Protein AF-A0A2I0R0V2-F1 (afdb_monomer_lite)

Structure (mmCIF, N/CA/C/O backbone):
data_AF-A0A2I0R0V2-F1
#
_entry.id   AF-A0A2I0R0V2-F1
#
loop_
_atom_site.group_PDB
_atom_site.id
_atom_site.type_symbol
_atom_site.label_atom_id
_atom_site.label_alt_id
_atom_site.label_comp_id
_atom_site.label_asym_id
_atom_site.label_entity_id
_atom_site.label_seq_id
_atom_site.pdbx_PDB_ins_code
_atom_site.Cartn_x
_atom_site.Cartn_y
_atom_site.Cartn_z
_atom_site.occupancy
_atom_site.B_iso_or_equiv
_atom_site.auth_seq_id
_atom_site.auth_comp_id
_atom_site.auth_asym_id
_atom_site.auth_atom_id
_atom_site.pdbx_PDB_model_num
ATOM 1 N N . MET A 1 1 ? -61.684 -7.451 21.960 1.00 29.98 1 MET A N 1
ATOM 2 C CA . MET A 1 1 ? -63.131 -7.690 21.716 1.00 29.98 1 MET A CA 1
ATOM 3 C C . MET A 1 1 ? -63.287 -8.439 20.385 1.00 29.98 1 MET A C 1
ATOM 5 O O . MET A 1 1 ? -62.830 -7.885 19.408 1.00 29.98 1 MET A O 1
ATOM 9 N N . LYS A 1 2 ? -63.899 -9.643 20.357 1.00 30.00 2 LYS A N 1
ATOM 10 C CA . LYS A 1 2 ? -64.396 -10.439 19.186 1.00 30.00 2 LYS A CA 1
ATOM 11 C C . LYS A 1 2 ? -63.550 -10.564 17.876 1.00 30.00 2 LYS A C 1
ATOM 13 O O . LYS A 1 2 ? -63.357 -9.570 17.197 1.00 30.00 2 LYS A O 1
ATOM 18 N N . LYS A 1 3 ? -63.368 -11.827 17.410 1.00 31.97 3 LYS A N 1
ATOM 19 C CA . LYS A 1 3 ? -62.872 -12.306 16.071 1.00 31.97 3 LYS A CA 1
ATOM 20 C C . LYS A 1 3 ? -61.360 -12.097 15.808 1.00 31.97 3 LYS A C 1
ATOM 22 O O . LYS A 1 3 ? -60.831 -11.118 16.301 1.00 31.97 3 LYS A O 1
ATOM 27 N N . MET A 1 4 ? -60.603 -12.921 15.056 1.00 27.56 4 MET A N 1
ATOM 28 C CA . MET A 1 4 ? -60.726 -14.263 14.402 1.00 27.56 4 MET A CA 1
ATOM 29 C C . MET A 1 4 ? -59.268 -14.805 14.213 1.00 27.56 4 MET A C 1
ATOM 31 O O . MET A 1 4 ? -58.397 -13.964 14.039 1.00 27.56 4 MET A O 1
ATOM 35 N N . ILE A 1 5 ? -58.831 -16.081 14.281 1.00 34.69 5 ILE A N 1
ATOM 36 C CA . ILE A 1 5 ? -59.381 -17.468 14.301 1.00 34.69 5 ILE A CA 1
ATOM 37 C C . ILE A 1 5 ? -59.310 -18.231 12.938 1.00 34.69 5 ILE A C 1
ATOM 39 O O . ILE A 1 5 ? -59.956 -17.815 11.981 1.00 34.69 5 ILE A O 1
ATOM 43 N N . PHE A 1 6 ? -58.639 -19.411 12.948 1.00 36.72 6 PHE A N 1
ATOM 44 C CA . PHE A 1 6 ? -58.350 -20.433 11.889 1.00 36.72 6 PHE A CA 1
ATOM 45 C C . PHE A 1 6 ? -57.186 -20.167 10.905 1.00 36.72 6 PHE A C 1
ATOM 47 O O . PHE A 1 6 ? -56.995 -19.034 10.492 1.00 36.72 6 PHE A O 1
ATOM 54 N N . GLY A 1 7 ? -56.391 -21.167 10.466 1.00 26.70 7 GLY A N 1
ATOM 55 C CA . GLY A 1 7 ? -56.296 -22.631 10.753 1.00 26.70 7 GLY A CA 1
ATOM 56 C C . GLY A 1 7 ? -54.850 -23.138 10.486 1.00 26.70 7 GLY A C 1
ATOM 57 O O . GLY A 1 7 ? -54.028 -22.324 10.093 1.00 26.70 7 GLY A O 1
ATOM 58 N N . LEU A 1 8 ? -54.403 -24.393 10.682 1.00 25.72 8 LEU A N 1
ATOM 59 C CA . LEU A 1 8 ? -54.992 -25.754 10.640 1.00 25.72 8 LEU A CA 1
ATOM 60 C C . LEU A 1 8 ? -54.322 -26.681 11.705 1.00 25.72 8 LEU A C 1
ATOM 62 O O . LEU A 1 8 ? -53.208 -26.412 12.130 1.00 25.72 8 LEU A O 1
ATOM 66 N N . LYS A 1 9 ? -55.008 -27.682 12.296 1.00 31.92 9 LYS A N 1
ATOM 67 C CA . LYS A 1 9 ? -54.906 -29.148 12.005 1.00 31.92 9 LYS A CA 1
ATOM 68 C C . LYS A 1 9 ? -53.505 -29.646 11.575 1.00 31.92 9 LYS A C 1
ATOM 70 O O . LYS A 1 9 ? -52.985 -29.128 10.600 1.00 31.92 9 LYS A O 1
ATOM 75 N N . THR A 1 10 ? -52.898 -30.711 12.122 1.00 33.66 10 THR A N 1
ATOM 76 C CA . THR A 1 10 ? -53.240 -31.730 13.166 1.00 33.66 10 THR A CA 1
ATOM 77 C C . THR A 1 10 ? -51.920 -32.457 13.557 1.00 33.66 10 THR A C 1
ATOM 79 O O . THR A 1 10 ? -50.932 -32.254 12.865 1.00 33.66 10 THR A O 1
ATOM 82 N N . SER A 1 11 ? -51.754 -33.319 14.576 1.00 32.66 11 SER A N 1
ATOM 83 C CA . SER A 1 11 ? -52.645 -34.143 15.434 1.00 32.66 11 SER A CA 1
ATOM 84 C C . SER A 1 11 ? -52.038 -34.258 16.872 1.00 32.66 11 SER A C 1
ATOM 86 O O . SER A 1 11 ? -51.196 -33.436 17.203 1.00 32.66 11 SER A O 1
ATOM 88 N N . GLY A 1 12 ? -52.379 -35.170 17.804 1.00 33.56 12 GLY A N 1
ATOM 89 C CA . GLY A 1 12 ? -53.295 -36.322 17.744 1.00 33.56 12 GLY A CA 1
ATOM 90 C C . GLY A 1 12 ? -53.446 -37.140 19.045 1.00 33.56 12 GLY A C 1
ATOM 91 O O . GLY A 1 12 ? -54.573 -37.349 19.482 1.00 33.56 12 GLY A O 1
ATOM 92 N N . ILE A 1 13 ? -52.352 -37.607 19.668 1.00 33.47 13 ILE A N 1
ATOM 93 C CA . ILE A 1 13 ? -52.367 -38.503 20.852 1.00 33.47 13 ILE A CA 1
ATOM 94 C C . ILE A 1 13 ? -51.641 -37.848 22.037 1.00 33.47 13 ILE A C 1
ATOM 96 O O . ILE A 1 13 ? -50.416 -37.828 22.047 1.00 33.47 13 ILE A O 1
ATOM 100 N N . LEU A 1 14 ? -52.397 -37.367 23.038 1.00 32.25 14 LEU A N 1
ATOM 101 C CA . LEU A 1 14 ? -52.042 -37.458 24.475 1.00 32.25 14 LEU A CA 1
ATOM 102 C C . LEU A 1 14 ? -53.215 -37.140 25.440 1.00 32.25 14 LEU A C 1
ATOM 104 O O . LEU A 1 14 ? -53.023 -36.666 26.561 1.00 32.25 14 LEU A O 1
ATOM 108 N N . SER A 1 15 ? -54.461 -37.392 25.032 1.00 35.81 15 SER A N 1
ATOM 109 C CA . SER A 1 15 ? -55.639 -37.154 25.878 1.00 35.81 15 SER A CA 1
ATOM 110 C C . SER A 1 15 ? -55.811 -38.255 26.931 1.00 35.81 15 SER A C 1
ATOM 112 O O . SER A 1 15 ? -56.458 -39.259 26.649 1.00 35.81 15 SER A O 1
ATOM 114 N N . ILE A 1 16 ? -55.262 -38.069 28.140 1.00 36.84 16 ILE A N 1
ATOM 115 C CA . ILE A 1 16 ? -55.629 -38.883 29.324 1.00 36.84 16 ILE A CA 1
ATOM 116 C C . ILE A 1 16 ? -55.392 -38.196 30.686 1.00 36.84 16 ILE A C 1
ATOM 118 O O . ILE A 1 16 ? -56.111 -38.493 31.633 1.00 36.84 16 ILE A O 1
ATOM 122 N N . LEU A 1 17 ? -54.448 -37.250 30.798 1.00 32.62 17 LEU A N 1
ATOM 123 C CA . LEU A 1 17 ? -54.045 -36.644 32.086 1.00 32.62 17 LEU A CA 1
ATOM 124 C C . LEU A 1 17 ? -54.646 -35.254 32.388 1.00 32.62 17 LEU A C 1
ATOM 126 O O . LEU A 1 17 ? -54.388 -34.697 33.447 1.00 32.62 17 LEU A O 1
ATOM 130 N N . PHE A 1 18 ? -55.468 -34.698 31.493 1.00 33.41 18 PHE A N 1
ATOM 131 C CA . PHE A 1 18 ? -55.969 -33.313 31.587 1.00 33.41 18 PHE A CA 1
ATOM 132 C C . PHE A 1 18 ? -57.421 -33.188 32.096 1.00 33.41 18 PHE A C 1
ATOM 134 O O . PHE A 1 18 ? -58.099 -32.206 31.804 1.00 33.41 18 PHE A O 1
ATOM 141 N N . LEU A 1 19 ? -57.944 -34.204 32.799 1.00 31.12 19 LEU A N 1
ATOM 142 C CA . LEU A 1 19 ? -59.385 -34.311 33.078 1.00 31.12 19 LEU A CA 1
ATOM 143 C C . LEU A 1 19 ? -59.735 -34.801 34.497 1.00 31.12 19 LEU A C 1
ATOM 145 O O . LEU A 1 19 ? -60.611 -35.646 34.664 1.00 31.12 19 LEU A O 1
ATOM 149 N N . LEU A 1 20 ? -59.063 -34.269 35.528 1.00 33.09 20 LEU A N 1
ATOM 150 C CA . LEU A 1 20 ? -59.375 -34.590 36.934 1.00 33.09 20 LEU A CA 1
ATOM 151 C C . LEU A 1 20 ? -59.133 -33.441 37.943 1.00 33.09 20 LEU A C 1
ATOM 153 O O . LEU A 1 20 ? -58.909 -33.696 39.120 1.00 33.09 20 LEU A O 1
ATOM 157 N N . ALA A 1 21 ? -59.201 -32.175 37.504 1.00 32.28 21 ALA A N 1
ATOM 158 C CA . ALA A 1 21 ? -58.940 -31.004 38.363 1.00 32.28 21 ALA A CA 1
ATOM 159 C C . ALA A 1 21 ? -59.848 -29.779 38.094 1.00 32.28 21 ALA A C 1
ATOM 161 O O . ALA A 1 21 ? -59.430 -28.644 38.287 1.00 32.28 21 ALA A O 1
ATOM 162 N N . PHE A 1 22 ? -61.095 -29.978 37.646 1.00 32.34 22 PHE A N 1
ATOM 163 C CA . PHE A 1 22 ? -62.076 -28.884 37.500 1.00 32.34 22 PHE A CA 1
ATOM 164 C C . PHE A 1 22 ? -63.460 -29.278 38.038 1.00 32.34 22 PHE A C 1
ATOM 166 O O . PHE A 1 22 ? -64.432 -29.432 37.304 1.00 32.34 22 PHE A O 1
ATOM 173 N N . ASN A 1 23 ? -63.525 -29.478 39.356 1.00 34.34 23 ASN A N 1
ATOM 174 C CA . ASN A 1 23 ? -64.774 -29.652 40.105 1.00 34.34 23 ASN A CA 1
ATOM 175 C C . ASN A 1 23 ? -64.680 -29.047 41.521 1.00 34.34 23 ASN A C 1
ATOM 177 O O . ASN A 1 23 ? -65.158 -29.624 42.494 1.00 34.34 23 ASN A O 1
ATOM 181 N N . VAL A 1 24 ? -64.089 -27.851 41.633 1.00 33.56 24 VAL A N 1
ATOM 182 C CA . VAL A 1 24 ? -64.248 -26.994 42.819 1.00 33.56 24 VAL A CA 1
ATOM 183 C C . VAL A 1 24 ? -65.214 -25.864 42.475 1.00 33.56 24 VAL A C 1
ATOM 185 O O . VAL A 1 24 ? -64.874 -24.871 41.842 1.00 33.56 24 VAL A O 1
ATOM 188 N N . ILE A 1 25 ? -66.463 -26.134 42.844 1.00 34.47 25 ILE A N 1
ATOM 189 C CA . ILE A 1 25 ? -67.577 -25.234 43.161 1.00 34.47 25 ILE A CA 1
ATOM 190 C C . ILE A 1 25 ? -67.262 -23.727 43.054 1.00 34.47 25 ILE A C 1
ATOM 192 O O . ILE A 1 25 ? -66.454 -23.194 43.811 1.00 34.47 25 ILE A O 1
ATOM 196 N N . PHE A 1 26 ? -68.040 -23.012 42.229 1.00 36.56 26 PHE A N 1
ATOM 197 C CA . PHE A 1 26 ? -68.246 -21.564 42.375 1.00 36.56 26 PHE A CA 1
ATOM 198 C C . PHE A 1 26 ? -68.930 -21.283 43.726 1.00 36.56 26 PHE A C 1
ATOM 200 O O . PHE A 1 26 ? -70.158 -21.221 43.820 1.00 36.56 26 PHE A O 1
ATOM 207 N N . ALA A 1 27 ? -68.139 -21.122 44.785 1.00 34.69 27 ALA A N 1
ATOM 208 C CA . ALA A 1 27 ? -68.619 -20.534 46.023 1.00 34.69 27 ALA A CA 1
ATOM 209 C C . ALA A 1 27 ? -68.938 -19.058 45.745 1.00 34.69 27 ALA A C 1
ATOM 211 O O . ALA A 1 27 ? -68.116 -18.327 45.191 1.00 34.69 27 ALA A O 1
ATOM 212 N N . GLN A 1 28 ? -70.145 -18.610 46.091 1.00 32.94 28 GLN A N 1
ATOM 213 C CA . GLN A 1 28 ? -70.482 -17.194 45.982 1.00 32.94 28 GLN A CA 1
ATOM 214 C C . GLN A 1 28 ? -69.680 -16.430 47.037 1.00 32.94 28 GLN A C 1
ATOM 216 O O . GLN A 1 28 ? -69.993 -16.521 48.223 1.00 32.94 28 GLN A O 1
ATOM 221 N N . VAL A 1 29 ? -68.654 -15.690 46.609 1.00 34.72 29 VAL A N 1
ATOM 222 C CA . VAL A 1 29 ? -67.844 -14.854 47.502 1.00 34.72 29 VAL A CA 1
ATOM 223 C C . VAL A 1 29 ? -68.741 -13.783 48.119 1.00 34.72 29 VAL A C 1
ATOM 225 O O . VAL A 1 29 ? -69.104 -12.799 47.473 1.00 34.72 29 VAL A O 1
ATOM 228 N N . THR A 1 30 ? -69.117 -13.985 49.379 1.00 38.00 30 THR A N 1
ATOM 229 C CA . THR A 1 30 ? -69.757 -12.965 50.209 1.00 38.00 30 THR A CA 1
ATOM 230 C C . THR A 1 30 ? -68.735 -11.867 50.507 1.00 38.00 30 THR A C 1
ATOM 232 O O . THR A 1 30 ? -67.712 -12.175 51.125 1.00 38.00 30 THR A O 1
ATOM 235 N N . PRO A 1 31 ? -68.977 -10.599 50.123 1.00 34.53 31 PRO A N 1
ATOM 236 C CA . PRO A 1 31 ? -68.063 -9.512 50.456 1.00 34.53 31 PRO A CA 1
ATOM 237 C C . PRO A 1 31 ? -67.910 -9.389 51.979 1.00 34.53 31 PRO A C 1
ATOM 239 O O . PRO A 1 31 ? -68.900 -9.162 52.675 1.00 34.53 31 PRO A O 1
ATOM 242 N N . GLY A 1 32 ? -66.684 -9.552 52.487 1.00 44.06 32 GLY A N 1
ATOM 243 C CA . GLY A 1 32 ? -66.373 -9.496 53.922 1.00 44.06 32 GLY A CA 1
ATOM 244 C C . GLY A 1 32 ? -66.070 -10.836 54.609 1.00 44.06 32 GLY A C 1
ATOM 245 O O . GLY A 1 32 ? -65.978 -10.856 55.833 1.00 44.06 32 GLY A O 1
ATOM 246 N N . ALA A 1 33 ? -65.905 -11.938 53.869 1.00 50.31 33 ALA A N 1
ATOM 247 C CA . ALA A 1 33 ? -65.223 -13.130 54.384 1.00 50.31 33 ALA A CA 1
ATOM 248 C C . ALA A 1 33 ? -63.705 -13.003 54.155 1.00 50.31 33 ALA A C 1
ATOM 250 O O . ALA A 1 33 ? -63.291 -12.736 53.028 1.00 50.31 33 ALA A O 1
ATOM 251 N N . THR A 1 34 ? -62.904 -13.188 55.208 1.00 63.16 34 THR A N 1
ATOM 252 C CA . THR A 1 34 ? -61.430 -13.197 55.146 1.00 63.16 34 THR A CA 1
ATOM 253 C C . THR A 1 34 ? -60.922 -14.453 54.433 1.00 63.16 34 THR A C 1
ATOM 255 O O . THR A 1 34 ? -61.573 -15.500 54.501 1.00 63.16 34 THR A O 1
ATOM 258 N N . THR A 1 35 ? -59.767 -14.384 53.772 1.00 86.38 35 THR A N 1
ATOM 259 C CA . THR A 1 35 ? -59.224 -15.469 52.941 1.00 86.38 35 THR A CA 1
ATOM 260 C C . THR A 1 35 ? -57.831 -15.876 53.408 1.00 86.38 35 THR A C 1
ATOM 262 O O . THR A 1 35 ? -56.890 -15.093 53.401 1.00 86.38 35 THR A O 1
ATOM 265 N N . ASN A 1 36 ? -57.685 -17.139 53.801 1.00 94.31 36 ASN A N 1
ATOM 266 C CA . ASN A 1 36 ? -56.456 -17.638 54.418 1.00 94.31 36 ASN A CA 1
ATOM 267 C C . ASN A 1 36 ? -55.281 -17.682 53.420 1.00 94.31 36 ASN A C 1
ATOM 269 O O . ASN A 1 36 ? -55.476 -17.911 52.224 1.00 94.31 36 ASN A O 1
ATOM 273 N N . PHE A 1 37 ? -54.053 -17.531 53.919 1.00 97.56 37 PHE A N 1
ATOM 274 C CA . PHE A 1 37 ? -52.832 -17.836 53.166 1.00 97.56 37 PHE A CA 1
ATOM 275 C C . PHE A 1 37 ? -52.640 -19.358 53.139 1.00 97.56 37 PHE A C 1
ATOM 277 O O . PHE A 1 37 ? -52.600 -19.983 54.200 1.00 97.56 37 PHE A O 1
ATOM 284 N N . ILE A 1 38 ? -52.557 -19.967 51.953 1.00 98.12 38 ILE A N 1
ATOM 285 C CA . ILE A 1 38 ? -52.593 -21.430 51.773 1.00 98.12 38 ILE A CA 1
ATOM 286 C C . ILE A 1 38 ? -51.294 -21.915 51.128 1.00 98.12 38 ILE A C 1
ATOM 288 O O . ILE A 1 38 ? -50.862 -21.403 50.094 1.00 98.12 38 ILE A O 1
ATOM 292 N N . THR A 1 39 ? -50.691 -22.946 51.719 1.00 98.31 39 THR A N 1
ATOM 293 C CA . THR A 1 39 ? -49.436 -23.564 51.263 1.00 98.31 39 THR A CA 1
ATOM 294 C C . THR A 1 39 ? -49.481 -25.082 51.405 1.00 98.31 39 THR A C 1
ATOM 296 O O . THR A 1 39 ? -49.990 -25.574 52.408 1.00 98.31 39 THR A O 1
ATOM 299 N N . THR A 1 40 ? -48.892 -25.838 50.475 1.00 98.31 40 THR A N 1
ATOM 300 C CA . THR A 1 40 ? -48.678 -27.287 50.658 1.00 98.31 40 THR A CA 1
ATOM 301 C C . THR A 1 40 ? -47.209 -27.596 50.926 1.00 98.31 40 THR A C 1
ATOM 303 O O . THR A 1 40 ? -46.293 -27.048 50.304 1.00 98.31 40 THR A O 1
ATOM 306 N N . TRP A 1 41 ? -46.987 -28.496 51.884 1.00 98.19 41 TRP A N 1
ATOM 307 C CA . TRP A 1 41 ? -45.685 -28.894 52.404 1.00 98.19 41 TRP A CA 1
ATOM 308 C C . TRP A 1 41 ? -45.518 -30.414 52.369 1.00 98.19 41 TRP A C 1
ATOM 310 O O . TRP A 1 41 ? -46.472 -31.164 52.551 1.00 98.19 41 TRP A O 1
ATOM 320 N N . LYS A 1 42 ? -44.285 -30.888 52.203 1.00 97.88 42 LYS A N 1
ATOM 321 C CA . LYS A 1 42 ? -43.898 -32.301 52.247 1.00 97.88 42 LYS A CA 1
ATOM 322 C C . LYS A 1 42 ? -42.901 -32.527 53.385 1.00 97.88 42 LYS A C 1
ATOM 324 O O . LYS A 1 42 ? -41.759 -32.071 53.325 1.00 97.88 42 LYS A O 1
ATOM 329 N N . THR A 1 43 ? -43.348 -33.190 54.452 1.00 97.25 43 THR A N 1
ATOM 330 C CA . THR A 1 43 ? -42.655 -33.220 55.755 1.00 97.25 43 THR A CA 1
ATOM 331 C C . THR A 1 43 ? -41.371 -34.050 55.746 1.00 97.25 43 THR A C 1
ATOM 333 O O . THR A 1 43 ? -40.470 -33.793 56.544 1.00 97.25 43 THR A O 1
ATOM 336 N N . ASP A 1 44 ? -41.289 -35.035 54.851 1.00 96.12 44 ASP A N 1
ATOM 337 C CA . ASP A 1 44 ? -40.167 -35.957 54.647 1.00 96.12 44 ASP A CA 1
ATOM 338 C C . ASP A 1 44 ? -39.104 -35.440 53.664 1.00 96.12 44 ASP A C 1
ATOM 340 O O . ASP A 1 44 ? -38.067 -36.082 53.490 1.00 96.12 44 ASP A O 1
ATOM 344 N N . ASN A 1 45 ? -39.305 -34.262 53.063 1.00 96.19 45 ASN A N 1
ATOM 345 C CA . ASN A 1 45 ? -38.215 -33.559 52.392 1.00 96.19 45 ASN A CA 1
ATOM 346 C C . ASN A 1 45 ? -37.142 -33.131 53.412 1.00 96.19 45 ASN A C 1
ATOM 348 O O . ASN A 1 45 ? -37.433 -32.821 54.567 1.00 96.19 45 ASN A O 1
ATOM 352 N N . SER A 1 46 ? -35.888 -33.053 52.960 1.00 91.19 46 SER A N 1
ATOM 353 C CA . SER A 1 46 ? -34.739 -32.615 53.767 1.00 91.19 46 SER A CA 1
ATOM 354 C C . SER A 1 46 ? -34.998 -31.275 54.475 1.00 91.19 46 SER A C 1
ATOM 356 O O . SER A 1 46 ? -35.268 -30.284 53.796 1.00 91.19 46 SER A O 1
ATOM 358 N N . GLY A 1 47 ? -34.843 -31.211 55.798 1.00 91.12 47 GLY A N 1
ATOM 359 C CA . GLY A 1 47 ? -34.997 -29.983 56.585 1.00 91.12 47 GLY A CA 1
ATOM 360 C C . GLY A 1 47 ? -34.410 -30.109 57.993 1.00 91.12 47 GLY A C 1
ATOM 361 O O . GLY A 1 47 ? -33.738 -31.089 58.303 1.00 91.12 47 GLY A O 1
ATOM 362 N N . SER A 1 48 ? -34.665 -29.105 58.830 1.00 90.81 48 SER A N 1
ATOM 363 C CA . SER A 1 48 ? -34.224 -29.023 60.229 1.00 90.81 48 SER A CA 1
ATOM 364 C C . SER A 1 48 ? -35.114 -29.797 61.211 1.00 90.81 48 SER A C 1
ATOM 366 O O . SER A 1 48 ? -34.636 -30.230 62.259 1.00 90.81 48 SER A O 1
ATOM 368 N N . SER A 1 49 ? -36.403 -29.962 60.897 1.00 93.50 49 SER A N 1
ATOM 369 C CA . SER A 1 49 ? -37.364 -30.726 61.704 1.00 93.50 49 SER A CA 1
ATOM 370 C C . SER A 1 49 ? -37.514 -32.177 61.228 1.00 93.50 49 SER A C 1
ATOM 372 O O . SER A 1 49 ? -37.161 -32.511 60.093 1.00 93.50 49 SER A O 1
ATOM 374 N N . ASN A 1 50 ? -38.077 -33.047 62.075 1.00 95.81 50 ASN A N 1
ATOM 375 C CA . ASN A 1 50 ? -38.256 -34.475 61.778 1.00 95.81 50 ASN A CA 1
ATOM 376 C C . ASN A 1 50 ? -39.124 -34.727 60.527 1.00 95.81 50 ASN A C 1
ATOM 378 O O . ASN A 1 50 ? -39.889 -33.867 60.093 1.00 95.81 50 ASN A O 1
ATOM 382 N N . ASN A 1 51 ? -39.074 -35.943 59.975 1.00 96.81 51 ASN A N 1
ATOM 383 C CA . ASN A 1 51 ? -39.796 -36.307 58.744 1.00 96.81 51 ASN A CA 1
ATOM 384 C C . ASN A 1 51 ? -41.335 -36.223 58.848 1.00 96.81 51 ASN A C 1
ATOM 386 O O . ASN A 1 51 ? -42.009 -36.314 57.828 1.00 96.81 51 ASN A O 1
ATOM 390 N N . ASN A 1 52 ? -41.898 -36.053 60.048 1.00 96.88 52 ASN A N 1
ATOM 391 C CA . ASN A 1 52 ? -43.317 -35.787 60.313 1.00 96.88 52 ASN A CA 1
ATOM 392 C C . ASN A 1 52 ? -43.549 -34.377 60.901 1.00 96.88 52 ASN A C 1
ATOM 394 O O . ASN A 1 52 ? -44.464 -34.172 61.695 1.00 96.88 52 ASN A O 1
ATOM 398 N N . GLN A 1 53 ? -42.690 -33.408 60.578 1.00 97.19 53 GLN A N 1
ATOM 399 C CA . GLN A 1 53 ? -42.756 -32.037 61.087 1.00 97.19 53 GLN A CA 1
ATOM 400 C C . GLN A 1 53 ? -42.492 -30.999 59.990 1.00 97.19 53 GLN A C 1
ATOM 402 O O . GLN A 1 53 ? -41.806 -31.283 59.003 1.00 97.19 53 GLN A O 1
ATOM 407 N N . ILE A 1 54 ? -42.994 -29.779 60.209 1.00 96.12 54 ILE A N 1
ATOM 408 C CA . ILE A 1 54 ? -42.514 -28.553 59.552 1.00 96.12 54 ILE A CA 1
ATOM 409 C C . ILE A 1 54 ? -42.355 -27.431 60.577 1.00 96.12 54 ILE A C 1
ATOM 411 O O . ILE A 1 54 ? -43.095 -27.361 61.562 1.00 96.12 54 ILE A O 1
ATOM 415 N N . ARG A 1 55 ? -41.441 -26.504 60.302 1.00 94.06 55 ARG A N 1
ATOM 416 C CA . ARG A 1 55 ? -41.383 -25.186 60.930 1.00 94.06 55 ARG A CA 1
ATOM 417 C C . ARG A 1 55 ? -41.899 -24.115 59.973 1.00 94.06 55 ARG A C 1
ATOM 419 O O . ARG A 1 55 ? -41.385 -23.995 58.865 1.00 94.06 55 ARG A O 1
ATOM 426 N N . ILE A 1 56 ? -42.837 -23.294 60.443 1.00 94.44 56 ILE A N 1
ATOM 427 C CA . ILE A 1 56 ? -43.230 -22.034 59.794 1.00 94.44 56 ILE A CA 1
ATOM 428 C C . ILE A 1 56 ? -42.392 -20.923 60.444 1.00 94.44 56 ILE A C 1
ATOM 430 O O . ILE A 1 56 ? -42.577 -20.654 61.637 1.00 94.44 56 ILE A O 1
ATOM 434 N N . PRO A 1 57 ? -41.423 -20.319 59.733 1.00 93.62 57 PRO A N 1
ATOM 435 C CA . PRO A 1 57 ? -40.470 -19.413 60.353 1.00 93.62 57 PRO A CA 1
ATOM 436 C C . PRO A 1 57 ? -40.925 -17.948 60.249 1.00 93.62 57 PRO A C 1
ATOM 438 O O . PRO A 1 57 ? -41.428 -17.486 59.224 1.00 93.62 57 PRO A O 1
ATOM 441 N N . THR A 1 58 ? -40.738 -17.212 61.340 1.00 92.38 58 THR A N 1
ATOM 442 C CA . THR A 1 58 ? -41.174 -15.822 61.533 1.00 92.38 58 THR A CA 1
ATOM 443 C C . THR A 1 58 ? -40.029 -14.978 62.090 1.00 92.38 58 THR A C 1
ATOM 445 O O . THR A 1 58 ? -39.095 -15.514 62.690 1.00 92.38 58 THR A O 1
ATOM 448 N N . ALA A 1 59 ? -40.104 -13.655 61.930 1.00 90.75 59 ALA A N 1
ATOM 449 C CA . ALA A 1 59 ? -39.139 -12.724 62.518 1.00 90.75 59 ALA A CA 1
ATOM 450 C C . ALA A 1 59 ? -39.784 -11.383 62.892 1.00 90.75 59 ALA A C 1
ATOM 452 O O . ALA A 1 59 ? -40.621 -10.863 62.152 1.00 90.75 59 ALA A O 1
ATOM 453 N N . GLY A 1 60 ? -39.359 -10.800 64.016 1.00 88.25 60 GLY A N 1
ATOM 454 C CA . GLY A 1 60 ? -39.937 -9.574 64.578 1.00 88.25 60 GLY A CA 1
ATOM 455 C C . GLY A 1 60 ? -41.068 -9.851 65.574 1.00 88.25 60 GLY A C 1
ATOM 456 O O . GLY A 1 60 ? -41.097 -10.897 66.217 1.00 88.25 60 GLY A O 1
ATOM 457 N N . THR A 1 61 ? -41.989 -8.900 65.715 1.00 89.38 61 THR A N 1
ATOM 458 C CA . THR A 1 61 ? -43.150 -8.962 66.619 1.00 89.38 61 THR A CA 1
ATOM 459 C C . THR A 1 61 ? -44.451 -8.689 65.852 1.00 89.38 61 THR A C 1
ATOM 461 O O . THR A 1 61 ? -44.428 -8.447 64.648 1.00 89.38 61 THR A O 1
ATOM 464 N N . GLY A 1 62 ? -45.598 -8.751 66.536 1.00 89.62 62 GLY A N 1
ATOM 465 C CA . GLY A 1 62 ? -46.921 -8.461 65.962 1.00 89.62 62 GLY A CA 1
ATOM 466 C C . GLY A 1 62 ? -47.735 -9.698 65.572 1.00 89.62 62 GLY A C 1
ATOM 467 O O . GLY A 1 62 ? -48.950 -9.593 65.433 1.00 89.62 62 GLY A O 1
ATOM 468 N N . TYR A 1 63 ? -47.096 -10.865 65.469 1.00 94.75 63 TYR A N 1
ATOM 469 C CA . TYR A 1 63 ? -47.750 -12.143 65.191 1.00 94.75 63 TYR A CA 1
ATOM 470 C C . TYR A 1 63 ? -48.868 -12.457 66.193 1.00 94.75 63 TYR A C 1
ATOM 472 O O . TYR A 1 63 ? -48.646 -12.478 67.405 1.00 94.75 63 TYR A O 1
ATOM 480 N N . ASN A 1 64 ? -50.054 -12.732 65.660 1.00 95.62 64 ASN A N 1
ATOM 481 C CA . ASN A 1 64 ? -51.172 -13.351 66.365 1.00 95.62 64 ASN A CA 1
ATOM 482 C C . ASN A 1 64 ? -52.024 -14.064 65.312 1.00 95.62 64 ASN A C 1
ATOM 484 O O . ASN A 1 64 ? -52.961 -13.473 64.765 1.00 95.62 64 ASN A O 1
ATOM 488 N N . TYR A 1 65 ? -51.620 -15.285 64.973 1.00 95.62 65 TYR A N 1
ATOM 489 C CA . TYR A 1 65 ? -52.177 -16.048 63.863 1.00 95.62 65 TYR A CA 1
ATOM 490 C C . TYR A 1 65 ? -52.581 -17.459 64.281 1.00 95.62 65 TYR A C 1
ATOM 492 O O . TYR A 1 65 ? -51.965 -18.070 65.158 1.00 95.62 65 TYR A O 1
ATOM 500 N N . ASP A 1 66 ? -53.616 -17.963 63.625 1.00 96.44 66 ASP A N 1
ATOM 501 C CA . ASP A 1 66 ? -54.060 -19.344 63.717 1.00 96.44 66 ASP A CA 1
ATOM 502 C C . ASP A 1 66 ? -53.500 -20.130 62.520 1.00 96.44 66 ASP A C 1
ATOM 504 O O . ASP A 1 66 ? -53.242 -19.574 61.447 1.00 96.44 66 ASP A O 1
ATOM 508 N N . ILE A 1 67 ? -53.291 -21.428 62.720 1.00 97.62 67 ILE A N 1
ATOM 509 C CA . ILE A 1 67 ? -52.838 -22.377 61.703 1.00 97.62 67 ILE A CA 1
ATOM 510 C C . ILE A 1 67 ? -53.834 -23.532 61.660 1.00 97.62 67 ILE A C 1
ATOM 512 O O . ILE A 1 67 ? -54.080 -24.156 62.694 1.00 97.62 67 ILE A O 1
ATOM 516 N N . TYR A 1 68 ? -54.323 -23.874 60.471 1.00 97.44 68 TYR A N 1
ATOM 517 C CA . TYR A 1 68 ? -55.020 -25.132 60.193 1.00 97.44 68 TYR A CA 1
ATOM 518 C C . TYR A 1 68 ? -54.174 -25.995 59.250 1.00 97.44 68 TYR A C 1
ATOM 520 O O . TYR A 1 68 ? -53.417 -25.469 58.434 1.00 97.44 68 TYR A O 1
ATOM 528 N N . TRP A 1 69 ? -54.265 -27.319 59.362 1.00 97.94 69 TRP A N 1
ATOM 529 C CA . TRP A 1 69 ? -53.604 -28.241 58.439 1.00 97.94 69 TRP A CA 1
ATOM 530 C C . TRP A 1 69 ? -54.390 -29.538 58.240 1.00 97.94 69 TRP A C 1
ATOM 532 O O . TRP A 1 69 ? -55.092 -29.989 59.144 1.00 97.94 69 TRP A O 1
ATOM 542 N N . GLU A 1 70 ? -54.209 -30.164 57.077 1.00 97.00 70 GLU A N 1
ATOM 543 C CA . GLU A 1 70 ? -54.827 -31.434 56.668 1.00 97.00 70 GLU A CA 1
ATOM 544 C C . GLU A 1 70 ? -53.862 -32.270 55.802 1.00 97.00 70 GLU A C 1
ATOM 546 O O . GLU A 1 70 ? -53.035 -31.708 55.079 1.00 97.00 70 GLU A O 1
ATOM 551 N N . ASP A 1 71 ? -53.924 -33.606 55.872 1.00 96.75 71 ASP A N 1
ATOM 552 C CA . ASP A 1 71 ? -53.198 -34.484 54.937 1.00 96.75 71 ASP A CA 1
ATOM 553 C C . ASP A 1 71 ? -53.868 -34.435 53.557 1.00 96.75 71 ASP A C 1
ATOM 555 O O . ASP A 1 71 ? -55.072 -34.660 53.427 1.00 96.75 71 ASP A O 1
ATOM 559 N N . VAL A 1 72 ? -53.082 -34.182 52.509 1.00 95.62 72 VAL A N 1
ATOM 560 C CA . VAL A 1 72 ? -53.575 -34.049 51.126 1.00 95.62 72 VAL A CA 1
ATOM 561 C C . VAL A 1 72 ? -54.198 -35.354 50.598 1.00 95.62 72 VAL A C 1
ATOM 563 O O . VAL A 1 72 ? -54.979 -35.328 49.648 1.00 95.62 72 VAL A O 1
ATOM 566 N N . ASN A 1 73 ? -53.888 -36.499 51.214 1.00 93.19 73 ASN A N 1
ATOM 567 C CA . ASN A 1 73 ? -54.392 -37.818 50.823 1.00 93.19 73 ASN A CA 1
ATOM 568 C C . ASN A 1 73 ? -55.575 -38.290 51.688 1.00 93.19 73 ASN A C 1
ATOM 570 O O . ASN A 1 73 ? -56.338 -39.151 51.248 1.00 93.19 73 ASN A O 1
ATOM 574 N N . ASP A 1 74 ? -55.730 -37.746 52.900 1.00 93.31 74 ASP A N 1
ATOM 575 C CA . ASP A 1 74 ? -56.855 -38.019 53.802 1.00 93.31 74 ASP A CA 1
ATOM 576 C C . ASP A 1 74 ? -57.156 -36.797 54.699 1.00 93.31 74 ASP A C 1
ATOM 578 O O . ASP A 1 74 ? -56.649 -36.714 55.820 1.00 93.31 74 ASP A O 1
ATOM 582 N N . PRO A 1 75 ? -58.024 -35.863 54.258 1.00 90.69 75 PRO A N 1
ATOM 583 C CA . PRO A 1 75 ? -58.377 -34.657 55.019 1.00 90.69 75 PRO A CA 1
ATOM 584 C C . PRO A 1 75 ? -58.989 -34.894 56.415 1.00 90.69 75 PRO A C 1
ATOM 586 O O . PRO A 1 75 ? -59.061 -33.978 57.240 1.00 90.69 75 PRO A O 1
ATOM 589 N N . ASN A 1 76 ? -59.406 -36.129 56.733 1.00 91.94 76 ASN A N 1
ATOM 590 C CA . ASN A 1 76 ? -59.812 -36.493 58.096 1.00 91.94 76 ASN A CA 1
ATOM 591 C C . ASN A 1 76 ? -58.621 -36.455 59.078 1.00 91.94 76 ASN A C 1
ATOM 593 O O . ASN A 1 76 ? -58.819 -36.322 60.287 1.00 91.94 76 ASN A O 1
ATOM 597 N N . ILE A 1 77 ? -57.388 -36.549 58.569 1.00 93.31 77 ILE A N 1
ATOM 598 C CA . ILE A 1 77 ? -56.139 -36.364 59.308 1.00 93.31 77 ILE A CA 1
ATOM 599 C C . ILE A 1 77 ? -55.790 -34.869 59.287 1.00 93.31 77 ILE A C 1
ATOM 601 O O . ILE A 1 77 ? -54.976 -34.409 58.486 1.00 93.31 77 ILE A O 1
ATOM 605 N N . SER A 1 78 ? -56.423 -34.103 60.173 1.00 96.25 78 SER A N 1
ATOM 606 C CA . SER A 1 78 ? -56.249 -32.649 60.282 1.00 96.25 78 SER A CA 1
ATOM 607 C C . SER A 1 78 ? -56.049 -32.162 61.724 1.00 96.25 78 SER A C 1
ATOM 609 O O . SER A 1 78 ? -56.247 -32.899 62.695 1.00 96.25 78 SER A O 1
ATOM 611 N N . GLY A 1 79 ? -55.614 -30.910 61.874 1.00 95.38 79 GLY A N 1
ATOM 612 C CA . GLY A 1 79 ? -55.357 -30.272 63.164 1.00 95.38 79 GLY A CA 1
ATOM 613 C C . GLY A 1 79 ? -55.029 -28.784 63.036 1.00 95.38 79 GLY A C 1
ATOM 614 O O . GLY A 1 79 ? -55.218 -28.182 61.983 1.00 95.38 79 GLY A O 1
ATOM 615 N N . GLY A 1 80 ? -54.544 -28.169 64.118 1.00 94.25 80 GLY A N 1
ATOM 616 C CA . GLY A 1 80 ? -54.223 -26.742 64.114 1.00 94.25 80 GLY A CA 1
ATOM 617 C C . GLY A 1 80 ? -53.531 -26.229 65.376 1.00 94.25 80 GLY A C 1
ATOM 618 O O . GLY A 1 80 ? -53.318 -26.976 66.334 1.00 94.25 80 GLY A O 1
ATOM 619 N N . ILE A 1 81 ? -53.159 -24.949 65.351 1.00 94.62 81 ILE A N 1
ATOM 620 C CA . ILE A 1 81 ? -52.542 -24.194 66.452 1.00 94.62 81 ILE A CA 1
ATOM 621 C C . ILE A 1 81 ? -53.176 -22.800 66.463 1.00 94.62 81 ILE A C 1
ATOM 623 O O . ILE A 1 81 ? -53.140 -22.124 65.440 1.00 94.62 81 ILE A O 1
ATOM 627 N N . ASN A 1 82 ? -53.700 -22.353 67.606 1.00 93.50 82 ASN A N 1
ATOM 628 C CA . ASN A 1 82 ? -54.406 -21.071 67.708 1.00 93.50 82 ASN A CA 1
ATOM 629 C C . ASN A 1 82 ? -53.588 -20.020 68.481 1.00 93.50 82 ASN A C 1
ATOM 631 O O . ASN A 1 82 ? -52.824 -20.375 69.382 1.00 93.50 82 ASN A O 1
ATOM 635 N N . ALA A 1 83 ? -53.809 -18.737 68.178 1.00 89.56 83 ALA A N 1
ATOM 636 C CA . ALA A 1 83 ? -53.207 -17.562 68.821 1.00 89.56 83 ALA A CA 1
ATOM 637 C C . ALA A 1 83 ? -51.667 -17.615 68.910 1.00 89.56 83 ALA A C 1
ATOM 639 O O . ALA A 1 83 ? -51.056 -17.246 69.919 1.00 89.56 83 ALA A O 1
ATOM 640 N N . ASN A 1 84 ? -51.022 -18.105 67.850 1.00 93.06 84 ASN A N 1
ATOM 641 C CA . ASN A 1 84 ? -49.577 -18.250 67.797 1.00 93.06 84 ASN A CA 1
ATOM 642 C C . ASN A 1 84 ? -48.880 -16.903 67.518 1.00 93.06 84 ASN A C 1
ATOM 644 O O . ASN A 1 84 ? -49.314 -16.112 66.680 1.00 93.06 84 ASN A O 1
ATOM 648 N N . SER A 1 85 ? -47.773 -16.656 68.223 1.00 92.19 85 SER A N 1
ATOM 649 C CA . SER A 1 85 ? -47.093 -15.350 68.294 1.00 92.19 85 SER A CA 1
ATOM 650 C C . SER A 1 85 ? -45.609 -15.380 67.893 1.00 92.19 85 SER A C 1
ATOM 652 O O . SER A 1 85 ? -44.864 -14.435 68.151 1.00 92.19 85 SER A O 1
ATOM 654 N N . GLY A 1 86 ? -45.175 -16.452 67.223 1.00 91.25 86 GLY A N 1
ATOM 655 C CA . GLY A 1 86 ? -43.817 -16.611 66.699 1.00 91.25 86 GLY A CA 1
ATOM 656 C C . GLY A 1 86 ? -43.691 -17.816 65.763 1.00 91.25 86 GLY A C 1
ATOM 657 O O . GLY A 1 86 ? -44.673 -18.252 65.160 1.00 91.25 86 GLY A O 1
ATOM 658 N N . SER A 1 87 ? -42.485 -18.371 65.626 1.00 92.62 87 SER A N 1
ATOM 659 C CA . SER A 1 87 ? -42.204 -19.447 64.664 1.00 92.62 87 SER A CA 1
ATOM 660 C C . SER A 1 87 ? -42.799 -20.783 65.121 1.00 92.62 87 SER A C 1
ATOM 662 O O . SER A 1 87 ? -42.296 -21.394 66.067 1.00 92.62 87 SER A O 1
ATOM 664 N N . ALA A 1 88 ? -43.844 -21.257 64.440 1.00 93.62 88 ALA A N 1
ATOM 665 C CA . ALA A 1 88 ? -44.514 -22.511 64.779 1.00 93.62 88 ALA A CA 1
ATOM 666 C C . ALA A 1 88 ? -43.669 -23.736 64.400 1.00 93.62 88 ALA A C 1
ATOM 668 O O . ALA A 1 88 ? -43.058 -23.766 63.333 1.00 93.62 88 ALA A O 1
ATOM 669 N N . LEU A 1 89 ? -43.691 -24.774 65.241 1.00 94.56 89 LEU A N 1
ATOM 670 C CA . LEU A 1 89 ? -43.227 -26.125 64.911 1.00 94.56 89 LEU A CA 1
ATOM 671 C C . LEU A 1 89 ? -44.435 -27.066 64.963 1.00 94.56 89 LEU A C 1
ATOM 673 O O . LEU A 1 89 ? -44.957 -27.347 66.041 1.00 94.56 89 LEU A O 1
ATOM 677 N N . ILE A 1 90 ? -44.873 -27.543 63.803 1.00 95.88 90 ILE A N 1
ATOM 678 C CA . ILE A 1 90 ? -46.021 -28.441 63.661 1.00 95.88 90 ILE A CA 1
ATOM 679 C C . ILE A 1 90 ? -45.508 -29.880 63.657 1.00 95.88 90 ILE A C 1
ATOM 681 O O . ILE A 1 90 ? -44.487 -30.175 63.035 1.00 95.88 90 ILE A O 1
ATOM 685 N N . THR A 1 91 ? -46.209 -30.778 64.353 1.00 96.50 91 THR A N 1
ATOM 686 C CA . THR A 1 91 ? -45.945 -32.223 64.322 1.00 96.50 91 THR A CA 1
ATOM 687 C C . THR A 1 91 ? -47.187 -32.949 63.840 1.00 96.50 91 THR A C 1
ATOM 689 O O . THR A 1 91 ? -48.238 -32.866 64.471 1.00 96.50 91 THR A O 1
ATOM 692 N N . PHE A 1 92 ? -47.047 -33.656 62.726 1.00 96.69 92 PHE A N 1
ATOM 693 C CA . PHE A 1 92 ? -48.109 -34.398 62.064 1.00 96.69 92 PHE A CA 1
ATOM 694 C C . PHE A 1 92 ? -48.110 -35.871 62.515 1.00 96.69 92 PHE A C 1
ATOM 696 O O . PHE A 1 92 ? -47.068 -36.377 62.953 1.00 96.69 92 PHE A O 1
ATOM 703 N N . PRO A 1 93 ? -49.241 -36.596 62.399 1.00 95.69 93 PRO A N 1
ATOM 704 C CA . PRO A 1 93 ? -49.327 -37.999 62.810 1.00 95.69 93 PRO A CA 1
ATOM 705 C C . PRO A 1 93 ? -48.381 -38.920 62.030 1.00 95.69 93 PRO A C 1
ATOM 707 O O . PRO A 1 93 ? -47.822 -39.848 62.608 1.00 95.69 93 PRO A O 1
ATOM 710 N N . ASN A 1 94 ? -48.174 -38.639 60.740 1.00 95.19 94 ASN A N 1
ATOM 711 C CA . ASN A 1 94 ? -47.307 -39.398 59.841 1.00 95.19 94 ASN A CA 1
ATOM 712 C C . ASN A 1 94 ? -46.372 -38.468 59.053 1.00 95.19 94 ASN A C 1
ATOM 714 O O . ASN A 1 94 ? -46.596 -37.261 58.964 1.00 95.19 94 ASN A O 1
ATOM 718 N N . ALA A 1 95 ? -45.347 -39.045 58.430 1.00 97.00 95 ALA A N 1
ATOM 719 C CA . ALA A 1 95 ? -44.612 -38.380 57.359 1.00 97.00 95 ALA A CA 1
ATOM 720 C C . ALA A 1 95 ? -45.458 -38.381 56.071 1.00 97.00 95 ALA A C 1
ATOM 722 O O . ALA A 1 95 ? -45.978 -39.433 55.702 1.00 97.00 95 ALA A O 1
ATOM 723 N N . GLY A 1 96 ? -45.609 -37.235 55.404 1.00 96.31 96 GLY A N 1
ATOM 724 C CA . GLY A 1 96 ? -46.529 -37.095 54.273 1.00 96.31 96 GLY A CA 1
ATOM 725 C C . GLY A 1 96 ? -46.539 -35.703 53.639 1.00 96.31 96 GLY A C 1
ATOM 726 O O . GLY A 1 96 ? -45.616 -34.904 53.823 1.00 96.31 96 GLY A O 1
ATOM 727 N N . THR A 1 97 ? -47.598 -35.421 52.883 1.00 98.19 97 THR A N 1
ATOM 728 C CA . THR A 1 97 ? -47.832 -34.124 52.237 1.00 98.19 97 THR A CA 1
ATOM 729 C C . THR A 1 97 ? -49.078 -33.489 52.839 1.00 98.19 97 THR A C 1
ATOM 731 O O . THR A 1 97 ? -50.149 -34.088 52.810 1.00 98.19 97 THR A O 1
ATOM 734 N N . TYR A 1 98 ? -48.924 -32.286 53.383 1.00 98.25 98 TYR A N 1
ATOM 735 C CA . TYR A 1 98 ? -49.942 -31.590 54.160 1.00 98.25 98 TYR A CA 1
ATOM 736 C C . TYR A 1 98 ? -50.213 -30.212 53.573 1.00 98.25 98 TYR A C 1
ATOM 738 O O . TYR A 1 98 ? -49.279 -29.453 53.297 1.00 98.25 98 TYR A O 1
ATOM 746 N N . ARG A 1 99 ? -51.494 -29.890 53.424 1.00 98.12 99 ARG A N 1
ATOM 747 C CA . ARG A 1 99 ? -51.969 -28.548 53.102 1.00 98.12 99 ARG A CA 1
ATOM 748 C C . ARG A 1 99 ? -52.109 -27.770 54.408 1.00 98.12 99 ARG A C 1
ATOM 750 O O . ARG A 1 99 ? -52.544 -28.319 55.419 1.00 98.12 99 ARG A O 1
ATOM 757 N N . VAL A 1 100 ? -51.665 -26.519 54.405 1.00 98.00 100 VAL A N 1
ATOM 758 C CA . VAL A 1 100 ? -51.500 -25.673 55.592 1.00 98.00 100 VAL A CA 1
ATOM 759 C C . VAL A 1 100 ? -52.074 -24.293 55.298 1.00 98.00 100 VAL A C 1
ATOM 761 O O . VAL A 1 100 ? -51.621 -23.607 54.378 1.00 98.00 100 VAL A O 1
ATOM 764 N N . GLU A 1 101 ? -53.051 -23.889 56.102 1.00 97.44 101 GLU A N 1
ATOM 765 C CA . GLU A 1 101 ? -53.683 -22.574 56.053 1.00 97.44 101 GLU A CA 1
ATOM 766 C C . GLU A 1 101 ? -53.217 -21.708 57.227 1.00 97.44 101 GLU A C 1
ATOM 768 O O . GLU A 1 101 ? -53.088 -22.194 58.354 1.00 97.44 101 GLU A O 1
ATOM 773 N N . ILE A 1 102 ? -53.004 -20.418 56.974 1.00 97.00 102 ILE A N 1
ATOM 774 C CA . ILE A 1 102 ? -52.676 -19.405 57.980 1.00 97.00 102 ILE A CA 1
ATOM 775 C C . ILE A 1 102 ? -53.714 -18.280 57.923 1.00 97.00 102 ILE A C 1
ATOM 777 O O . ILE A 1 102 ? -54.014 -17.761 56.846 1.00 97.00 102 ILE A O 1
ATOM 781 N N . SER A 1 103 ? -54.224 -17.876 59.087 1.00 94.38 103 SER A N 1
ATOM 782 C CA . SER A 1 103 ? -55.213 -16.799 59.231 1.00 94.38 103 SER A CA 1
ATOM 783 C C . SER A 1 103 ? -54.911 -15.897 60.430 1.00 94.38 103 SER A C 1
ATOM 785 O O . SER A 1 103 ? -54.282 -16.322 61.397 1.00 94.38 103 SER A O 1
ATOM 787 N N . GLY A 1 104 ? -55.391 -14.653 60.410 1.00 92.38 104 GLY A N 1
ATOM 788 C CA . GLY A 1 104 ? -55.084 -13.660 61.447 1.00 92.38 104 GLY A CA 1
ATOM 789 C C . GLY A 1 104 ? -53.819 -12.856 61.132 1.00 92.38 104 GLY A C 1
ATOM 790 O O . GLY A 1 104 ? -53.442 -12.708 59.973 1.00 92.38 104 GLY A O 1
ATOM 791 N N . ASN A 1 105 ? -53.165 -12.285 62.149 1.00 93.62 105 ASN A N 1
ATOM 792 C CA . ASN A 1 105 ? -52.056 -11.359 61.916 1.00 93.62 105 ASN A CA 1
ATOM 793 C C . ASN A 1 105 ? -50.731 -12.104 61.690 1.00 93.62 105 ASN A C 1
ATOM 795 O O . ASN A 1 105 ? -50.023 -12.437 62.647 1.00 93.62 105 ASN A O 1
ATOM 799 N N . PHE A 1 106 ? -50.399 -12.334 60.419 1.00 95.81 106 PHE A N 1
ATOM 800 C CA . PHE A 1 106 ? -49.166 -12.975 59.959 1.00 95.81 106 PHE A CA 1
ATOM 801 C C . PHE A 1 106 ? -48.330 -12.007 59.089 1.00 95.81 106 PHE A C 1
ATOM 803 O O . PHE A 1 106 ? -48.246 -12.170 57.876 1.00 95.81 106 PHE A O 1
ATOM 810 N N . PRO A 1 107 ? -47.713 -10.962 59.677 1.00 94.94 107 PRO A N 1
ATOM 811 C CA . PRO A 1 107 ? -47.176 -9.812 58.932 1.00 94.94 107 PRO A CA 1
ATOM 812 C C . PRO A 1 107 ? -45.990 -10.100 57.989 1.00 94.94 107 PRO A C 1
ATOM 814 O O . PRO A 1 107 ? -45.616 -9.209 57.218 1.00 94.94 107 PRO A O 1
ATOM 817 N N . ARG A 1 108 ? -45.356 -11.278 58.100 1.00 94.75 108 ARG A N 1
ATOM 818 C CA . ARG A 1 108 ? -44.153 -11.707 57.363 1.00 94.75 108 ARG A CA 1
ATOM 819 C C . ARG A 1 108 ? -43.903 -13.209 57.556 1.00 94.75 108 ARG A C 1
ATOM 821 O O . ARG A 1 108 ? -44.030 -13.716 58.665 1.00 94.75 108 ARG A O 1
ATOM 828 N N . ILE A 1 109 ? -43.418 -13.887 56.518 1.00 94.62 109 ILE A N 1
ATOM 829 C CA . ILE A 1 109 ? -42.746 -15.193 56.622 1.00 94.62 109 ILE A CA 1
ATOM 830 C C . ILE A 1 109 ? -41.242 -14.979 56.416 1.00 94.62 109 I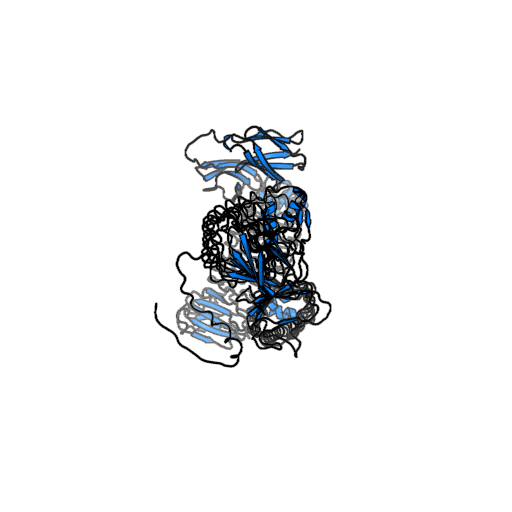LE A C 1
ATOM 832 O O . ILE A 1 109 ? -40.853 -14.129 55.616 1.00 94.62 109 ILE A O 1
ATOM 836 N N . TYR A 1 110 ? -40.385 -15.680 57.161 1.00 94.44 110 TYR A N 1
ATOM 837 C CA . TYR A 1 110 ? -38.946 -15.394 57.168 1.00 94.44 110 TYR A CA 1
ATOM 838 C C . TYR A 1 110 ? -38.089 -16.656 57.109 1.00 94.44 110 TYR A C 1
ATOM 840 O O . TYR A 1 110 ? -37.834 -17.293 58.124 1.00 94.44 110 TYR A O 1
ATOM 848 N N . PHE A 1 111 ? -37.616 -16.998 55.915 1.00 93.94 111 PHE A N 1
ATOM 849 C CA . PHE A 1 111 ? -36.725 -18.128 55.684 1.00 93.94 111 PHE A CA 1
ATOM 850 C C . PHE A 1 111 ? -35.229 -17.753 55.689 1.00 93.94 111 PHE A C 1
ATOM 852 O O . PHE A 1 111 ? -34.422 -18.653 55.885 1.00 93.94 111 PHE A O 1
ATOM 859 N N . ASP A 1 112 ? -34.811 -16.483 55.581 1.00 84.12 112 ASP A N 1
ATOM 860 C CA . ASP A 1 112 ? -33.385 -16.068 55.724 1.00 84.12 112 ASP A CA 1
ATOM 861 C C . ASP A 1 112 ? -32.872 -16.135 57.199 1.00 84.12 112 ASP A C 1
ATOM 863 O O . ASP A 1 112 ? -32.049 -15.340 57.651 1.00 84.12 112 ASP A O 1
ATOM 867 N N . ASP A 1 113 ? -33.388 -17.092 57.983 1.00 74.69 113 ASP A N 1
ATOM 868 C CA . ASP A 1 113 ? -32.802 -17.587 59.233 1.00 74.69 113 ASP A CA 1
ATOM 869 C C . ASP A 1 113 ? -31.821 -18.729 58.915 1.00 74.69 113 ASP A C 1
ATOM 871 O O . ASP A 1 113 ? -32.142 -19.681 58.196 1.00 74.69 113 ASP A O 1
ATOM 875 N N . SER A 1 114 ? -30.614 -18.638 59.471 1.00 68.38 114 SER A N 1
ATOM 876 C CA . SER A 1 114 ? -29.541 -19.613 59.291 1.00 68.38 114 SER A CA 1
ATOM 877 C C . SER A 1 114 ? -29.591 -20.789 60.273 1.00 68.38 114 SER A C 1
ATOM 879 O O . SER A 1 114 ? -28.879 -21.768 60.052 1.00 68.38 114 SER A O 1
ATOM 881 N N . TYR A 1 115 ? -30.406 -20.729 61.334 1.00 63.19 115 TYR A N 1
ATOM 882 C CA . TYR A 1 115 ? -30.364 -21.718 62.417 1.00 63.19 115 TYR A CA 1
ATOM 883 C C . TYR A 1 115 ? -31.339 -22.898 62.262 1.00 63.19 115 TYR A C 1
ATOM 885 O O . TYR A 1 115 ? -30.927 -24.034 62.500 1.00 63.19 115 TYR A O 1
ATOM 893 N N . TYR A 1 116 ? -32.609 -22.686 61.880 1.00 64.31 116 TYR A N 1
ATOM 894 C CA . TYR A 1 116 ? -33.628 -23.759 61.919 1.00 64.31 116 TYR A CA 1
ATOM 895 C C . TYR A 1 116 ? -34.582 -23.773 60.715 1.00 64.31 116 TYR A C 1
ATOM 897 O O . TYR A 1 116 ? -35.801 -23.673 60.870 1.00 64.31 116 TYR A O 1
ATOM 905 N N . SER A 1 117 ? -34.042 -23.901 59.501 1.00 72.75 117 SER A N 1
ATOM 906 C CA . SER A 1 117 ? -34.832 -23.755 58.272 1.00 72.75 117 SER A CA 1
ATOM 907 C C . SER A 1 117 ? -35.341 -25.084 57.679 1.00 72.75 117 SER A C 1
ATOM 909 O O . SER A 1 117 ? -34.565 -26.012 57.443 1.00 72.75 117 SER A O 1
ATOM 911 N N . ASP A 1 118 ? -36.631 -25.133 57.336 1.00 93.38 118 ASP A N 1
ATOM 912 C CA . ASP A 1 118 ? -37.287 -26.243 56.621 1.00 93.38 118 ASP A CA 1
ATOM 913 C C . ASP A 1 118 ? -37.553 -25.905 55.141 1.00 93.38 118 ASP A C 1
ATOM 915 O O . ASP A 1 118 ? -38.524 -26.361 54.542 1.00 93.38 118 ASP A O 1
ATOM 919 N N . LYS A 1 119 ? -36.681 -25.093 54.533 1.00 93.88 119 LYS A N 1
ATOM 920 C CA . LYS A 1 119 ? -36.860 -24.504 53.192 1.00 93.88 119 LYS A CA 1
ATOM 921 C C . LYS A 1 119 ? -37.243 -25.506 52.085 1.00 93.88 119 LYS A C 1
ATOM 923 O O . LYS A 1 119 ? -38.110 -25.181 51.282 1.00 93.88 119 LYS A O 1
ATOM 928 N N . PRO A 1 120 ? -36.685 -26.733 52.010 1.00 95.06 120 PRO A N 1
ATOM 929 C CA . PRO A 1 120 ? -37.089 -27.702 50.985 1.00 95.06 120 PRO A CA 1
ATOM 930 C C . PRO A 1 120 ? -38.432 -28.399 51.261 1.00 95.06 120 PRO A C 1
ATOM 932 O O . PRO A 1 120 ? -38.876 -29.186 50.423 1.00 95.06 120 PRO A O 1
ATOM 935 N N . LYS A 1 121 ? -39.056 -28.184 52.428 1.00 97.19 121 LYS A N 1
ATOM 936 C CA . LYS A 1 121 ? -40.326 -28.823 52.799 1.00 97.19 121 LYS A CA 1
ATOM 937 C C . LYS A 1 121 ? -41.543 -28.107 52.217 1.00 97.19 121 LYS A C 1
ATOM 939 O O . LYS A 1 121 ? -42.502 -28.796 51.893 1.00 97.19 121 LYS A O 1
ATOM 944 N N . ILE A 1 122 ? -41.525 -26.784 52.038 1.00 97.56 122 ILE A N 1
ATOM 945 C CA . ILE A 1 122 ? -42.604 -26.085 51.318 1.00 97.56 122 ILE A CA 1
ATOM 946 C C . ILE A 1 122 ? -42.527 -26.405 49.813 1.00 97.56 122 ILE A C 1
ATOM 948 O O . ILE A 1 122 ? -41.435 -26.451 49.242 1.00 97.56 122 ILE A O 1
ATOM 952 N N . LEU A 1 123 ? -43.681 -26.664 49.190 1.00 97.88 123 LEU A N 1
ATOM 953 C CA . LEU A 1 123 ? -43.814 -26.992 47.763 1.00 97.88 123 LEU A CA 1
ATOM 954 C C . LEU A 1 123 ? -44.613 -25.937 46.988 1.00 97.88 123 LEU A C 1
ATOM 956 O O . LEU A 1 123 ? -44.258 -25.606 45.857 1.00 97.88 123 LEU A O 1
ATOM 960 N N . THR A 1 124 ? -45.687 -25.409 47.579 1.00 98.50 124 THR A N 1
ATOM 961 C CA . THR A 1 124 ? -46.594 -24.461 46.915 1.00 98.50 124 THR A CA 1
ATOM 962 C C . THR A 1 124 ? -46.983 -23.294 47.820 1.00 98.50 124 THR A C 1
ATOM 964 O O . THR A 1 124 ? -47.147 -23.464 49.029 1.00 98.50 124 THR A O 1
ATOM 967 N N . VAL A 1 125 ? -47.202 -22.125 47.213 1.00 98.12 125 VAL A N 1
ATOM 968 C CA . VAL A 1 125 ? -48.204 -21.147 47.673 1.00 98.12 125 VAL A CA 1
ATOM 969 C C . VAL A 1 125 ? -49.407 -21.269 46.739 1.00 98.12 125 VAL A C 1
ATOM 971 O O . VAL A 1 125 ? -49.283 -21.058 45.533 1.00 98.12 125 VAL A O 1
ATOM 974 N N . GLU A 1 126 ? -50.552 -21.659 47.289 1.00 97.19 126 GLU A N 1
ATOM 975 C CA . GLU A 1 126 ? -51.787 -21.968 46.548 1.00 97.19 126 GLU A CA 1
ATOM 976 C C . GLU A 1 126 ? -52.792 -20.817 46.590 1.00 97.19 126 GLU A C 1
ATOM 978 O O . GLU A 1 126 ? -53.616 -20.691 45.689 1.00 97.19 126 GLU A O 1
ATOM 983 N N . GLN A 1 127 ? -52.703 -19.972 47.619 1.00 97.00 127 GLN A N 1
ATOM 984 C CA . GLN A 1 127 ? -53.477 -18.743 47.768 1.00 97.00 127 GLN A CA 1
ATOM 985 C C . GLN A 1 127 ? -52.695 -17.767 48.653 1.00 97.00 127 GLN A C 1
ATOM 987 O O . GLN A 1 127 ? -52.142 -18.178 49.678 1.00 97.00 127 GLN A O 1
ATOM 992 N N . TRP A 1 128 ? -52.663 -16.488 48.290 1.00 96.62 128 TRP A N 1
ATOM 993 C CA . TRP A 1 128 ? -52.042 -15.436 49.100 1.00 96.62 128 TRP A CA 1
ATOM 994 C C . TRP A 1 128 ? -52.946 -14.934 50.228 1.00 96.62 128 TRP A C 1
ATOM 996 O O . TRP A 1 128 ? -52.449 -14.661 51.323 1.00 96.62 128 TRP A O 1
ATOM 1006 N N . GLY A 1 129 ? -54.256 -14.874 49.985 1.00 93.25 129 GLY A N 1
ATOM 1007 C CA . GLY A 1 129 ? -55.244 -14.469 50.980 1.00 93.25 129 GLY A CA 1
ATOM 1008 C C . GLY A 1 129 ? -55.283 -12.959 51.247 1.00 93.25 129 GLY A C 1
ATOM 1009 O O . GLY A 1 129 ? -54.659 -12.171 50.539 1.00 93.25 129 GLY A O 1
ATOM 1010 N N . ASP A 1 130 ? -56.007 -12.546 52.289 1.00 91.38 130 ASP A N 1
ATOM 1011 C CA . ASP A 1 130 ? -56.122 -11.145 52.728 1.00 91.38 130 ASP A CA 1
ATOM 1012 C C . ASP A 1 130 ? -55.105 -10.752 53.819 1.00 91.38 130 ASP A C 1
ATOM 1014 O O . ASP A 1 130 ? -55.292 -9.786 54.562 1.00 91.38 130 ASP A O 1
ATOM 1018 N N . ILE A 1 131 ? -53.979 -11.473 53.887 1.00 93.00 131 ILE A N 1
ATOM 1019 C CA . ILE A 1 131 ? -52.837 -11.120 54.735 1.00 93.00 131 ILE A CA 1
ATOM 1020 C C . ILE A 1 131 ? -52.212 -9.806 54.240 1.00 93.00 131 ILE A C 1
ATOM 1022 O O . ILE A 1 131 ? -51.577 -9.760 53.187 1.00 93.00 131 ILE A O 1
ATOM 1026 N N . ALA A 1 132 ? -52.346 -8.746 55.039 1.00 91.62 132 ALA A N 1
ATOM 1027 C CA . ALA A 1 132 ? -51.665 -7.470 54.830 1.00 91.62 132 ALA A CA 1
ATOM 1028 C C . ALA A 1 132 ? -50.175 -7.592 55.204 1.00 91.62 132 ALA A C 1
ATOM 1030 O O . ALA A 1 132 ? -49.782 -7.422 56.364 1.00 91.62 132 ALA A O 1
ATOM 1031 N N . TRP A 1 133 ? -49.331 -7.920 54.224 1.00 96.00 133 TRP A N 1
ATOM 1032 C CA . TRP A 1 133 ? -47.897 -8.112 54.439 1.00 96.00 133 TRP A CA 1
ATOM 1033 C C . TRP A 1 133 ? -47.215 -6.776 54.760 1.00 96.00 133 TRP A C 1
ATOM 1035 O O . TRP A 1 133 ? -47.457 -5.763 54.107 1.00 96.00 133 TRP A O 1
ATOM 1045 N N . THR A 1 134 ? -46.313 -6.771 55.744 1.00 95.00 134 THR A N 1
ATOM 1046 C CA . THR A 1 134 ? -45.515 -5.577 56.108 1.00 95.00 134 THR A CA 1
ATOM 1047 C C . THR A 1 134 ? -44.045 -5.701 55.703 1.00 95.00 134 THR A C 1
ATOM 1049 O O . THR A 1 134 ? -43.319 -4.710 55.641 1.00 95.00 134 THR A O 1
ATOM 1052 N N . SER A 1 135 ? -43.577 -6.912 55.385 1.00 95.06 135 SER A N 1
ATOM 1053 C CA . SER A 1 135 ? -42.264 -7.122 54.778 1.00 95.06 135 SER A CA 1
ATOM 1054 C C . SER A 1 135 ? -42.192 -8.454 54.039 1.00 95.06 135 SER A C 1
ATOM 1056 O O . SER A 1 135 ? -42.583 -9.482 54.588 1.00 95.06 135 SER A O 1
ATOM 1058 N N . MET A 1 136 ? -41.598 -8.439 52.843 1.00 97.38 136 MET A N 1
ATOM 1059 C CA . MET A 1 136 ? -41.200 -9.644 52.107 1.00 97.38 136 MET A CA 1
ATOM 1060 C C . MET A 1 136 ? -39.684 -9.909 52.181 1.00 97.38 136 MET A C 1
ATOM 1062 O O . MET A 1 136 ? -39.186 -10.818 51.519 1.00 97.38 136 MET A O 1
ATOM 1066 N N . TYR A 1 137 ? -38.934 -9.158 53.005 1.00 96.75 137 TYR A N 1
ATOM 1067 C CA . TYR A 1 137 ? -37.499 -9.393 53.224 1.00 96.75 137 TYR A CA 1
ATOM 1068 C C . TYR A 1 137 ? -37.288 -10.830 53.698 1.00 96.75 137 TYR A C 1
ATOM 1070 O O . TYR A 1 137 ? -37.749 -11.192 54.787 1.00 96.75 137 TYR A O 1
ATOM 1078 N N . GLY A 1 138 ? -36.520 -11.618 52.946 1.00 96.00 138 GLY A N 1
ATOM 1079 C CA . GLY A 1 138 ? -36.133 -12.980 53.309 1.00 96.00 138 GLY A CA 1
ATOM 1080 C C . GLY A 1 138 ? -37.312 -13.939 53.469 1.00 96.00 138 GLY A C 1
ATOM 1081 O O . GLY A 1 138 ? -37.143 -15.000 54.071 1.00 96.00 138 GLY A O 1
ATOM 1082 N N . ALA A 1 139 ? -38.498 -13.593 52.955 1.00 96.25 139 ALA A N 1
ATOM 1083 C CA . ALA A 1 139 ? -39.505 -14.595 52.630 1.00 96.25 139 ALA A CA 1
ATOM 1084 C C . ALA A 1 139 ? -38.906 -15.576 51.604 1.00 96.25 139 ALA A C 1
ATOM 1086 O O . ALA A 1 139 ? -37.976 -15.214 50.895 1.00 96.25 139 ALA A O 1
ATOM 1087 N N . PHE A 1 140 ? -39.370 -16.826 51.612 1.00 96.75 140 PHE A N 1
ATOM 1088 C CA . PHE A 1 140 ? -39.009 -17.954 50.730 1.00 96.75 140 PHE A CA 1
ATOM 1089 C C . PHE A 1 140 ? -37.524 -18.187 50.327 1.00 96.75 140 PHE A C 1
ATOM 1091 O O . PHE A 1 140 ? -37.255 -19.065 49.505 1.00 96.75 140 PHE A O 1
ATOM 1098 N N . ASP A 1 141 ? -36.543 -17.515 50.943 1.00 96.38 141 ASP A N 1
ATOM 1099 C CA . ASP A 1 141 ? -35.106 -17.739 50.723 1.00 96.38 141 ASP A CA 1
ATOM 1100 C C . ASP A 1 141 ? -34.742 -19.228 50.887 1.00 96.38 141 ASP A C 1
ATOM 1102 O O . ASP A 1 141 ? -35.079 -19.871 51.883 1.00 96.38 141 ASP A O 1
ATOM 1106 N N . GLY A 1 142 ? -34.065 -19.786 49.884 1.00 95.25 142 GLY A N 1
ATOM 1107 C CA . GLY A 1 142 ? -33.646 -21.183 49.781 1.00 95.25 142 GLY A CA 1
ATOM 1108 C C . GLY A 1 142 ? -34.771 -22.203 49.653 1.00 95.25 142 GLY A C 1
ATOM 1109 O O . GLY A 1 142 ? -34.494 -23.405 49.739 1.00 95.25 142 GLY A O 1
ATOM 1110 N N . CYS A 1 143 ? -36.018 -21.779 49.419 1.00 96.00 143 CYS A N 1
ATOM 1111 C CA . CYS A 1 143 ? -37.157 -22.670 49.186 1.00 96.00 143 CYS A CA 1
ATOM 1112 C C . CYS A 1 143 ? -37.104 -23.275 47.774 1.00 96.00 143 CYS A C 1
ATOM 1114 O O . CYS A 1 143 ? -37.963 -23.050 46.928 1.00 96.00 143 CYS A O 1
ATOM 1116 N N . ARG A 1 144 ? -36.057 -24.067 47.520 1.00 95.88 144 ARG A N 1
ATOM 1117 C CA . ARG A 1 144 ? -35.671 -24.629 46.215 1.00 95.88 144 ARG A CA 1
ATOM 1118 C C . ARG A 1 144 ? -36.757 -25.423 45.481 1.00 95.88 144 ARG A C 1
ATOM 1120 O O . ARG A 1 144 ? -36.690 -25.544 44.261 1.00 95.88 144 ARG A O 1
ATOM 1127 N N . ASN A 1 145 ? -37.733 -25.952 46.220 1.00 96.88 145 ASN A N 1
ATOM 1128 C CA . ASN A 1 145 ? -38.845 -26.764 45.717 1.00 96.88 145 ASN A CA 1
ATOM 1129 C C . ASN A 1 145 ? -40.141 -25.954 45.509 1.00 96.88 145 ASN A C 1
ATOM 1131 O O . ASN A 1 145 ? -41.148 -26.534 45.114 1.00 96.88 145 ASN A O 1
ATOM 1135 N N . LEU A 1 146 ? -40.135 -24.650 45.809 1.00 97.94 146 LEU A N 1
ATOM 1136 C CA . LEU A 1 146 ? -41.328 -23.810 45.778 1.00 97.94 146 LEU A CA 1
ATOM 1137 C C . LEU A 1 146 ? -41.781 -23.498 44.349 1.00 97.94 146 LEU A C 1
ATOM 1139 O O . LEU A 1 146 ? -40.988 -23.097 43.498 1.00 97.94 146 LEU A O 1
ATOM 1143 N N . THR A 1 147 ? -43.092 -23.579 44.151 1.00 97.69 147 THR A N 1
ATOM 1144 C CA . THR A 1 147 ? -43.835 -22.965 43.046 1.00 97.69 147 THR A CA 1
ATOM 1145 C C . THR A 1 147 ? -44.988 -22.128 43.609 1.00 97.69 147 THR A C 1
ATOM 1147 O O . THR A 1 147 ? -45.394 -22.301 44.759 1.00 97.69 147 THR A O 1
ATOM 1150 N N . VAL A 1 148 ? -45.531 -21.203 42.821 1.00 97.62 148 VAL A N 1
ATOM 1151 C CA . VAL A 1 148 ? -46.662 -20.345 43.221 1.00 97.62 148 VAL A CA 1
ATOM 1152 C C . VAL A 1 148 ? -47.804 -20.498 42.207 1.00 97.62 148 VAL A C 1
ATOM 1154 O O . VAL A 1 148 ? -47.961 -19.656 41.326 1.00 97.62 148 VAL A O 1
ATOM 1157 N N . PRO A 1 149 ? -48.580 -21.600 42.258 1.00 95.50 149 PRO A N 1
ATOM 1158 C CA . PRO A 1 149 ? -49.782 -21.777 41.434 1.00 95.50 149 PRO A CA 1
ATOM 1159 C C . PRO A 1 149 ? -50.963 -20.862 41.822 1.00 95.50 149 PRO A C 1
ATOM 1161 O O . PRO A 1 149 ? -51.992 -20.908 41.151 1.00 95.50 149 PRO A O 1
ATOM 1164 N N . ALA A 1 150 ? -50.838 -20.068 42.892 1.00 94.44 150 ALA A N 1
ATOM 1165 C CA . ALA A 1 150 ? -51.837 -19.092 43.323 1.00 94.44 150 ALA A CA 1
ATOM 1166 C C . ALA A 1 150 ? -52.251 -18.120 42.201 1.00 94.44 150 ALA A C 1
ATOM 1168 O O . ALA A 1 150 ? -51.406 -17.568 41.499 1.00 94.44 150 ALA A O 1
ATOM 1169 N N . THR A 1 151 ? -53.560 -17.893 42.055 1.00 91.44 151 THR A N 1
ATOM 1170 C CA . THR A 1 151 ? -54.134 -16.974 41.049 1.00 91.44 151 THR A CA 1
ATOM 1171 C C . THR A 1 151 ? -54.526 -15.608 41.616 1.00 91.44 151 THR A C 1
ATOM 1173 O O . THR A 1 151 ? -54.859 -14.694 40.861 1.00 91.44 151 THR A O 1
ATOM 1176 N N . ASP A 1 152 ? -54.532 -15.467 42.941 1.00 94.50 152 ASP A N 1
ATOM 1177 C CA . ASP A 1 152 ? -54.600 -14.184 43.635 1.00 94.50 152 ASP A CA 1
ATOM 1178 C C . ASP A 1 152 ? -53.195 -13.562 43.778 1.00 94.50 152 ASP A C 1
ATOM 1180 O O . ASP A 1 152 ? -52.200 -14.089 43.275 1.00 94.50 152 ASP A O 1
ATOM 1184 N N . ALA A 1 153 ? -53.114 -12.395 44.415 1.00 95.62 153 ALA A N 1
ATOM 1185 C CA . ALA A 1 153 ? -51.872 -11.656 44.623 1.00 95.62 153 ALA A CA 1
ATOM 1186 C C . ALA A 1 153 ? -51.775 -11.202 46.089 1.00 95.62 153 ALA A C 1
ATOM 1188 O O . ALA A 1 153 ? -52.809 -10.887 46.682 1.00 95.62 153 ALA A O 1
ATOM 1189 N N . PRO A 1 154 ? -50.568 -11.135 46.678 1.00 96.44 154 PRO A N 1
ATOM 1190 C CA . PRO A 1 154 ? -50.390 -10.648 48.041 1.00 96.44 154 PRO A CA 1
ATOM 1191 C C . PRO A 1 154 ? -50.724 -9.157 48.151 1.00 96.44 154 PRO A C 1
ATOM 1193 O O . PRO A 1 154 ? -50.372 -8.368 47.270 1.00 96.44 154 PRO A O 1
ATOM 1196 N N . ASP A 1 155 ? -51.314 -8.743 49.276 1.00 95.88 155 ASP A N 1
ATOM 1197 C CA . ASP A 1 155 ? -51.375 -7.322 49.619 1.00 95.88 155 ASP A CA 1
ATOM 1198 C C . ASP A 1 155 ? -49.978 -6.819 50.016 1.00 95.88 155 ASP A C 1
ATOM 1200 O O . ASP A 1 155 ? -49.503 -7.025 51.135 1.00 95.88 155 ASP A O 1
ATOM 1204 N N . LEU A 1 156 ? -49.318 -6.154 49.067 1.00 97.06 156 LEU A N 1
ATOM 1205 C CA . LEU A 1 156 ? -48.017 -5.507 49.241 1.00 97.06 156 LEU A CA 1
ATOM 1206 C C . LEU A 1 156 ? -48.132 -4.027 49.656 1.00 97.06 156 LEU A C 1
ATOM 1208 O O . LEU A 1 156 ? -47.114 -3.336 49.717 1.00 97.06 156 LEU A O 1
ATOM 1212 N N . SER A 1 157 ? -49.331 -3.511 49.959 1.00 96.38 157 SER A N 1
ATOM 1213 C CA . SER A 1 157 ? -49.554 -2.077 50.227 1.00 96.38 157 SER A CA 1
ATOM 1214 C C . SER A 1 157 ? -48.778 -1.523 51.430 1.00 96.38 157 SER A C 1
ATOM 1216 O O . SER A 1 157 ? -48.506 -0.324 51.480 1.00 96.38 157 SER A O 1
ATOM 1218 N N . ASN A 1 158 ? -48.366 -2.387 52.364 1.00 96.75 158 ASN A N 1
ATOM 1219 C CA . ASN A 1 158 ? -47.531 -2.035 53.517 1.00 96.75 158 ASN A CA 1
ATOM 1220 C C . ASN A 1 158 ? -46.079 -2.549 53.392 1.00 96.75 158 ASN A C 1
ATOM 1222 O O . ASN A 1 158 ? -45.282 -2.370 54.313 1.00 96.75 158 ASN A O 1
ATOM 1226 N N . VAL A 1 159 ? -45.714 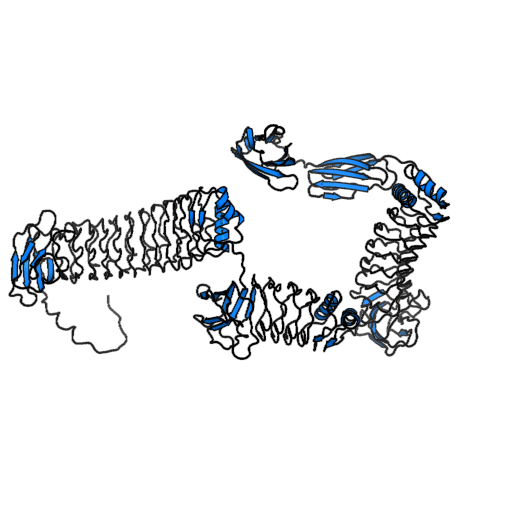-3.168 52.263 1.00 98.12 159 VAL A N 1
ATOM 1227 C CA . VAL A 1 159 ? -44.359 -3.658 51.970 1.00 98.12 159 VAL A CA 1
ATOM 1228 C C . VAL A 1 159 ? -43.576 -2.593 51.205 1.00 98.12 159 VAL A C 1
ATOM 1230 O O . VAL A 1 159 ? -44.063 -2.038 50.228 1.00 98.12 159 VAL A O 1
ATOM 1233 N N . THR A 1 160 ? -42.324 -2.355 51.604 1.00 97.50 160 THR A N 1
ATOM 1234 C CA . THR A 1 160 ? -41.374 -1.485 50.877 1.00 97.50 160 THR A CA 1
ATOM 1235 C C . THR A 1 160 ? -40.162 -2.236 50.320 1.00 97.50 160 THR A C 1
ATOM 1237 O O . THR A 1 160 ? -39.383 -1.679 49.547 1.00 97.50 160 THR A O 1
ATOM 1240 N N . THR A 1 161 ? -39.977 -3.511 50.676 1.00 97.62 161 THR A N 1
ATOM 1241 C CA . THR A 1 161 ? -38.833 -4.315 50.231 1.00 97.62 161 THR A CA 1
ATOM 1242 C C . THR A 1 161 ? -39.180 -5.787 50.014 1.00 97.62 161 THR A C 1
ATOM 1244 O O . THR A 1 161 ? -39.821 -6.426 50.855 1.00 97.62 161 THR A O 1
ATOM 1247 N N . THR A 1 162 ? -38.691 -6.322 48.894 1.00 97.88 162 THR A N 1
ATOM 1248 C CA . THR A 1 162 ? -38.707 -7.745 48.515 1.00 97.88 162 THR A CA 1
ATOM 1249 C C . THR A 1 162 ? -37.305 -8.368 48.580 1.00 97.88 162 THR A C 1
ATOM 1251 O O . THR A 1 162 ? -37.034 -9.375 47.926 1.00 97.88 162 THR A O 1
ATOM 1254 N N . TYR A 1 163 ? -36.396 -7.774 49.367 1.00 98.00 163 TYR A N 1
ATOM 1255 C CA . TYR A 1 163 ? -35.006 -8.218 49.499 1.00 98.00 163 TYR A CA 1
ATOM 1256 C C . TYR A 1 163 ? -34.919 -9.727 49.763 1.00 98.00 163 TYR A C 1
ATOM 1258 O O . TYR A 1 163 ? -35.434 -10.203 50.775 1.00 98.00 163 TYR A O 1
ATOM 1266 N N . ARG A 1 164 ? -34.277 -10.479 48.861 1.00 97.88 164 ARG A N 1
ATOM 1267 C CA . ARG A 1 164 ? -34.143 -11.954 48.920 1.00 97.88 164 ARG A CA 1
ATOM 1268 C C . ARG A 1 164 ? -35.439 -12.785 48.885 1.00 97.88 164 ARG A C 1
ATOM 1270 O O . ARG A 1 164 ? -35.366 -13.977 49.171 1.00 97.88 164 ARG A O 1
ATOM 1277 N N . MET A 1 165 ? -36.593 -12.219 48.514 1.00 97.75 165 MET A N 1
ATOM 1278 C CA . MET A 1 165 ? -37.907 -12.898 48.582 1.00 97.75 165 MET A CA 1
ATOM 1279 C C . MET A 1 165 ? -37.982 -14.265 47.864 1.00 97.75 165 MET A C 1
ATOM 1281 O O . MET A 1 165 ? -38.803 -15.098 48.234 1.00 97.75 165 MET A O 1
ATOM 1285 N N . PHE A 1 166 ? -37.152 -14.511 46.848 1.00 98.12 166 PHE A N 1
ATOM 1286 C CA . PHE A 1 166 ? -37.077 -15.777 46.108 1.00 98.12 166 PHE A CA 1
ATOM 1287 C C . PHE A 1 166 ? -35.629 -16.219 45.830 1.00 98.12 166 PHE A C 1
ATOM 1289 O O . PHE A 1 166 ? -35.341 -16.969 44.893 1.00 98.12 166 PHE A O 1
ATOM 1296 N N . ARG A 1 167 ? -34.694 -15.777 46.673 1.00 97.81 167 ARG A N 1
ATOM 1297 C CA . ARG A 1 167 ? -33.283 -16.166 46.611 1.00 97.81 167 ARG A CA 1
ATOM 1298 C C . ARG A 1 167 ? -33.135 -17.685 46.724 1.00 97.81 167 ARG A C 1
ATOM 1300 O O . ARG A 1 167 ? -33.730 -18.292 47.606 1.00 97.81 167 ARG A O 1
ATOM 1307 N N . TYR A 1 168 ? -32.359 -18.315 45.842 1.00 97.00 168 TYR A N 1
ATOM 1308 C CA . TYR A 1 168 ? -32.212 -19.776 45.719 1.00 97.00 168 TYR A CA 1
ATOM 1309 C C . TYR A 1 168 ? -33.540 -20.563 45.531 1.00 97.00 168 TYR A C 1
ATOM 1311 O O . TYR A 1 168 ? -33.575 -21.775 45.766 1.00 97.00 168 TYR A O 1
ATOM 1319 N N . ALA A 1 169 ? -34.638 -19.931 45.092 1.00 97.06 169 ALA A N 1
ATOM 1320 C CA . ALA A 1 169 ? -35.901 -20.614 44.783 1.00 97.06 169 ALA A CA 1
ATOM 1321 C C . ALA A 1 169 ? -35.845 -21.290 43.394 1.00 97.06 169 ALA A C 1
ATOM 1323 O O . ALA A 1 169 ? -36.528 -20.901 42.453 1.00 97.06 169 ALA A O 1
ATOM 1324 N N . THR A 1 170 ? -34.986 -22.303 43.242 1.00 97.62 170 THR A N 1
ATOM 1325 C CA . THR A 1 170 ? -34.593 -22.881 41.938 1.00 97.62 170 THR A CA 1
ATOM 1326 C C . THR A 1 170 ? -35.728 -23.459 41.083 1.00 97.62 170 THR A C 1
ATOM 1328 O O . THR A 1 170 ? -35.548 -23.564 39.871 1.00 97.62 170 THR A O 1
ATOM 1331 N N . SER A 1 171 ? -36.869 -23.840 41.671 1.00 97.38 171 SER A N 1
ATOM 1332 C CA . SER A 1 171 ? -38.045 -24.364 40.941 1.00 97.38 171 SER A CA 1
ATOM 1333 C C . SER A 1 171 ? -39.089 -23.299 40.577 1.00 97.38 171 SER A C 1
ATOM 1335 O O . SER A 1 171 ? -40.070 -23.619 39.909 1.00 97.38 171 SER A O 1
ATOM 1337 N N . LEU A 1 172 ? -38.906 -22.049 41.010 1.00 98.00 172 LEU A N 1
ATOM 1338 C CA . LEU A 1 172 ? -39.883 -20.983 40.813 1.00 98.00 172 LEU A CA 1
ATOM 1339 C C . LEU A 1 172 ? -39.928 -20.550 39.343 1.00 98.00 172 LEU A C 1
ATOM 1341 O O . LEU A 1 172 ? -38.905 -20.149 38.797 1.00 98.00 172 LEU A O 1
ATOM 1345 N N . ASN A 1 173 ? -41.105 -20.590 38.715 1.00 97.12 173 ASN A N 1
ATOM 1346 C CA . ASN A 1 173 ? -41.304 -20.120 37.338 1.00 97.12 173 ASN A CA 1
ATOM 1347 C C . ASN A 1 173 ? -42.778 -19.750 37.078 1.00 97.12 173 ASN A C 1
ATOM 1349 O O . ASN A 1 173 ? -43.421 -20.274 36.170 1.00 97.12 173 ASN A O 1
ATOM 1353 N N . ASN A 1 174 ? -43.345 -18.922 37.955 1.00 95.12 174 ASN A N 1
ATOM 1354 C CA . ASN A 1 174 ? -44.767 -18.583 37.968 1.00 95.12 174 ASN A CA 1
ATOM 1355 C C . ASN A 1 174 ? -45.000 -17.138 37.506 1.00 95.12 174 ASN A C 1
ATOM 1357 O O . ASN A 1 174 ? -44.139 -16.282 37.684 1.00 95.12 174 ASN A O 1
ATOM 1361 N N . ASP A 1 175 ? -46.162 -16.895 36.902 1.00 95.31 175 ASP A N 1
ATOM 1362 C CA . ASP A 1 175 ? -46.638 -15.568 36.503 1.00 95.31 175 ASP A CA 1
ATOM 1363 C C . ASP A 1 175 ? -46.940 -14.716 37.749 1.00 95.31 175 ASP A C 1
ATOM 1365 O O . ASP A 1 175 ? -47.644 -15.169 38.654 1.00 95.31 175 ASP A O 1
ATOM 1369 N N . PHE A 1 176 ? -46.394 -13.500 37.797 1.00 96.94 176 PHE A N 1
ATOM 1370 C CA . PHE A 1 176 ? -46.621 -12.514 38.857 1.00 96.94 176 PHE A CA 1
ATOM 1371 C C . PHE A 1 176 ? -47.123 -11.171 38.298 1.00 96.94 176 PHE A C 1
ATOM 1373 O O . PHE A 1 176 ? -47.062 -10.143 38.979 1.00 96.94 176 PHE A O 1
ATOM 1380 N N . SER A 1 177 ? -47.633 -11.156 37.064 1.00 96.00 177 SER A N 1
ATOM 1381 C CA . SER A 1 177 ? -48.097 -9.953 36.361 1.00 96.00 177 SER A CA 1
ATOM 1382 C C . SER A 1 177 ? -49.312 -9.273 37.017 1.00 96.00 177 SER A C 1
ATOM 1384 O O . SER A 1 177 ? -49.610 -8.110 36.727 1.00 96.00 177 SER A O 1
ATOM 1386 N N . ASN A 1 178 ? -49.995 -9.966 37.933 1.00 95.38 178 ASN A N 1
ATOM 1387 C CA . ASN A 1 178 ? -51.101 -9.460 38.747 1.00 95.38 178 ASN A CA 1
ATOM 1388 C C . ASN A 1 178 ? -50.658 -8.772 40.062 1.00 95.38 178 ASN A C 1
ATOM 1390 O O . ASN A 1 178 ? -51.515 -8.256 40.782 1.00 95.38 178 ASN A O 1
ATOM 1394 N N . TRP A 1 179 ? -49.363 -8.751 40.408 1.00 97.25 179 TRP A N 1
ATOM 1395 C CA . TRP A 1 179 ? -48.875 -8.169 41.669 1.00 97.25 179 TRP A CA 1
ATOM 1396 C C . TRP A 1 179 ? -48.738 -6.643 41.601 1.00 97.25 179 TRP A C 1
ATOM 1398 O O . TRP A 1 179 ? -48.135 -6.091 40.682 1.00 97.25 179 TRP A O 1
ATOM 1408 N N . ASN A 1 180 ? -49.225 -5.945 42.632 1.00 97.38 180 ASN A N 1
ATOM 1409 C CA . ASN A 1 180 ? -49.025 -4.503 42.765 1.00 97.38 180 ASN A CA 1
ATOM 1410 C C . ASN A 1 180 ? -47.711 -4.184 43.498 1.00 97.38 180 ASN A C 1
ATOM 1412 O O . ASN A 1 180 ? -47.657 -4.197 44.725 1.00 97.38 180 ASN A O 1
ATOM 1416 N N . THR A 1 181 ? -46.664 -3.840 42.749 1.00 97.81 181 THR A N 1
ATOM 1417 C CA . THR A 1 181 ? -45.339 -3.494 43.292 1.00 97.81 181 THR A CA 1
ATOM 1418 C C . THR A 1 181 ? -45.138 -2.004 43.593 1.00 97.81 181 THR A C 1
ATOM 1420 O O . THR A 1 181 ? -44.028 -1.610 43.945 1.00 97.81 181 THR A O 1
ATOM 1423 N N . SER A 1 182 ? -46.162 -1.146 43.467 1.00 97.81 182 SER A N 1
ATOM 1424 C CA . SER A 1 182 ? -45.983 0.321 43.461 1.00 97.81 182 SER A CA 1
ATOM 1425 C C . SER A 1 182 ? -45.389 0.925 44.744 1.00 97.81 182 SER A C 1
ATOM 1427 O O . SER A 1 182 ? -44.957 2.075 44.738 1.00 97.81 182 SER A O 1
ATOM 1429 N N . THR A 1 183 ? -45.398 0.190 45.853 1.00 98.06 183 THR A N 1
ATOM 1430 C CA . THR A 1 183 ? -44.853 0.580 47.167 1.00 98.06 183 THR A CA 1
ATOM 1431 C C . THR A 1 183 ? -43.400 0.145 47.386 1.00 98.06 183 THR A C 1
ATOM 1433 O O . THR A 1 183 ? -42.756 0.614 48.327 1.00 98.06 183 THR A O 1
ATOM 1436 N N . ILE A 1 184 ? -42.862 -0.729 46.530 1.00 98.56 184 ILE A N 1
ATOM 1437 C CA . ILE A 1 184 ? -41.524 -1.304 46.687 1.00 98.56 184 ILE A CA 1
ATOM 1438 C C . ILE A 1 184 ? -40.448 -0.285 46.294 1.00 98.56 184 ILE A C 1
ATOM 1440 O O . ILE A 1 184 ? -40.476 0.280 45.203 1.00 98.56 184 ILE A O 1
ATOM 1444 N N . THR A 1 185 ? -39.462 -0.098 47.174 1.00 97.94 185 THR A N 1
ATOM 1445 C CA . THR A 1 185 ? -38.285 0.752 46.938 1.00 97.94 185 THR A CA 1
ATOM 1446 C C . THR A 1 185 ? -36.982 -0.041 46.802 1.00 97.94 185 THR A C 1
ATOM 1448 O O . THR A 1 185 ? -36.007 0.463 46.248 1.00 97.94 185 THR A O 1
ATOM 1451 N N . ASN A 1 186 ? -36.951 -1.299 47.257 1.00 98.38 186 ASN A N 1
ATOM 1452 C CA . ASN A 1 186 ? -35.766 -2.159 47.206 1.00 98.38 186 ASN A CA 1
ATOM 1453 C C . ASN A 1 186 ? -36.112 -3.593 46.760 1.00 98.38 186 ASN A C 1
ATOM 1455 O O . ASN A 1 186 ? -36.816 -4.309 47.484 1.00 98.38 186 ASN A O 1
ATOM 1459 N N . MET A 1 187 ? -35.556 -4.000 45.611 1.00 98.38 187 MET A N 1
ATOM 1460 C CA . MET A 1 187 ? -35.689 -5.330 44.990 1.00 98.38 187 MET A CA 1
ATOM 1461 C C . MET A 1 187 ? -34.352 -6.107 44.929 1.00 98.38 187 MET A C 1
ATOM 1463 O O . MET A 1 187 ? -34.237 -7.102 44.210 1.00 98.38 187 MET A O 1
ATOM 1467 N N . GLN A 1 188 ? -33.322 -5.671 45.667 1.00 98.31 188 GLN A N 1
ATOM 1468 C CA . GLN A 1 188 ? -31.999 -6.306 45.674 1.00 98.31 188 GLN A CA 1
ATOM 1469 C C . GLN A 1 188 ? -32.081 -7.811 46.004 1.00 98.31 188 GLN A C 1
ATOM 1471 O O . GLN A 1 188 ? -32.813 -8.231 46.902 1.00 98.31 188 GLN A O 1
ATOM 1476 N N . GLU A 1 189 ? -31.288 -8.625 45.300 1.00 98.56 189 GLU A N 1
ATOM 1477 C CA . GLU A 1 189 ? -31.182 -10.082 45.497 1.00 98.56 189 GLU A CA 1
ATOM 1478 C C . GLU A 1 189 ? -32.522 -10.858 45.386 1.00 98.56 189 GLU A C 1
ATOM 1480 O O . GLU A 1 189 ? -32.580 -12.013 45.807 1.00 98.56 189 GLU A O 1
ATOM 1485 N N . MET A 1 190 ? -33.606 -10.277 44.842 1.00 98.25 190 MET A N 1
ATOM 1486 C CA . MET A 1 190 ? -34.951 -10.883 44.900 1.00 98.25 190 MET A CA 1
ATOM 1487 C C . MET A 1 190 ? -35.027 -12.289 44.283 1.00 98.25 190 MET A C 1
ATOM 1489 O O . MET A 1 190 ? -35.585 -13.176 44.922 1.00 98.25 190 MET A O 1
ATOM 1493 N N . PHE A 1 191 ? -34.441 -12.510 43.102 1.00 98.62 191 PHE A N 1
ATOM 1494 C CA . PHE A 1 191 ? -34.430 -13.790 42.377 1.00 98.62 191 PHE A CA 1
ATOM 1495 C C . PHE A 1 191 ? -33.009 -14.372 42.216 1.00 98.62 191 PHE A C 1
ATOM 1497 O O . PHE A 1 191 ? -32.765 -15.190 41.328 1.00 98.62 191 PHE A O 1
ATOM 1504 N N . ILE A 1 192 ? -32.045 -13.977 43.061 1.00 98.44 192 ILE A N 1
ATOM 1505 C CA . ILE A 1 192 ? -30.660 -14.464 42.941 1.00 98.44 192 ILE A CA 1
ATOM 1506 C C . ILE A 1 192 ? -30.599 -15.995 43.113 1.00 98.44 192 ILE A C 1
ATOM 1508 O O . ILE A 1 192 ? -31.110 -16.536 44.092 1.00 98.44 192 ILE A O 1
ATOM 1512 N N . TYR A 1 193 ? -29.987 -16.702 42.162 1.00 98.31 193 TYR A N 1
ATOM 1513 C CA . TYR A 1 193 ? -29.997 -18.169 42.022 1.00 98.31 193 TYR A CA 1
ATOM 1514 C C . TYR A 1 193 ? -31.390 -18.824 41.870 1.00 98.31 193 TYR A C 1
ATOM 1516 O O . TYR A 1 193 ? -31.528 -20.032 42.087 1.00 98.31 193 TYR A O 1
ATOM 1524 N N . ALA A 1 194 ? -32.431 -18.091 41.462 1.00 98.12 194 ALA A N 1
ATOM 1525 C CA . ALA A 1 194 ? -33.692 -18.687 41.006 1.00 98.12 194 ALA A CA 1
ATOM 1526 C C . ALA A 1 194 ? -33.521 -19.226 39.568 1.00 98.12 194 ALA A C 1
ATOM 1528 O O . ALA A 1 194 ? -34.036 -18.673 38.602 1.00 98.12 194 ALA A O 1
ATOM 1529 N N . SER A 1 195 ? -32.726 -20.290 39.413 1.00 97.75 195 SER A N 1
ATOM 1530 C CA . SER A 1 195 ? -32.172 -20.747 38.124 1.00 97.75 195 SER A CA 1
ATOM 1531 C C . SER A 1 195 ? -33.196 -20.992 37.007 1.00 97.75 195 SER A C 1
ATOM 1533 O O . SER A 1 195 ? -32.873 -20.778 35.838 1.00 97.75 195 SER A O 1
ATOM 1535 N N . SER A 1 196 ? -34.410 -21.432 37.355 1.00 98.12 196 SER A N 1
ATOM 1536 C CA . SER A 1 196 ? -35.495 -21.725 36.403 1.00 98.12 196 SER A CA 1
ATOM 1537 C C . SER A 1 196 ? -36.485 -20.569 36.211 1.00 98.12 196 SER A C 1
ATOM 1539 O O . SER A 1 196 ? -37.466 -20.741 35.491 1.00 98.12 196 SER A O 1
ATOM 1541 N N . PHE A 1 197 ? -36.269 -19.418 36.857 1.00 98.56 197 PHE A N 1
ATOM 1542 C CA . PHE A 1 197 ? -37.233 -18.324 36.852 1.00 98.56 197 PHE A CA 1
ATOM 1543 C C . PHE A 1 197 ? -37.226 -17.549 35.533 1.00 98.56 197 PHE A C 1
ATOM 1545 O O . PHE A 1 197 ? -36.250 -16.891 35.184 1.00 98.56 197 PHE A O 1
ATOM 1552 N N . ASN A 1 198 ? -38.360 -17.592 34.840 1.00 98.25 198 ASN A N 1
ATOM 1553 C CA . ASN A 1 198 ? -38.688 -16.777 33.677 1.00 98.25 198 ASN A CA 1
ATOM 1554 C C . ASN A 1 198 ? -40.182 -16.381 33.694 1.00 98.25 198 ASN A C 1
ATOM 1556 O O . ASN A 1 198 ? -40.841 -16.351 32.653 1.00 98.25 198 ASN A O 1
ATOM 1560 N N . GLY A 1 199 ? -40.741 -16.147 34.886 1.00 96.81 199 GLY A N 1
ATOM 1561 C CA . GLY A 1 199 ? -42.147 -15.781 35.078 1.00 96.81 199 GLY A CA 1
ATOM 1562 C C . GLY A 1 199 ? -42.438 -14.329 34.697 1.00 96.81 199 GLY A C 1
ATOM 1563 O O . GLY A 1 199 ? -41.565 -13.473 34.836 1.00 96.81 199 GLY A O 1
ATOM 1564 N N . ASP A 1 200 ? -43.650 -14.046 34.211 1.00 97.44 200 ASP A N 1
ATOM 1565 C CA . ASP A 1 200 ? -44.033 -12.699 33.768 1.00 97.44 200 ASP A CA 1
ATOM 1566 C C . ASP A 1 200 ? -44.064 -11.703 34.944 1.00 97.44 200 ASP A C 1
ATOM 1568 O O . ASP A 1 200 ? -44.716 -11.921 35.968 1.00 97.44 200 ASP A O 1
ATOM 1572 N N . ILE A 1 201 ? -43.320 -10.611 34.766 1.00 98.06 201 ILE A N 1
ATOM 1573 C CA . ILE A 1 201 ? -43.176 -9.452 35.659 1.00 98.06 201 ILE A CA 1
ATOM 1574 C C . ILE A 1 201 ? -43.189 -8.134 34.851 1.00 98.06 201 ILE A C 1
ATOM 1576 O O . ILE A 1 201 ? -42.796 -7.072 35.338 1.00 98.06 201 ILE A O 1
ATOM 1580 N N . THR A 1 202 ? -43.614 -8.185 33.584 1.00 96.88 202 THR A N 1
ATOM 1581 C CA . THR A 1 202 ? -43.511 -7.079 32.609 1.00 96.88 202 THR A CA 1
ATOM 1582 C C . THR A 1 202 ? -44.450 -5.905 32.918 1.00 96.88 202 THR A C 1
ATOM 1584 O O . THR A 1 202 ? -44.234 -4.786 32.447 1.00 96.88 202 THR A O 1
ATOM 1587 N N . THR A 1 203 ? -45.465 -6.151 33.751 1.00 97.19 203 THR A N 1
ATOM 1588 C CA . THR A 1 203 ? -46.467 -5.190 34.240 1.00 97.19 203 THR A CA 1
ATOM 1589 C C . THR A 1 203 ? -46.071 -4.472 35.534 1.00 97.19 203 THR A C 1
ATOM 1591 O O . THR A 1 203 ? -46.779 -3.552 35.952 1.00 97.19 203 THR A O 1
ATOM 1594 N N . TRP A 1 204 ? -44.989 -4.892 36.200 1.00 98.25 204 TRP A N 1
ATOM 1595 C CA . TRP A 1 204 ? -44.613 -4.372 37.516 1.00 98.25 204 TRP A CA 1
ATOM 1596 C C . TRP A 1 204 ? -44.304 -2.873 37.478 1.00 98.25 204 TRP A C 1
ATOM 1598 O O . TRP A 1 204 ? -43.547 -2.384 36.640 1.00 98.25 204 TRP A O 1
ATOM 1608 N N . ASN A 1 205 ? -44.851 -2.133 38.445 1.00 98.00 205 ASN A N 1
ATOM 1609 C CA . ASN A 1 205 ? -44.494 -0.736 38.641 1.00 98.00 205 ASN A CA 1
ATOM 1610 C C . ASN A 1 205 ? -43.198 -0.645 39.457 1.00 98.00 205 ASN A C 1
ATOM 1612 O O . ASN A 1 205 ? -43.194 -0.903 40.663 1.00 98.00 205 ASN A O 1
ATOM 1616 N N . THR A 1 206 ? -42.116 -0.250 38.793 1.00 98.25 206 THR A N 1
ATOM 1617 C CA . THR A 1 206 ? -40.784 -0.063 39.381 1.00 98.25 206 THR A CA 1
ATOM 1618 C C . THR A 1 206 ? -40.457 1.391 39.728 1.00 98.25 206 THR A C 1
ATOM 1620 O O . THR A 1 206 ? -39.357 1.653 40.201 1.00 98.25 206 THR A O 1
ATOM 1623 N N . SER A 1 207 ? -41.371 2.355 39.533 1.00 98.25 207 SER A N 1
ATOM 1624 C CA . SER A 1 207 ? -41.034 3.793 39.566 1.00 98.25 207 SER A CA 1
ATOM 1625 C C . SER A 1 207 ? -40.483 4.304 40.902 1.00 98.25 207 SER A C 1
ATOM 1627 O O . SER A 1 207 ? -39.882 5.373 40.938 1.00 98.25 207 SER A O 1
ATOM 1629 N N . ASN A 1 208 ? -40.707 3.580 42.000 1.00 98.00 208 ASN A N 1
ATOM 1630 C CA . ASN A 1 208 ? -40.218 3.924 43.338 1.00 98.00 208 ASN A CA 1
ATOM 1631 C C . ASN A 1 208 ? -38.977 3.113 43.759 1.00 98.00 208 ASN A C 1
ATOM 1633 O O . ASN A 1 208 ? -38.429 3.355 44.834 1.00 98.00 208 ASN A O 1
ATOM 1637 N N . VAL A 1 209 ? -38.516 2.172 42.926 1.00 98.62 209 VAL A N 1
ATOM 1638 C CA . VAL A 1 209 ? -37.352 1.321 43.198 1.00 98.62 209 VAL A CA 1
ATOM 1639 C C . VAL A 1 209 ? -36.066 2.117 42.997 1.00 98.62 209 VAL A C 1
ATOM 1641 O O . VAL A 1 209 ? -35.833 2.665 41.924 1.00 98.62 209 VAL A O 1
ATOM 1644 N N . SER A 1 210 ? -35.211 2.141 44.022 1.00 97.75 210 SER A N 1
ATOM 1645 C CA . SER A 1 210 ? -33.885 2.769 43.963 1.00 97.75 210 SER A CA 1
ATOM 1646 C C . SER A 1 210 ? -32.729 1.768 43.891 1.00 97.75 210 SER A C 1
ATOM 1648 O O . SER A 1 210 ? -31.625 2.128 43.487 1.00 97.75 210 SER A O 1
ATOM 1650 N N . ASN A 1 211 ? -32.965 0.499 44.232 1.00 98.19 211 ASN A N 1
ATOM 1651 C CA . ASN A 1 211 ? -31.938 -0.542 44.246 1.00 98.19 211 ASN A CA 1
ATOM 1652 C C . ASN A 1 211 ? -32.458 -1.854 43.632 1.00 98.19 211 ASN A C 1
ATOM 1654 O O . ASN A 1 211 ? -33.389 -2.468 44.164 1.00 98.19 211 ASN A O 1
ATOM 1658 N N . MET A 1 212 ? -31.820 -2.280 42.536 1.00 98.44 212 MET A N 1
ATOM 1659 C CA . MET A 1 212 ? -32.074 -3.539 41.814 1.00 98.44 212 MET A CA 1
ATOM 1660 C C . MET A 1 212 ? -30.845 -4.472 41.817 1.00 98.44 212 MET A C 1
ATOM 1662 O O . MET A 1 212 ? -30.750 -5.409 41.023 1.00 98.44 212 MET A O 1
ATOM 1666 N N . SER A 1 213 ? -29.875 -4.224 42.704 1.00 98.62 213 SER A N 1
ATOM 1667 C CA . SER A 1 213 ? -28.592 -4.934 42.706 1.00 98.62 213 SER A CA 1
ATOM 1668 C C . SER A 1 213 ? -28.784 -6.453 42.815 1.00 98.62 213 SER A C 1
ATOM 1670 O O . SER A 1 213 ? -29.496 -6.956 43.682 1.00 98.62 213 SER A O 1
ATOM 1672 N N . SER A 1 214 ? -28.119 -7.211 41.945 1.00 98.69 214 SER A N 1
ATOM 1673 C CA . SER A 1 214 ? -28.132 -8.680 41.908 1.00 98.69 214 SER A CA 1
ATOM 1674 C C . SER A 1 214 ? -29.528 -9.316 41.792 1.00 98.69 214 SER A C 1
ATOM 1676 O O . SER A 1 214 ? -29.680 -10.480 42.158 1.00 98.69 214 SER A O 1
ATOM 1678 N N . MET A 1 215 ? -30.544 -8.581 41.317 1.00 98.56 215 MET A N 1
ATOM 1679 C CA . MET A 1 215 ? -31.943 -9.034 41.314 1.00 98.56 215 MET A CA 1
ATOM 1680 C C . MET A 1 215 ? -32.145 -10.366 40.577 1.00 98.56 215 MET A C 1
ATOM 1682 O O . MET A 1 215 ? -32.837 -11.227 41.114 1.00 98.56 215 MET A O 1
ATOM 1686 N N . PHE A 1 216 ? -31.500 -10.561 39.422 1.00 98.81 216 PHE A N 1
ATOM 1687 C CA . PHE A 1 216 ? -31.572 -11.772 38.590 1.00 98.81 216 PHE A CA 1
ATOM 1688 C C . PHE A 1 216 ? -30.226 -12.507 38.488 1.00 98.81 216 PHE A C 1
ATOM 1690 O O . PHE A 1 216 ? -30.022 -13.325 37.591 1.00 98.81 216 PHE A O 1
ATOM 1697 N N . ASN A 1 217 ? -29.286 -12.239 39.401 1.00 98.69 217 ASN A N 1
ATOM 1698 C CA . ASN A 1 217 ? -27.970 -12.874 39.363 1.00 98.69 217 ASN A CA 1
ATOM 1699 C C . ASN A 1 217 ? -28.118 -14.406 39.458 1.00 98.69 217 ASN A C 1
ATOM 1701 O O . ASN A 1 217 ? -28.709 -14.937 40.394 1.00 98.69 217 ASN A O 1
ATOM 1705 N N . SER A 1 218 ? -27.589 -15.128 38.475 1.00 98.56 218 SER A N 1
ATOM 1706 C CA . SER A 1 218 ? -27.672 -16.583 38.333 1.00 98.56 218 SER A CA 1
ATOM 1707 C C . SER A 1 218 ? -29.110 -17.129 38.220 1.00 98.56 218 SER A C 1
ATOM 1709 O O . SER A 1 218 ? -29.343 -18.320 38.438 1.00 98.56 218 SER A O 1
ATOM 1711 N N . ALA A 1 219 ? -30.078 -16.289 37.830 1.00 98.38 219 ALA A N 1
ATOM 1712 C CA . ALA A 1 219 ? -31.384 -16.715 37.326 1.00 98.38 219 ALA A CA 1
ATOM 1713 C C . ALA A 1 219 ? -31.240 -17.134 35.849 1.00 98.38 219 ALA A C 1
ATOM 1715 O O . ALA A 1 219 ? -31.652 -16.432 34.931 1.00 98.38 219 ALA A O 1
ATOM 1716 N N . SER A 1 220 ? -30.568 -18.266 35.613 1.00 98.00 220 SER A N 1
ATOM 1717 C CA . SER A 1 220 ? -30.067 -18.695 34.295 1.00 98.00 220 SER A CA 1
ATOM 1718 C C . SER A 1 220 ? -31.099 -18.721 33.159 1.00 98.00 220 SER A C 1
ATOM 1720 O O . SER A 1 220 ? -30.719 -18.508 32.010 1.00 98.00 220 SER A O 1
ATOM 1722 N N . ALA A 1 221 ? -32.377 -18.973 33.462 1.00 98.56 221 ALA A N 1
ATOM 1723 C CA . ALA A 1 221 ? -33.465 -19.030 32.482 1.00 98.56 221 ALA A CA 1
ATOM 1724 C C . ALA A 1 221 ? -34.166 -17.682 32.209 1.00 98.56 221 ALA A C 1
ATOM 1726 O O . ALA A 1 221 ? -35.033 -17.632 31.336 1.00 98.56 221 ALA A O 1
ATOM 1727 N N . PHE A 1 222 ? -33.839 -16.613 32.943 1.00 98.69 222 PHE A N 1
ATOM 1728 C CA . PHE A 1 222 ? -34.570 -15.346 32.876 1.00 98.69 222 PHE A CA 1
ATOM 1729 C C . PHE A 1 222 ? -34.322 -14.600 31.557 1.00 98.69 222 PHE A C 1
ATOM 1731 O O . PHE A 1 222 ? -33.182 -14.300 31.213 1.00 98.69 222 PHE A O 1
ATOM 1738 N N . ASN A 1 223 ? -35.394 -14.275 30.831 1.00 98.50 223 ASN A N 1
ATOM 1739 C CA . ASN A 1 223 ? -35.360 -13.562 29.552 1.00 98.50 223 ASN A CA 1
ATOM 1740 C C . ASN A 1 223 ? -36.681 -12.801 29.271 1.00 98.50 223 ASN A C 1
ATOM 1742 O O . ASN A 1 223 ? -37.158 -12.776 28.137 1.00 98.50 223 ASN A O 1
ATOM 1746 N N . GLN A 1 224 ? -37.321 -12.230 30.301 1.00 98.06 224 GLN A N 1
ATOM 1747 C CA . GLN A 1 224 ? -38.568 -11.464 30.139 1.00 98.06 224 GLN A CA 1
ATOM 1748 C C . GLN A 1 224 ? -38.319 -10.030 29.662 1.00 98.06 224 GLN A C 1
ATOM 1750 O O . GLN A 1 224 ? -37.382 -9.373 30.118 1.00 98.06 224 GLN A O 1
ATOM 1755 N N . ASN A 1 225 ? -39.196 -9.521 28.788 1.00 97.25 225 ASN A N 1
ATOM 1756 C CA . ASN A 1 225 ? -39.088 -8.170 28.232 1.00 97.25 225 ASN A CA 1
ATOM 1757 C C . ASN A 1 225 ? -39.477 -7.096 29.265 1.00 97.25 225 ASN A C 1
ATOM 1759 O O . ASN A 1 225 ? -40.634 -6.699 29.389 1.00 97.25 225 ASN A O 1
ATOM 1763 N N . ILE A 1 226 ? -38.471 -6.618 29.990 1.00 98.06 226 ILE A N 1
ATOM 1764 C CA . ILE A 1 226 ? -38.565 -5.584 31.030 1.00 98.06 226 ILE A CA 1
ATOM 1765 C C . ILE A 1 226 ? -38.218 -4.173 30.517 1.00 98.06 226 ILE A C 1
ATOM 1767 O O . ILE A 1 226 ? -38.008 -3.256 31.311 1.00 98.06 226 ILE A O 1
ATOM 1771 N N . ASN A 1 227 ? -38.203 -3.948 29.197 1.00 97.62 227 ASN A N 1
ATOM 1772 C CA . ASN A 1 227 ? -37.984 -2.613 28.618 1.00 97.62 227 ASN A CA 1
ATOM 1773 C C . ASN A 1 227 ? -39.110 -1.612 28.976 1.00 97.62 227 ASN A C 1
ATOM 1775 O O . ASN A 1 227 ? -38.938 -0.402 28.861 1.00 97.62 227 ASN A O 1
ATOM 1779 N N . SER A 1 228 ? -40.263 -2.114 29.437 1.00 97.06 228 SER A N 1
ATOM 1780 C CA . SER A 1 228 ? -41.386 -1.333 29.976 1.00 97.06 228 SER A CA 1
ATOM 1781 C C . SER A 1 228 ? -41.117 -0.697 31.348 1.00 97.06 228 SER A C 1
ATOM 1783 O O . SER A 1 228 ? -41.864 0.192 31.762 1.00 97.06 228 SER A O 1
ATOM 1785 N N . TRP A 1 229 ? -40.103 -1.166 32.083 1.00 98.44 229 TRP A N 1
ATOM 1786 C CA . TRP A 1 229 ? -39.851 -0.752 33.461 1.00 98.44 229 TRP A CA 1
ATOM 1787 C C . TRP A 1 229 ? -39.319 0.682 33.553 1.00 98.44 229 TRP A C 1
ATOM 1789 O O . TRP A 1 229 ? -38.375 1.072 32.868 1.00 98.44 229 TRP A O 1
ATOM 1799 N N . ASN A 1 230 ? -39.879 1.464 34.479 1.00 98.12 230 ASN A N 1
ATOM 1800 C CA . ASN A 1 230 ? -39.331 2.772 34.819 1.00 98.12 230 ASN A CA 1
ATOM 1801 C C . ASN A 1 230 ? -38.196 2.610 35.840 1.00 98.12 230 ASN A C 1
ATOM 1803 O O . ASN A 1 230 ? -38.452 2.323 37.011 1.00 98.12 230 ASN A O 1
ATOM 1807 N N . VAL A 1 231 ? -36.959 2.824 35.394 1.00 98.31 231 VAL A N 1
ATOM 1808 C CA . VAL A 1 231 ? -35.746 2.746 36.223 1.00 98.31 231 VAL A CA 1
ATOM 1809 C C . VAL A 1 231 ? -35.166 4.117 36.605 1.00 98.31 231 VAL A C 1
ATOM 1811 O O . VAL A 1 231 ? -34.083 4.171 37.176 1.00 98.31 231 VAL A O 1
ATOM 1814 N N . SER A 1 232 ? -35.870 5.233 36.361 1.00 98.25 232 SER A N 1
ATOM 1815 C CA . SER A 1 232 ? -35.305 6.592 36.513 1.00 98.25 232 SER A CA 1
ATOM 1816 C C . SER A 1 232 ? -34.870 6.970 37.936 1.00 98.25 232 SER A C 1
ATOM 1818 O O . SER A 1 232 ? -34.175 7.968 38.113 1.00 98.25 232 SER A O 1
ATOM 1820 N N . ASN A 1 233 ? -35.303 6.217 38.949 1.00 98.12 233 ASN A N 1
ATOM 1821 C CA . ASN A 1 233 ? -34.932 6.401 40.356 1.00 98.12 233 ASN A CA 1
ATOM 1822 C C . ASN A 1 233 ? -33.911 5.359 40.856 1.00 98.12 233 ASN A C 1
ATOM 1824 O O . ASN A 1 233 ? -33.481 5.441 42.008 1.00 98.12 233 ASN A O 1
ATOM 1828 N N . VAL A 1 234 ? -33.512 4.395 40.015 1.00 98.75 234 VAL A N 1
ATOM 1829 C CA . VAL A 1 234 ? -32.526 3.360 40.351 1.00 98.75 234 VAL A CA 1
ATOM 1830 C C . VAL A 1 234 ? -31.129 3.970 40.369 1.00 98.75 234 VAL A C 1
ATOM 1832 O O . VAL A 1 234 ? -30.707 4.591 39.399 1.00 98.75 234 VAL A O 1
ATOM 1835 N N . THR A 1 235 ? -30.397 3.761 41.464 1.00 98.12 235 THR A N 1
ATOM 1836 C CA . THR A 1 235 ? -29.009 4.224 41.622 1.00 98.12 235 THR A CA 1
ATOM 1837 C C . THR A 1 235 ? -27.984 3.093 41.515 1.00 98.12 235 THR A C 1
ATOM 1839 O O . THR A 1 235 ? -26.830 3.347 41.180 1.00 98.12 235 THR A O 1
ATOM 1842 N N . SER A 1 236 ? -28.387 1.836 41.739 1.00 98.12 236 SER A N 1
ATOM 1843 C CA . SER A 1 236 ? -27.501 0.667 41.629 1.00 98.12 236 SER A CA 1
ATOM 1844 C C . SER A 1 236 ? -28.149 -0.504 40.890 1.00 98.12 236 SER A C 1
ATOM 1846 O O . SER A 1 236 ? -29.204 -1.009 41.293 1.00 98.12 236 SER A O 1
ATOM 1848 N N . MET A 1 237 ? -27.446 -0.966 39.852 1.00 98.44 237 MET A N 1
ATOM 1849 C CA . MET A 1 237 ? -27.725 -2.166 39.050 1.00 98.44 237 MET A CA 1
ATOM 1850 C C . MET A 1 237 ? -26.580 -3.200 39.156 1.00 98.44 237 MET A C 1
ATOM 1852 O O . MET A 1 237 ? -26.472 -4.123 38.349 1.00 98.44 237 MET A O 1
ATOM 1856 N N . GLN A 1 238 ? -25.729 -3.075 40.182 1.00 98.50 238 GLN A N 1
ATOM 1857 C CA . GLN A 1 238 ? -24.610 -3.975 40.482 1.00 98.50 238 GLN A CA 1
ATOM 1858 C C . GLN A 1 238 ? -25.000 -5.463 40.389 1.00 98.50 238 GLN A C 1
ATOM 1860 O O . GLN A 1 238 ? -25.881 -5.933 41.109 1.00 98.50 238 GLN A O 1
ATOM 1865 N N . ASN A 1 239 ? -24.297 -6.227 39.554 1.00 98.69 239 ASN A N 1
ATOM 1866 C CA . ASN A 1 239 ? -24.517 -7.640 39.233 1.00 98.69 239 ASN A CA 1
ATOM 1867 C C . ASN A 1 239 ? -25.942 -8.003 38.735 1.00 98.69 239 ASN A C 1
ATOM 1869 O O . ASN A 1 239 ? -26.301 -9.175 38.834 1.00 98.69 239 ASN A O 1
ATOM 1873 N N . MET A 1 240 ? -26.791 -7.062 38.288 1.00 98.62 240 MET A N 1
ATOM 1874 C CA . MET A 1 240 ? -28.245 -7.296 38.130 1.00 98.62 240 MET A CA 1
ATOM 1875 C C . MET A 1 240 ? -28.609 -8.550 37.315 1.00 98.62 240 MET A C 1
ATOM 1877 O O . MET A 1 240 ? -29.481 -9.295 37.761 1.00 98.62 240 MET A O 1
ATOM 1881 N N . PHE A 1 241 ? -27.906 -8.815 36.209 1.00 98.88 241 PHE A N 1
ATOM 1882 C CA . PHE A 1 241 ? -28.093 -9.978 35.329 1.00 98.88 241 PHE A CA 1
ATOM 1883 C C . PHE A 1 241 ? -26.883 -10.926 35.310 1.00 98.88 241 PHE A C 1
ATOM 1885 O O . PHE A 1 241 ? -26.806 -11.807 34.460 1.00 98.88 241 PHE A O 1
ATOM 1892 N N . MET A 1 242 ? -25.937 -10.790 36.248 1.00 98.81 242 MET A N 1
ATOM 1893 C CA . MET A 1 242 ? -24.728 -11.623 36.305 1.00 98.81 242 MET A CA 1
ATOM 1894 C C . MET A 1 242 ? -25.081 -13.122 36.253 1.00 98.81 242 MET A C 1
ATOM 1896 O O . MET A 1 242 ? -25.818 -13.598 37.104 1.00 98.81 242 MET A O 1
ATOM 1900 N N . ASN A 1 243 ? -24.544 -13.883 35.298 1.00 98.56 243 ASN A N 1
ATOM 1901 C CA . ASN A 1 243 ? -24.858 -15.293 35.012 1.00 98.56 243 ASN A CA 1
ATOM 1902 C C . ASN A 1 243 ? -26.334 -15.600 34.649 1.00 98.56 243 ASN A C 1
ATOM 1904 O O . ASN A 1 243 ? -26.746 -16.762 34.716 1.00 98.56 243 ASN A O 1
ATOM 1908 N N . ALA A 1 244 ? -27.150 -14.618 34.254 1.00 98.50 244 ALA A N 1
ATOM 1909 C CA . ALA A 1 244 ? -28.487 -14.853 33.694 1.00 98.50 244 ALA A CA 1
ATOM 1910 C C . ALA A 1 244 ? -28.364 -15.327 32.231 1.00 98.50 244 ALA A C 1
ATOM 1912 O O . ALA A 1 244 ? -28.675 -14.604 31.294 1.00 98.50 244 ALA A O 1
ATOM 1913 N N . GLN A 1 245 ? -27.824 -16.534 32.029 1.00 98.06 245 GLN A N 1
ATOM 1914 C CA . GLN A 1 245 ? -27.296 -17.032 30.747 1.00 98.06 245 GLN A CA 1
ATOM 1915 C C . GLN A 1 245 ? -28.209 -16.851 29.522 1.00 98.06 245 GLN A C 1
ATOM 1917 O O . GLN A 1 245 ? -27.687 -16.635 28.428 1.00 98.06 245 GLN A O 1
ATOM 1922 N N . ALA A 1 246 ? -29.532 -16.942 29.695 1.00 98.56 246 ALA A N 1
ATOM 1923 C CA . ALA A 1 246 ? -30.527 -16.786 28.634 1.00 98.56 246 ALA A CA 1
ATOM 1924 C C . ALA A 1 246 ? -30.973 -15.333 28.361 1.00 98.56 246 ALA A C 1
ATOM 1926 O O . ALA A 1 246 ? -31.719 -15.118 27.406 1.00 98.56 246 ALA A O 1
ATOM 1927 N N . PHE A 1 247 ? -30.568 -14.354 29.176 1.00 98.81 247 PHE A N 1
ATOM 1928 C CA . PHE A 1 247 ? -31.060 -12.979 29.085 1.00 98.81 247 PHE A CA 1
ATOM 1929 C C . PHE A 1 247 ? -30.511 -12.260 27.847 1.00 98.81 247 PHE A C 1
ATOM 1931 O O . PHE A 1 247 ? -29.308 -12.032 27.723 1.00 98.81 247 PHE A O 1
ATOM 1938 N N . ASN A 1 248 ? -31.411 -11.885 26.941 1.00 98.44 248 ASN A N 1
ATOM 1939 C CA . ASN A 1 248 ? -31.114 -11.146 25.720 1.00 98.44 248 ASN A CA 1
ATOM 1940 C C . ASN A 1 248 ? -32.341 -10.323 25.285 1.00 98.44 248 ASN A C 1
ATOM 1942 O O . ASN A 1 248 ? -33.030 -10.678 24.329 1.00 98.44 248 ASN A O 1
ATOM 1946 N N . GLN A 1 249 ? -32.653 -9.267 26.040 1.00 98.06 249 GLN A N 1
ATOM 1947 C CA . GLN A 1 249 ? -33.727 -8.316 25.732 1.00 98.06 249 GLN A CA 1
ATOM 1948 C C . GLN A 1 249 ? -33.146 -6.919 25.512 1.00 98.06 249 GLN A C 1
ATOM 1950 O O . GLN A 1 249 ? -32.192 -6.536 26.191 1.00 98.06 249 GLN A O 1
ATOM 1955 N N . ASP A 1 250 ? -33.756 -6.148 24.612 1.00 97.31 250 ASP A N 1
ATOM 1956 C CA . ASP A 1 250 ? -33.472 -4.719 24.472 1.00 97.31 250 ASP A CA 1
ATOM 1957 C C . ASP A 1 250 ? -33.847 -3.970 25.755 1.00 97.31 250 ASP A C 1
ATOM 1959 O O . ASP A 1 250 ? -34.900 -4.226 26.340 1.00 97.31 250 ASP A O 1
ATOM 1963 N N . LEU A 1 251 ? -33.015 -3.012 26.165 1.00 97.94 251 LEU A N 1
ATOM 1964 C CA . LEU A 1 251 ? -33.246 -2.137 27.324 1.00 97.94 251 LEU A CA 1
ATOM 1965 C C . LEU A 1 251 ? -33.138 -0.649 26.933 1.00 97.94 251 LEU A C 1
ATOM 1967 O O . LEU A 1 251 ? -32.898 0.224 27.768 1.00 97.94 251 LEU A O 1
ATOM 1971 N N . ASN A 1 252 ? -33.322 -0.353 25.644 1.00 96.56 252 ASN A N 1
ATOM 1972 C CA . ASN A 1 252 ? -33.119 0.958 25.022 1.00 96.56 252 ASN A CA 1
ATOM 1973 C C . ASN A 1 252 ? -34.219 2.000 25.343 1.00 96.56 252 ASN A C 1
ATOM 1975 O O . ASN A 1 252 ? -34.316 3.043 24.703 1.00 96.56 252 ASN A O 1
ATOM 1979 N N . SER A 1 253 ? -35.122 1.707 26.283 1.00 97.12 253 SER A N 1
ATOM 1980 C CA . SER A 1 253 ? -36.096 2.667 26.833 1.00 97.12 253 SER A CA 1
ATOM 1981 C C . SER A 1 253 ? -35.852 2.982 28.314 1.00 97.12 253 SER A C 1
ATOM 1983 O O . SER A 1 253 ? -36.594 3.764 28.910 1.00 97.12 253 SER A O 1
ATOM 1985 N N . TRP A 1 254 ? -34.806 2.409 28.914 1.00 98.44 254 TRP A N 1
ATOM 1986 C CA . TRP A 1 254 ? -34.417 2.676 30.295 1.00 98.44 254 TRP A CA 1
ATOM 1987 C C . TRP A 1 254 ? -33.703 4.026 30.433 1.00 98.44 254 TRP A C 1
ATOM 1989 O O . TRP A 1 254 ? -32.663 4.265 29.824 1.00 98.44 254 TRP A O 1
ATOM 1999 N N . ASN A 1 255 ? -34.225 4.899 31.300 1.00 98.12 255 ASN A N 1
ATOM 2000 C CA . ASN A 1 255 ? -33.515 6.110 31.707 1.00 98.12 255 ASN A CA 1
ATOM 2001 C C . ASN A 1 255 ? -32.520 5.794 32.836 1.00 98.12 255 ASN A C 1
ATOM 2003 O O . ASN A 1 255 ? -32.889 5.781 34.011 1.00 98.12 255 ASN A O 1
ATOM 2007 N N . THR A 1 256 ? -31.259 5.567 32.475 1.00 98.25 256 THR A N 1
ATOM 2008 C CA . THR A 1 256 ? -30.167 5.239 33.404 1.00 98.25 256 THR A CA 1
ATOM 2009 C C . THR A 1 256 ? -29.519 6.450 34.082 1.00 98.25 256 THR A C 1
ATOM 2011 O O . THR A 1 256 ? -28.594 6.255 34.863 1.00 98.25 256 THR A O 1
ATOM 2014 N N . SER A 1 257 ? -29.981 7.690 33.857 1.00 98.00 257 SER A N 1
ATOM 2015 C CA . SER A 1 257 ? -29.265 8.909 34.288 1.00 98.00 257 SER A CA 1
ATOM 2016 C C . SER A 1 257 ? -29.037 9.052 35.802 1.00 98.00 257 SER A C 1
ATOM 2018 O O . SER A 1 257 ? -28.266 9.912 36.219 1.00 98.00 257 SER A O 1
ATOM 2020 N N . SER A 1 258 ? -29.723 8.259 36.629 1.00 98.25 258 SER A N 1
ATOM 2021 C CA . SER A 1 258 ? -29.570 8.224 38.094 1.00 98.25 258 SER A CA 1
ATOM 2022 C C . SER A 1 258 ? -28.648 7.101 38.594 1.00 98.25 258 SER A C 1
ATOM 2024 O O . SER A 1 258 ? -28.340 7.056 39.786 1.00 98.25 258 SER A O 1
ATOM 2026 N N . VAL A 1 259 ? -28.223 6.186 37.716 1.00 98.62 259 VAL A N 1
ATOM 2027 C CA . VAL A 1 259 ? -27.407 5.016 38.063 1.00 98.62 259 VAL A CA 1
ATOM 2028 C C . VAL A 1 259 ? -25.955 5.438 38.262 1.00 98.62 259 VAL A C 1
ATOM 2030 O O . VAL A 1 259 ? -25.366 6.076 37.395 1.00 98.62 259 VAL A O 1
ATOM 2033 N N . THR A 1 260 ? -25.361 5.038 39.387 1.00 98.06 260 THR A N 1
ATOM 2034 C CA . THR A 1 260 ? -23.943 5.279 39.694 1.00 98.06 260 THR A CA 1
ATOM 2035 C C . THR A 1 260 ? -23.095 4.006 39.682 1.00 98.06 260 THR A C 1
ATOM 2037 O O . THR A 1 260 ? -21.874 4.080 39.558 1.00 98.06 260 THR A O 1
ATOM 2040 N N . ASN A 1 261 ? -23.719 2.824 39.769 1.00 98.31 261 ASN A N 1
ATOM 2041 C CA . ASN A 1 261 ? -23.031 1.533 39.843 1.00 98.31 261 ASN A CA 1
ATOM 2042 C C . ASN A 1 261 ? -23.670 0.483 38.912 1.00 98.31 261 ASN A C 1
ATOM 2044 O O . ASN A 1 261 ? -24.810 0.057 39.128 1.00 98.31 261 ASN A O 1
ATOM 2048 N N . MET A 1 262 ? -22.897 0.042 37.914 1.00 98.50 262 MET A N 1
ATOM 2049 C CA . MET A 1 262 ? -23.214 -1.022 36.947 1.00 98.50 262 MET A CA 1
ATOM 2050 C C . MET A 1 262 ? -22.206 -2.192 37.018 1.00 98.50 262 MET A C 1
ATOM 2052 O O . MET A 1 262 ? -22.110 -3.007 36.098 1.00 98.50 262 MET A O 1
ATOM 2056 N N . GLN A 1 263 ? -21.439 -2.307 38.108 1.00 98.44 263 GLN A N 1
ATOM 2057 C CA . GLN A 1 263 ? -20.389 -3.318 38.256 1.00 98.44 263 GLN A CA 1
ATOM 2058 C C . GLN A 1 263 ? -20.923 -4.743 38.024 1.00 98.44 263 GLN A C 1
ATOM 2060 O O . GLN A 1 263 ? -21.935 -5.128 38.608 1.00 98.44 263 GLN A O 1
ATOM 2065 N N . ASN A 1 264 ? -20.235 -5.543 37.201 1.00 98.62 264 ASN A N 1
ATOM 2066 C CA . ASN A 1 264 ? -20.645 -6.897 36.785 1.00 98.62 264 ASN A CA 1
ATOM 2067 C C . ASN A 1 264 ? -22.070 -7.022 36.188 1.00 98.62 264 ASN A C 1
ATOM 2069 O O . ASN A 1 264 ? -22.602 -8.135 36.190 1.00 98.62 264 ASN A O 1
ATOM 2073 N N . MET A 1 265 ? -22.739 -5.946 35.743 1.00 98.56 265 MET A N 1
ATOM 2074 C CA . MET A 1 265 ? -24.186 -5.980 35.450 1.00 98.56 265 MET A CA 1
ATOM 2075 C C . MET A 1 265 ? -24.608 -7.115 34.501 1.00 98.56 265 MET A C 1
ATOM 2077 O O . MET A 1 265 ? -25.620 -7.759 34.777 1.00 98.56 265 MET A O 1
ATOM 2081 N N . PHE A 1 266 ? -23.800 -7.412 33.477 1.00 98.81 266 PHE A N 1
ATOM 2082 C CA . PHE A 1 266 ? -23.995 -8.502 32.516 1.00 98.81 266 PHE A CA 1
ATOM 2083 C C . PHE A 1 266 ? -22.889 -9.575 32.574 1.00 98.81 266 PHE A C 1
ATOM 2085 O O . PHE A 1 266 ? -22.735 -10.367 31.640 1.00 98.81 266 PHE A O 1
ATOM 2092 N N . ARG A 1 267 ? -22.142 -9.684 33.680 1.00 98.75 267 ARG A N 1
ATOM 2093 C CA . ARG A 1 267 ? -21.032 -10.643 33.803 1.00 98.75 267 ARG A CA 1
ATOM 2094 C C . ARG A 1 267 ? -21.506 -12.097 33.677 1.00 98.75 267 ARG A C 1
ATOM 2096 O O . ARG A 1 267 ? -22.251 -12.567 34.526 1.00 98.75 267 ARG A O 1
ATOM 2103 N N . GLY A 1 268 ? -21.046 -12.831 32.668 1.00 98.38 268 GLY A N 1
ATOM 2104 C CA . GLY A 1 268 ? -21.435 -14.221 32.392 1.00 98.38 268 GLY A CA 1
ATOM 2105 C C . GLY A 1 268 ? -22.816 -14.369 31.740 1.00 98.38 268 GLY A C 1
ATOM 2106 O O . GLY A 1 268 ? -23.379 -15.464 31.729 1.00 98.38 268 GLY A O 1
ATOM 2107 N N . THR A 1 269 ? -23.385 -13.279 31.218 1.00 98.25 269 THR A N 1
ATOM 2108 C CA . THR A 1 269 ? -24.689 -13.265 30.531 1.00 98.25 269 THR A CA 1
ATOM 2109 C C . THR A 1 269 ? -24.479 -13.666 29.072 1.00 98.25 269 THR A C 1
ATOM 2111 O O . THR A 1 269 ? -24.506 -12.841 28.166 1.00 98.25 269 THR A O 1
ATOM 2114 N N . SER A 1 270 ? -24.173 -14.946 28.854 1.00 96.81 270 SER A N 1
ATOM 2115 C CA . SER A 1 270 ? -23.620 -15.474 27.597 1.00 96.81 270 SER A CA 1
ATOM 2116 C C . SER A 1 270 ? -24.419 -15.151 26.329 1.00 96.81 270 SER A C 1
ATOM 2118 O O . SER A 1 270 ? -23.823 -15.031 25.264 1.00 96.81 270 SER A O 1
ATOM 2120 N N . ALA A 1 271 ? -25.746 -15.016 26.421 1.00 98.44 271 ALA A N 1
ATOM 2121 C CA . ALA A 1 271 ? -26.605 -14.700 25.279 1.00 98.44 271 ALA A CA 1
ATOM 2122 C C . ALA A 1 271 ? -26.830 -13.193 25.044 1.00 98.44 271 ALA A C 1
ATOM 2124 O O . ALA A 1 271 ? -27.485 -12.843 24.065 1.00 98.44 271 ALA A O 1
ATOM 2125 N N . PHE A 1 272 ? -26.347 -12.307 25.923 1.00 98.62 272 PHE A N 1
ATOM 2126 C CA . PHE A 1 272 ? -26.729 -10.895 25.901 1.00 98.62 272 PHE A CA 1
ATOM 2127 C C . PHE A 1 272 ? -26.092 -10.123 24.740 1.00 98.62 272 PHE A C 1
ATOM 2129 O O . PHE A 1 272 ? -24.874 -9.977 24.670 1.00 98.62 272 PHE A O 1
ATOM 2136 N N . ASN A 1 273 ? -26.944 -9.578 23.875 1.00 98.25 273 ASN A N 1
ATOM 2137 C CA . ASN A 1 273 ? -26.615 -8.642 22.802 1.00 98.25 273 ASN A CA 1
ATOM 2138 C C . ASN A 1 273 ? -27.787 -7.660 22.561 1.00 98.25 273 ASN A C 1
ATOM 2140 O O . ASN A 1 273 ? -28.036 -7.252 21.431 1.00 98.25 273 ASN A O 1
ATOM 2144 N N . GLY A 1 274 ? -28.562 -7.352 23.609 1.00 97.12 274 GLY A N 1
ATOM 2145 C CA . GLY A 1 274 ? -29.747 -6.492 23.533 1.00 97.12 274 GLY A CA 1
ATOM 2146 C C . GLY A 1 274 ? -29.382 -5.009 23.521 1.00 97.12 274 GLY A C 1
ATOM 2147 O O . GLY A 1 274 ? -28.412 -4.601 24.160 1.00 97.12 274 GLY A O 1
ATOM 2148 N N . ASN A 1 275 ? -30.158 -4.196 22.805 1.00 96.94 275 ASN A N 1
ATOM 2149 C CA . ASN A 1 275 ? -29.833 -2.796 22.548 1.00 96.94 275 ASN A CA 1
ATOM 2150 C C . ASN A 1 275 ? -29.852 -1.934 23.831 1.00 96.94 275 ASN A C 1
ATOM 2152 O O . ASN A 1 275 ? -30.831 -1.943 24.585 1.00 96.94 275 ASN A O 1
ATOM 2156 N N . ILE A 1 276 ? -28.769 -1.174 24.038 1.00 98.06 276 ILE A N 1
ATOM 2157 C CA . ILE A 1 276 ? -28.506 -0.281 25.184 1.00 98.06 276 ILE A CA 1
ATOM 2158 C C . ILE A 1 276 ? -27.914 1.085 24.761 1.00 98.06 276 ILE A C 1
ATOM 2160 O O . ILE A 1 276 ? -27.340 1.799 25.585 1.00 98.06 276 ILE A O 1
ATOM 2164 N N . ILE A 1 277 ? -28.036 1.471 23.484 1.00 96.56 277 ILE A N 1
ATOM 2165 C CA . ILE A 1 277 ? -27.349 2.655 22.929 1.00 96.56 277 ILE A CA 1
ATOM 2166 C C . ILE A 1 277 ? -27.842 3.990 23.525 1.00 96.56 277 ILE A C 1
ATOM 2168 O O . ILE A 1 277 ? -27.106 4.971 23.550 1.00 96.56 277 ILE A O 1
ATOM 2172 N N . SER A 1 278 ? -29.071 4.045 24.052 1.00 95.94 278 SER A N 1
ATOM 2173 C CA . SER A 1 278 ? -29.658 5.246 24.667 1.00 95.94 278 SER A CA 1
ATOM 2174 C C . SER A 1 278 ? -29.208 5.514 26.107 1.00 95.94 278 SER A C 1
ATOM 2176 O O . SER A 1 278 ? -29.700 6.462 26.726 1.00 95.94 278 SER A O 1
ATOM 2178 N N . TRP A 1 279 ? -28.398 4.635 26.700 1.00 98.12 279 TRP A N 1
ATOM 2179 C CA . TRP A 1 279 ? -28.065 4.709 28.120 1.00 98.12 279 TRP A CA 1
ATOM 2180 C C . TRP A 1 279 ? -27.173 5.916 28.416 1.00 98.12 279 TRP A C 1
ATOM 2182 O O . TRP A 1 279 ? -26.088 6.067 27.866 1.00 98.12 279 TRP A O 1
ATOM 2192 N N . ASN A 1 280 ? -27.623 6.766 29.339 1.00 97.62 280 ASN A N 1
ATOM 2193 C CA . ASN A 1 280 ? -26.788 7.814 29.907 1.00 97.62 280 ASN A CA 1
ATOM 2194 C C . ASN A 1 280 ? -25.928 7.208 31.026 1.00 97.62 280 ASN A C 1
ATOM 2196 O O . ASN A 1 280 ? -26.465 6.718 32.026 1.00 97.62 280 ASN A O 1
ATOM 2200 N N . THR A 1 281 ? -24.611 7.256 30.846 1.00 97.56 281 THR A N 1
ATOM 2201 C CA . THR A 1 281 ? -23.600 6.719 31.764 1.00 97.56 281 THR A CA 1
ATOM 2202 C C . THR A 1 281 ? -22.809 7.794 32.516 1.00 97.56 281 THR A C 1
ATOM 2204 O O . THR A 1 281 ? -21.978 7.435 33.343 1.00 97.56 281 THR A O 1
ATOM 2207 N N . SER A 1 282 ? -23.080 9.094 32.328 1.00 96.88 282 SER A N 1
ATOM 2208 C CA . SER A 1 282 ? -22.232 10.189 32.849 1.00 96.88 282 SER A CA 1
ATOM 2209 C C . SER A 1 282 ? -22.124 10.244 34.382 1.00 96.88 282 SER A C 1
ATOM 2211 O O . SER A 1 282 ? -21.201 10.842 34.926 1.00 96.88 282 SER A O 1
ATOM 2213 N N . ASN A 1 283 ? -23.080 9.637 35.095 1.00 97.25 283 ASN A N 1
ATOM 2214 C CA . ASN A 1 283 ? -23.080 9.515 36.558 1.00 97.25 283 ASN A CA 1
ATOM 2215 C C . ASN A 1 283 ? -22.547 8.155 37.062 1.00 97.25 283 ASN A C 1
ATOM 2217 O O . ASN A 1 283 ? -22.462 7.950 38.275 1.00 97.25 283 ASN A O 1
ATOM 2221 N N . VAL A 1 284 ? -22.192 7.224 36.168 1.00 98.25 284 VAL A N 1
ATOM 2222 C CA . VAL A 1 284 ? -21.665 5.898 36.516 1.00 98.25 284 VAL A CA 1
ATOM 2223 C C . VAL A 1 284 ? -20.191 6.016 36.888 1.00 98.25 284 VAL A C 1
ATOM 2225 O O . VAL A 1 284 ? -19.353 6.337 36.048 1.00 98.25 284 VAL A O 1
ATOM 2228 N N . SER A 1 285 ? -19.871 5.700 38.144 1.00 96.75 285 SER A N 1
ATOM 2229 C CA . SER A 1 285 ? -18.499 5.691 38.665 1.00 96.75 285 SER A CA 1
ATOM 2230 C C . SER A 1 285 ? -17.891 4.298 38.808 1.00 96.75 285 SER A C 1
ATOM 2232 O O . SER A 1 285 ? -16.720 4.163 39.152 1.00 96.75 285 SER A O 1
ATOM 2234 N N . ASN A 1 286 ? -18.667 3.242 38.544 1.00 97.00 286 ASN A N 1
ATOM 2235 C CA . ASN A 1 286 ? -18.160 1.875 38.496 1.00 97.00 286 ASN A CA 1
ATOM 2236 C C . ASN A 1 286 ? -18.944 1.023 37.487 1.00 97.00 286 ASN A C 1
ATOM 2238 O O . ASN A 1 286 ? -20.072 0.598 37.753 1.00 97.00 286 ASN A O 1
ATOM 2242 N N . MET A 1 287 ? -18.298 0.732 36.357 1.00 97.56 287 MET A N 1
ATOM 2243 C CA . MET A 1 287 ? -18.727 -0.237 35.336 1.00 97.56 287 MET A CA 1
ATOM 2244 C C . MET A 1 287 ? -17.734 -1.410 35.191 1.00 97.56 287 MET A C 1
ATOM 2246 O O . MET A 1 287 ? -17.737 -2.137 34.197 1.00 97.56 287 MET A O 1
ATOM 2250 N N . SER A 1 288 ? -16.874 -1.635 36.194 1.00 98.00 288 SER A N 1
ATOM 2251 C CA . SER A 1 288 ? -15.854 -2.688 36.129 1.00 98.00 288 SER A CA 1
ATOM 2252 C C . SER A 1 288 ? -16.476 -4.082 35.939 1.00 98.00 288 SER A C 1
ATOM 2254 O O . SER A 1 288 ? -17.510 -4.430 36.523 1.00 98.00 288 SER A O 1
ATOM 2256 N N . SER A 1 289 ? -15.847 -4.891 35.079 1.00 98.62 289 SER A N 1
ATOM 2257 C CA . SER A 1 289 ? -16.286 -6.247 34.707 1.00 98.62 289 SER A CA 1
ATOM 2258 C C . SER A 1 289 ? -17.722 -6.363 34.156 1.00 98.62 289 SER A C 1
ATOM 2260 O O . SER A 1 289 ? -18.284 -7.459 34.169 1.00 98.62 289 SER A O 1
ATOM 2262 N N . MET A 1 290 ? -18.329 -5.268 33.674 1.00 98.56 290 MET A N 1
ATOM 2263 C CA . MET A 1 290 ? -19.741 -5.217 33.261 1.00 98.56 290 MET A CA 1
ATOM 2264 C C . MET A 1 290 ? -20.131 -6.266 32.210 1.00 98.56 290 MET A C 1
ATOM 2266 O O . MET A 1 290 ? -21.163 -6.911 32.392 1.00 98.56 290 MET A O 1
ATOM 2270 N N . PHE A 1 291 ? -19.303 -6.485 31.183 1.00 98.81 291 PHE A N 1
ATOM 2271 C CA . PHE A 1 291 ? -19.526 -7.449 30.095 1.00 98.81 291 PHE A CA 1
ATOM 2272 C C . PHE A 1 291 ? -18.551 -8.641 30.132 1.00 98.81 291 PHE A C 1
ATOM 2274 O O . PHE A 1 291 ? -18.423 -9.364 29.144 1.00 98.81 291 PHE A O 1
ATOM 2281 N N . TYR A 1 292 ? -17.887 -8.897 31.272 1.00 98.75 292 TYR A N 1
ATOM 2282 C CA . TYR A 1 292 ? -17.016 -10.068 31.449 1.00 98.75 292 TYR A CA 1
ATOM 2283 C C . TYR A 1 292 ? -17.781 -11.334 31.041 1.00 98.75 292 TYR A C 1
ATOM 2285 O O . TYR A 1 292 ? -18.793 -11.655 31.661 1.00 98.75 292 TYR A O 1
ATOM 2293 N N . GLY A 1 293 ? -17.307 -12.096 30.057 1.00 98.25 293 GLY A N 1
ATOM 2294 C CA . GLY A 1 293 ? -17.934 -13.348 29.626 1.00 98.25 293 GLY A CA 1
ATOM 2295 C C . GLY A 1 293 ? -19.341 -13.193 29.030 1.00 98.25 293 GLY A C 1
ATOM 2296 O O . GLY A 1 293 ? -20.083 -14.176 28.975 1.00 98.25 293 GLY A O 1
ATOM 2297 N N . ALA A 1 294 ? -19.738 -11.988 28.607 1.00 98.19 294 ALA A N 1
ATOM 2298 C CA . ALA A 1 294 ? -20.929 -11.772 27.786 1.00 98.19 294 ALA A CA 1
ATOM 2299 C C . ALA A 1 294 ? -20.603 -12.178 26.336 1.00 98.19 294 ALA A C 1
ATOM 2301 O O . ALA A 1 294 ? -20.357 -11.348 25.466 1.00 98.19 294 ALA A O 1
ATOM 2302 N N . SER A 1 295 ? -20.505 -13.488 26.097 1.00 95.44 295 SER A N 1
ATOM 2303 C CA . SER A 1 295 ? -19.867 -14.058 24.903 1.00 95.44 295 SER A CA 1
ATOM 2304 C C . SER A 1 295 ? -20.536 -13.728 23.563 1.00 95.44 295 SER A C 1
ATOM 2306 O O . SER A 1 295 ? -19.883 -13.903 22.538 1.00 95.44 295 SER A O 1
ATOM 2308 N N . ALA A 1 296 ? -21.781 -13.240 23.561 1.00 97.12 296 ALA A N 1
ATOM 2309 C CA . ALA A 1 296 ? -22.514 -12.777 22.378 1.00 97.12 296 ALA A CA 1
ATOM 2310 C C . ALA A 1 296 ? -22.579 -11.239 22.217 1.00 97.12 296 ALA A C 1
ATOM 2312 O O . ALA A 1 296 ? -23.188 -10.766 21.258 1.00 97.12 296 ALA A O 1
ATOM 2313 N N . PHE A 1 297 ? -21.996 -10.457 23.133 1.00 98.44 297 PHE A N 1
ATOM 2314 C CA . PHE A 1 297 ? -22.160 -9.001 23.162 1.00 98.44 297 PHE A CA 1
ATOM 2315 C C . PHE A 1 297 ? -21.307 -8.288 22.101 1.00 98.44 297 PHE A C 1
ATOM 2317 O O . PHE A 1 297 ? -20.081 -8.394 22.111 1.00 98.44 297 PHE A O 1
ATOM 2324 N N . ASN A 1 298 ? -21.958 -7.525 21.219 1.00 96.94 298 ASN A N 1
ATOM 2325 C CA . ASN A 1 298 ? -21.325 -6.669 20.211 1.00 96.94 298 ASN A CA 1
ATOM 2326 C C . ASN A 1 298 ? -22.228 -5.468 19.839 1.00 96.94 298 ASN A C 1
ATOM 2328 O O . ASN A 1 298 ? -22.378 -5.147 18.663 1.00 96.94 298 ASN A O 1
ATOM 2332 N N . GLN A 1 299 ? -22.901 -4.854 20.823 1.00 96.56 299 GLN A N 1
ATOM 2333 C CA . GLN A 1 299 ? -23.702 -3.639 20.599 1.00 96.56 299 GLN A CA 1
ATOM 2334 C C . GLN A 1 299 ? -22.828 -2.387 20.614 1.00 96.56 299 GLN A C 1
ATOM 2336 O O . GLN A 1 299 ? -21.943 -2.269 21.462 1.00 96.56 299 GLN A O 1
ATOM 2341 N N . ASP A 1 300 ? -23.141 -1.440 19.729 1.00 94.69 300 ASP A N 1
ATOM 2342 C CA . ASP A 1 300 ? -22.549 -0.102 19.717 1.00 94.69 300 ASP A CA 1
ATOM 2343 C C . ASP A 1 300 ? -22.796 0.628 21.051 1.00 94.69 300 ASP A C 1
ATOM 2345 O O . ASP A 1 300 ? -23.929 0.767 21.523 1.00 94.69 300 ASP A O 1
ATOM 2349 N N . ILE A 1 301 ? -21.691 1.073 21.647 1.00 97.19 301 ILE A N 1
ATOM 2350 C CA . ILE A 1 301 ? -21.592 1.845 22.892 1.00 97.19 301 ILE A CA 1
ATOM 2351 C C . ILE A 1 301 ? -20.596 3.012 22.736 1.00 97.19 301 ILE A C 1
ATOM 2353 O O . ILE A 1 301 ? -20.145 3.589 23.725 1.00 97.19 301 ILE A O 1
ATOM 2357 N N . SER A 1 302 ? -20.249 3.380 21.496 1.00 95.94 302 SER A N 1
ATOM 2358 C CA . SER A 1 302 ? -19.307 4.464 21.166 1.00 95.94 302 SER A CA 1
ATOM 2359 C C . SER A 1 302 ? -19.723 5.816 21.763 1.00 95.94 302 SER A C 1
ATOM 2361 O O . SER A 1 302 ? -18.876 6.590 22.202 1.00 95.94 302 SER A O 1
ATOM 2363 N N . GLY A 1 303 ? -21.033 6.073 21.854 1.00 95.81 303 GLY A N 1
ATOM 2364 C CA . GLY A 1 303 ? -21.617 7.284 22.440 1.00 95.81 303 GLY A CA 1
ATOM 2365 C C . GLY A 1 303 ? -21.744 7.307 23.971 1.00 95.81 303 GLY A C 1
ATOM 2366 O O . GLY A 1 303 ? -22.405 8.205 24.494 1.00 95.81 303 GLY A O 1
ATOM 2367 N N . TRP A 1 304 ? -21.184 6.335 24.702 1.00 97.69 304 TRP A N 1
ATOM 2368 C CA . TRP A 1 304 ? -21.222 6.321 26.171 1.00 97.69 304 TRP A CA 1
ATOM 2369 C C . TRP A 1 304 ? -20.222 7.310 26.788 1.00 97.69 304 TRP A C 1
ATOM 2371 O O . TRP A 1 304 ? -19.045 7.345 26.436 1.00 97.69 304 TRP A O 1
ATOM 2381 N N . ASP A 1 305 ? -20.681 8.075 27.779 1.00 97.31 305 ASP A N 1
ATOM 2382 C CA . ASP A 1 305 ? -19.820 8.921 28.607 1.00 97.31 305 ASP A CA 1
ATOM 2383 C C . ASP A 1 305 ? -19.197 8.082 29.731 1.00 97.31 305 ASP A C 1
ATOM 2385 O O . ASP A 1 305 ? -19.893 7.640 30.650 1.00 97.31 305 ASP A O 1
ATOM 2389 N N . VAL A 1 306 ? -17.887 7.850 29.648 1.00 96.94 306 VAL A N 1
ATOM 2390 C CA . VAL A 1 306 ? -17.107 7.103 30.648 1.00 96.94 306 VAL A CA 1
ATOM 2391 C C . VAL A 1 306 ? -16.348 8.009 31.627 1.00 96.94 306 VAL A C 1
ATOM 2393 O O . VAL A 1 306 ? -15.699 7.503 32.541 1.00 96.94 306 VAL A O 1
ATOM 2396 N N . THR A 1 307 ? -16.459 9.340 31.504 1.00 96.62 307 THR A N 1
ATOM 2397 C CA . THR A 1 307 ? -15.657 10.300 32.292 1.00 96.62 307 THR A CA 1
ATOM 2398 C C . THR A 1 307 ? -15.957 10.279 33.794 1.00 96.62 307 THR A C 1
ATOM 2400 O O . THR A 1 307 ? -15.122 10.711 34.587 1.00 96.62 307 THR A O 1
ATOM 2403 N N . GLY A 1 308 ? -17.113 9.749 34.209 1.00 95.06 308 GLY A N 1
ATOM 2404 C CA . GLY A 1 308 ? -17.472 9.562 35.620 1.00 95.06 308 GLY A CA 1
ATOM 2405 C C . GLY A 1 308 ? -16.777 8.382 36.321 1.00 95.06 308 GLY A C 1
ATOM 2406 O O . GLY A 1 308 ? -16.853 8.286 37.547 1.00 95.06 308 GLY A O 1
ATOM 2407 N N . THR A 1 309 ? -16.116 7.491 35.573 1.00 95.62 309 THR A N 1
ATOM 2408 C CA . THR A 1 309 ? -15.466 6.256 36.053 1.00 95.62 309 THR A CA 1
ATOM 2409 C C . THR A 1 309 ? -13.934 6.389 36.048 1.00 95.62 309 THR A C 1
ATOM 2411 O O . THR A 1 309 ? -13.377 7.081 35.206 1.00 95.62 309 THR A O 1
ATOM 2414 N N . ASP A 1 310 ? -13.245 5.687 36.960 1.00 96.50 310 ASP A N 1
ATOM 2415 C CA . ASP A 1 310 ? -11.772 5.582 37.022 1.00 96.50 310 ASP A CA 1
ATOM 2416 C C . ASP A 1 310 ? -11.230 4.169 36.689 1.00 96.50 310 ASP A C 1
ATOM 2418 O O . ASP A 1 310 ? -10.019 3.925 36.691 1.00 96.50 310 ASP A O 1
ATOM 2422 N N . ASN A 1 311 ? -12.118 3.205 36.426 1.00 96.88 311 ASN A N 1
ATOM 2423 C CA . ASN A 1 311 ? -11.813 1.777 36.491 1.00 96.88 311 ASN A CA 1
ATOM 2424 C C . ASN A 1 311 ? -12.646 0.941 35.501 1.00 96.88 311 ASN A C 1
ATOM 2426 O O . ASN A 1 311 ? -13.827 0.662 35.727 1.00 96.88 311 ASN A O 1
ATOM 2430 N N . LEU A 1 312 ? -11.989 0.469 34.436 1.00 97.94 312 LEU A N 1
ATOM 2431 C CA . LEU A 1 312 ? -12.564 -0.398 33.396 1.00 97.94 312 LEU A CA 1
ATOM 2432 C C . LEU A 1 312 ? -12.164 -1.878 33.570 1.00 97.94 312 LEU A C 1
ATOM 2434 O O . LEU A 1 312 ? -12.289 -2.676 32.640 1.00 97.94 312 LEU A O 1
ATOM 2438 N N . ASN A 1 313 ? -11.667 -2.276 34.749 1.00 98.56 313 ASN A N 1
ATOM 2439 C CA . ASN A 1 313 ? -11.016 -3.574 34.945 1.00 98.56 313 ASN A CA 1
ATOM 2440 C C . ASN A 1 313 ? -11.884 -4.764 34.501 1.00 98.56 313 ASN A C 1
ATOM 2442 O O . ASN A 1 313 ? -12.982 -5.004 35.016 1.00 98.56 313 ASN A O 1
ATOM 2446 N N . SER A 1 314 ? -11.335 -5.549 33.569 1.00 98.56 314 SER A N 1
ATOM 2447 C CA . SER A 1 314 ? -11.952 -6.727 32.944 1.00 98.56 314 SER A CA 1
ATOM 2448 C C . SER A 1 314 ? -13.312 -6.474 32.269 1.00 98.56 314 SER A C 1
ATOM 2450 O O . SER A 1 314 ? -14.103 -7.410 32.166 1.00 98.56 314 SER A O 1
ATOM 2452 N N . MET A 1 315 ? -13.613 -5.239 31.833 1.00 98.38 315 MET A N 1
ATOM 2453 C CA . MET A 1 315 ? -14.942 -4.862 31.324 1.00 98.38 315 MET A CA 1
ATOM 2454 C C . MET A 1 315 ? -15.435 -5.733 30.159 1.00 98.38 315 MET A C 1
ATOM 2456 O O . MET A 1 315 ? -16.591 -6.144 30.212 1.00 98.38 315 MET A O 1
ATOM 2460 N N . PHE A 1 316 ? -14.574 -6.082 29.195 1.00 98.69 316 PHE A N 1
ATOM 2461 C CA . PHE A 1 316 ? -14.888 -6.941 28.039 1.00 98.69 316 PHE A CA 1
ATOM 2462 C C . PHE A 1 316 ? -14.114 -8.272 28.048 1.00 98.69 316 PHE A C 1
ATOM 2464 O O . PHE A 1 316 ? -14.052 -8.972 27.037 1.00 98.69 316 PHE A O 1
ATOM 2471 N N . ARG A 1 317 ? -13.517 -8.658 29.186 1.00 98.62 317 ARG A N 1
ATOM 2472 C CA . ARG A 1 317 ? -12.768 -9.919 29.300 1.00 98.62 317 ARG A CA 1
ATOM 2473 C C . ARG A 1 317 ? -13.656 -11.099 28.903 1.00 98.62 317 ARG A C 1
ATOM 2475 O O . ARG A 1 317 ? -14.741 -11.242 29.451 1.00 98.62 317 ARG A O 1
ATOM 2482 N N . GLU A 1 318 ? -13.180 -11.984 28.030 1.00 97.44 318 GLU A N 1
ATOM 2483 C CA . GLU A 1 318 ? -13.936 -13.161 27.556 1.00 97.44 318 GLU A CA 1
ATOM 2484 C C . GLU A 1 318 ? -15.253 -12.808 26.808 1.00 97.44 318 GLU A C 1
ATOM 2486 O O . GLU A 1 318 ? -16.109 -13.674 26.611 1.00 97.44 318 GLU A O 1
ATOM 2491 N N . ALA A 1 319 ? -15.426 -11.559 26.347 1.00 96.38 319 ALA A N 1
ATOM 2492 C CA . ALA A 1 319 ? -16.473 -11.176 25.396 1.00 96.38 319 ALA A CA 1
ATOM 2493 C C . ALA A 1 319 ? -16.040 -11.585 23.974 1.00 96.38 319 ALA A C 1
ATOM 2495 O O . ALA A 1 319 ? -15.275 -10.896 23.299 1.00 96.38 319 ALA A O 1
ATOM 2496 N N . LEU A 1 320 ? -16.472 -12.773 23.542 1.00 88.50 320 LEU A N 1
ATOM 2497 C CA . LEU A 1 320 ? -15.880 -13.457 22.387 1.00 88.50 320 LEU A CA 1
ATOM 2498 C C . LEU A 1 320 ? -16.137 -12.773 21.035 1.00 88.50 320 LEU A C 1
ATOM 2500 O O . LEU A 1 320 ? -15.288 -12.880 20.162 1.00 88.50 320 LEU A O 1
ATOM 2504 N N . VAL A 1 321 ? -17.253 -12.064 20.856 1.00 89.12 321 VAL A N 1
ATOM 2505 C CA . VAL A 1 321 ? -17.610 -11.418 19.572 1.00 89.12 321 VAL A CA 1
ATOM 2506 C C . VAL A 1 321 ? -17.541 -9.886 19.600 1.00 89.12 321 VAL A C 1
ATOM 2508 O O . VAL A 1 321 ? -17.978 -9.242 18.651 1.00 89.12 321 VAL A O 1
ATOM 2511 N N . PHE A 1 322 ? -17.017 -9.291 20.675 1.00 96.81 322 PHE A N 1
ATOM 2512 C CA . PHE A 1 322 ? -16.965 -7.836 20.820 1.00 96.81 322 PHE A CA 1
ATOM 2513 C C . PHE A 1 322 ? -15.870 -7.223 19.933 1.00 96.81 322 PHE A C 1
ATOM 2515 O O . PHE A 1 322 ? -14.694 -7.541 20.106 1.00 96.81 322 PHE A O 1
ATOM 2522 N N . ASN A 1 323 ? -16.254 -6.336 19.010 1.00 95.12 323 ASN A N 1
ATOM 2523 C CA . ASN A 1 323 ? -15.341 -5.626 18.105 1.00 95.12 323 ASN A CA 1
ATOM 2524 C C . ASN A 1 323 ? -15.841 -4.214 17.717 1.00 95.12 323 ASN A C 1
ATOM 2526 O O . ASN A 1 323 ? -15.656 -3.775 16.583 1.00 95.12 323 ASN A O 1
ATOM 2530 N N . GLN A 1 324 ? -16.537 -3.516 18.620 1.00 95.62 324 GLN A N 1
ATOM 2531 C CA . GLN A 1 324 ? -17.017 -2.154 18.349 1.00 95.62 324 GLN A CA 1
ATOM 2532 C C . GLN A 1 324 ? -15.895 -1.118 18.458 1.00 95.62 324 GLN A C 1
ATOM 2534 O O . GLN A 1 324 ? -15.008 -1.254 19.301 1.00 95.62 324 GLN A O 1
ATOM 2539 N N . ASP A 1 325 ? -15.977 -0.069 17.640 1.00 93.44 325 ASP A N 1
ATOM 2540 C CA . ASP A 1 325 ? -15.111 1.104 17.751 1.00 93.44 325 ASP A CA 1
ATOM 2541 C C . ASP A 1 325 ? -15.418 1.878 19.048 1.00 93.44 325 ASP A C 1
ATOM 2543 O O . ASP A 1 325 ? -16.566 2.228 19.330 1.00 93.44 325 ASP A O 1
ATOM 2547 N N . LEU A 1 326 ? -14.375 2.132 19.841 1.00 96.19 326 LEU A N 1
ATOM 2548 C CA . LEU A 1 326 ? -14.414 2.892 21.094 1.00 96.19 326 LEU A CA 1
ATOM 2549 C C . LEU A 1 326 ? -13.525 4.149 21.025 1.00 96.19 326 LEU A C 1
ATOM 2551 O O . LEU A 1 326 ? -13.169 4.711 22.061 1.00 96.19 326 LEU A O 1
ATOM 2555 N N . SER A 1 327 ? -13.153 4.594 19.821 1.00 95.00 327 SER A N 1
ATOM 2556 C CA . SER A 1 327 ? -12.256 5.732 19.583 1.00 95.00 327 SER A CA 1
ATOM 2557 C C . SER A 1 327 ? -12.779 7.064 20.134 1.00 95.00 327 SER A C 1
ATOM 2559 O O . SER A 1 327 ? -11.985 7.941 20.475 1.00 95.00 327 SER A O 1
ATOM 2561 N N . ALA A 1 328 ? -14.104 7.196 20.261 1.00 96.00 328 ALA A N 1
ATOM 2562 C CA . ALA A 1 328 ? -14.800 8.370 20.788 1.00 96.00 328 ALA A CA 1
ATOM 2563 C C . ALA A 1 328 ? -14.864 8.445 22.332 1.00 96.00 328 ALA A C 1
ATOM 2565 O O . ALA A 1 328 ? -15.339 9.446 22.874 1.00 96.00 328 ALA A O 1
ATOM 2566 N N . TRP A 1 329 ? -14.415 7.413 23.058 1.00 97.62 329 TRP A N 1
ATOM 2567 C CA . TRP A 1 329 ? -14.434 7.407 24.524 1.00 97.62 329 TRP A CA 1
ATOM 2568 C C . TRP A 1 329 ? -13.365 8.336 25.117 1.00 97.62 329 TRP A C 1
ATOM 2570 O O . TRP A 1 329 ? -12.170 8.158 24.897 1.00 97.62 329 TRP A O 1
ATOM 2580 N N . ASN A 1 330 ? -13.782 9.286 25.959 1.00 96.94 330 ASN A N 1
ATOM 2581 C CA . ASN A 1 330 ? -12.857 10.116 26.732 1.00 96.94 330 ASN A CA 1
ATOM 2582 C C . ASN A 1 330 ? -12.352 9.358 27.974 1.00 96.94 330 ASN A C 1
ATOM 2584 O O . ASN A 1 330 ? -12.992 9.371 29.027 1.00 96.94 330 ASN A O 1
ATOM 2588 N N . THR A 1 331 ? -11.191 8.716 27.849 1.00 97.62 331 THR A N 1
ATOM 2589 C CA . THR A 1 331 ? -10.570 7.891 28.898 1.00 97.62 331 THR A CA 1
ATOM 2590 C C . THR A 1 331 ? -9.653 8.650 29.867 1.00 97.62 331 THR A C 1
ATOM 2592 O O . THR A 1 331 ? -9.059 8.019 30.737 1.00 97.62 331 THR A O 1
ATOM 2595 N N . SER A 1 332 ? -9.573 9.984 29.796 1.00 96.88 332 SER A N 1
ATOM 2596 C CA . SER A 1 332 ? -8.645 10.818 30.596 1.00 96.88 332 SER A CA 1
ATOM 2597 C C . SER A 1 332 ? -8.689 10.596 32.119 1.00 96.88 332 SER A C 1
ATOM 2599 O O . SER A 1 332 ? -7.677 10.763 32.801 1.00 96.88 332 SER A O 1
ATOM 2601 N N . ASN A 1 333 ? -9.833 10.173 32.668 1.00 97.06 333 ASN A N 1
ATOM 2602 C CA . ASN A 1 333 ? -10.007 9.869 34.096 1.00 97.06 333 ASN A CA 1
ATOM 2603 C C . ASN A 1 333 ? -9.719 8.398 34.475 1.00 97.06 333 ASN A C 1
ATOM 2605 O O . ASN A 1 333 ? -9.770 8.056 35.658 1.00 97.06 333 ASN A O 1
ATOM 2609 N N . ILE A 1 334 ? -9.421 7.511 33.517 1.00 98.25 334 ILE A N 1
ATOM 2610 C CA . ILE A 1 334 ? -9.179 6.087 33.786 1.00 98.25 334 ILE A CA 1
ATOM 2611 C C . ILE A 1 334 ? -7.805 5.888 34.437 1.00 98.25 334 ILE A C 1
ATOM 2613 O O . ILE A 1 334 ? -6.765 6.239 33.890 1.00 98.25 334 ILE A O 1
ATOM 2617 N N . VAL A 1 335 ? -7.800 5.244 35.603 1.00 97.94 335 VAL A N 1
ATOM 2618 C CA . VAL A 1 335 ? -6.601 4.910 36.386 1.00 97.94 335 VAL A CA 1
ATOM 2619 C C . VAL A 1 335 ? -6.247 3.420 36.266 1.00 97.94 335 VAL A C 1
ATOM 2621 O O . VAL A 1 335 ? -5.083 3.038 36.437 1.00 97.94 335 VAL A O 1
ATOM 2624 N N . SER A 1 336 ? -7.226 2.554 35.968 1.00 98.00 336 SER A N 1
ATOM 2625 C CA . SER A 1 336 ? -7.046 1.094 35.921 1.00 98.00 336 SER A CA 1
ATOM 2626 C C . SER A 1 336 ? -7.865 0.423 34.809 1.00 98.00 336 SER A C 1
ATOM 2628 O O . SER A 1 336 ? -9.087 0.574 34.748 1.00 98.00 336 SER A O 1
ATOM 2630 N N . MET A 1 337 ? -7.193 -0.351 33.949 1.00 97.56 337 MET A N 1
ATOM 2631 C CA . MET A 1 337 ? -7.812 -1.158 32.882 1.00 97.56 337 MET A CA 1
ATOM 2632 C C . MET A 1 337 ? -7.140 -2.535 32.705 1.00 97.56 337 MET A C 1
ATOM 2634 O O . MET A 1 337 ? -6.898 -3.048 31.613 1.00 97.56 337 MET A O 1
ATOM 2638 N N . GLN A 1 338 ? -6.841 -3.170 33.835 1.00 98.12 338 GLN A N 1
ATOM 2639 C CA . GLN A 1 338 ? -6.337 -4.535 33.928 1.00 98.12 338 GLN A CA 1
ATOM 2640 C C . GLN A 1 338 ? -7.318 -5.523 33.282 1.00 98.12 338 GLN A C 1
ATOM 2642 O O . GLN A 1 338 ? -8.495 -5.594 33.655 1.00 98.12 338 GLN A O 1
ATOM 2647 N N . ARG A 1 339 ? -6.808 -6.353 32.366 1.00 98.56 339 ARG A N 1
ATOM 2648 C CA . ARG A 1 339 ? -7.553 -7.402 31.641 1.00 98.56 339 ARG A CA 1
ATOM 2649 C C . ARG A 1 339 ? -8.755 -6.931 30.814 1.00 98.56 339 ARG A C 1
ATOM 2651 O O . ARG A 1 339 ? -9.599 -7.763 30.500 1.00 98.56 339 ARG A O 1
ATOM 2658 N N . THR A 1 340 ? -8.881 -5.646 30.479 1.00 98.44 340 THR A N 1
ATOM 2659 C CA . THR A 1 340 ? -10.099 -5.103 29.843 1.00 98.44 340 THR A CA 1
ATOM 2660 C C . THR A 1 340 ? -10.523 -5.839 28.571 1.00 98.44 340 THR A C 1
ATOM 2662 O O . THR A 1 340 ? -11.714 -6.110 28.441 1.00 98.44 340 THR A O 1
ATOM 2665 N N . PHE A 1 341 ? -9.576 -6.256 27.722 1.00 98.44 341 PHE A N 1
ATOM 2666 C CA . PHE A 1 341 ? -9.816 -7.022 26.491 1.00 98.44 341 PHE A CA 1
ATOM 2667 C C . PHE A 1 341 ? -9.215 -8.444 26.528 1.00 98.44 341 PHE A C 1
ATOM 2669 O O . PHE A 1 341 ? -9.115 -9.103 25.493 1.00 98.44 341 PHE A O 1
ATOM 2676 N N . GLN A 1 342 ? -8.835 -8.950 27.711 1.00 98.38 342 GLN A N 1
ATOM 2677 C CA . GLN A 1 342 ? -8.208 -10.272 27.857 1.00 98.38 342 GLN A CA 1
ATOM 2678 C C . GLN A 1 342 ? -9.113 -11.388 27.315 1.00 98.38 342 GLN A C 1
ATOM 2680 O O . GLN A 1 342 ? -10.284 -11.481 27.696 1.00 98.38 342 GLN A O 1
ATOM 2685 N N . ASN A 1 343 ? -8.551 -12.286 26.502 1.00 95.25 343 ASN A N 1
ATOM 2686 C CA . ASN A 1 343 ? -9.261 -13.409 25.878 1.00 95.25 343 ASN A CA 1
ATOM 2687 C C . ASN A 1 343 ? -10.545 -12.979 25.124 1.00 95.25 343 ASN A C 1
ATOM 2689 O O . ASN A 1 343 ? -11.540 -13.710 25.121 1.00 95.25 343 ASN A O 1
ATOM 2693 N N . THR A 1 344 ? -10.567 -11.777 24.541 1.00 92.38 344 THR A N 1
ATOM 2694 C CA . THR A 1 344 ? -11.575 -11.415 23.531 1.00 92.38 344 THR A CA 1
ATOM 2695 C C . THR A 1 344 ? -11.363 -12.269 22.279 1.00 92.38 344 THR A C 1
ATOM 2697 O O . THR A 1 344 ? -10.249 -12.698 22.001 1.00 92.38 344 THR A O 1
ATOM 2700 N N . GLY A 1 345 ? -12.433 -12.574 21.540 1.00 81.56 345 GLY A N 1
ATOM 2701 C CA . GLY A 1 345 ? -12.360 -13.471 20.374 1.00 81.56 345 GLY A CA 1
ATOM 2702 C C . GLY A 1 345 ? -12.413 -12.766 19.016 1.00 81.56 345 GLY A C 1
ATOM 2703 O O . GLY A 1 345 ? -12.082 -13.388 18.013 1.00 81.56 345 GLY A O 1
ATOM 2704 N N . ALA A 1 346 ? -12.799 -11.485 18.986 1.00 84.19 346 ALA A N 1
ATOM 2705 C CA . ALA A 1 346 ? -12.950 -10.697 17.759 1.00 84.19 346 ALA A CA 1
ATOM 2706 C C . ALA A 1 346 ? -12.407 -9.257 17.854 1.00 84.19 346 ALA A C 1
ATOM 2708 O O . ALA A 1 346 ? -12.461 -8.541 16.860 1.00 84.19 346 ALA A O 1
ATOM 2709 N N . PHE A 1 347 ? -11.909 -8.813 19.017 1.00 95.06 347 PHE A N 1
ATOM 2710 C CA . PHE A 1 347 ? -11.518 -7.415 19.224 1.00 95.06 347 PHE A CA 1
ATOM 2711 C C . PHE A 1 347 ? -10.240 -7.057 18.453 1.00 95.06 347 PHE A C 1
ATOM 2713 O O . PHE A 1 347 ? -9.142 -7.471 18.822 1.00 95.06 347 PHE A O 1
ATOM 2720 N N . ASN A 1 348 ? -10.404 -6.270 17.395 1.00 92.94 348 ASN A N 1
ATOM 2721 C CA . ASN A 1 348 ? -9.363 -5.824 16.482 1.00 92.94 348 ASN A CA 1
ATOM 2722 C C . ASN A 1 348 ? -9.615 -4.356 16.095 1.00 92.94 348 ASN A C 1
ATOM 2724 O O . ASN A 1 348 ? -9.897 -4.040 14.940 1.00 92.94 348 ASN A O 1
ATOM 2728 N N . GLN A 1 349 ? -9.538 -3.472 17.092 1.00 94.56 349 GLN A N 1
ATOM 2729 C CA . GLN A 1 349 ? -9.603 -2.017 16.933 1.00 94.56 349 GLN A CA 1
ATOM 2730 C C . GLN A 1 349 ? -8.322 -1.381 17.479 1.00 94.56 349 GLN A C 1
ATOM 2732 O O . GLN A 1 349 ? -7.694 -1.925 18.391 1.00 94.56 349 GLN A O 1
ATOM 2737 N N . SER A 1 350 ? -7.947 -0.219 16.946 1.00 94.06 350 SER A N 1
ATOM 2738 C CA . SER A 1 350 ? -6.879 0.603 17.519 1.00 94.06 350 SER A CA 1
ATOM 2739 C C . SER A 1 350 ? -7.371 1.338 18.770 1.00 94.06 350 SER A C 1
ATOM 2741 O O . SER A 1 350 ? -8.501 1.822 18.810 1.00 94.06 350 SER A O 1
ATOM 2743 N N . LEU A 1 351 ? -6.510 1.456 19.782 1.00 97.62 351 LEU A N 1
ATOM 2744 C CA . LEU A 1 351 ? -6.747 2.240 21.000 1.00 97.62 351 LEU A CA 1
ATOM 2745 C C . LEU A 1 351 ? -5.925 3.544 21.017 1.00 97.62 351 LEU A C 1
ATOM 2747 O O . LEU A 1 351 ? -5.784 4.173 22.064 1.00 97.62 351 LEU A O 1
ATOM 2751 N N . ALA A 1 352 ? -5.389 3.959 19.864 1.00 96.94 352 ALA A N 1
ATOM 2752 C CA . ALA A 1 352 ? -4.512 5.125 19.716 1.00 96.94 352 ALA A CA 1
ATOM 2753 C C . ALA A 1 352 ? -5.114 6.450 20.227 1.00 96.94 352 ALA A C 1
ATOM 2755 O O . ALA A 1 352 ? -4.375 7.316 20.682 1.00 96.94 352 ALA A O 1
ATOM 2756 N N . SER A 1 353 ? -6.441 6.619 20.156 1.00 96.19 353 SER A N 1
ATOM 2757 C CA . SER A 1 353 ? -7.132 7.837 20.611 1.00 96.19 353 SER A CA 1
ATOM 2758 C C . SER A 1 353 ? -7.475 7.849 22.104 1.00 96.19 353 SER A C 1
ATOM 2760 O O . SER A 1 353 ? -7.984 8.856 22.596 1.00 96.19 353 SER A O 1
ATOM 2762 N N . TRP A 1 354 ? -7.230 6.755 22.833 1.00 98.00 354 TRP A N 1
ATOM 2763 C CA . TRP A 1 354 ? -7.462 6.712 24.276 1.00 98.00 354 TRP A CA 1
ATOM 2764 C C . TRP A 1 354 ? -6.382 7.520 24.997 1.00 98.00 354 TRP A C 1
ATOM 2766 O O . TRP A 1 354 ? -5.198 7.190 24.929 1.00 98.00 354 TRP A O 1
ATOM 2776 N N . ASP A 1 355 ? -6.802 8.552 25.731 1.00 97.88 355 ASP A N 1
ATOM 2777 C CA . ASP A 1 355 ? -5.965 9.220 26.728 1.00 97.88 355 ASP A CA 1
ATOM 2778 C C . ASP A 1 355 ? -5.645 8.218 27.845 1.00 97.88 355 ASP A C 1
ATOM 2780 O O . ASP A 1 355 ? -6.549 7.695 28.509 1.00 97.88 355 ASP A O 1
ATOM 2784 N N . ILE A 1 356 ? -4.356 7.934 28.021 1.00 97.69 356 ILE A N 1
ATOM 2785 C CA . ILE A 1 356 ? -3.824 7.025 29.038 1.00 97.69 356 ILE A CA 1
ATOM 2786 C C . ILE A 1 356 ? -2.954 7.740 30.085 1.00 97.69 356 ILE A C 1
ATOM 2788 O O . ILE A 1 356 ? -2.317 7.085 30.913 1.00 97.69 356 ILE A O 1
ATOM 2792 N N . SER A 1 357 ? -2.937 9.076 30.092 1.00 96.88 357 SER A N 1
ATOM 2793 C CA . SER A 1 357 ? -2.074 9.892 30.961 1.00 96.88 357 SER A CA 1
ATOM 2794 C C . SER A 1 357 ? -2.324 9.682 32.463 1.00 96.88 357 SER A C 1
ATOM 2796 O O . SER A 1 357 ? -1.403 9.830 33.268 1.00 96.88 357 SER A O 1
ATOM 2798 N N . SER A 1 358 ? -3.531 9.260 32.856 1.00 97.62 358 SER A N 1
ATOM 2799 C CA . SER A 1 358 ? -3.899 8.904 34.240 1.00 97.62 358 SER A CA 1
ATOM 2800 C C . SER A 1 358 ? -3.652 7.430 34.610 1.00 97.62 358 SER A C 1
ATOM 2802 O O . SER A 1 358 ? -3.790 7.051 35.779 1.00 97.62 358 SER A O 1
ATOM 2804 N N . VAL A 1 359 ? -3.309 6.565 33.650 1.00 98.12 359 VAL A N 1
ATOM 2805 C CA . VAL A 1 359 ? -3.408 5.107 33.823 1.00 98.12 359 VAL A CA 1
ATOM 2806 C C . VAL A 1 359 ? -2.191 4.543 34.545 1.00 98.12 359 VAL A C 1
ATOM 2808 O O . VAL A 1 359 ? -1.067 4.613 34.065 1.00 98.12 359 VAL A O 1
ATOM 2811 N N . THR A 1 360 ? -2.421 3.886 35.681 1.00 97.25 360 THR A N 1
ATOM 2812 C CA . THR A 1 360 ? -1.352 3.284 36.500 1.00 97.25 360 THR A CA 1
ATOM 2813 C C . THR A 1 360 ? -1.234 1.768 36.341 1.00 97.25 360 THR A C 1
ATOM 2815 O O . THR A 1 360 ? -0.208 1.193 36.700 1.00 97.25 360 THR A O 1
ATOM 2818 N N . THR A 1 361 ? -2.268 1.080 35.833 1.00 96.88 361 THR A N 1
ATOM 2819 C CA . THR A 1 361 ? -2.264 -0.392 35.714 1.00 96.88 361 THR A CA 1
ATOM 2820 C C . THR A 1 361 ? -3.022 -0.926 34.491 1.00 96.88 361 THR A C 1
ATOM 2822 O O . THR A 1 361 ? -4.244 -0.806 34.402 1.00 96.88 361 THR A O 1
ATOM 2825 N N . MET A 1 362 ? -2.294 -1.624 33.607 1.00 97.12 362 MET A N 1
ATOM 2826 C CA . MET A 1 362 ? -2.801 -2.300 32.396 1.00 97.12 362 MET A CA 1
ATOM 2827 C C . MET A 1 362 ? -2.464 -3.810 32.376 1.00 97.12 362 MET A C 1
ATOM 2829 O O . MET A 1 362 ? -2.355 -4.439 31.321 1.00 97.12 362 MET A O 1
ATOM 2833 N N . VAL A 1 363 ? -2.272 -4.420 33.554 1.00 98.00 363 VAL A N 1
ATOM 2834 C CA . VAL A 1 363 ? -1.819 -5.818 33.678 1.00 98.00 363 VAL A CA 1
ATOM 2835 C C . VAL A 1 363 ? -2.762 -6.752 32.920 1.00 98.00 363 VAL A C 1
ATOM 2837 O O . VAL A 1 363 ? -3.970 -6.767 33.179 1.00 98.00 363 VAL A O 1
ATOM 2840 N N . SER A 1 364 ? -2.204 -7.548 32.005 1.00 98.00 364 SER A N 1
ATOM 2841 C CA . SER A 1 364 ? -2.951 -8.484 31.156 1.00 98.00 364 SER A CA 1
ATOM 2842 C C . SER A 1 364 ? -4.045 -7.848 30.280 1.00 98.00 364 SER A C 1
ATOM 2844 O O . SER A 1 364 ? -4.947 -8.561 29.855 1.00 98.00 364 SER A O 1
ATOM 2846 N N . MET A 1 365 ? -4.024 -6.530 30.033 1.00 98.19 365 MET A N 1
ATOM 2847 C CA . MET A 1 365 ? -5.096 -5.802 29.331 1.00 98.19 365 MET A CA 1
ATOM 2848 C C . MET A 1 365 ? -5.470 -6.401 27.969 1.00 98.19 365 MET A C 1
ATOM 2850 O O . MET A 1 365 ? -6.664 -6.539 27.706 1.00 98.19 365 MET A O 1
ATOM 2854 N N . LEU A 1 366 ? -4.472 -6.761 27.156 1.00 98.19 366 LEU A N 1
ATOM 2855 C CA . LEU A 1 366 ? -4.618 -7.205 25.765 1.00 98.19 366 LEU A CA 1
ATOM 2856 C C . LEU A 1 366 ? -4.243 -8.689 25.563 1.00 98.19 366 LEU A C 1
ATOM 2858 O O . LEU A 1 366 ? -4.233 -9.174 24.433 1.00 98.19 366 LEU A O 1
ATOM 2862 N N . ASP A 1 367 ? -3.939 -9.419 26.645 1.00 98.00 367 ASP A N 1
ATOM 2863 C CA . ASP A 1 367 ? -3.525 -10.829 26.604 1.00 98.00 367 ASP A CA 1
ATOM 2864 C C . ASP A 1 367 ? -4.518 -11.697 25.817 1.00 98.00 367 ASP A C 1
ATOM 2866 O O . ASP A 1 367 ? -5.682 -11.834 26.213 1.00 98.00 367 ASP A O 1
ATOM 2870 N N . ASN A 1 368 ? -4.030 -12.354 24.762 1.00 90.19 368 ASN A N 1
ATOM 2871 C CA . ASN A 1 368 ? -4.811 -13.227 23.886 1.00 90.19 368 ASN A CA 1
ATOM 2872 C C . ASN A 1 368 ? -6.029 -12.529 23.238 1.00 90.19 368 ASN A C 1
ATOM 2874 O O . ASN A 1 368 ? -7.068 -13.164 23.054 1.00 90.19 368 ASN A O 1
ATOM 2878 N N . SER A 1 369 ? -5.923 -11.232 22.933 1.00 91.69 369 SER A N 1
ATOM 2879 C CA . SER A 1 369 ? -6.846 -10.533 22.024 1.00 91.69 369 SER A CA 1
ATOM 2880 C C . SER A 1 369 ? -6.378 -10.678 20.563 1.00 91.69 369 SER A C 1
ATOM 2882 O O . SER A 1 369 ? -5.180 -10.845 20.335 1.00 91.69 369 SER A O 1
ATOM 2884 N N . PRO A 1 370 ? -7.272 -10.630 19.558 1.00 86.81 370 PRO A N 1
ATOM 2885 C CA . PRO A 1 370 ? -6.918 -10.761 18.143 1.00 86.81 370 PRO A CA 1
ATOM 2886 C C . PRO A 1 370 ? -6.628 -9.398 17.485 1.00 86.81 370 PRO A C 1
ATOM 2888 O O . PRO A 1 370 ? -7.001 -9.170 16.334 1.00 86.81 370 PRO A O 1
ATOM 2891 N N . ILE A 1 371 ? -5.990 -8.476 18.213 1.00 89.94 371 ILE A N 1
ATOM 2892 C CA . ILE A 1 371 ? -5.602 -7.172 17.665 1.00 89.94 371 ILE A CA 1
ATOM 2893 C C . ILE A 1 371 ? -4.515 -7.402 16.609 1.00 89.94 371 ILE A C 1
ATOM 2895 O O . ILE A 1 371 ? -3.483 -8.012 16.891 1.00 89.94 371 ILE A O 1
ATOM 2899 N N . SER A 1 372 ? -4.760 -6.932 15.386 1.00 85.94 372 SER A N 1
ATOM 2900 C CA . SER A 1 372 ? -3.821 -7.058 14.272 1.00 85.94 372 SER A CA 1
ATOM 2901 C C . SER A 1 372 ? -2.558 -6.228 14.504 1.00 85.94 372 SER A C 1
ATOM 2903 O O . SER A 1 372 ? -2.596 -5.206 15.193 1.00 85.94 372 SER A O 1
ATOM 2905 N N . THR A 1 373 ? -1.452 -6.620 13.865 1.00 85.19 373 THR A N 1
ATOM 2906 C CA . THR A 1 373 ? -0.162 -5.915 13.944 1.00 85.19 373 THR A CA 1
ATOM 2907 C C . THR A 1 373 ? -0.310 -4.417 13.679 1.00 85.19 373 THR A C 1
ATOM 2909 O O . THR A 1 373 ? 0.186 -3.614 14.456 1.00 85.19 373 THR A O 1
ATOM 2912 N N . ALA A 1 374 ? -1.088 -4.027 12.661 1.00 81.56 374 ALA A N 1
ATOM 2913 C CA . ALA A 1 374 ? -1.334 -2.623 12.328 1.00 81.56 374 ALA A CA 1
ATOM 2914 C C . ALA A 1 374 ? -2.119 -1.857 13.415 1.00 81.56 374 ALA A C 1
ATOM 2916 O O . ALA A 1 374 ? -1.809 -0.701 13.697 1.00 81.56 374 ALA A O 1
ATOM 2917 N N . ASN A 1 375 ? -3.114 -2.485 14.055 1.00 87.50 375 ASN A N 1
ATOM 2918 C CA . ASN A 1 375 ? -3.874 -1.852 15.138 1.00 87.50 375 ASN A CA 1
ATOM 2919 C C . ASN A 1 375 ? -3.083 -1.794 16.453 1.00 87.50 375 ASN A C 1
ATOM 2921 O O . ASN A 1 375 ? -3.243 -0.837 17.215 1.00 87.50 375 ASN A O 1
ATOM 2925 N N . TYR A 1 376 ? -2.216 -2.775 16.723 1.00 96.19 376 TYR A N 1
ATOM 2926 C CA . TYR A 1 376 ? -1.324 -2.748 17.884 1.00 96.19 376 TYR A CA 1
ATOM 2927 C C . TYR A 1 376 ? -0.169 -1.753 17.683 1.00 96.19 376 TYR A C 1
ATOM 2929 O O . TYR A 1 376 ? 0.081 -0.959 18.586 1.00 96.19 376 TYR A O 1
ATOM 2937 N N . ASP A 1 377 ? 0.432 -1.695 16.486 1.00 93.12 377 ASP A N 1
ATOM 2938 C CA . ASP A 1 377 ? 1.389 -0.653 16.084 1.00 93.12 377 ASP A CA 1
ATOM 2939 C C . ASP A 1 377 ? 0.783 0.745 16.296 1.00 93.12 377 ASP A C 1
ATOM 2941 O O . ASP A 1 377 ? 1.324 1.556 17.046 1.00 93.12 377 ASP A O 1
ATOM 2945 N N . ALA A 1 378 ? -0.390 1.013 15.707 1.00 88.19 378 ALA A N 1
ATOM 2946 C CA . ALA A 1 378 ? -1.072 2.299 15.850 1.00 88.19 378 ALA A CA 1
ATOM 2947 C C . ALA A 1 378 ? -1.399 2.639 17.315 1.00 88.19 378 ALA A C 1
ATOM 2949 O O . ALA A 1 378 ? -1.294 3.797 17.715 1.00 88.19 378 ALA A O 1
ATOM 2950 N N . THR A 1 379 ? -1.765 1.638 18.125 1.00 97.88 379 THR A N 1
ATOM 2951 C CA . THR A 1 379 ? -2.007 1.810 19.567 1.00 97.88 379 THR A CA 1
ATOM 2952 C C . THR A 1 379 ? -0.735 2.221 20.304 1.00 97.88 379 THR A C 1
ATOM 2954 O O . THR A 1 379 ? -0.768 3.177 21.072 1.00 97.88 379 THR A O 1
ATOM 2957 N N . LEU A 1 380 ? 0.388 1.540 20.057 1.00 98.12 380 LEU A N 1
ATOM 2958 C CA . LEU A 1 380 ? 1.680 1.844 20.678 1.00 98.12 380 LEU A CA 1
ATOM 2959 C C . LEU A 1 380 ? 2.168 3.252 20.304 1.00 98.12 380 LEU A C 1
ATOM 2961 O O . LEU A 1 380 ? 2.550 4.010 21.192 1.00 98.12 380 LEU A O 1
ATOM 2965 N N . ILE A 1 381 ? 2.067 3.626 19.024 1.00 95.38 381 ILE A N 1
ATOM 2966 C CA . ILE A 1 381 ? 2.425 4.962 18.519 1.00 95.38 381 ILE A CA 1
ATOM 2967 C C . ILE A 1 381 ? 1.544 6.048 19.160 1.00 95.38 381 ILE A C 1
ATOM 2969 O O . ILE A 1 381 ? 2.049 7.034 19.694 1.00 95.38 381 ILE A O 1
ATOM 2973 N N . GLY A 1 382 ? 0.220 5.854 19.169 1.00 95.94 382 GLY A N 1
ATOM 2974 C CA . GLY A 1 382 ? -0.724 6.808 19.763 1.00 95.94 382 GLY A CA 1
ATOM 2975 C C . GLY A 1 382 ? -0.619 6.942 21.287 1.00 95.94 382 GLY A C 1
ATOM 2976 O O . GLY A 1 382 ? -1.079 7.937 21.844 1.00 95.94 382 GLY A O 1
ATOM 2977 N N . TRP A 1 383 ? -0.017 5.961 21.965 1.00 98.06 383 TRP A N 1
ATOM 2978 C CA . TRP A 1 383 ? 0.237 5.973 23.408 1.00 98.06 383 TRP A CA 1
ATOM 2979 C C . TRP A 1 383 ? 1.603 6.563 23.774 1.00 98.06 383 TRP A C 1
ATOM 2981 O O . TRP A 1 383 ? 1.701 7.230 24.800 1.00 98.06 383 TRP A O 1
ATOM 2991 N N . GLU A 1 384 ? 2.640 6.361 22.959 1.00 97.50 384 GLU A N 1
ATOM 2992 C CA . GLU A 1 384 ? 3.971 6.944 23.192 1.00 97.50 384 GLU A CA 1
ATOM 2993 C C . GLU A 1 384 ? 3.976 8.468 23.027 1.00 97.50 384 GLU A C 1
ATOM 2995 O O . GLU A 1 384 ? 4.570 9.167 23.846 1.00 97.50 384 GLU A O 1
ATOM 3000 N N . ALA A 1 385 ? 3.184 8.987 22.084 1.00 94.94 385 ALA A N 1
ATOM 3001 C CA . ALA A 1 385 ? 2.976 10.420 21.869 1.00 94.94 385 ALA A CA 1
ATOM 3002 C C . ALA A 1 385 ? 2.271 11.162 23.037 1.00 94.94 385 ALA A C 1
ATOM 3004 O O . ALA A 1 385 ? 1.950 12.347 22.915 1.00 94.94 385 ALA A O 1
ATOM 3005 N N . GLN A 1 386 ? 1.992 10.490 24.162 1.00 96.50 386 GLN A N 1
ATOM 3006 C CA . GLN A 1 386 ? 1.315 11.044 25.337 1.00 96.50 386 GLN A CA 1
ATOM 3007 C C . GLN A 1 386 ? 2.250 11.151 26.550 1.00 96.50 386 GLN A C 1
ATOM 3009 O O . GLN A 1 386 ? 3.188 10.377 26.729 1.00 96.50 386 GLN A O 1
ATOM 3014 N N . THR A 1 387 ? 1.928 12.051 27.483 1.00 94.94 387 THR A N 1
ATOM 3015 C CA . THR A 1 387 ? 2.581 12.093 28.804 1.00 94.94 387 THR A CA 1
ATOM 3016 C C . THR A 1 387 ? 2.065 10.947 29.685 1.00 94.94 387 THR A C 1
ATOM 3018 O O . THR A 1 387 ? 1.189 11.137 30.531 1.00 94.94 387 THR A O 1
ATOM 3021 N N . VAL A 1 388 ? 2.583 9.738 29.460 1.00 96.81 388 VAL A N 1
ATOM 3022 C CA . VAL A 1 388 ? 2.178 8.514 30.171 1.00 96.81 388 VAL A CA 1
ATOM 3023 C C . VAL A 1 388 ? 2.724 8.430 31.602 1.00 96.81 388 VAL A C 1
ATOM 3025 O O . VAL A 1 388 ? 3.730 9.047 31.955 1.00 96.81 388 VAL A O 1
ATOM 3028 N N . GLN A 1 389 ? 2.091 7.603 32.441 1.00 97.25 389 GLN A N 1
ATOM 3029 C CA . GLN A 1 389 ? 2.637 7.250 33.755 1.00 97.25 389 GLN A CA 1
ATOM 3030 C C . GLN A 1 389 ? 3.845 6.312 33.639 1.00 97.25 389 GLN A C 1
ATOM 3032 O O . GLN A 1 389 ? 3.910 5.445 32.765 1.00 97.25 389 GLN A O 1
ATOM 3037 N N . ASN A 1 390 ? 4.772 6.430 34.592 1.00 96.25 390 ASN A N 1
ATOM 3038 C CA . ASN A 1 390 ? 5.954 5.574 34.658 1.00 96.25 390 ASN A CA 1
ATOM 3039 C C . ASN A 1 390 ? 5.682 4.252 35.393 1.00 96.25 390 ASN A C 1
ATOM 3041 O O . ASN A 1 390 ? 4.939 4.220 36.377 1.00 96.25 390 ASN A O 1
ATOM 3045 N N . ASN A 1 391 ? 6.416 3.194 35.031 1.00 96.88 391 ASN A N 1
ATOM 3046 C CA . ASN A 1 391 ? 6.354 1.849 35.638 1.00 96.88 391 ASN A CA 1
ATOM 3047 C C . ASN A 1 391 ? 5.044 1.072 35.377 1.00 96.88 391 ASN A C 1
ATOM 3049 O O . ASN A 1 39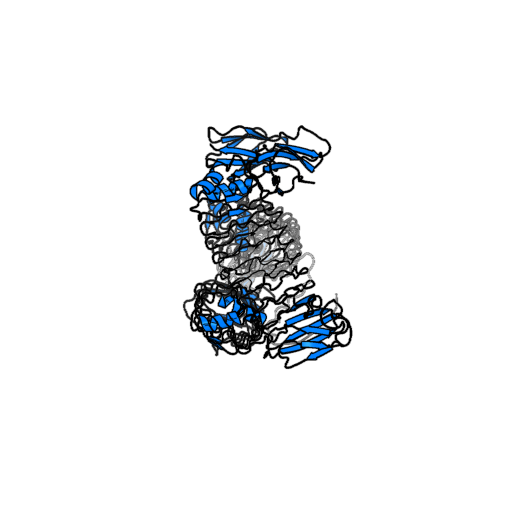1 ? 4.695 0.171 36.148 1.00 96.88 391 ASN A O 1
ATOM 3053 N N . VAL A 1 392 ? 4.302 1.398 34.314 1.00 97.88 392 VAL A N 1
ATOM 3054 C CA . VAL A 1 392 ? 3.086 0.656 33.947 1.00 97.88 392 VAL A CA 1
ATOM 3055 C C . VAL A 1 392 ? 3.461 -0.721 33.393 1.00 97.88 392 VAL A C 1
ATOM 3057 O O . VAL A 1 392 ? 4.396 -0.877 32.609 1.00 97.88 392 VAL A O 1
ATOM 3060 N N . VAL A 1 393 ? 2.713 -1.745 33.803 1.00 98.19 393 VAL A N 1
ATOM 3061 C CA . VAL A 1 393 ? 2.840 -3.105 33.266 1.00 98.19 393 VAL A CA 1
ATOM 3062 C C . VAL A 1 393 ? 1.688 -3.363 32.302 1.00 98.19 393 VAL A C 1
ATOM 3064 O O . VAL A 1 393 ? 0.528 -3.363 32.725 1.00 98.19 393 VAL A O 1
ATOM 3067 N N . LEU A 1 394 ? 2.019 -3.615 31.036 1.00 98.25 394 LEU A N 1
ATOM 3068 C CA . LEU A 1 394 ? 1.098 -4.024 29.978 1.00 98.25 394 LEU A CA 1
ATOM 3069 C C . LEU A 1 394 ? 1.257 -5.531 29.726 1.00 98.25 394 LEU A C 1
ATOM 3071 O O . LEU A 1 394 ? 2.370 -6.065 29.697 1.00 98.25 394 LEU A O 1
ATOM 3075 N N . GLY A 1 395 ? 0.134 -6.231 29.568 1.00 97.94 395 GLY A N 1
ATOM 3076 C CA . GLY A 1 395 ? 0.116 -7.604 29.059 1.00 97.94 395 GLY A CA 1
ATOM 3077 C C . GLY A 1 395 ? -0.485 -7.628 27.661 1.00 97.94 395 GLY A C 1
ATOM 3078 O O . GLY A 1 395 ? -1.607 -7.150 27.479 1.00 97.94 395 GLY A O 1
ATOM 3079 N N . ALA A 1 396 ? 0.292 -8.154 26.719 1.00 97.06 396 ALA A N 1
ATOM 3080 C CA . ALA A 1 396 ? 0.047 -8.188 25.283 1.00 97.06 396 ALA A CA 1
ATOM 3081 C C . ALA A 1 396 ? 0.364 -9.589 24.716 1.00 97.06 396 ALA A C 1
ATOM 3083 O O . ALA A 1 396 ? 0.865 -9.726 23.603 1.00 97.06 396 ALA A O 1
ATOM 3084 N N . ASN A 1 397 ? 0.118 -10.647 25.503 1.00 92.75 397 ASN A N 1
ATOM 3085 C CA . ASN A 1 397 ? 0.476 -12.016 25.122 1.00 92.75 397 ASN A CA 1
ATOM 3086 C C . ASN A 1 397 ? -0.116 -12.425 23.763 1.00 92.75 397 ASN A C 1
ATOM 3088 O O . ASN A 1 397 ? -1.332 -12.374 23.575 1.00 92.75 397 ASN A O 1
ATOM 3092 N N . MET A 1 398 ? 0.769 -12.911 22.885 1.00 88.25 398 MET A N 1
ATOM 3093 C CA . MET A 1 398 ? 0.535 -13.314 21.490 1.00 88.25 398 MET A CA 1
ATOM 3094 C C . MET A 1 398 ? 0.311 -12.172 20.484 1.00 88.25 398 MET A C 1
ATOM 3096 O O . MET A 1 398 ? 0.082 -12.470 19.312 1.00 88.25 398 MET A O 1
ATOM 3100 N N . LEU A 1 399 ? 0.417 -10.901 20.887 1.00 90.88 399 LEU A N 1
ATOM 3101 C CA . LEU A 1 399 ? 0.392 -9.789 19.933 1.00 90.88 399 LEU A CA 1
ATOM 3102 C C . LEU A 1 399 ? 1.717 -9.666 19.172 1.00 90.88 399 LEU A C 1
ATOM 3104 O O . LEU A 1 399 ? 2.784 -10.071 19.640 1.00 90.88 399 LEU A O 1
ATOM 3108 N N . GLN A 1 400 ? 1.637 -9.081 17.983 1.00 90.75 400 GLN A N 1
ATOM 3109 C CA . GLN A 1 400 ? 2.777 -8.791 17.121 1.00 90.75 400 GLN A CA 1
ATOM 3110 C C . GLN A 1 400 ? 2.804 -7.293 16.847 1.00 90.75 400 GLN A C 1
ATOM 3112 O O . GLN A 1 400 ? 1.752 -6.694 16.643 1.00 90.75 400 GLN A O 1
ATOM 3117 N N . TYR A 1 401 ? 3.992 -6.701 16.839 1.00 91.00 401 TYR A N 1
ATOM 3118 C CA . TYR A 1 401 ? 4.226 -5.333 16.378 1.00 91.00 401 TYR A CA 1
ATOM 3119 C C . TYR A 1 401 ? 5.312 -5.348 15.295 1.00 91.00 401 TYR A C 1
ATOM 3121 O O . TYR A 1 401 ? 6.043 -6.333 15.158 1.00 91.00 401 TYR A O 1
ATOM 3129 N N . CYS A 1 402 ? 5.397 -4.287 14.501 1.00 85.00 402 CYS A N 1
ATOM 3130 C CA . CYS A 1 402 ? 6.406 -4.139 13.458 1.00 85.00 402 CYS A CA 1
ATOM 3131 C C . CYS A 1 402 ? 6.805 -2.672 13.278 1.00 85.00 402 CYS A C 1
ATOM 3133 O O . CYS A 1 402 ? 7.951 -2.311 13.540 1.00 85.00 402 CYS A O 1
ATOM 3135 N N . ASN A 1 403 ? 5.860 -1.815 12.881 1.00 84.75 403 ASN A N 1
ATOM 3136 C CA . ASN A 1 403 ? 6.148 -0.412 12.582 1.00 84.75 403 ASN A CA 1
ATOM 3137 C C . ASN A 1 403 ? 6.413 0.412 13.847 1.00 84.75 403 ASN A C 1
ATOM 3139 O O . ASN A 1 403 ? 7.142 1.393 13.778 1.00 84.75 403 ASN A O 1
ATOM 3143 N N . ALA A 1 404 ? 5.860 0.000 14.992 1.00 91.38 404 ALA A N 1
ATOM 3144 C CA . ALA A 1 404 ? 5.975 0.724 16.255 1.00 91.38 404 ALA A CA 1
ATOM 3145 C C . ALA A 1 404 ? 7.194 0.326 17.112 1.00 91.38 404 ALA A C 1
ATOM 3147 O O . ALA A 1 404 ? 7.151 0.486 18.330 1.00 91.38 404 ALA A O 1
ATOM 3148 N N . ASP A 1 405 ? 8.258 -0.268 16.551 1.00 90.44 405 ASP A N 1
ATOM 3149 C CA . ASP A 1 405 ? 9.396 -0.738 17.366 1.00 90.44 405 ASP A CA 1
ATOM 3150 C C . ASP A 1 405 ? 10.078 0.401 18.142 1.00 90.44 405 ASP A C 1
ATOM 3152 O O . ASP A 1 405 ? 10.438 0.209 19.303 1.00 90.44 405 ASP A O 1
ATOM 3156 N N . VAL A 1 406 ? 10.181 1.600 17.559 1.00 87.88 406 VAL A N 1
ATOM 3157 C CA . VAL A 1 406 ? 10.773 2.773 18.224 1.00 87.88 406 VAL A CA 1
ATOM 3158 C C . VAL A 1 406 ? 9.914 3.210 19.411 1.00 87.88 406 VAL A C 1
ATOM 3160 O O . VAL A 1 406 ? 10.418 3.347 20.522 1.00 87.88 406 VAL A O 1
ATOM 3163 N N . GLU A 1 407 ? 8.611 3.358 19.203 1.00 97.81 407 GLU A N 1
ATOM 3164 C CA . GLU A 1 407 ? 7.640 3.858 20.175 1.00 97.81 407 GLU A CA 1
ATOM 3165 C C . GLU A 1 407 ? 7.412 2.839 21.304 1.00 97.81 407 GLU A C 1
ATOM 3167 O O . GLU A 1 407 ? 7.431 3.162 22.495 1.00 97.81 407 GLU A O 1
ATOM 3172 N N . ARG A 1 408 ? 7.311 1.556 20.943 1.00 96.88 408 ARG A N 1
ATOM 3173 C CA . ARG A 1 408 ? 7.253 0.425 21.875 1.00 96.88 408 ARG A CA 1
ATOM 3174 C C . ARG A 1 408 ? 8.512 0.364 22.740 1.00 96.88 408 ARG A C 1
ATOM 3176 O O . ARG A 1 408 ? 8.411 0.109 23.943 1.00 96.88 408 ARG A O 1
ATOM 3183 N N . ASN A 1 409 ? 9.690 0.605 22.162 1.00 93.88 409 ASN A N 1
ATOM 3184 C CA . ASN A 1 409 ? 10.936 0.671 22.921 1.00 93.88 409 ASN A CA 1
ATOM 3185 C C . ASN A 1 409 ? 11.009 1.934 23.795 1.00 93.88 409 ASN A C 1
ATOM 3187 O O . ASN A 1 409 ? 11.372 1.806 24.962 1.00 93.88 409 ASN A O 1
ATOM 3191 N N . ASN A 1 410 ? 10.572 3.102 23.314 1.00 94.81 410 ASN A N 1
ATOM 3192 C CA . ASN A 1 410 ? 10.507 4.347 24.090 1.00 94.81 410 ASN A CA 1
ATOM 3193 C C . ASN A 1 410 ? 9.607 4.225 25.331 1.00 94.81 410 ASN A C 1
ATOM 3195 O O . ASN A 1 410 ? 10.021 4.625 26.420 1.00 94.81 410 ASN A O 1
ATOM 3199 N N . LEU A 1 411 ? 8.425 3.605 25.226 1.00 97.50 411 LEU A N 1
ATOM 3200 C CA . LEU A 1 411 ? 7.574 3.305 26.389 1.00 97.50 411 LEU A CA 1
ATOM 3201 C C . LEU A 1 411 ? 8.332 2.469 27.442 1.00 97.50 411 LEU A C 1
ATOM 3203 O O . LEU A 1 411 ? 8.252 2.728 28.648 1.00 97.50 411 LEU A O 1
ATOM 3207 N N . VAL A 1 412 ? 9.121 1.485 27.001 1.00 96.69 412 VAL A N 1
ATOM 3208 C CA . VAL A 1 412 ? 9.928 0.627 27.882 1.00 96.69 412 VAL A CA 1
ATOM 3209 C C . VAL A 1 412 ? 11.140 1.364 28.471 1.00 96.69 412 VAL A C 1
ATOM 3211 O O . VAL A 1 412 ? 11.399 1.219 29.663 1.00 96.69 412 VAL A O 1
ATOM 3214 N N . THR A 1 413 ? 11.883 2.163 27.698 1.00 94.81 413 THR A N 1
ATOM 3215 C CA . THR A 1 413 ? 13.124 2.816 28.163 1.00 94.81 413 THR A CA 1
ATOM 3216 C C . THR A 1 413 ? 12.885 4.133 28.890 1.00 94.81 413 THR A C 1
ATOM 3218 O O . THR A 1 413 ? 13.520 4.391 29.912 1.00 94.81 413 THR A O 1
ATOM 3221 N N . ASN A 1 414 ? 11.975 4.962 28.381 1.00 94.94 414 ASN A N 1
ATOM 3222 C CA . ASN A 1 414 ? 11.795 6.349 28.811 1.00 94.94 414 ASN A CA 1
ATOM 3223 C C . ASN A 1 414 ? 10.758 6.422 29.940 1.00 94.94 414 ASN A C 1
ATOM 3225 O O . ASN A 1 414 ? 10.968 7.117 30.935 1.00 94.94 414 ASN A O 1
ATOM 3229 N N . SER A 1 415 ? 9.687 5.627 29.833 1.00 94.81 415 SER A N 1
ATOM 3230 C CA . SER A 1 415 ? 8.620 5.527 30.842 1.00 94.81 415 SER A CA 1
ATOM 3231 C C . SER A 1 415 ? 8.776 4.320 31.784 1.00 94.81 415 SER A C 1
ATOM 3233 O O . SER A 1 415 ? 7.953 4.105 32.680 1.00 94.81 415 SER A O 1
ATOM 3235 N N . ASN A 1 416 ? 9.836 3.518 31.626 1.00 96.81 416 ASN A N 1
ATOM 3236 C CA . ASN A 1 416 ? 10.092 2.296 32.403 1.00 96.81 416 ASN A CA 1
ATOM 3237 C C . ASN A 1 416 ? 8.910 1.299 32.377 1.00 96.81 416 ASN A C 1
ATOM 3239 O O . ASN A 1 416 ? 8.610 0.655 33.388 1.00 96.81 416 ASN A O 1
ATOM 3243 N N . TRP A 1 417 ? 8.172 1.208 31.262 1.00 98.12 417 TRP A N 1
ATOM 3244 C CA . TRP A 1 417 ? 7.081 0.240 31.131 1.00 98.12 417 TRP A CA 1
ATOM 3245 C C . TRP A 1 417 ? 7.606 -1.197 31.064 1.00 98.12 417 TRP A C 1
ATOM 3247 O O . TRP A 1 417 ? 8.701 -1.472 30.583 1.00 98.12 417 TRP A O 1
ATOM 3257 N N . THR A 1 418 ? 6.783 -2.149 31.500 1.00 98.19 418 THR A N 1
ATOM 3258 C CA . THR A 1 418 ? 7.013 -3.578 31.246 1.00 98.19 418 THR A CA 1
ATOM 3259 C C . THR A 1 418 ? 5.905 -4.111 30.346 1.00 98.19 418 THR A C 1
ATOM 3261 O O . THR A 1 418 ? 4.818 -4.438 30.825 1.00 98.19 418 THR A O 1
ATOM 3264 N N . ILE A 1 419 ? 6.181 -4.200 29.045 1.00 97.75 419 ILE A N 1
ATOM 3265 C CA . ILE A 1 419 ? 5.289 -4.822 28.061 1.00 97.75 419 ILE A CA 1
ATOM 3266 C C . ILE A 1 419 ? 5.650 -6.312 27.963 1.00 97.75 419 ILE A C 1
ATOM 3268 O O . ILE A 1 419 ? 6.824 -6.658 27.820 1.00 97.75 419 ILE A O 1
ATOM 3272 N N . ASN A 1 420 ? 4.660 -7.195 28.133 1.00 95.44 420 ASN A N 1
ATOM 3273 C CA . ASN A 1 420 ? 4.871 -8.642 28.242 1.00 95.44 420 ASN A CA 1
ATOM 3274 C C . ASN A 1 420 ? 4.112 -9.426 27.168 1.00 95.44 420 ASN A C 1
ATOM 3276 O O . ASN A 1 420 ? 2.881 -9.370 27.118 1.00 95.44 420 ASN A O 1
ATOM 3280 N N . GLY A 1 421 ? 4.839 -10.277 26.442 1.00 88.69 421 GLY A N 1
ATOM 3281 C CA . GLY A 1 421 ? 4.275 -11.334 25.596 1.00 88.69 421 GLY A CA 1
ATOM 3282 C C . GLY A 1 421 ? 3.937 -10.921 24.163 1.00 88.69 421 GLY A C 1
ATOM 3283 O O . GLY A 1 421 ? 3.432 -11.757 23.414 1.00 88.69 421 GLY A O 1
ATOM 3284 N N . ASP A 1 422 ? 4.239 -9.678 23.799 1.00 94.56 422 ASP A N 1
ATOM 3285 C CA . ASP A 1 422 ? 4.320 -9.197 22.426 1.00 94.56 422 ASP A CA 1
ATOM 3286 C C . ASP A 1 422 ? 5.675 -9.548 21.781 1.00 94.56 422 ASP A C 1
ATOM 3288 O O . ASP A 1 422 ? 6.646 -9.877 22.471 1.00 94.56 422 ASP A O 1
ATOM 3292 N N . ALA A 1 423 ? 5.753 -9.473 20.451 1.00 89.88 423 ALA A N 1
ATOM 3293 C CA . ALA A 1 423 ? 6.990 -9.685 19.700 1.00 89.88 423 ALA A CA 1
ATOM 3294 C C . ALA A 1 423 ? 7.080 -8.784 18.458 1.00 89.88 423 ALA A C 1
ATOM 3296 O O . ALA A 1 423 ? 6.085 -8.604 17.756 1.00 89.88 423 ALA A O 1
ATOM 3297 N N . ASN A 1 424 ? 8.286 -8.291 18.154 1.00 86.69 424 ASN A N 1
ATOM 3298 C CA . ASN A 1 424 ? 8.589 -7.683 16.858 1.00 86.69 424 ASN A CA 1
ATOM 3299 C C . ASN A 1 424 ? 8.588 -8.793 15.790 1.00 86.69 424 ASN A C 1
ATOM 3301 O O . ASN A 1 424 ? 9.463 -9.664 15.810 1.00 86.69 424 ASN A O 1
ATOM 3305 N N . ILE A 1 425 ? 7.573 -8.807 14.922 1.00 74.75 425 ILE A N 1
ATOM 3306 C CA . ILE A 1 425 ? 7.405 -9.786 13.837 1.00 74.75 425 ILE A CA 1
ATOM 3307 C C . ILE A 1 425 ? 6.890 -9.057 12.587 1.00 74.75 425 ILE A C 1
ATOM 3309 O O . ILE A 1 425 ? 5.703 -9.068 12.262 1.00 74.75 425 ILE A O 1
ATOM 3313 N N . CYS A 1 426 ? 7.819 -8.443 11.859 1.00 66.38 426 CYS A N 1
ATOM 3314 C CA . CYS A 1 426 ? 7.601 -7.933 10.507 1.00 66.38 426 CYS A CA 1
ATOM 3315 C C . CYS A 1 426 ? 7.615 -9.080 9.476 1.00 66.38 426 CYS A C 1
ATOM 3317 O O . CYS A 1 426 ? 8.601 -9.256 8.767 1.00 66.38 426 CYS A O 1
ATOM 3319 N N . THR A 1 427 ? 6.554 -9.894 9.413 1.00 69.31 427 THR A N 1
ATOM 3320 C CA . THR A 1 427 ? 6.374 -10.884 8.330 1.00 69.31 427 THR A CA 1
ATOM 3321 C C . THR A 1 427 ? 5.036 -10.687 7.630 1.00 69.31 427 THR A C 1
ATOM 3323 O O . THR A 1 427 ? 3.983 -11.019 8.180 1.00 69.31 427 THR A O 1
ATOM 3326 N N . THR A 1 428 ? 5.079 -10.180 6.406 1.00 83.00 428 THR A N 1
ATOM 3327 C CA . THR A 1 428 ? 3.925 -10.052 5.516 1.00 83.00 428 THR A CA 1
ATOM 3328 C C . THR A 1 428 ? 3.515 -11.426 4.956 1.00 83.00 428 THR A C 1
ATOM 3330 O O . THR A 1 428 ? 4.376 -12.241 4.612 1.00 83.00 428 THR A O 1
ATOM 3333 N N . PRO A 1 429 ? 2.208 -11.750 4.890 1.00 90.25 429 PRO A N 1
ATOM 3334 C CA . PRO A 1 429 ? 1.744 -13.044 4.394 1.00 90.25 429 PRO A CA 1
ATOM 3335 C C . PRO A 1 429 ? 1.746 -13.129 2.861 1.00 90.25 429 PRO A C 1
ATOM 3337 O O . PRO A 1 429 ? 1.565 -12.129 2.169 1.00 90.25 429 PRO A O 1
ATOM 3340 N N . PHE A 1 430 ? 1.824 -14.351 2.335 1.00 96.25 430 PHE A N 1
ATOM 3341 C CA . PHE A 1 430 ? 1.440 -14.657 0.955 1.00 96.25 430 PHE A CA 1
ATOM 3342 C C . PHE A 1 430 ? -0.090 -14.683 0.858 1.00 96.25 430 PHE A C 1
ATOM 3344 O O . PHE A 1 430 ? -0.742 -15.445 1.578 1.00 96.25 430 PHE A O 1
ATOM 3351 N N . VAL A 1 431 ? -0.677 -13.855 -0.010 1.00 97.12 431 VAL A N 1
ATOM 3352 C CA . VAL A 1 431 ? -2.132 -13.646 -0.095 1.00 97.12 431 VAL A CA 1
ATOM 3353 C C . VAL A 1 431 ? -2.662 -14.081 -1.457 1.00 97.12 431 VAL A C 1
ATOM 3355 O O . VAL A 1 431 ? -2.134 -13.714 -2.505 1.00 97.12 431 VAL A O 1
ATOM 3358 N N . THR A 1 432 ? -3.746 -14.856 -1.450 1.00 98.06 432 THR A N 1
ATOM 3359 C CA . THR A 1 432 ? -4.378 -15.402 -2.659 1.00 98.06 432 THR A CA 1
ATOM 3360 C C . THR A 1 432 ? -5.901 -15.351 -2.589 1.00 98.06 432 THR A C 1
ATOM 3362 O O . THR A 1 432 ? -6.488 -15.520 -1.519 1.00 98.06 432 THR A O 1
ATOM 3365 N N . ARG A 1 433 ? -6.566 -15.192 -3.739 1.00 98.19 433 ARG A N 1
ATOM 3366 C CA . ARG A 1 433 ? -8.031 -15.297 -3.852 1.00 98.19 433 ARG A CA 1
ATOM 3367 C C . ARG A 1 433 ? -8.424 -16.591 -4.543 1.00 98.19 433 ARG A C 1
ATOM 3369 O O . ARG A 1 433 ? -7.878 -16.942 -5.589 1.00 98.19 433 ARG A O 1
ATOM 3376 N N . TRP A 1 434 ? -9.416 -17.273 -3.985 1.00 98.06 434 TRP A N 1
ATOM 3377 C CA . TRP A 1 434 ? -9.905 -18.559 -4.470 1.00 98.06 434 TRP A CA 1
ATOM 3378 C C . TRP A 1 434 ? -11.421 -18.558 -4.634 1.00 98.06 434 TRP A C 1
ATOM 3380 O O . TRP A 1 434 ? -12.141 -17.953 -3.845 1.00 98.06 434 TRP A O 1
ATOM 3390 N N . LYS A 1 435 ? -11.923 -19.300 -5.620 1.00 97.69 435 LYS A N 1
ATOM 3391 C CA . LYS A 1 435 ? -13.345 -19.539 -5.858 1.00 97.69 435 LYS A CA 1
ATOM 3392 C C . LYS A 1 435 ? -13.647 -21.033 -5.740 1.00 97.69 435 LYS A C 1
ATOM 3394 O O . LYS A 1 435 ? -13.247 -21.842 -6.574 1.00 97.69 435 LYS A O 1
ATOM 3399 N N . THR A 1 436 ? -14.314 -21.403 -4.651 1.00 97.12 436 THR A N 1
ATOM 3400 C CA . THR A 1 436 ? -14.455 -22.800 -4.188 1.00 97.12 436 THR A CA 1
ATOM 3401 C C . THR A 1 436 ? -15.349 -23.667 -5.077 1.00 97.12 436 THR A C 1
ATOM 3403 O O . THR A 1 436 ? -15.148 -24.882 -5.143 1.00 97.12 436 THR A O 1
ATOM 3406 N N . ASP A 1 437 ? -16.283 -23.048 -5.798 1.00 96.12 437 ASP A N 1
ATOM 3407 C CA . ASP A 1 437 ? -17.226 -23.656 -6.742 1.00 96.12 437 ASP A CA 1
ATOM 3408 C C . ASP A 1 437 ? -16.703 -23.774 -8.185 1.00 96.12 437 ASP A C 1
ATOM 3410 O O . ASP A 1 437 ? -17.379 -24.376 -9.022 1.00 96.12 437 ASP A O 1
ATOM 3414 N N . ASN A 1 438 ? -15.495 -23.279 -8.480 1.00 96.50 438 ASN A N 1
ATOM 3415 C CA . ASN A 1 438 ? -14.807 -23.607 -9.730 1.00 96.50 438 ASN A CA 1
ATOM 3416 C C . ASN A 1 438 ? -14.430 -25.104 -9.775 1.00 96.50 438 ASN A C 1
ATOM 3418 O O . ASN A 1 438 ? -14.283 -25.769 -8.747 1.00 96.50 438 ASN A O 1
ATOM 3422 N N . SER A 1 439 ? -14.234 -25.637 -10.984 1.00 93.38 439 SER A N 1
ATOM 3423 C CA . SER A 1 439 ? -13.869 -27.047 -11.195 1.00 93.38 439 SER A CA 1
ATOM 3424 C C . SER A 1 439 ? -12.555 -27.418 -10.489 1.00 93.38 439 SER A C 1
ATOM 3426 O O . SER A 1 439 ? -11.566 -26.697 -10.583 1.00 93.38 439 SER A O 1
ATOM 3428 N N . GLY A 1 440 ? -12.515 -28.564 -9.807 1.00 91.81 440 GLY A N 1
ATOM 3429 C CA . GLY A 1 440 ? -11.321 -29.033 -9.098 1.00 91.81 440 GLY A CA 1
ATOM 3430 C C . GLY A 1 440 ? -11.492 -30.423 -8.488 1.00 91.81 440 GLY A C 1
ATOM 3431 O O . GLY A 1 440 ? -12.494 -31.098 -8.718 1.00 91.81 440 GLY A O 1
ATOM 3432 N N . SER A 1 441 ? -10.499 -30.844 -7.706 1.00 90.94 441 SER A N 1
ATOM 3433 C CA . SER A 1 441 ? -10.458 -32.133 -7.005 1.00 90.94 441 SER A CA 1
ATOM 3434 C C . SER A 1 441 ? -11.245 -32.155 -5.685 1.00 90.94 441 SER A C 1
ATOM 3436 O O . SER A 1 441 ? -11.667 -33.224 -5.240 1.00 90.94 441 SER A O 1
ATOM 3438 N N . SER A 1 442 ? -11.422 -30.997 -5.039 1.00 93.50 442 SER A N 1
ATOM 3439 C CA . SER A 1 442 ? -12.171 -30.844 -3.784 1.00 93.50 442 SER A CA 1
ATOM 3440 C C . SER A 1 442 ? -13.615 -30.364 -4.003 1.00 93.50 442 SER A C 1
ATOM 3442 O O . SER A 1 442 ? -13.946 -29.806 -5.053 1.00 93.50 442 SER A O 1
ATOM 3444 N N . ASN A 1 443 ? -14.483 -30.551 -3.000 1.00 96.19 443 ASN A N 1
ATOM 3445 C CA . ASN A 1 443 ? -15.902 -30.174 -3.075 1.00 96.19 443 ASN A CA 1
ATOM 3446 C C . ASN A 1 443 ? -16.109 -28.662 -3.313 1.00 96.19 443 ASN A C 1
ATOM 3448 O O . ASN A 1 443 ? -15.219 -27.852 -3.063 1.00 96.19 443 ASN A O 1
ATOM 3452 N N . ASN A 1 444 ? -17.312 -28.263 -3.735 1.00 96.69 444 ASN A N 1
ATOM 3453 C CA . ASN A 1 444 ? -17.648 -26.867 -4.061 1.00 96.69 444 ASN A CA 1
ATOM 3454 C C . ASN A 1 444 ? -17.538 -25.872 -2.884 1.00 96.69 444 ASN A C 1
ATOM 3456 O O . ASN A 1 444 ? -17.619 -24.675 -3.116 1.00 96.69 444 ASN A O 1
ATOM 3460 N N . ASN A 1 445 ? -17.366 -26.341 -1.644 1.00 96.25 445 ASN A N 1
ATOM 3461 C CA . ASN A 1 445 ? -17.080 -25.530 -0.453 1.00 96.25 445 ASN A CA 1
ATOM 3462 C C . ASN A 1 445 ? -15.672 -25.812 0.115 1.00 96.25 445 ASN A C 1
ATOM 3464 O O . ASN A 1 445 ? -15.454 -25.758 1.324 1.00 96.25 445 ASN A O 1
ATOM 3468 N N . GLN A 1 446 ? -14.720 -26.203 -0.735 1.00 97.12 446 GLN A N 1
ATOM 3469 C CA . GLN A 1 446 ? -13.359 -26.574 -0.340 1.00 97.12 446 GLN A CA 1
ATOM 3470 C C . GLN A 1 446 ? -12.308 -26.033 -1.314 1.00 97.12 446 GLN A C 1
ATOM 3472 O O . GLN A 1 446 ? -12.581 -25.850 -2.504 1.00 97.12 446 GLN A O 1
ATOM 3477 N N . ILE A 1 447 ? -11.087 -25.851 -0.803 1.00 95.88 447 ILE A N 1
ATOM 3478 C CA . ILE A 1 447 ? -9.860 -25.778 -1.608 1.00 95.88 447 ILE A CA 1
ATOM 3479 C C . ILE A 1 447 ? -8.783 -26.679 -1.011 1.00 95.88 447 ILE A C 1
ATOM 3481 O O . ILE A 1 447 ? -8.679 -26.835 0.210 1.00 95.88 447 ILE A O 1
ATOM 3485 N N . ARG A 1 448 ? -7.932 -27.223 -1.875 1.00 93.62 448 ARG A N 1
ATOM 3486 C CA . ARG A 1 448 ? -6.637 -27.792 -1.520 1.00 93.62 448 ARG A CA 1
ATOM 3487 C C . ARG A 1 448 ? -5.533 -26.798 -1.858 1.00 93.62 448 ARG A C 1
ATOM 3489 O O . ARG A 1 448 ? -5.403 -26.410 -3.014 1.00 93.62 448 ARG A O 1
ATOM 3496 N N . ILE A 1 449 ? -4.697 -26.471 -0.874 1.00 93.44 449 ILE A N 1
ATOM 3497 C CA . ILE A 1 449 ? -3.454 -25.714 -1.078 1.00 93.44 449 ILE A CA 1
ATOM 3498 C C . ILE A 1 449 ? -2.320 -26.741 -1.167 1.00 93.44 449 ILE A C 1
ATOM 3500 O O . ILE A 1 449 ? -1.997 -27.368 -0.148 1.00 93.44 449 ILE A O 1
ATOM 3504 N N . PRO A 1 450 ? -1.766 -27.002 -2.365 1.00 91.75 450 PRO A N 1
ATOM 3505 C CA . PRO A 1 450 ? -0.914 -28.158 -2.570 1.00 91.75 450 PRO A CA 1
ATOM 3506 C C . PRO A 1 450 ? 0.556 -27.829 -2.291 1.00 91.75 450 PRO A C 1
ATOM 3508 O O . PRO A 1 450 ? 1.134 -26.903 -2.858 1.00 91.75 450 PRO A O 1
ATOM 3511 N N . THR A 1 451 ? 1.179 -28.637 -1.439 1.00 88.06 451 THR A N 1
ATOM 3512 C CA . THR A 1 451 ? 2.618 -28.626 -1.144 1.00 88.06 451 THR A CA 1
ATOM 3513 C C . THR A 1 451 ? 3.156 -30.058 -1.181 1.00 88.06 451 THR A C 1
ATOM 3515 O O . THR A 1 451 ? 2.408 -31.023 -0.998 1.00 88.06 451 THR A O 1
ATOM 3518 N N . THR A 1 452 ? 4.456 -30.226 -1.433 1.00 83.06 452 THR A N 1
ATOM 3519 C CA . THR A 1 452 ? 5.089 -31.549 -1.568 1.00 83.06 452 THR A CA 1
ATOM 3520 C C . THR A 1 452 ? 6.333 -31.623 -0.685 1.00 83.06 452 THR A C 1
ATOM 3522 O O . THR A 1 452 ? 7.336 -30.959 -0.938 1.00 83.06 452 THR A O 1
ATOM 3525 N N . GLY A 1 453 ? 6.223 -32.405 0.388 1.00 75.06 453 GLY A N 1
ATOM 3526 C CA . GLY A 1 453 ? 7.168 -32.465 1.500 1.00 75.06 453 GLY A CA 1
ATOM 3527 C C . GLY A 1 453 ? 6.436 -32.789 2.806 1.00 75.06 453 GLY A C 1
ATOM 3528 O O . GLY A 1 453 ? 5.237 -33.071 2.797 1.00 75.06 453 GLY A O 1
ATOM 3529 N N . ALA A 1 454 ? 7.160 -32.758 3.922 1.00 73.06 454 ALA A N 1
ATOM 3530 C CA . ALA A 1 454 ? 6.609 -32.866 5.270 1.00 73.06 454 ALA A CA 1
ATOM 3531 C C . ALA A 1 454 ? 7.525 -32.133 6.260 1.00 73.06 454 ALA A C 1
ATOM 3533 O O . ALA A 1 454 ? 8.728 -32.030 6.019 1.00 73.06 454 ALA A O 1
ATOM 3534 N N . GLY A 1 455 ? 6.972 -31.664 7.381 1.00 76.81 455 GLY A N 1
ATOM 3535 C CA . GLY A 1 455 ? 7.731 -30.924 8.399 1.00 76.81 455 GLY A CA 1
ATOM 3536 C C . GLY A 1 455 ? 7.788 -29.412 8.168 1.00 76.81 455 GLY A C 1
ATOM 3537 O O . GLY A 1 455 ? 8.628 -28.737 8.757 1.00 76.81 455 GLY A O 1
ATOM 3538 N N . TYR A 1 456 ? 6.895 -28.881 7.330 1.00 88.56 456 TYR A N 1
ATOM 3539 C CA . TYR A 1 456 ? 6.627 -27.444 7.272 1.00 88.56 456 TYR A CA 1
ATOM 3540 C C . TYR A 1 456 ? 5.949 -26.961 8.564 1.00 88.56 456 TYR A C 1
ATOM 3542 O O . TYR A 1 456 ? 5.503 -27.769 9.382 1.00 88.56 456 TYR A O 1
ATOM 3550 N N . ASN A 1 457 ? 5.889 -25.645 8.756 1.00 85.50 457 ASN A N 1
ATOM 3551 C CA . ASN A 1 457 ? 5.206 -25.034 9.893 1.00 85.50 457 ASN A CA 1
ATOM 3552 C C . ASN A 1 457 ? 4.669 -23.667 9.468 1.00 85.50 457 ASN A C 1
ATOM 3554 O O . ASN A 1 457 ? 5.341 -22.649 9.648 1.00 85.50 457 ASN A O 1
ATOM 3558 N N . TYR A 1 458 ? 3.492 -23.673 8.847 1.00 88.00 458 TYR A N 1
ATOM 3559 C CA . TYR A 1 458 ? 2.823 -22.469 8.368 1.00 88.00 458 TYR A CA 1
ATOM 3560 C C . TYR A 1 458 ? 1.386 -22.386 8.871 1.00 88.00 458 TYR A C 1
ATOM 3562 O O . TYR A 1 458 ? 0.723 -23.402 9.102 1.00 88.00 458 TYR A O 1
ATOM 3570 N N . ASN A 1 459 ? 0.915 -21.158 9.039 1.00 84.56 459 ASN A N 1
ATOM 3571 C CA . ASN A 1 459 ? -0.459 -20.848 9.387 1.00 84.56 459 ASN A CA 1
ATOM 3572 C C . ASN A 1 459 ? -1.223 -20.440 8.124 1.00 84.56 459 ASN A C 1
ATOM 3574 O O . ASN A 1 459 ? -0.633 -20.003 7.134 1.00 84.56 459 ASN A O 1
ATOM 3578 N N . ILE A 1 460 ? -2.540 -20.600 8.170 1.00 89.69 460 ILE A N 1
ATOM 3579 C CA . ILE A 1 460 ? -3.465 -20.157 7.132 1.00 89.69 460 ILE A CA 1
ATOM 3580 C C . ILE A 1 460 ? -4.596 -19.397 7.818 1.00 89.69 460 ILE A C 1
ATOM 3582 O O . ILE A 1 460 ? -5.228 -19.958 8.713 1.00 89.69 460 ILE A O 1
ATOM 3586 N N . TYR A 1 461 ? -4.885 -18.182 7.367 1.00 89.06 461 TYR A N 1
ATOM 3587 C CA . TYR A 1 461 ? -6.122 -17.456 7.667 1.00 89.06 461 TYR A CA 1
ATOM 3588 C C . TYR A 1 461 ? -6.961 -17.344 6.386 1.00 89.06 461 TYR A C 1
ATOM 3590 O O . TYR A 1 461 ? -6.420 -17.368 5.278 1.00 89.06 461 TYR A O 1
ATOM 3598 N N . TRP A 1 462 ? -8.284 -17.289 6.511 1.00 94.44 462 TRP A N 1
ATOM 3599 C CA . TRP A 1 462 ? -9.186 -17.089 5.380 1.00 94.44 462 TRP A CA 1
ATOM 3600 C C . TRP A 1 462 ? -10.472 -16.373 5.787 1.00 94.44 462 TRP A C 1
ATOM 3602 O O . TRP A 1 462 ? -10.934 -16.505 6.918 1.00 94.44 462 TRP A O 1
ATOM 3612 N N . GLU A 1 463 ? -11.085 -15.684 4.826 1.00 88.56 463 GLU A N 1
ATOM 3613 C CA . GLU A 1 463 ? -12.323 -14.909 4.985 1.00 88.56 463 GLU A CA 1
ATOM 3614 C C . GLU A 1 463 ? -13.164 -14.917 3.697 1.00 88.56 463 GLU A C 1
ATOM 3616 O O . GLU A 1 463 ? -12.620 -14.997 2.589 1.00 88.56 463 GLU A O 1
ATOM 3621 N N . ASP A 1 464 ? -14.496 -14.879 3.818 1.00 93.12 464 ASP A N 1
ATOM 3622 C CA . ASP A 1 464 ? -15.394 -14.720 2.665 1.00 93.12 464 ASP A CA 1
ATOM 3623 C C . ASP A 1 464 ? -15.298 -13.290 2.121 1.00 93.12 464 ASP A C 1
ATOM 3625 O O . ASP A 1 464 ? -15.495 -12.318 2.850 1.00 93.12 464 ASP A O 1
ATOM 3629 N N . VAL A 1 465 ? -15.052 -13.152 0.817 1.00 90.69 465 VAL A N 1
ATOM 3630 C CA . VAL A 1 465 ? -14.889 -11.844 0.155 1.00 90.69 465 VAL A CA 1
ATOM 3631 C C . VAL A 1 465 ? -16.176 -10.999 0.207 1.00 90.69 465 VAL A C 1
ATOM 3633 O O . VAL A 1 465 ? -16.126 -9.790 -0.005 1.00 90.69 465 VAL A O 1
ATOM 3636 N N . ASN A 1 466 ? -17.329 -11.611 0.498 1.00 87.75 466 ASN A N 1
ATOM 3637 C CA . ASN A 1 466 ? -18.628 -10.935 0.576 1.00 87.75 466 ASN A CA 1
ATOM 3638 C C . ASN A 1 466 ? -19.100 -10.687 2.021 1.00 87.75 466 ASN A C 1
ATOM 3640 O O . ASN A 1 466 ? -20.007 -9.881 2.224 1.00 87.75 466 ASN A O 1
ATOM 3644 N N . ASP A 1 467 ? -18.521 -11.380 3.005 1.00 81.56 467 ASP A N 1
ATOM 3645 C CA . ASP A 1 467 ? -18.827 -11.229 4.432 1.00 81.56 467 ASP A CA 1
ATOM 3646 C C . ASP A 1 467 ? -17.605 -11.631 5.285 1.00 81.56 467 ASP A C 1
ATOM 3648 O O . ASP A 1 467 ? -17.488 -12.793 5.687 1.00 81.56 467 ASP A O 1
ATOM 3652 N N . PRO A 1 468 ? -16.696 -10.687 5.606 1.00 75.69 468 PRO A N 1
ATOM 3653 C CA . PRO A 1 468 ? -15.488 -10.970 6.387 1.00 75.69 468 PRO A CA 1
ATOM 3654 C C . PRO A 1 468 ? -15.737 -11.505 7.809 1.00 75.69 468 PRO A C 1
ATOM 3656 O O . PRO A 1 468 ? -14.807 -11.984 8.456 1.00 75.69 468 PRO A O 1
ATOM 3659 N N . ASN A 1 469 ? -16.979 -11.478 8.312 1.00 73.31 469 ASN A N 1
ATOM 3660 C CA . ASN A 1 469 ? -17.344 -12.148 9.566 1.00 73.31 469 ASN A CA 1
ATOM 3661 C C . ASN A 1 469 ? -17.351 -13.685 9.420 1.00 73.31 469 ASN A C 1
ATOM 3663 O O . ASN A 1 469 ? -17.287 -14.407 10.415 1.00 73.31 469 ASN A O 1
ATOM 3667 N N . ILE A 1 470 ? -17.423 -14.196 8.186 1.00 76.44 470 ILE A N 1
ATOM 3668 C CA . ILE A 1 470 ? -17.291 -15.613 7.844 1.00 76.44 470 ILE A CA 1
ATOM 3669 C C . ILE A 1 470 ? -15.811 -15.897 7.562 1.00 76.44 470 ILE A C 1
ATOM 3671 O O . ILE A 1 470 ? -15.370 -15.953 6.413 1.00 76.44 470 ILE A O 1
ATOM 3675 N N . ASN A 1 471 ? -15.043 -16.071 8.636 1.00 84.19 471 ASN A N 1
ATOM 3676 C CA . ASN A 1 471 ? -13.602 -16.314 8.599 1.00 84.19 471 ASN A CA 1
ATOM 3677 C C . ASN A 1 471 ? -13.185 -17.568 9.390 1.00 84.19 471 ASN A C 1
ATOM 3679 O O . ASN A 1 471 ? -14.002 -18.237 10.034 1.00 84.19 471 ASN A O 1
ATOM 3683 N N . GLY A 1 472 ? -11.902 -17.917 9.307 1.00 79.62 472 GLY A N 1
ATOM 3684 C CA . GLY A 1 472 ? -11.302 -19.009 10.065 1.00 79.62 472 GLY A CA 1
ATOM 3685 C C . GLY A 1 472 ? -9.830 -19.229 9.720 1.00 79.62 472 GLY A C 1
ATOM 3686 O O . GLY A 1 472 ? -9.208 -18.436 9.020 1.00 79.62 472 GLY A O 1
ATOM 3687 N N . GLY A 1 473 ? -9.251 -20.330 10.206 1.00 84.44 473 GLY A N 1
ATOM 3688 C CA . GLY A 1 473 ? -7.843 -20.623 9.946 1.00 84.44 473 GLY A CA 1
ATOM 3689 C C . GLY A 1 473 ? -7.373 -22.017 10.355 1.00 84.44 473 GLY A C 1
ATOM 3690 O O . GLY A 1 473 ? -8.124 -22.813 10.922 1.00 84.44 473 GLY A O 1
ATOM 3691 N N . ILE A 1 474 ? -6.112 -22.310 10.038 1.00 81.38 474 ILE A N 1
ATOM 3692 C CA . ILE A 1 474 ? -5.389 -23.540 10.385 1.00 81.38 474 ILE A CA 1
ATOM 3693 C C . ILE A 1 474 ? -3.994 -23.136 10.868 1.00 81.38 474 ILE A C 1
ATOM 3695 O O . ILE A 1 474 ? -3.219 -22.582 10.094 1.00 81.38 474 ILE A O 1
ATOM 3699 N N . ASN A 1 475 ? -3.654 -23.457 12.117 1.00 76.94 475 ASN A N 1
ATOM 3700 C CA . ASN A 1 475 ? -2.346 -23.144 12.699 1.00 76.94 475 ASN A CA 1
ATOM 3701 C C . ASN A 1 475 ? -1.416 -24.366 12.689 1.00 76.94 475 ASN A C 1
ATOM 3703 O O . ASN A 1 475 ? -1.862 -25.486 12.948 1.00 76.94 475 ASN A O 1
ATOM 3707 N N . GLY A 1 476 ? -0.123 -24.146 12.437 1.00 76.00 476 GLY A N 1
ATOM 3708 C CA . GLY A 1 476 ? 0.916 -25.182 12.509 1.00 76.00 476 GLY A CA 1
ATOM 3709 C C . GLY A 1 476 ? 0.794 -26.295 11.461 1.00 76.00 476 GLY A C 1
ATOM 3710 O O . GLY A 1 476 ? 1.075 -27.461 11.751 1.00 76.00 476 GLY A O 1
ATOM 3711 N N . ASN A 1 477 ? 0.338 -25.971 10.249 1.00 85.88 477 ASN A N 1
ATOM 3712 C CA . ASN A 1 477 ? 0.209 -26.947 9.174 1.00 85.88 477 ASN A CA 1
ATOM 3713 C C . ASN A 1 477 ? 1.583 -27.345 8.594 1.00 85.88 477 ASN A C 1
ATOM 3715 O O . ASN A 1 477 ? 2.487 -26.520 8.457 1.00 85.88 477 ASN A O 1
ATOM 3719 N N . SER A 1 478 ? 1.727 -28.627 8.237 1.00 86.38 478 SER A N 1
ATOM 3720 C CA . SER A 1 478 ? 3.026 -29.267 7.962 1.00 86.38 478 SER A CA 1
ATOM 3721 C C . SER A 1 478 ? 3.133 -30.023 6.629 1.00 86.38 478 SER A C 1
ATOM 3723 O O . SER A 1 478 ? 4.147 -30.679 6.372 1.00 86.38 478 SER A O 1
ATOM 3725 N N . GLY A 1 479 ? 2.116 -29.906 5.769 1.00 88.62 479 GLY A N 1
ATOM 3726 C CA . GLY A 1 479 ? 2.028 -30.517 4.436 1.00 88.62 479 GLY A CA 1
ATOM 3727 C C . GLY A 1 479 ? 0.927 -29.856 3.595 1.00 88.62 479 GLY A C 1
ATOM 3728 O O . GLY A 1 479 ? 0.576 -28.708 3.851 1.00 88.62 479 GLY A O 1
ATOM 3729 N N . SER A 1 480 ? 0.359 -30.549 2.603 1.00 90.81 480 SER A N 1
ATOM 3730 C CA . SER A 1 480 ? -0.767 -30.014 1.808 1.00 90.81 480 SER A CA 1
ATOM 3731 C C . SER A 1 480 ? -2.008 -29.768 2.675 1.00 90.81 480 SER A C 1
ATOM 3733 O O . SER A 1 480 ? -2.483 -30.693 3.335 1.00 90.81 480 SER A O 1
ATOM 3735 N N . ALA A 1 481 ? -2.586 -28.566 2.618 1.00 91.44 481 ALA A N 1
ATOM 3736 C CA . ALA A 1 481 ? -3.818 -28.240 3.341 1.00 91.44 481 ALA A CA 1
ATOM 3737 C C . ALA A 1 481 ? -5.072 -28.600 2.527 1.00 91.44 481 ALA A C 1
ATOM 3739 O O . ALA A 1 481 ? -5.088 -28.459 1.304 1.00 91.44 481 ALA A O 1
ATOM 3740 N N . LEU A 1 482 ? -6.145 -29.011 3.210 1.00 93.69 482 LEU A N 1
ATOM 3741 C CA . LEU A 1 482 ? -7.503 -29.097 2.663 1.00 93.69 482 LEU A CA 1
ATOM 3742 C C . LEU A 1 482 ? -8.427 -28.277 3.566 1.00 93.69 482 LEU A C 1
ATOM 3744 O O . LEU A 1 482 ? -8.703 -28.677 4.696 1.00 93.69 482 LEU A O 1
ATOM 3748 N N . ILE A 1 483 ? -8.885 -27.134 3.068 1.00 94.81 483 ILE A N 1
ATOM 3749 C CA . ILE A 1 483 ? -9.747 -26.201 3.798 1.00 94.81 483 ILE A CA 1
ATOM 3750 C C . ILE A 1 483 ? -11.199 -26.507 3.434 1.00 94.81 483 ILE A C 1
ATOM 3752 O O . ILE A 1 483 ? -11.501 -26.837 2.287 1.00 94.81 483 ILE A O 1
ATOM 3756 N N . THR A 1 484 ? -12.097 -26.424 4.417 1.00 95.62 484 THR A N 1
ATOM 3757 C CA . THR A 1 484 ? -13.546 -26.553 4.214 1.00 95.62 484 THR A CA 1
ATOM 3758 C C . THR A 1 484 ? -14.231 -25.309 4.746 1.00 95.62 484 THR A C 1
ATOM 3760 O O . THR A 1 484 ? -14.149 -25.023 5.938 1.00 95.62 484 THR A O 1
ATOM 3763 N N . PHE A 1 485 ? -14.893 -24.590 3.851 1.00 94.38 485 PHE A N 1
ATOM 3764 C CA . PHE A 1 485 ? -15.591 -23.343 4.126 1.00 94.38 485 PHE A CA 1
ATOM 3765 C C . PHE A 1 485 ? -17.064 -23.622 4.471 1.00 94.38 485 PHE A C 1
ATOM 3767 O O . PHE A 1 485 ? -17.603 -24.663 4.064 1.00 94.38 485 PHE A O 1
ATOM 3774 N N . PRO A 1 486 ? -17.750 -22.720 5.199 1.00 92.50 486 PRO A N 1
ATOM 3775 C CA . PRO A 1 486 ? -19.163 -22.892 5.541 1.00 92.50 486 PRO A CA 1
ATOM 3776 C C . PRO A 1 486 ? -20.076 -22.979 4.312 1.00 92.50 486 PRO A C 1
ATOM 3778 O O . PRO A 1 486 ? -21.049 -23.730 4.328 1.00 92.50 486 PRO A O 1
ATOM 3781 N N . ASN A 1 487 ? -19.739 -22.249 3.244 1.00 93.62 487 ASN A N 1
ATOM 3782 C CA . ASN A 1 487 ? -20.496 -22.175 1.998 1.00 93.62 487 ASN A CA 1
ATOM 3783 C C . ASN A 1 487 ? -19.588 -22.383 0.774 1.00 93.62 487 ASN A C 1
ATOM 3785 O O . ASN A 1 487 ? -18.363 -22.420 0.874 1.00 93.62 487 ASN A O 1
ATOM 3789 N N . ALA A 1 488 ? -20.213 -22.517 -0.394 1.00 96.56 488 ALA A N 1
ATOM 3790 C CA . ALA A 1 488 ? -19.551 -22.308 -1.675 1.00 96.56 488 ALA A CA 1
ATOM 3791 C C . ALA A 1 488 ? -19.526 -20.800 -1.984 1.00 96.56 488 ALA A C 1
ATOM 3793 O O . ALA A 1 488 ? -20.544 -20.128 -1.817 1.00 96.56 488 ALA A O 1
ATOM 3794 N N . GLY A 1 489 ? -18.386 -20.277 -2.430 1.00 96.12 489 GLY A N 1
ATOM 3795 C CA . GLY A 1 489 ? -18.146 -18.838 -2.556 1.00 96.12 489 GLY A CA 1
ATOM 3796 C C . GLY A 1 489 ? -16.708 -18.475 -2.938 1.00 96.12 489 GLY A C 1
ATOM 3797 O O . GLY A 1 489 ? -15.903 -19.340 -3.311 1.00 96.12 489 GLY A O 1
ATOM 3798 N N . THR A 1 490 ? -16.393 -17.183 -2.835 1.00 98.00 490 THR A N 1
ATOM 3799 C CA . THR A 1 490 ? -15.057 -16.628 -3.094 1.00 98.00 490 THR A CA 1
ATOM 3800 C C . THR A 1 490 ? -14.402 -16.256 -1.768 1.00 98.00 490 THR A C 1
ATOM 3802 O O . THR A 1 490 ? -14.975 -15.487 -1.001 1.00 98.00 490 THR A O 1
ATOM 3805 N N . TYR A 1 491 ? -13.201 -16.770 -1.522 1.00 97.38 491 TYR A N 1
ATOM 3806 C CA . TYR A 1 491 ? -12.464 -16.612 -0.272 1.00 97.38 491 TYR A CA 1
ATOM 3807 C C . TYR A 1 491 ? -11.107 -15.959 -0.525 1.00 97.38 491 TYR A C 1
ATOM 3809 O O . TYR A 1 491 ? -10.405 -16.322 -1.475 1.00 97.38 491 TYR A O 1
ATOM 3817 N N . ARG A 1 492 ? -10.739 -15.009 0.334 1.00 97.12 492 ARG A N 1
ATOM 3818 C CA . ARG A 1 492 ? -9.376 -14.487 0.445 1.00 97.12 492 ARG A CA 1
ATOM 3819 C C . ARG A 1 492 ? -8.630 -15.350 1.463 1.00 97.12 492 ARG A C 1
ATOM 3821 O O . ARG A 1 492 ? -9.218 -15.782 2.453 1.00 97.12 492 ARG A O 1
ATOM 3828 N N . VAL A 1 493 ? -7.380 -15.689 1.163 1.00 96.88 493 VAL A N 1
ATOM 3829 C CA . VAL A 1 493 ? -6.588 -16.683 1.896 1.00 96.88 493 VAL A CA 1
ATOM 3830 C C . VAL A 1 493 ? -5.174 -16.153 2.095 1.00 96.88 493 VAL A C 1
ATOM 3832 O O . VAL A 1 493 ? -4.463 -15.899 1.122 1.00 96.88 493 VAL A O 1
ATOM 3835 N N . GLU A 1 494 ? -4.770 -16.032 3.353 1.00 95.00 494 GLU A N 1
ATOM 3836 C CA . GLU A 1 494 ? -3.448 -15.575 3.780 1.00 95.00 494 GLU A CA 1
ATOM 3837 C C . GLU A 1 494 ? -2.629 -16.753 4.315 1.00 95.00 494 GLU A C 1
ATOM 3839 O O . GLU A 1 494 ? -3.151 -17.614 5.029 1.00 95.00 494 GLU A O 1
ATOM 3844 N N . ILE A 1 495 ? -1.337 -16.791 3.992 1.00 94.06 495 ILE A N 1
ATOM 3845 C CA . ILE A 1 495 ? -0.398 -17.830 4.419 1.00 94.06 495 ILE A CA 1
ATOM 3846 C C . ILE A 1 495 ? 0.835 -17.174 5.043 1.00 94.06 495 ILE A C 1
ATOM 3848 O O . ILE A 1 495 ? 1.462 -16.318 4.423 1.00 94.06 495 ILE A O 1
ATOM 3852 N N . SER A 1 496 ? 1.209 -17.598 6.252 1.00 89.12 496 SER A N 1
ATOM 3853 C CA . SER A 1 496 ? 2.358 -17.049 6.988 1.00 89.12 496 SER A CA 1
ATOM 3854 C C . SER A 1 496 ? 3.194 -18.133 7.675 1.00 89.12 496 SER A C 1
ATOM 3856 O O . SER A 1 496 ? 2.705 -19.219 7.998 1.00 89.12 496 SER A O 1
ATOM 3858 N N . GLY A 1 497 ? 4.479 -17.852 7.902 1.00 85.62 497 GLY A N 1
ATOM 3859 C CA . GLY A 1 497 ? 5.443 -18.819 8.433 1.00 85.62 497 GLY A CA 1
ATOM 3860 C C . GLY A 1 497 ? 6.121 -19.658 7.343 1.00 85.62 497 GLY A C 1
ATOM 3861 O O . GLY A 1 497 ? 6.271 -19.228 6.204 1.00 85.62 497 GLY A O 1
ATOM 3862 N N . ASN A 1 498 ? 6.574 -20.866 7.688 1.00 88.69 498 ASN A N 1
ATOM 3863 C CA . ASN A 1 498 ? 7.414 -21.686 6.810 1.00 88.69 498 ASN A CA 1
ATOM 3864 C C . ASN A 1 498 ? 6.580 -22.412 5.734 1.00 88.69 498 ASN A C 1
ATOM 3866 O O . ASN A 1 498 ? 6.219 -23.582 5.908 1.00 88.69 498 ASN A O 1
ATOM 3870 N N . PHE A 1 499 ? 6.285 -21.706 4.635 1.00 92.06 499 PHE A N 1
ATOM 3871 C CA . PHE A 1 499 ? 5.576 -22.184 3.439 1.00 92.06 499 PHE A CA 1
ATOM 3872 C C . PHE A 1 499 ? 6.498 -22.179 2.197 1.00 92.06 499 PHE A C 1
ATOM 3874 O O . PHE A 1 499 ? 6.350 -21.357 1.301 1.00 92.06 499 PHE A O 1
ATOM 3881 N N . PRO A 1 500 ? 7.482 -23.087 2.091 1.00 87.44 500 PRO A N 1
ATOM 3882 C CA . PRO A 1 500 ? 8.630 -22.882 1.202 1.00 87.44 500 PRO A CA 1
ATOM 3883 C C . PRO A 1 500 ? 8.378 -23.224 -0.282 1.00 87.44 500 PRO A C 1
ATOM 3885 O O . PRO A 1 500 ? 9.333 -23.216 -1.067 1.00 87.44 500 PRO A O 1
ATOM 3888 N N . ARG A 1 501 ? 7.143 -23.609 -0.655 1.00 90.75 501 ARG A N 1
ATOM 3889 C CA . ARG A 1 501 ? 6.698 -23.938 -2.026 1.00 90.75 501 ARG A CA 1
ATOM 3890 C C . ARG A 1 501 ? 5.178 -24.130 -2.126 1.00 90.75 501 ARG A C 1
ATOM 3892 O O . ARG A 1 501 ? 4.565 -24.693 -1.221 1.00 90.75 501 ARG A O 1
ATOM 3899 N N . ILE A 1 502 ? 4.621 -23.843 -3.303 1.00 92.75 502 ILE A N 1
ATOM 3900 C CA . ILE A 1 502 ? 3.296 -24.298 -3.763 1.00 92.75 502 ILE A CA 1
ATOM 3901 C C . ILE A 1 502 ? 3.475 -25.212 -4.991 1.00 92.75 502 ILE A C 1
ATOM 3903 O O . ILE A 1 502 ? 4.448 -25.062 -5.727 1.00 92.75 502 ILE A O 1
ATOM 3907 N N . TYR A 1 503 ? 2.610 -26.214 -5.194 1.00 92.69 503 TYR A N 1
ATOM 3908 C CA . TYR A 1 503 ? 2.845 -27.265 -6.197 1.00 92.69 503 TYR A CA 1
ATOM 3909 C C . TYR A 1 503 ? 1.576 -27.772 -6.902 1.00 92.69 503 TYR A C 1
ATOM 3911 O O . TYR A 1 503 ? 0.901 -28.671 -6.409 1.00 92.69 503 TYR A O 1
ATOM 3919 N N . PHE A 1 504 ? 1.275 -27.245 -8.090 1.00 91.81 504 PHE A N 1
ATOM 3920 C CA . PHE A 1 504 ? 0.114 -27.649 -8.897 1.00 91.81 504 PHE A CA 1
ATOM 3921 C C . PHE A 1 504 ? 0.425 -28.708 -9.973 1.00 91.81 504 PHE A C 1
ATOM 3923 O O . PHE A 1 504 ? -0.503 -29.348 -10.458 1.00 91.81 504 PHE A O 1
ATOM 3930 N N . ASN A 1 505 ? 1.702 -28.970 -10.291 1.00 78.56 505 ASN A N 1
ATOM 3931 C CA . ASN A 1 505 ? 2.168 -29.998 -11.251 1.00 78.56 505 ASN A CA 1
ATOM 3932 C C . ASN A 1 505 ? 1.993 -31.461 -10.730 1.00 78.56 505 ASN A C 1
ATOM 3934 O O . ASN A 1 505 ? 2.773 -32.355 -11.060 1.00 78.56 505 ASN A O 1
ATOM 3938 N N . ASP A 1 506 ? 0.967 -31.725 -9.908 1.00 69.25 506 ASP A N 1
ATOM 3939 C CA . ASP A 1 506 ? 0.424 -33.065 -9.637 1.00 69.25 506 ASP A CA 1
ATOM 3940 C C . ASP A 1 506 ? -0.889 -33.239 -10.422 1.00 69.25 506 ASP A C 1
ATOM 3942 O O . ASP A 1 506 ? -1.779 -32.388 -10.396 1.00 69.25 506 ASP A O 1
ATOM 3946 N N . SER A 1 507 ? -1.000 -34.356 -11.138 1.00 62.75 507 SER A N 1
ATOM 3947 C CA . SER A 1 507 ? -2.063 -34.615 -12.114 1.00 62.75 507 SER A CA 1
ATOM 3948 C C . SER A 1 507 ? -3.312 -35.292 -11.542 1.00 62.75 507 SER A C 1
ATOM 3950 O O . SER A 1 507 ? -4.299 -35.409 -12.266 1.00 62.75 507 SER A O 1
ATOM 3952 N N . TYR A 1 508 ? -3.307 -35.730 -10.274 1.00 59.34 508 TYR A N 1
ATOM 3953 C CA . TYR A 1 508 ? -4.427 -36.499 -9.704 1.00 59.34 508 TYR A CA 1
ATOM 3954 C C . TYR A 1 508 ? -5.307 -35.737 -8.700 1.00 59.34 508 TYR A C 1
ATOM 3956 O O . TYR A 1 508 ? -6.472 -36.101 -8.541 1.00 59.34 508 TYR A O 1
ATOM 3964 N N . TYR A 1 509 ? -4.791 -34.702 -8.023 1.00 65.56 509 TYR A N 1
ATOM 3965 C CA . TYR A 1 509 ? -5.480 -34.074 -6.880 1.00 65.56 509 TYR A CA 1
ATOM 3966 C C . TYR A 1 509 ? -5.271 -32.551 -6.766 1.00 65.56 509 TYR A C 1
ATOM 3968 O O . TYR A 1 509 ? -5.061 -32.049 -5.662 1.00 65.56 509 TYR A O 1
ATOM 3976 N N . SER A 1 510 ? -5.305 -31.806 -7.875 1.00 79.12 510 SER A N 1
ATOM 3977 C CA . SER A 1 510 ? -5.133 -30.345 -7.860 1.00 79.12 510 SER A CA 1
ATOM 3978 C C . SER A 1 510 ? -6.447 -29.566 -8.014 1.00 79.12 510 SER A C 1
ATOM 3980 O O . SER A 1 510 ? -7.395 -29.991 -8.674 1.00 79.12 510 SER A O 1
ATOM 3982 N N . ASP A 1 511 ? -6.482 -28.383 -7.399 1.00 93.62 511 ASP A N 1
ATOM 3983 C CA . ASP A 1 511 ? -7.570 -27.402 -7.497 1.00 93.62 511 ASP A CA 1
ATOM 3984 C C . ASP A 1 511 ? -7.121 -26.187 -8.335 1.00 93.62 511 ASP A C 1
ATOM 3986 O O . ASP A 1 511 ? -7.458 -25.045 -8.036 1.00 93.62 511 ASP A O 1
ATOM 3990 N N . LYS A 1 512 ? -6.321 -26.433 -9.385 1.00 93.12 512 LYS A N 1
ATOM 3991 C CA . LYS A 1 512 ? -5.623 -25.405 -10.185 1.00 93.12 512 LYS A CA 1
ATOM 3992 C C . LYS A 1 512 ? -6.541 -24.337 -10.800 1.00 93.12 512 LYS A C 1
ATOM 3994 O O . LYS A 1 512 ? -6.126 -23.205 -10.985 1.00 93.12 512 LYS A O 1
ATOM 3999 N N . LEU A 1 513 ? -7.808 -24.666 -11.062 1.00 95.19 513 LEU A N 1
ATOM 4000 C CA . LEU A 1 513 ? -8.797 -23.723 -11.608 1.00 95.19 513 LEU A CA 1
ATOM 4001 C C . LEU A 1 513 ? -9.563 -22.945 -10.520 1.00 95.19 513 LEU A C 1
ATOM 4003 O O . LEU A 1 513 ? -10.366 -22.071 -10.854 1.00 95.19 513 LEU A O 1
ATOM 4007 N N . LYS A 1 514 ? -9.360 -23.270 -9.234 1.00 97.12 514 LYS A N 1
ATOM 4008 C CA . LYS A 1 514 ? -10.008 -22.594 -8.101 1.00 97.12 514 LYS A CA 1
ATOM 4009 C C . LYS A 1 514 ? -9.240 -21.367 -7.617 1.00 97.12 514 LYS A C 1
ATOM 4011 O O . LYS A 1 514 ? -9.880 -20.469 -7.084 1.00 97.12 514 LYS A O 1
ATOM 4016 N N . ILE A 1 515 ? -7.919 -21.303 -7.782 1.00 97.31 515 ILE A N 1
ATOM 4017 C CA . ILE A 1 515 ? -7.170 -20.062 -7.535 1.00 97.31 515 ILE A CA 1
ATOM 4018 C C . ILE A 1 515 ? -7.478 -19.056 -8.655 1.00 97.31 515 ILE A C 1
ATOM 4020 O O . ILE A 1 515 ? -7.568 -19.437 -9.823 1.00 97.31 515 ILE A O 1
ATOM 4024 N N . LEU A 1 516 ? -7.691 -17.794 -8.281 1.00 97.69 516 LEU A N 1
ATOM 4025 C CA . LEU A 1 516 ? -7.993 -16.686 -9.193 1.00 97.69 516 LEU A CA 1
ATOM 4026 C C . LEU A 1 516 ? -6.888 -15.629 -9.191 1.00 97.69 516 LEU A C 1
ATOM 4028 O O . LEU A 1 516 ? -6.512 -15.149 -10.255 1.00 97.69 516 LEU A O 1
ATOM 4032 N N . THR A 1 517 ? -6.363 -15.265 -8.017 1.00 98.38 517 THR A N 1
ATOM 4033 C CA . THR A 1 517 ? -5.298 -14.258 -7.910 1.00 98.38 517 THR A CA 1
ATOM 4034 C C . THR A 1 517 ? -4.223 -14.631 -6.897 1.00 98.38 517 THR A C 1
ATOM 4036 O O . THR A 1 517 ? -4.511 -15.261 -5.874 1.00 98.38 517 THR A O 1
ATOM 4039 N N . VAL A 1 518 ? -2.997 -14.176 -7.162 1.00 98.12 518 VAL A N 1
ATOM 4040 C CA . VAL A 1 518 ? -2.013 -13.830 -6.123 1.00 98.12 518 VAL A CA 1
ATOM 4041 C C . VAL A 1 518 ? -2.123 -12.322 -5.893 1.00 98.12 518 VAL A C 1
ATOM 4043 O O . VAL A 1 518 ? -1.974 -11.548 -6.833 1.00 98.12 518 VAL A O 1
ATOM 4046 N N . GLU A 1 519 ? -2.453 -11.916 -4.669 1.00 97.19 519 GLU A N 1
ATOM 4047 C CA . GLU A 1 519 ? -2.686 -10.512 -4.288 1.00 97.19 519 GLU A CA 1
ATOM 4048 C C . GLU A 1 519 ? -1.467 -9.871 -3.620 1.00 97.19 519 GLU A C 1
ATOM 4050 O O . GLU A 1 519 ? -1.318 -8.657 -3.675 1.00 97.19 519 GLU A O 1
ATOM 4055 N N . GLN A 1 520 ? -0.622 -10.691 -2.990 1.00 95.88 520 GLN A N 1
ATOM 4056 C CA . GLN A 1 520 ? 0.609 -10.294 -2.312 1.00 95.88 520 GLN A CA 1
ATOM 4057 C C . GLN A 1 520 ? 1.531 -11.518 -2.243 1.00 95.88 520 GLN A C 1
ATOM 4059 O O . GLN A 1 520 ? 1.053 -12.623 -1.960 1.00 95.88 520 GLN A O 1
ATOM 4064 N N . TRP A 1 521 ? 2.827 -11.351 -2.487 1.00 95.50 521 TRP A N 1
ATOM 4065 C CA . TRP A 1 521 ? 3.822 -12.419 -2.352 1.00 95.50 521 TRP A CA 1
ATOM 4066 C C . TRP A 1 521 ? 4.300 -12.600 -0.911 1.00 95.50 521 TRP A C 1
ATOM 4068 O O . TRP A 1 521 ? 4.369 -13.736 -0.436 1.00 95.50 521 TRP A O 1
ATOM 4078 N N . GLY A 1 522 ? 4.562 -11.487 -0.229 1.00 90.50 522 GLY A N 1
ATOM 4079 C CA . GLY A 1 522 ? 5.007 -11.411 1.156 1.00 90.50 522 GLY A CA 1
ATOM 4080 C C . GLY A 1 522 ? 6.385 -12.023 1.437 1.00 90.50 522 GLY A C 1
ATOM 4081 O O . GLY A 1 522 ? 7.052 -12.568 0.555 1.00 90.50 522 GLY A O 1
ATOM 4082 N N . ASP A 1 523 ? 6.788 -11.991 2.709 1.00 86.69 523 ASP A N 1
ATOM 4083 C CA . ASP A 1 523 ? 8.109 -12.419 3.208 1.00 86.69 523 ASP A CA 1
ATOM 4084 C C . ASP A 1 523 ? 8.273 -13.955 3.285 1.00 86.69 523 ASP A C 1
ATOM 4086 O O . ASP A 1 523 ? 8.931 -14.508 4.173 1.00 86.69 523 ASP A O 1
ATOM 4090 N N . ILE A 1 524 ? 7.640 -14.688 2.365 1.00 90.38 524 ILE A N 1
ATOM 4091 C CA . ILE A 1 524 ? 7.813 -16.132 2.237 1.00 90.38 524 ILE A CA 1
ATOM 4092 C C . ILE A 1 524 ? 9.160 -16.411 1.569 1.00 90.38 524 ILE A C 1
ATOM 4094 O O . ILE A 1 524 ? 9.328 -16.199 0.373 1.00 90.38 524 ILE A O 1
ATOM 4098 N N . ALA A 1 525 ? 10.099 -16.970 2.333 1.00 86.56 525 ALA A N 1
ATOM 4099 C CA . ALA A 1 525 ? 11.362 -17.488 1.812 1.00 86.56 525 ALA A CA 1
ATOM 4100 C C . ALA A 1 525 ? 11.117 -18.740 0.941 1.00 86.56 525 ALA A C 1
ATOM 4102 O O . ALA A 1 525 ? 11.109 -19.881 1.425 1.00 86.56 525 ALA A O 1
ATOM 4103 N N . TRP A 1 526 ? 10.872 -18.537 -0.356 1.00 93.56 526 TRP A N 1
ATOM 4104 C CA . TRP A 1 526 ? 10.616 -19.619 -1.303 1.00 93.56 526 TRP A CA 1
ATOM 4105 C C . TRP A 1 526 ? 11.896 -20.428 -1.543 1.00 93.56 526 TRP A C 1
ATOM 4107 O O . TRP A 1 526 ? 12.950 -19.886 -1.854 1.00 93.56 526 TRP A O 1
ATOM 4117 N N . THR A 1 527 ? 11.807 -21.757 -1.455 1.00 91.44 527 THR A N 1
ATOM 4118 C CA . THR A 1 527 ? 12.939 -22.660 -1.772 1.00 91.44 527 THR A CA 1
ATOM 4119 C C . THR A 1 527 ? 12.782 -23.352 -3.123 1.00 91.44 527 THR A C 1
ATOM 4121 O O . THR A 1 527 ? 13.733 -23.918 -3.663 1.00 91.44 527 THR A O 1
ATOM 4124 N N . SER A 1 528 ? 11.572 -23.347 -3.694 1.00 91.75 528 SER A N 1
ATOM 4125 C CA . SER A 1 528 ? 11.340 -23.861 -5.041 1.00 91.75 528 SER A CA 1
ATOM 4126 C C . SER A 1 528 ? 10.025 -23.375 -5.642 1.00 91.75 528 SER A C 1
ATOM 4128 O O . SER A 1 528 ? 8.961 -23.587 -5.059 1.00 91.75 528 SER A O 1
ATOM 4130 N N . MET A 1 529 ? 10.103 -22.848 -6.866 1.00 95.75 529 MET A N 1
ATOM 4131 C CA . MET A 1 529 ? 8.948 -22.595 -7.735 1.00 95.75 529 MET A CA 1
ATOM 4132 C C . MET A 1 529 ? 8.706 -23.737 -8.746 1.00 95.75 529 MET A C 1
ATOM 4134 O O . MET A 1 529 ? 7.858 -23.615 -9.629 1.00 95.75 529 MET A O 1
ATOM 4138 N N . TYR A 1 530 ? 9.416 -24.872 -8.618 1.00 94.94 530 TYR A N 1
ATOM 4139 C CA . TYR A 1 530 ? 9.220 -26.068 -9.449 1.00 94.94 530 TYR A CA 1
ATOM 4140 C C . TYR A 1 530 ? 7.752 -26.507 -9.419 1.00 94.94 530 TYR A C 1
ATOM 4142 O O . TYR A 1 530 ? 7.262 -26.979 -8.389 1.00 94.94 530 TYR A O 1
ATOM 4150 N N . GLY A 1 531 ? 7.055 -26.383 -10.548 1.00 94.19 531 GLY A N 1
ATOM 4151 C CA . GLY A 1 531 ? 5.654 -26.769 -10.689 1.00 94.19 531 GLY A CA 1
ATOM 4152 C C . GLY A 1 531 ? 4.672 -26.000 -9.799 1.00 94.19 531 GLY A C 1
ATOM 4153 O O . GLY A 1 531 ? 3.569 -26.505 -9.562 1.00 94.19 531 GLY A O 1
ATOM 4154 N N . ALA A 1 532 ? 5.042 -24.809 -9.314 1.00 95.31 532 ALA A N 1
ATOM 4155 C CA . ALA A 1 532 ? 4.071 -23.800 -8.886 1.00 95.31 532 ALA A CA 1
ATOM 4156 C C . ALA A 1 532 ? 3.133 -23.445 -10.062 1.00 95.31 532 ALA A C 1
ATOM 4158 O O . ALA A 1 532 ? 3.440 -23.808 -11.192 1.00 95.31 532 ALA A O 1
ATOM 4159 N N . PHE A 1 533 ? 1.959 -22.871 -9.764 1.00 96.00 533 PHE A N 1
ATOM 4160 C CA . PHE A 1 533 ? 0.850 -22.414 -10.645 1.00 96.00 533 PHE A CA 1
ATOM 4161 C C . PHE A 1 533 ? 0.571 -23.135 -11.993 1.00 96.00 533 PHE A C 1
ATOM 4163 O O . PHE A 1 533 ? -0.112 -22.607 -12.872 1.00 96.00 533 PHE A O 1
ATOM 4170 N N . ASN A 1 534 ? 1.029 -24.377 -12.140 1.00 95.44 534 ASN A N 1
ATOM 4171 C CA . ASN A 1 534 ? 0.939 -25.171 -13.354 1.00 95.44 534 ASN A CA 1
ATOM 4172 C C . ASN A 1 534 ? -0.518 -25.453 -13.744 1.00 95.44 534 ASN A C 1
ATOM 4174 O O . ASN A 1 534 ? -1.272 -26.082 -12.997 1.00 95.44 534 ASN A O 1
ATOM 4178 N N . GLY A 1 535 ? -0.906 -24.997 -14.933 1.00 94.81 535 GLY A N 1
ATOM 4179 C CA . GLY A 1 535 ? -2.265 -25.102 -15.439 1.00 94.81 535 GLY A CA 1
ATOM 4180 C C . GLY A 1 535 ? -3.285 -24.301 -14.629 1.00 94.81 535 GLY A C 1
ATOM 4181 O O . GLY A 1 535 ? -4.467 -24.652 -14.648 1.00 94.81 535 GLY A O 1
ATOM 4182 N N . CYS A 1 536 ? -2.880 -23.266 -13.891 1.00 95.75 536 CYS A N 1
ATOM 4183 C CA . CYS A 1 536 ? -3.820 -22.351 -13.249 1.00 95.75 536 CYS A CA 1
ATOM 4184 C C . CYS A 1 536 ? -4.425 -21.396 -14.294 1.00 95.75 536 CYS A C 1
ATOM 4186 O O . CYS A 1 536 ? -4.140 -20.206 -14.314 1.00 95.75 536 CYS A O 1
ATOM 4188 N N . GLU A 1 537 ? -5.262 -21.941 -15.183 1.00 96.00 537 GLU A N 1
ATOM 4189 C CA . GLU A 1 537 ? -5.836 -21.272 -16.366 1.00 96.00 537 GLU A CA 1
ATOM 4190 C C . GLU A 1 537 ? -6.592 -19.968 -16.036 1.00 96.00 537 GLU A C 1
ATOM 4192 O O . GLU A 1 537 ? -6.670 -19.080 -16.882 1.00 96.00 537 GLU A O 1
ATOM 4197 N N . ASN A 1 538 ? -7.109 -19.835 -14.806 1.00 96.62 538 ASN A N 1
ATOM 4198 C CA . ASN A 1 538 ? -7.851 -18.670 -14.300 1.00 96.62 538 ASN A CA 1
ATOM 4199 C C . ASN A 1 538 ? -6.989 -17.648 -13.525 1.00 96.62 538 ASN A C 1
ATOM 4201 O O . ASN A 1 538 ? -7.549 -16.697 -12.982 1.00 96.62 538 ASN A O 1
ATOM 4205 N N . LEU A 1 539 ? -5.675 -17.861 -13.394 1.00 97.50 539 LEU A N 1
ATOM 4206 C CA . LEU A 1 539 ? -4.814 -17.045 -12.534 1.00 97.50 539 LEU A CA 1
ATOM 4207 C C . LEU A 1 539 ? -4.414 -15.716 -13.186 1.00 97.50 539 LEU A C 1
ATOM 4209 O O . LEU A 1 539 ? -3.910 -15.700 -14.307 1.00 97.50 539 LEU A O 1
ATOM 4213 N N . THR A 1 540 ? -4.508 -14.635 -12.413 1.00 96.88 540 THR A N 1
ATOM 4214 C CA . THR A 1 540 ? -3.740 -13.397 -12.621 1.00 96.88 540 THR A CA 1
ATOM 4215 C C . THR A 1 540 ? -2.925 -13.045 -11.371 1.00 96.88 540 THR A C 1
ATOM 4217 O O . THR A 1 540 ? -3.162 -13.564 -10.279 1.00 96.88 540 THR A O 1
ATOM 4220 N N . VAL A 1 541 ? -1.928 -12.173 -11.512 1.00 97.25 541 VAL A N 1
ATOM 4221 C CA . VAL A 1 541 ? -1.049 -11.729 -10.415 1.00 97.25 541 VAL A CA 1
ATOM 4222 C C . VAL A 1 541 ? -1.105 -10.197 -10.303 1.00 97.25 541 VAL A C 1
ATOM 4224 O O . VAL A 1 541 ? -0.207 -9.516 -10.783 1.00 97.25 541 VAL A O 1
ATOM 4227 N N . PRO A 1 542 ? -2.178 -9.626 -9.718 1.00 95.00 542 PRO A N 1
ATOM 4228 C CA . PRO A 1 542 ? -2.275 -8.190 -9.421 1.00 95.00 542 PRO A CA 1
ATOM 4229 C C . PRO A 1 542 ? -1.384 -7.715 -8.254 1.00 95.00 542 PRO A C 1
ATOM 4231 O O . PRO A 1 542 ? -1.464 -6.546 -7.883 1.00 95.00 542 PRO A O 1
ATOM 4234 N N . ALA A 1 543 ? -0.589 -8.602 -7.650 1.00 93.94 543 ALA A N 1
ATOM 4235 C CA . ALA A 1 543 ? 0.376 -8.268 -6.607 1.00 93.94 543 ALA A CA 1
ATOM 4236 C C . ALA A 1 543 ? 1.421 -7.248 -7.100 1.00 93.94 543 ALA A C 1
ATOM 4238 O O . ALA A 1 543 ? 1.975 -7.405 -8.186 1.00 93.94 543 ALA A O 1
ATOM 4239 N N . THR A 1 544 ? 1.692 -6.217 -6.296 1.00 86.62 544 THR A N 1
ATOM 4240 C CA . THR A 1 544 ? 2.685 -5.166 -6.601 1.00 86.62 544 THR A CA 1
ATOM 4241 C C . THR A 1 544 ? 4.054 -5.422 -5.969 1.00 86.62 544 THR A C 1
ATOM 4243 O O . THR A 1 544 ? 5.034 -4.779 -6.339 1.00 86.62 544 THR A O 1
ATOM 4246 N N . ASP A 1 545 ? 4.127 -6.332 -4.998 1.00 92.44 545 ASP A N 1
ATOM 4247 C CA . ASP A 1 545 ? 5.372 -6.855 -4.445 1.00 92.44 545 ASP A CA 1
ATOM 4248 C C . ASP A 1 545 ? 5.928 -8.003 -5.312 1.00 92.44 545 ASP A C 1
ATOM 4250 O O . ASP A 1 545 ? 5.296 -8.459 -6.268 1.00 92.44 545 ASP A O 1
ATOM 4254 N N . ALA A 1 546 ? 7.139 -8.461 -4.996 1.00 92.06 546 ALA A N 1
ATOM 4255 C CA . ALA A 1 546 ? 7.819 -9.545 -5.700 1.00 92.06 546 ALA A CA 1
ATOM 4256 C C . ALA A 1 546 ? 8.178 -10.677 -4.718 1.00 92.06 546 ALA A C 1
ATOM 4258 O O . ALA A 1 546 ? 8.462 -10.398 -3.553 1.00 92.06 546 ALA A O 1
ATOM 4259 N N . PRO A 1 547 ? 8.190 -11.950 -5.154 1.00 95.44 547 PRO A N 1
ATOM 4260 C CA . PRO A 1 547 ? 8.578 -13.063 -4.295 1.00 95.44 547 PRO A CA 1
ATOM 4261 C C . PRO A 1 547 ? 10.068 -13.022 -3.941 1.00 95.44 547 PRO A C 1
ATOM 4263 O O . PRO A 1 547 ? 10.909 -12.768 -4.806 1.00 95.44 547 PRO A O 1
ATOM 4266 N N . ASP A 1 548 ? 10.415 -13.396 -2.705 1.00 93.12 548 ASP A N 1
ATOM 4267 C CA . ASP A 1 548 ? 11.802 -13.722 -2.363 1.00 93.12 548 ASP A CA 1
ATOM 4268 C C . ASP A 1 548 ? 12.244 -15.005 -3.089 1.00 93.12 548 ASP A C 1
ATOM 4270 O O . ASP A 1 548 ? 11.955 -16.128 -2.668 1.00 93.12 548 ASP A O 1
ATOM 4274 N N . LEU A 1 549 ? 12.960 -14.828 -4.200 1.00 94.69 549 LEU A N 1
ATOM 4275 C CA . LEU A 1 549 ? 13.575 -15.907 -4.972 1.00 94.69 549 LEU A CA 1
ATOM 4276 C C . LEU A 1 549 ? 15.028 -16.198 -4.549 1.00 94.69 549 LEU A C 1
ATOM 4278 O O . LEU A 1 549 ? 15.674 -17.046 -5.167 1.00 94.69 549 LEU A O 1
ATOM 4282 N N . SER A 1 550 ? 15.555 -15.569 -3.488 1.00 92.75 550 SER A N 1
ATOM 4283 C CA . SER A 1 550 ? 16.963 -15.716 -3.065 1.00 92.75 550 SER A CA 1
ATOM 4284 C C . SER A 1 550 ? 17.372 -17.159 -2.733 1.00 92.75 550 SER A C 1
ATOM 4286 O O . SER A 1 550 ? 18.541 -17.524 -2.857 1.00 92.75 550 SER A O 1
ATOM 4288 N N . ASN A 1 551 ? 16.405 -17.998 -2.350 1.00 93.88 551 ASN A N 1
ATOM 4289 C CA . ASN A 1 551 ? 16.594 -19.418 -2.048 1.00 93.88 551 ASN A CA 1
ATOM 4290 C C . ASN A 1 551 ? 16.029 -20.354 -3.143 1.00 93.88 551 ASN A C 1
ATOM 4292 O O . ASN A 1 551 ? 16.081 -21.579 -3.001 1.00 93.88 551 ASN A O 1
ATOM 4296 N N . VAL A 1 552 ? 15.517 -19.806 -4.251 1.00 96.62 552 VAL A N 1
ATOM 4297 C CA . VAL A 1 552 ? 15.019 -20.555 -5.414 1.00 96.62 552 VAL A CA 1
ATOM 4298 C C . VAL A 1 552 ? 16.128 -20.687 -6.457 1.00 96.62 552 VAL A C 1
ATOM 4300 O O . VAL A 1 552 ? 16.831 -19.735 -6.755 1.00 96.62 552 VAL A O 1
ATOM 4303 N N . THR A 1 553 ? 16.259 -21.869 -7.063 1.00 96.38 553 THR A N 1
ATOM 4304 C CA . THR A 1 553 ? 17.201 -22.117 -8.180 1.00 96.38 553 THR A CA 1
ATOM 4305 C C . THR A 1 553 ? 16.517 -22.570 -9.472 1.00 96.38 553 THR A C 1
ATOM 4307 O O . THR A 1 553 ? 17.173 -22.706 -10.506 1.00 96.38 553 THR A O 1
ATOM 4310 N N . THR A 1 554 ? 15.199 -22.806 -9.451 1.00 96.56 554 THR A N 1
ATOM 4311 C CA . THR A 1 554 ? 14.417 -23.183 -10.637 1.00 96.56 554 THR A CA 1
ATOM 4312 C C . THR A 1 554 ? 12.949 -22.764 -10.550 1.00 96.56 554 THR A C 1
ATOM 4314 O O . THR A 1 554 ? 12.290 -22.930 -9.519 1.00 96.56 554 THR A O 1
ATOM 4317 N N . THR A 1 555 ? 12.441 -22.286 -11.686 1.00 97.25 555 THR A N 1
ATOM 4318 C CA . THR A 1 555 ? 11.042 -21.928 -11.965 1.00 97.25 555 THR A CA 1
ATOM 4319 C C . THR A 1 555 ? 10.390 -22.901 -12.960 1.00 97.25 555 THR A C 1
ATOM 4321 O O . THR A 1 555 ? 9.382 -22.575 -13.586 1.00 97.25 555 THR A O 1
ATOM 4324 N N . TYR A 1 556 ? 10.953 -24.109 -13.126 1.00 97.31 556 TYR A N 1
ATOM 4325 C CA . TYR A 1 556 ? 10.472 -25.113 -14.084 1.00 97.31 556 TYR A CA 1
ATOM 4326 C C . TYR A 1 556 ? 8.954 -25.310 -13.985 1.00 97.31 556 TYR A C 1
ATOM 4328 O O . TYR A 1 556 ? 8.449 -25.741 -12.943 1.00 97.31 556 TYR A O 1
ATOM 4336 N N . ARG A 1 557 ? 8.239 -25.021 -15.081 1.00 96.88 557 ARG A N 1
ATOM 4337 C CA . ARG A 1 557 ? 6.768 -25.087 -15.195 1.00 96.88 557 ARG A CA 1
ATOM 4338 C C . ARG A 1 557 ? 5.943 -24.166 -14.278 1.00 96.88 557 ARG A C 1
ATOM 4340 O O . ARG A 1 557 ? 4.751 -24.435 -14.126 1.00 96.88 557 ARG A O 1
ATOM 4347 N N . MET A 1 558 ? 6.524 -23.104 -13.711 1.00 96.38 558 MET A N 1
ATOM 4348 C CA . MET A 1 558 ? 5.851 -22.192 -12.765 1.00 96.38 558 MET A CA 1
ATOM 4349 C C . MET A 1 558 ? 4.554 -21.556 -13.299 1.00 96.38 558 MET A C 1
ATOM 4351 O O . MET A 1 558 ? 3.631 -21.344 -12.523 1.00 96.38 558 MET A O 1
ATOM 4355 N N . PHE A 1 559 ? 4.461 -21.273 -14.600 1.00 97.50 559 PHE A N 1
ATOM 4356 C CA . PHE A 1 559 ? 3.278 -20.686 -15.245 1.00 97.50 559 PHE A CA 1
ATOM 4357 C C . PHE A 1 559 ? 2.874 -21.423 -16.531 1.00 97.50 559 PHE A C 1
ATOM 4359 O O . PHE A 1 559 ? 2.116 -20.913 -17.356 1.00 97.50 559 PHE A O 1
ATOM 4366 N N . ARG A 1 560 ? 3.350 -22.662 -16.699 1.00 96.81 560 ARG A N 1
ATOM 4367 C CA . ARG A 1 560 ? 2.978 -23.506 -17.835 1.00 96.81 560 ARG A CA 1
ATOM 4368 C C . ARG A 1 560 ? 1.458 -23.692 -17.881 1.00 96.81 560 ARG A C 1
ATOM 4370 O O . ARG A 1 560 ? 0.861 -24.064 -16.872 1.00 96.81 560 ARG A O 1
ATOM 4377 N N . ASP A 1 561 ? 0.875 -23.529 -19.065 1.00 96.12 561 ASP A N 1
ATOM 4378 C CA . ASP A 1 561 ? -0.559 -23.636 -19.354 1.00 96.12 561 ASP A CA 1
ATOM 4379 C C . ASP A 1 561 ? -1.437 -22.679 -18.496 1.00 96.12 561 ASP A C 1
ATOM 4381 O O . ASP A 1 561 ? -2.618 -22.945 -18.265 1.00 96.12 561 ASP A O 1
ATOM 4385 N N . ALA A 1 562 ? -0.881 -21.565 -17.993 1.00 96.31 562 ALA A N 1
ATOM 4386 C CA . ALA A 1 562 ? -1.615 -20.518 -17.269 1.00 96.31 562 ALA A CA 1
ATOM 4387 C C . ALA A 1 562 ? -2.241 -19.505 -18.253 1.00 96.31 562 ALA A C 1
ATOM 4389 O O . ALA A 1 562 ? -1.776 -18.380 -18.417 1.00 96.31 562 ALA A O 1
ATOM 4390 N N . THR A 1 563 ? -3.292 -19.929 -18.955 1.00 96.88 563 THR A N 1
ATOM 4391 C CA . THR A 1 563 ? -3.826 -19.259 -20.159 1.00 96.88 563 THR A CA 1
ATOM 4392 C C . THR A 1 563 ? -4.369 -17.835 -19.988 1.00 96.88 563 THR A C 1
ATOM 4394 O O . THR A 1 563 ? -4.521 -17.159 -20.999 1.00 96.88 563 THR A O 1
ATOM 4397 N N . SER A 1 564 ? -4.674 -17.374 -18.767 1.00 96.62 564 SER A N 1
ATOM 4398 C CA . SER A 1 564 ? -5.138 -15.993 -18.499 1.00 96.62 564 SER A CA 1
ATOM 4399 C C . SER A 1 564 ? -4.055 -15.068 -17.929 1.00 96.62 564 SER A C 1
ATOM 4401 O O . SER A 1 564 ? -4.348 -13.919 -17.603 1.00 96.62 564 SER A O 1
ATOM 4403 N N . LEU A 1 565 ? -2.819 -15.553 -17.778 1.00 97.38 565 LEU A N 1
ATOM 4404 C CA . LEU A 1 565 ? -1.733 -14.784 -17.181 1.00 97.38 565 LEU A CA 1
ATOM 4405 C C . LEU A 1 565 ? -1.214 -13.729 -18.167 1.00 97.38 565 LEU A C 1
ATOM 4407 O O . LEU A 1 565 ? -0.707 -14.083 -19.229 1.00 97.38 565 LEU A O 1
ATOM 4411 N N . ASN A 1 566 ? -1.303 -12.451 -17.796 1.00 96.50 566 ASN A N 1
ATOM 4412 C CA . ASN A 1 566 ? -0.698 -11.335 -18.528 1.00 96.50 566 ASN A CA 1
ATOM 4413 C C . ASN A 1 566 ? -0.339 -10.203 -17.552 1.00 96.50 566 ASN A C 1
ATOM 4415 O O . ASN A 1 566 ? -0.974 -9.151 -17.525 1.00 96.50 566 ASN A O 1
ATOM 4419 N N . ASN A 1 567 ? 0.603 -10.488 -16.655 1.00 94.62 567 ASN A N 1
ATOM 4420 C CA . ASN A 1 567 ? 1.030 -9.589 -15.587 1.00 94.62 567 ASN A CA 1
ATOM 4421 C C . ASN A 1 567 ? 2.523 -9.298 -15.741 1.00 94.62 567 ASN A C 1
ATOM 4423 O O . ASN A 1 567 ? 3.294 -10.209 -16.051 1.00 94.62 567 ASN A O 1
ATOM 4427 N N . ASP A 1 568 ? 2.910 -8.043 -15.526 1.00 92.50 568 ASP A N 1
ATOM 4428 C CA . ASP A 1 568 ? 4.317 -7.660 -15.491 1.00 92.50 568 ASP A CA 1
ATOM 4429 C C . ASP A 1 568 ? 5.025 -8.321 -14.296 1.00 92.50 568 ASP A C 1
ATOM 4431 O O . ASP A 1 568 ? 4.468 -8.429 -13.201 1.00 92.50 568 ASP A O 1
ATOM 4435 N N . PHE A 1 569 ? 6.258 -8.766 -14.532 1.00 94.81 569 PHE A N 1
ATOM 4436 C CA . PHE A 1 569 ? 7.162 -9.353 -13.544 1.00 94.81 569 PHE A CA 1
ATOM 4437 C C . PHE A 1 569 ? 8.561 -8.709 -13.593 1.00 94.81 569 PHE A C 1
ATOM 4439 O O . PHE A 1 569 ? 9.516 -9.274 -13.059 1.00 94.81 569 PHE A O 1
ATOM 4446 N N . SER A 1 570 ? 8.701 -7.543 -14.233 1.00 88.06 570 SER A N 1
ATOM 4447 C CA . SER A 1 570 ? 9.942 -6.766 -14.376 1.00 88.06 570 SER A CA 1
ATOM 4448 C C . SER A 1 570 ? 10.696 -6.543 -13.058 1.00 88.06 570 SER A C 1
ATOM 4450 O O . SER A 1 570 ? 11.926 -6.536 -13.039 1.00 88.06 570 SER A O 1
ATOM 4452 N N . ASN A 1 571 ? 9.971 -6.436 -11.940 1.00 89.31 571 ASN A N 1
ATOM 4453 C CA . ASN A 1 571 ? 10.504 -6.234 -10.592 1.00 89.31 571 ASN A CA 1
ATOM 4454 C C . ASN A 1 571 ? 11.018 -7.516 -9.892 1.00 89.31 571 ASN A C 1
ATOM 4456 O O . ASN A 1 571 ? 11.454 -7.442 -8.741 1.00 89.31 571 ASN A O 1
ATOM 4460 N N . TRP A 1 572 ? 10.970 -8.695 -10.526 1.00 94.88 572 TRP A N 1
ATOM 4461 C CA . TRP A 1 572 ? 11.408 -9.955 -9.906 1.00 94.88 572 TRP A CA 1
ATOM 4462 C C . TRP A 1 572 ? 12.925 -10.156 -10.001 1.00 94.88 572 TRP A C 1
ATOM 4464 O O . TRP A 1 572 ? 13.483 -10.307 -11.087 1.00 94.88 572 TRP A O 1
ATOM 4474 N N . ASN A 1 573 ? 13.591 -10.281 -8.848 1.00 94.50 573 ASN A N 1
ATOM 4475 C CA . ASN A 1 573 ? 15.003 -10.658 -8.795 1.00 94.50 573 ASN A CA 1
ATOM 4476 C C . ASN A 1 573 ? 15.188 -12.136 -9.184 1.00 94.50 573 ASN A C 1
ATOM 4478 O O . ASN A 1 573 ? 14.922 -13.043 -8.398 1.00 94.50 573 ASN A O 1
ATOM 4482 N N . THR A 1 574 ? 15.668 -12.364 -10.403 1.00 96.12 574 THR A N 1
ATOM 4483 C CA . THR A 1 574 ? 15.854 -13.686 -11.021 1.00 96.12 574 THR A CA 1
ATOM 4484 C C . THR A 1 574 ? 17.299 -14.198 -11.005 1.00 96.12 574 THR A C 1
ATOM 4486 O O . THR A 1 574 ? 17.538 -15.332 -11.421 1.00 96.12 574 THR A O 1
ATOM 4489 N N . SER A 1 575 ? 18.239 -13.433 -10.436 1.00 95.44 575 SER A N 1
ATOM 4490 C CA . SER A 1 575 ? 19.691 -13.704 -10.439 1.00 95.44 575 SER A CA 1
ATOM 4491 C C . SER A 1 575 ? 20.115 -15.089 -9.920 1.00 95.44 575 SER A C 1
ATOM 4493 O O . SER A 1 575 ? 21.150 -15.622 -10.319 1.00 95.44 575 SER A O 1
ATOM 4495 N N . THR A 1 576 ? 19.320 -15.705 -9.043 1.00 96.62 576 THR A N 1
ATOM 4496 C CA . THR A 1 576 ? 19.558 -17.033 -8.447 1.00 96.62 576 THR A CA 1
ATOM 4497 C C . THR A 1 576 ? 19.061 -18.205 -9.302 1.00 96.62 576 THR A C 1
ATOM 4499 O O . THR A 1 576 ? 19.378 -19.368 -9.022 1.00 96.62 576 THR A O 1
ATOM 4502 N N . ILE A 1 577 ? 18.272 -17.936 -10.346 1.00 98.00 577 ILE A N 1
ATOM 4503 C CA . ILE A 1 577 ? 17.600 -18.962 -11.141 1.00 98.00 577 ILE A CA 1
ATOM 4504 C C . ILE A 1 577 ? 18.560 -19.567 -12.169 1.00 98.00 577 ILE A C 1
ATOM 4506 O O . ILE A 1 577 ? 19.147 -18.886 -13.000 1.00 98.00 577 ILE A O 1
ATOM 4510 N N . THR A 1 578 ? 18.666 -20.897 -12.159 1.00 97.50 578 THR A N 1
ATOM 4511 C CA . THR A 1 578 ? 19.542 -21.661 -13.068 1.00 97.50 578 THR A CA 1
ATOM 4512 C C . THR A 1 578 ? 18.778 -22.427 -14.150 1.00 97.50 578 THR A C 1
ATOM 4514 O O . THR A 1 578 ? 19.376 -22.893 -15.122 1.00 97.50 578 THR A O 1
ATOM 4517 N N . ASN A 1 579 ? 17.457 -22.582 -13.996 1.00 97.94 579 ASN A N 1
ATOM 4518 C CA . ASN A 1 579 ? 16.602 -23.370 -14.885 1.00 97.94 579 ASN A CA 1
ATOM 4519 C C . ASN A 1 579 ? 15.166 -22.810 -14.942 1.00 97.94 579 ASN A C 1
ATOM 4521 O O . ASN A 1 579 ? 14.410 -22.947 -13.971 1.00 97.94 579 ASN A O 1
ATOM 4525 N N . MET A 1 580 ? 14.812 -22.259 -16.107 1.00 98.06 580 MET A N 1
ATOM 4526 C CA . MET A 1 580 ? 13.512 -21.681 -16.480 1.00 98.06 580 MET A CA 1
ATOM 4527 C C . MET A 1 580 ? 12.778 -22.519 -17.556 1.00 98.06 580 MET A C 1
ATOM 4529 O O . MET A 1 580 ? 11.858 -22.034 -18.217 1.00 98.06 580 MET A O 1
ATOM 4533 N N . GLN A 1 581 ? 13.174 -23.781 -17.774 1.00 98.00 581 GLN A N 1
ATOM 4534 C CA . GLN A 1 581 ? 12.545 -24.657 -18.772 1.00 98.00 581 GLN A CA 1
ATOM 4535 C C . GLN A 1 581 ? 11.020 -24.737 -18.581 1.00 98.00 581 GLN A C 1
ATOM 4537 O O . GLN A 1 581 ? 10.518 -24.919 -17.470 1.00 98.00 581 GLN A O 1
ATOM 4542 N N . GLU A 1 582 ? 10.284 -24.659 -19.693 1.00 98.00 582 GLU A N 1
ATOM 4543 C CA . GLU A 1 582 ? 8.819 -24.714 -19.730 1.00 98.00 582 GLU A CA 1
ATOM 4544 C C . GLU A 1 582 ? 8.135 -23.684 -18.794 1.00 98.00 582 GLU A C 1
ATOM 4546 O O . GLU A 1 582 ? 7.004 -23.923 -18.387 1.00 98.00 582 GLU A O 1
ATOM 4551 N N . MET A 1 583 ? 8.777 -22.567 -18.407 1.00 97.38 583 MET A N 1
ATOM 4552 C CA . MET A 1 583 ? 8.212 -21.643 -17.404 1.00 97.38 583 MET A CA 1
ATOM 4553 C C . MET A 1 583 ? 6.869 -21.030 -17.829 1.00 97.38 583 MET A C 1
ATOM 4555 O O . MET A 1 583 ? 5.932 -21.106 -17.039 1.00 97.38 583 MET A O 1
ATOM 4559 N N . PHE A 1 584 ? 6.759 -20.495 -19.052 1.00 97.94 584 PHE A N 1
ATOM 4560 C CA . PHE A 1 584 ? 5.549 -19.857 -19.596 1.00 97.94 584 PHE A CA 1
ATOM 4561 C C . PHE A 1 584 ? 4.943 -20.610 -20.795 1.00 97.94 584 PHE A C 1
ATOM 4563 O O . PHE A 1 584 ? 4.079 -20.074 -21.486 1.00 97.94 584 PHE A O 1
ATOM 4570 N N . ILE A 1 585 ? 5.365 -21.854 -21.072 1.00 97.56 585 ILE A N 1
ATOM 4571 C CA . ILE A 1 585 ? 4.854 -22.604 -22.233 1.00 97.56 585 ILE A CA 1
ATOM 4572 C C . ILE A 1 585 ? 3.320 -22.709 -22.178 1.00 97.56 585 ILE A C 1
ATOM 4574 O O . ILE A 1 585 ? 2.762 -23.181 -21.187 1.00 97.56 585 ILE A O 1
ATOM 4578 N N . GLY A 1 586 ? 2.638 -22.251 -23.229 1.00 96.50 586 GLY A N 1
ATOM 4579 C CA . GLY A 1 586 ? 1.172 -22.250 -23.290 1.00 96.50 586 GLY A CA 1
ATOM 4580 C C . GLY A 1 586 ? 0.467 -21.203 -22.411 1.00 96.50 586 GLY A C 1
ATOM 4581 O O . GLY A 1 586 ? -0.751 -21.286 -22.250 1.00 96.50 586 GLY A O 1
ATOM 4582 N N . ALA A 1 587 ? 1.176 -20.217 -21.848 1.00 97.25 587 ALA A N 1
ATOM 4583 C CA . ALA A 1 587 ? 0.564 -19.032 -21.239 1.00 97.25 587 ALA A CA 1
ATOM 4584 C C . ALA A 1 587 ? 0.051 -18.085 -22.346 1.00 97.25 587 ALA A C 1
ATOM 4586 O O . ALA A 1 587 ? 0.623 -17.035 -22.625 1.00 97.25 587 ALA A O 1
ATOM 4587 N N . SER A 1 588 ? -1.023 -18.500 -23.022 1.00 96.44 588 SER A N 1
ATOM 4588 C CA . SER A 1 588 ? -1.500 -17.957 -24.306 1.00 96.44 588 SER A CA 1
ATOM 4589 C C . SER A 1 588 ? -2.078 -16.534 -24.281 1.00 96.44 588 SER A C 1
ATOM 4591 O O . SER A 1 588 ? -2.606 -16.087 -25.294 1.00 96.44 588 SER A O 1
ATOM 4593 N N . ALA A 1 589 ? -2.037 -15.845 -23.142 1.00 97.50 589 ALA A N 1
ATOM 4594 C CA . ALA A 1 589 ? -2.376 -14.427 -23.016 1.00 97.50 589 ALA A CA 1
ATOM 4595 C C . ALA A 1 589 ? -1.165 -13.560 -22.631 1.00 97.50 589 ALA A C 1
ATOM 4597 O O . ALA A 1 589 ? -1.307 -12.345 -22.555 1.00 97.50 589 ALA A O 1
ATOM 4598 N N . TYR A 1 590 ? -0.000 -14.169 -22.375 1.00 97.94 590 TYR A N 1
ATOM 4599 C CA . TYR A 1 590 ? 1.165 -13.475 -21.840 1.00 97.94 590 TYR A CA 1
ATOM 4600 C C . TYR A 1 590 ? 1.866 -12.663 -22.929 1.00 97.94 590 TYR A C 1
ATOM 4602 O O . TYR A 1 590 ? 2.431 -13.244 -23.858 1.00 97.94 590 TYR A O 1
ATOM 4610 N N . ASP A 1 591 ? 1.824 -11.342 -22.787 1.00 96.62 591 ASP A N 1
ATOM 4611 C CA . ASP A 1 591 ? 2.389 -10.342 -23.690 1.00 96.62 591 ASP A CA 1
ATOM 4612 C C . ASP A 1 591 ? 2.997 -9.192 -22.873 1.00 96.62 591 ASP A C 1
ATOM 4614 O O . ASP A 1 591 ? 2.470 -8.081 -22.842 1.00 96.62 591 ASP A O 1
ATOM 4618 N N . GLN A 1 592 ? 4.071 -9.488 -22.141 1.00 96.19 592 GLN A N 1
ATOM 4619 C CA . GLN A 1 592 ? 4.876 -8.524 -21.383 1.00 96.19 592 GLN A CA 1
ATOM 4620 C C . GLN A 1 592 ? 6.362 -8.803 -21.647 1.00 96.19 592 GLN A C 1
ATOM 4622 O O . GLN A 1 592 ? 6.744 -9.955 -21.880 1.00 96.19 592 GLN A O 1
ATOM 4627 N N . THR A 1 593 ? 7.199 -7.767 -21.587 1.00 92.81 593 THR A N 1
ATOM 4628 C CA . THR A 1 593 ? 8.658 -7.921 -21.648 1.00 92.81 593 THR A CA 1
ATOM 4629 C C . THR A 1 593 ? 9.213 -8.587 -20.381 1.00 92.81 593 THR A C 1
ATOM 4631 O O . THR A 1 593 ? 8.677 -8.451 -19.283 1.00 92.81 593 THR A O 1
ATOM 4634 N N . LEU A 1 594 ? 10.319 -9.312 -20.543 1.00 96.06 594 LEU A N 1
ATOM 4635 C CA . LEU A 1 594 ? 11.131 -9.909 -19.474 1.00 96.06 594 LEU A CA 1
ATOM 4636 C C . LEU A 1 594 ? 12.575 -9.372 -19.505 1.00 96.06 594 LEU A C 1
ATOM 4638 O O . LEU A 1 594 ? 13.472 -9.965 -18.904 1.00 96.06 594 LEU A O 1
ATOM 4642 N N . GLY A 1 595 ? 12.826 -8.269 -20.222 1.00 91.94 595 GLY A N 1
ATOM 4643 C CA . GLY A 1 595 ? 14.178 -7.757 -20.452 1.00 91.94 595 GLY A CA 1
ATOM 4644 C C . GLY A 1 595 ? 14.943 -7.407 -19.169 1.00 91.94 595 GLY A C 1
ATOM 4645 O O . GLY A 1 595 ? 16.135 -7.685 -19.065 1.00 91.94 595 GLY A O 1
ATOM 4646 N N . MET A 1 596 ? 14.244 -6.901 -18.147 1.00 92.94 596 MET A N 1
ATOM 4647 C CA . MET A 1 596 ? 14.830 -6.545 -16.844 1.00 92.94 596 MET A CA 1
ATOM 4648 C C . MET A 1 596 ? 15.275 -7.744 -15.983 1.00 92.94 596 MET A C 1
ATOM 4650 O O . MET A 1 596 ? 15.876 -7.540 -14.930 1.00 92.94 596 MET A O 1
ATOM 4654 N N . TRP A 1 597 ? 14.990 -8.988 -16.385 1.00 96.44 597 TRP A N 1
ATOM 4655 C CA . TRP A 1 597 ? 15.423 -10.173 -15.639 1.00 96.44 597 TRP A CA 1
ATOM 4656 C C . TRP A 1 597 ? 16.917 -10.455 -15.808 1.00 96.44 597 TRP A C 1
ATOM 4658 O O . TRP A 1 597 ? 17.425 -10.505 -16.928 1.00 96.44 597 TRP A O 1
ATOM 4668 N N . ASP A 1 598 ? 17.596 -10.734 -14.693 1.00 96.00 598 ASP A N 1
ATOM 4669 C CA . ASP A 1 598 ? 18.958 -11.266 -14.696 1.00 96.00 598 ASP A CA 1
ATOM 4670 C C . ASP A 1 598 ? 18.921 -12.747 -15.095 1.00 96.00 598 ASP A C 1
ATOM 4672 O O . ASP A 1 598 ? 18.476 -13.615 -14.338 1.00 96.00 598 ASP A O 1
ATOM 4676 N N . VAL A 1 599 ? 19.406 -13.029 -16.303 1.00 96.69 599 VAL A N 1
ATOM 4677 C CA . VAL A 1 599 ? 19.535 -14.380 -16.855 1.00 96.69 599 VAL A CA 1
ATOM 4678 C C . VAL A 1 599 ? 20.987 -14.875 -16.875 1.00 96.69 599 VAL A C 1
ATOM 4680 O O . VAL A 1 599 ? 21.267 -15.947 -17.417 1.00 96.69 599 VAL A O 1
ATOM 4683 N N . SER A 1 600 ? 21.919 -14.155 -16.235 1.00 95.81 600 SER A N 1
ATOM 4684 C CA . SER A 1 600 ? 23.359 -14.463 -16.230 1.00 95.81 600 SER A CA 1
ATOM 4685 C C . SER A 1 600 ? 23.704 -15.853 -15.685 1.00 95.81 600 SER A C 1
ATOM 4687 O O . SER A 1 600 ? 24.676 -16.461 -16.133 1.00 95.81 600 SER A O 1
ATOM 4689 N N . ASN A 1 601 ? 22.889 -16.402 -14.775 1.00 96.44 601 ASN A N 1
ATOM 4690 C CA . ASN A 1 601 ? 23.050 -17.746 -14.202 1.00 96.44 601 ASN A CA 1
ATOM 4691 C C . ASN A 1 601 ? 22.164 -18.828 -14.856 1.00 96.44 601 ASN A C 1
ATOM 4693 O O . ASN A 1 601 ? 22.263 -20.008 -14.496 1.00 96.44 601 ASN A O 1
ATOM 4697 N N . VAL A 1 602 ? 21.308 -18.478 -15.823 1.00 97.62 602 VAL A N 1
ATOM 4698 C CA . VAL A 1 602 ? 20.340 -19.419 -16.407 1.00 97.62 602 VAL A CA 1
ATOM 4699 C C . VAL A 1 602 ? 21.024 -20.350 -17.409 1.00 97.62 602 VAL A C 1
ATOM 4701 O O . VAL A 1 602 ? 21.525 -19.934 -18.445 1.00 97.62 602 VAL A O 1
ATOM 4704 N N . SER A 1 603 ? 20.992 -21.651 -17.120 1.00 96.12 603 SER A N 1
ATOM 4705 C CA . SER A 1 603 ? 21.592 -22.707 -17.952 1.00 96.12 603 SER A CA 1
ATOM 4706 C C . SER A 1 603 ? 20.597 -23.421 -18.878 1.00 96.12 603 SER A C 1
ATOM 4708 O O . SER A 1 603 ? 21.001 -24.164 -19.772 1.00 96.12 603 SER A O 1
ATOM 4710 N N . ASN A 1 604 ? 19.289 -23.232 -18.665 1.00 97.06 604 ASN A N 1
ATOM 4711 C CA . ASN A 1 604 ? 18.234 -23.934 -19.396 1.00 97.06 604 ASN A CA 1
ATOM 4712 C C . ASN A 1 604 ? 16.956 -23.083 -19.505 1.00 97.06 604 ASN A C 1
ATOM 4714 O O . ASN A 1 604 ? 16.325 -22.779 -18.491 1.00 97.06 604 ASN A O 1
ATOM 4718 N N . MET A 1 605 ? 16.561 -22.761 -20.741 1.00 97.81 605 MET A N 1
ATOM 4719 C CA . MET A 1 605 ? 15.328 -22.050 -21.112 1.00 97.81 605 MET A CA 1
ATOM 4720 C C . MET A 1 605 ? 14.491 -22.859 -22.126 1.00 97.81 605 MET A C 1
ATOM 4722 O O . MET A 1 605 ? 13.735 -22.298 -22.930 1.00 97.81 605 MET A O 1
ATOM 4726 N N . GLN A 1 606 ? 14.628 -24.193 -22.146 1.00 97.44 606 GLN A N 1
ATOM 4727 C CA . GLN A 1 606 ? 13.982 -25.019 -23.167 1.00 97.44 606 GLN A CA 1
ATOM 4728 C C . GLN A 1 606 ? 12.456 -24.830 -23.126 1.00 97.44 606 GLN A C 1
ATOM 4730 O O . GLN A 1 606 ? 11.813 -25.024 -22.095 1.00 97.44 606 GLN A O 1
ATOM 4735 N N . ASN A 1 607 ? 11.869 -24.445 -24.262 1.00 96.94 607 ASN A N 1
ATOM 4736 C CA . ASN A 1 607 ? 10.448 -24.101 -24.405 1.00 96.94 607 ASN A CA 1
ATOM 4737 C C . ASN A 1 607 ? 9.932 -23.009 -23.442 1.00 96.94 607 ASN A C 1
ATOM 4739 O O . ASN A 1 607 ? 8.727 -22.945 -23.221 1.00 96.94 607 ASN A O 1
ATOM 4743 N N . MET A 1 608 ? 10.798 -22.169 -22.857 1.00 97.56 608 MET A N 1
ATOM 4744 C CA . MET A 1 608 ? 10.416 -21.183 -21.834 1.00 97.56 608 MET A CA 1
ATOM 4745 C C . MET A 1 608 ? 9.276 -20.256 -22.280 1.00 97.56 608 MET A C 1
ATOM 4747 O O . MET A 1 608 ? 8.344 -20.069 -21.503 1.00 97.56 608 MET A O 1
ATOM 4751 N N . LEU A 1 609 ? 9.337 -19.733 -23.511 1.00 97.94 609 LEU A N 1
ATOM 4752 C CA . LEU A 1 609 ? 8.415 -18.728 -24.066 1.00 97.94 609 LEU A CA 1
ATOM 4753 C C . LEU A 1 609 ? 7.514 -19.290 -25.185 1.00 97.94 609 LEU A C 1
ATOM 4755 O O . LEU A 1 609 ? 6.824 -18.556 -25.877 1.00 97.94 609 LEU A O 1
ATOM 4759 N N . SER A 1 610 ? 7.538 -20.602 -25.424 1.00 97.88 610 SER A N 1
ATOM 4760 C CA . SER A 1 610 ? 6.856 -21.202 -26.579 1.00 97.88 610 SER A CA 1
ATOM 4761 C C . SER A 1 610 ? 5.331 -21.187 -26.432 1.00 97.88 610 SER A C 1
ATOM 4763 O O . SER A 1 610 ? 4.792 -21.782 -25.495 1.00 97.88 610 SER A O 1
ATOM 4765 N N . ASN A 1 611 ? 4.622 -20.638 -27.422 1.00 96.81 611 ASN A N 1
ATOM 4766 C CA . ASN A 1 611 ? 3.162 -20.461 -27.411 1.00 96.81 611 ASN A CA 1
ATOM 4767 C C . ASN A 1 611 ? 2.652 -19.532 -26.283 1.00 96.81 611 ASN A C 1
ATOM 4769 O O . ASN A 1 611 ? 1.593 -19.786 -25.699 1.00 96.81 611 ASN A O 1
ATOM 4773 N N . THR A 1 612 ? 3.412 -18.485 -25.954 1.00 98.00 612 THR A N 1
ATOM 4774 C CA . THR A 1 612 ? 2.874 -17.267 -25.321 1.00 98.00 612 THR A CA 1
ATOM 4775 C C . THR A 1 612 ? 2.240 -16.358 -26.392 1.00 98.00 612 THR A C 1
ATOM 4777 O O . THR A 1 612 ? 2.067 -16.786 -27.533 1.00 98.00 612 THR A O 1
ATOM 4780 N N . ASN A 1 613 ? 1.868 -15.124 -26.038 1.00 96.44 613 ASN A N 1
ATOM 4781 C CA . ASN A 1 613 ? 1.392 -14.091 -26.967 1.00 96.44 613 ASN A CA 1
ATOM 4782 C C . ASN A 1 613 ? 2.353 -12.881 -26.973 1.00 96.44 613 ASN A C 1
ATOM 4784 O O . ASN A 1 613 ? 1.917 -11.751 -27.151 1.00 96.44 613 ASN A O 1
ATOM 4788 N N . ILE A 1 614 ? 3.650 -13.096 -26.721 1.00 96.94 614 ILE A N 1
ATOM 4789 C CA . ILE A 1 614 ? 4.628 -12.002 -26.633 1.00 96.94 614 ILE A CA 1
ATOM 4790 C C . ILE A 1 614 ? 4.743 -11.332 -28.008 1.00 96.94 614 ILE A C 1
ATOM 4792 O O . ILE A 1 614 ? 5.133 -11.966 -28.988 1.00 96.94 614 ILE A O 1
ATOM 4796 N N . SER A 1 615 ? 4.358 -10.060 -28.065 1.00 94.06 615 SER A N 1
ATOM 4797 C CA . SER A 1 615 ? 4.426 -9.210 -29.252 1.00 94.06 615 SER A CA 1
ATOM 4798 C C . SER A 1 615 ? 5.868 -8.941 -29.685 1.00 94.06 615 SER A C 1
ATOM 4800 O O . SER A 1 615 ? 6.798 -9.045 -28.885 1.00 94.06 615 SER A O 1
ATOM 4802 N N . VAL A 1 616 ? 6.046 -8.565 -30.957 1.00 89.38 616 VAL A N 1
ATOM 4803 C CA . VAL A 1 616 ? 7.368 -8.351 -31.576 1.00 89.38 616 VAL A CA 1
ATOM 4804 C C . VAL A 1 616 ? 8.233 -7.395 -30.755 1.00 89.38 616 VAL A C 1
ATOM 4806 O O . VAL A 1 616 ? 9.359 -7.744 -30.426 1.00 89.38 616 VAL A O 1
ATOM 4809 N N . SER A 1 617 ? 7.685 -6.257 -30.314 1.00 86.50 617 SER A N 1
ATOM 4810 C CA . SER A 1 617 ? 8.406 -5.299 -29.463 1.00 86.50 617 SER A CA 1
ATOM 4811 C C . SER A 1 617 ? 8.796 -5.886 -28.104 1.00 86.50 617 SER A C 1
ATOM 4813 O O . SER A 1 617 ? 9.951 -5.783 -27.709 1.00 86.50 617 SER A O 1
ATOM 4815 N N . ASN A 1 618 ? 7.880 -6.578 -27.412 1.00 93.00 618 ASN A N 1
ATOM 4816 C CA . ASN A 1 618 ? 8.195 -7.218 -26.130 1.00 93.00 618 ASN A CA 1
ATOM 4817 C C . ASN A 1 618 ? 9.234 -8.348 -26.284 1.00 93.00 618 ASN A C 1
ATOM 4819 O O . ASN A 1 618 ? 9.970 -8.622 -25.335 1.00 93.00 618 ASN A O 1
ATOM 4823 N N . TYR A 1 619 ? 9.301 -9.023 -27.439 1.00 96.75 619 TYR A N 1
ATOM 4824 C CA . TYR A 1 619 ? 10.306 -10.057 -27.703 1.00 96.75 619 TYR A CA 1
ATOM 4825 C C . TYR A 1 619 ? 11.654 -9.468 -28.141 1.00 96.75 619 TYR A C 1
ATOM 4827 O O . TYR A 1 619 ? 12.696 -9.955 -27.698 1.00 96.75 619 TYR A O 1
ATOM 4835 N N . ASP A 1 620 ? 11.643 -8.387 -28.925 1.00 92.19 620 ASP A N 1
ATOM 4836 C CA . ASP A 1 620 ? 12.833 -7.604 -29.253 1.00 92.19 620 ASP A CA 1
ATOM 4837 C C . ASP A 1 620 ? 13.476 -7.036 -27.970 1.00 92.19 620 ASP A C 1
ATOM 4839 O O . ASP A 1 620 ? 14.658 -7.275 -27.726 1.00 92.19 620 ASP A O 1
ATOM 4843 N N . ASP A 1 621 ? 12.695 -6.408 -27.080 1.00 92.81 621 ASP A N 1
ATOM 4844 C CA . ASP A 1 621 ? 13.159 -5.896 -25.777 1.00 92.81 621 ASP A CA 1
ATOM 4845 C C . ASP A 1 621 ? 13.827 -6.982 -24.915 1.00 92.81 621 ASP A C 1
ATOM 4847 O O . ASP A 1 621 ? 14.835 -6.729 -24.246 1.00 92.81 621 ASP A O 1
ATOM 4851 N N . ILE A 1 622 ? 13.277 -8.204 -24.921 1.00 96.62 622 ILE A N 1
ATOM 4852 C CA . ILE A 1 622 ? 13.847 -9.368 -24.224 1.00 96.62 622 ILE A CA 1
ATOM 4853 C C . ILE A 1 622 ? 15.210 -9.731 -24.816 1.00 96.62 622 ILE A C 1
ATOM 4855 O O . ILE A 1 622 ? 16.179 -9.892 -24.074 1.00 96.62 622 ILE A O 1
ATOM 4859 N N . LEU A 1 623 ? 15.294 -9.858 -26.141 1.00 96.38 623 LEU A N 1
ATOM 4860 C CA . LEU A 1 623 ? 16.521 -10.238 -26.840 1.00 96.38 623 LEU A CA 1
ATOM 4861 C C . LEU A 1 623 ? 17.626 -9.185 -26.655 1.00 96.38 623 LEU A C 1
ATOM 4863 O O . LEU A 1 623 ? 18.755 -9.560 -26.333 1.00 96.38 623 LEU A O 1
ATOM 4867 N N . ILE A 1 624 ? 17.287 -7.895 -26.769 1.00 91.12 624 ILE A N 1
ATOM 4868 C CA . ILE A 1 624 ? 18.204 -6.759 -26.571 1.00 91.12 624 ILE A CA 1
ATOM 4869 C C . ILE A 1 624 ? 18.708 -6.696 -25.129 1.00 91.12 624 ILE A C 1
ATOM 4871 O O . ILE A 1 624 ? 19.910 -6.601 -24.873 1.00 91.12 624 ILE A O 1
ATOM 4875 N N . SER A 1 625 ? 17.804 -6.790 -24.154 1.00 94.56 625 SER A N 1
ATOM 4876 C CA . SER A 1 625 ? 18.195 -6.688 -22.746 1.00 94.56 625 SER A CA 1
ATOM 4877 C C . SER A 1 625 ? 19.039 -7.880 -22.289 1.00 94.56 625 SER A C 1
ATOM 4879 O O . SER A 1 625 ? 19.909 -7.720 -21.433 1.00 94.56 625 SER A O 1
ATOM 4881 N N . TRP A 1 626 ? 18.809 -9.076 -22.844 1.00 96.50 626 TRP A N 1
ATOM 4882 C CA . TRP A 1 626 ? 19.559 -10.282 -22.484 1.00 96.50 626 TRP A CA 1
ATOM 4883 C C . TRP A 1 626 ? 20.900 -10.406 -23.224 1.00 96.50 626 TRP A C 1
ATOM 4885 O O . TRP A 1 626 ? 21.841 -10.937 -22.634 1.00 96.50 626 TRP A O 1
ATOM 4895 N N . SER A 1 627 ? 21.055 -9.892 -24.454 1.00 94.69 627 SER A N 1
ATOM 4896 C CA . SER A 1 627 ? 22.367 -9.878 -25.137 1.00 94.69 627 SER A CA 1
ATOM 4897 C C . SER A 1 627 ? 23.399 -9.004 -24.428 1.00 94.69 627 SER A C 1
ATOM 4899 O O . SER A 1 627 ? 24.595 -9.275 -24.503 1.00 94.69 627 SER A O 1
ATOM 4901 N N . ASN A 1 628 ? 22.930 -7.977 -23.718 1.00 90.69 628 ASN A N 1
ATOM 4902 C CA . ASN A 1 628 ? 23.766 -7.027 -22.986 1.00 90.69 628 ASN A CA 1
ATOM 4903 C C . ASN A 1 628 ? 24.195 -7.547 -21.597 1.00 90.69 628 ASN A C 1
ATOM 4905 O O . ASN A 1 628 ? 24.916 -6.864 -20.869 1.00 90.69 628 ASN A O 1
ATOM 4909 N N . GLN A 1 629 ? 23.785 -8.765 -21.221 1.00 93.50 629 GLN A N 1
ATOM 4910 C CA . GLN A 1 629 ? 24.176 -9.424 -19.974 1.00 93.50 629 GLN A CA 1
ATOM 4911 C C . GLN A 1 629 ? 25.333 -10.413 -20.183 1.00 93.50 629 GLN A C 1
ATOM 4913 O O . GLN A 1 629 ? 25.529 -10.984 -21.254 1.00 93.50 629 GLN A O 1
ATOM 4918 N N . SER A 1 630 ? 26.082 -10.696 -19.113 1.00 93.44 630 SER A N 1
ATOM 4919 C CA . SER A 1 630 ? 27.109 -11.753 -19.102 1.00 93.44 630 SER A CA 1
ATOM 4920 C C . SER A 1 630 ? 26.475 -13.150 -18.991 1.00 93.44 630 SER A C 1
ATOM 4922 O O . SER A 1 630 ? 26.576 -13.809 -17.957 1.00 93.44 630 SER A O 1
ATOM 4924 N N . VAL A 1 631 ? 25.772 -13.583 -20.042 1.00 95.94 631 VAL A N 1
ATOM 4925 C CA . VAL A 1 631 ? 24.969 -14.817 -20.045 1.00 95.94 631 VAL A CA 1
ATOM 4926 C C . VAL A 1 631 ? 25.786 -16.110 -20.131 1.00 95.94 631 VAL A C 1
ATOM 4928 O O . VAL A 1 631 ? 26.898 -16.146 -20.662 1.00 95.94 631 VAL A O 1
ATOM 4931 N N . GLN A 1 632 ? 25.200 -17.213 -19.647 1.00 96.00 632 GLN A N 1
ATOM 4932 C CA . GLN A 1 632 ? 25.772 -18.551 -19.815 1.00 96.00 632 GLN A CA 1
ATOM 4933 C C . GLN A 1 632 ? 25.878 -18.950 -21.292 1.00 96.00 632 GLN A C 1
ATOM 4935 O O . GLN A 1 632 ? 25.032 -18.610 -22.120 1.00 96.00 632 GLN A O 1
ATOM 4940 N N . ASN A 1 633 ? 26.887 -19.765 -21.600 1.00 94.44 633 ASN A N 1
ATOM 4941 C CA . ASN A 1 633 ? 27.084 -20.306 -22.941 1.00 94.44 633 ASN A CA 1
ATOM 4942 C C . ASN A 1 633 ? 26.314 -21.621 -23.149 1.00 94.44 633 ASN A C 1
ATOM 4944 O O . ASN A 1 633 ? 26.227 -22.443 -22.234 1.00 94.44 633 ASN A O 1
ATOM 4948 N N . ASN A 1 634 ? 25.902 -21.902 -24.391 1.00 95.56 634 ASN A N 1
ATOM 4949 C CA . ASN A 1 634 ? 25.185 -23.124 -24.812 1.00 95.56 634 ASN A CA 1
ATOM 4950 C C . ASN A 1 634 ? 23.727 -23.250 -24.310 1.00 95.56 634 ASN A C 1
ATOM 4952 O O . ASN A 1 634 ? 23.188 -24.360 -24.253 1.00 95.56 634 ASN A O 1
ATOM 4956 N N . VAL A 1 635 ? 23.071 -22.145 -23.944 1.00 97.00 635 VAL A N 1
ATOM 4957 C CA . VAL A 1 635 ? 21.658 -22.157 -23.519 1.00 97.00 635 VAL A CA 1
ATOM 4958 C C . VAL A 1 635 ? 20.747 -22.436 -24.721 1.00 97.00 635 VAL A C 1
ATOM 4960 O O . VAL A 1 635 ? 20.981 -21.958 -25.828 1.00 97.00 635 VAL A O 1
ATOM 4963 N N . THR A 1 636 ? 19.685 -23.219 -24.517 1.00 97.06 636 THR A N 1
ATOM 4964 C CA . THR A 1 636 ? 18.607 -23.384 -25.508 1.00 97.06 636 THR A CA 1
ATOM 4965 C C . THR A 1 636 ? 17.379 -22.596 -25.067 1.00 97.06 636 THR A C 1
ATOM 4967 O O . THR A 1 636 ? 16.817 -22.908 -24.015 1.00 97.06 636 THR A O 1
ATOM 4970 N N . LEU A 1 637 ? 16.943 -21.629 -25.877 1.00 97.81 637 LEU A N 1
ATOM 4971 C CA . LEU A 1 637 ? 15.716 -20.850 -25.686 1.00 97.81 637 LEU A CA 1
ATOM 4972 C C . LEU A 1 637 ? 14.644 -21.353 -26.658 1.00 97.81 637 LEU A C 1
ATOM 4974 O O . LEU A 1 637 ? 14.843 -21.353 -27.870 1.00 97.81 637 LEU A O 1
ATOM 4978 N N . GLY A 1 638 ? 13.498 -21.797 -26.139 1.00 97.75 638 GLY A N 1
ATOM 4979 C CA . GLY A 1 638 ? 12.360 -22.172 -26.986 1.00 97.75 638 GLY A CA 1
ATOM 4980 C C . GLY A 1 638 ? 11.315 -21.063 -27.056 1.00 97.75 638 GLY A C 1
ATOM 4981 O O . GLY A 1 638 ? 10.622 -20.825 -26.063 1.00 97.75 638 GLY A O 1
ATOM 4982 N N . ALA A 1 639 ? 11.148 -20.482 -28.241 1.00 97.00 639 ALA A N 1
ATOM 4983 C CA . ALA A 1 639 ? 10.322 -19.315 -28.557 1.00 97.00 639 ALA A CA 1
ATOM 4984 C C . ALA A 1 639 ? 9.343 -19.611 -29.719 1.00 97.00 639 ALA A C 1
ATOM 4986 O O . ALA A 1 639 ? 9.154 -18.808 -30.625 1.00 97.00 639 ALA A O 1
ATOM 4987 N N . ASN A 1 640 ? 8.746 -20.811 -29.727 1.00 96.69 640 ASN A N 1
ATOM 4988 C CA . ASN A 1 640 ? 7.875 -21.254 -30.820 1.00 96.69 640 ASN A CA 1
ATOM 4989 C C . ASN A 1 640 ? 6.646 -20.346 -30.981 1.00 96.69 640 ASN A C 1
ATOM 4991 O O . ASN A 1 640 ? 5.888 -20.181 -30.020 1.00 96.69 640 ASN A O 1
ATOM 4995 N N . ASN A 1 641 ? 6.428 -19.881 -32.217 1.00 92.56 641 ASN A N 1
ATOM 4996 C CA . ASN A 1 641 ? 5.388 -18.929 -32.631 1.00 92.56 641 ASN A CA 1
ATOM 4997 C C . ASN A 1 641 ? 5.580 -17.491 -32.104 1.00 92.56 641 ASN A C 1
ATOM 4999 O O . ASN A 1 641 ? 4.593 -16.779 -31.951 1.00 92.56 641 ASN A O 1
ATOM 5003 N N . LEU A 1 642 ? 6.824 -17.075 -31.834 1.00 95.50 642 LEU A N 1
ATOM 5004 C CA . LEU A 1 642 ? 7.180 -15.667 -31.614 1.00 95.50 642 LEU A CA 1
ATOM 5005 C C . LEU A 1 642 ? 7.882 -15.080 -32.846 1.00 95.50 642 LEU A C 1
ATOM 5007 O O . LEU A 1 642 ? 8.496 -15.803 -33.633 1.00 95.50 642 LEU A O 1
ATOM 5011 N N . GLU A 1 643 ? 7.809 -13.764 -32.997 1.00 92.88 643 GLU A N 1
ATOM 5012 C CA . GLU A 1 643 ? 8.424 -13.016 -34.094 1.00 92.88 643 GLU A CA 1
ATOM 5013 C C . GLU A 1 643 ? 9.299 -11.895 -33.519 1.00 92.88 643 GLU A C 1
ATOM 5015 O O . GLU A 1 643 ? 8.931 -11.281 -32.521 1.00 92.88 643 GLU A O 1
ATOM 5020 N N . TYR A 1 644 ? 10.465 -11.660 -34.121 1.00 89.81 644 TYR A N 1
ATOM 5021 C CA . TYR A 1 644 ? 11.405 -10.583 -33.779 1.00 89.81 644 TYR A CA 1
ATOM 5022 C C . TYR A 1 644 ? 11.627 -9.684 -35.004 1.00 89.81 644 TYR A C 1
ATOM 5024 O O . TYR A 1 644 ? 11.340 -10.099 -36.132 1.00 89.81 644 TYR A O 1
ATOM 5032 N N . CYS A 1 645 ? 12.122 -8.465 -34.806 1.00 81.56 645 CYS A N 1
ATOM 5033 C CA . CYS A 1 645 ? 12.379 -7.512 -35.886 1.00 81.56 645 CYS A CA 1
ATOM 5034 C C . CYS A 1 645 ? 13.624 -6.673 -35.572 1.00 81.56 645 CYS A C 1
ATOM 5036 O O . CYS A 1 645 ? 14.672 -6.877 -36.187 1.00 81.56 645 CYS A O 1
ATOM 5038 N N . LEU A 1 646 ? 13.539 -5.781 -34.581 1.00 80.25 646 LEU A N 1
ATOM 5039 C CA . LEU A 1 646 ? 14.606 -4.835 -34.254 1.00 80.25 646 LEU A CA 1
ATOM 5040 C C . LEU A 1 646 ? 15.812 -5.522 -33.596 1.00 80.25 646 LEU A C 1
ATOM 5042 O O . LEU A 1 646 ? 16.946 -5.155 -33.889 1.00 80.25 646 LEU A O 1
ATOM 5046 N N . ALA A 1 647 ? 15.598 -6.574 -32.799 1.00 84.88 647 ALA A N 1
ATOM 5047 C CA . ALA A 1 647 ? 16.649 -7.258 -32.039 1.00 84.88 647 ALA A CA 1
ATOM 5048 C C . ALA A 1 647 ? 17.500 -8.248 -32.861 1.00 84.88 647 ALA A C 1
ATOM 5050 O O . ALA A 1 647 ? 18.010 -9.249 -32.339 1.00 84.88 647 ALA A O 1
ATOM 5051 N N . MET A 1 648 ? 17.608 -8.049 -34.178 1.00 82.25 648 MET A N 1
ATOM 5052 C CA . MET A 1 648 ? 18.272 -8.998 -35.074 1.00 82.25 648 MET A CA 1
ATOM 5053 C C . MET A 1 648 ? 19.771 -9.157 -34.762 1.00 82.25 648 MET A C 1
ATOM 5055 O O . MET A 1 648 ? 20.297 -10.268 -34.888 1.00 82.25 648 MET A O 1
ATOM 5059 N N . LEU A 1 649 ? 20.451 -8.086 -34.340 1.00 75.44 649 LEU A N 1
ATOM 5060 C CA . LEU A 1 649 ? 21.869 -8.105 -33.962 1.00 75.44 649 LEU A CA 1
ATOM 5061 C C . LEU A 1 649 ? 22.070 -8.823 -32.621 1.00 75.44 649 LEU A C 1
ATOM 5063 O O . LEU A 1 649 ? 22.947 -9.670 -32.477 1.00 75.44 649 LEU A O 1
ATOM 5067 N N . GLU A 1 650 ? 21.213 -8.533 -31.658 1.00 92.38 650 GLU A N 1
ATOM 5068 C CA . GLU A 1 650 ? 21.266 -8.958 -30.264 1.00 92.38 650 GLU A CA 1
ATOM 5069 C C . GLU A 1 650 ? 20.958 -10.453 -30.147 1.00 92.38 650 GLU A C 1
ATOM 5071 O O . GLU A 1 650 ? 21.706 -11.226 -29.537 1.00 92.38 650 GLU A O 1
ATOM 5076 N N . ARG A 1 651 ? 19.943 -10.900 -30.891 1.00 92.81 651 ARG A N 1
ATOM 5077 C CA . ARG A 1 651 ? 19.657 -12.313 -31.145 1.00 92.81 651 ARG A CA 1
ATOM 5078 C C . ARG A 1 651 ? 20.839 -13.044 -31.788 1.00 92.81 651 ARG A C 1
ATOM 5080 O O . ARG A 1 651 ? 21.143 -14.179 -31.415 1.00 92.81 651 ARG A O 1
ATOM 5087 N N . LEU A 1 652 ? 21.502 -12.421 -32.766 1.00 87.06 652 LEU A N 1
ATOM 5088 C CA . LEU A 1 652 ? 22.653 -13.011 -33.452 1.00 87.06 652 LEU A CA 1
ATOM 5089 C C . LEU A 1 652 ? 23.894 -13.061 -32.546 1.00 87.06 652 LEU A C 1
ATOM 5091 O O . LEU A 1 652 ? 24.644 -14.034 -32.613 1.00 87.06 652 LEU A O 1
ATOM 5095 N N . ASN A 1 653 ? 24.071 -12.080 -31.659 1.00 86.62 653 ASN A N 1
ATOM 5096 C CA . ASN A 1 653 ? 25.111 -12.053 -30.634 1.00 86.62 653 ASN A CA 1
ATOM 5097 C C . ASN A 1 653 ? 24.928 -13.200 -29.629 1.00 86.62 653 ASN A C 1
ATOM 5099 O O . ASN A 1 653 ? 25.870 -13.965 -29.419 1.00 86.62 653 ASN A O 1
ATOM 5103 N N . LEU A 1 654 ? 23.716 -13.410 -29.100 1.00 93.81 654 LEU A N 1
ATOM 5104 C CA . LEU A 1 654 ? 23.406 -14.561 -28.237 1.00 93.81 654 LEU A CA 1
ATOM 5105 C C . LEU A 1 654 ? 23.752 -15.898 -28.926 1.00 93.81 654 LEU A C 1
ATOM 5107 O O . LEU A 1 654 ? 24.379 -16.779 -28.330 1.00 93.81 654 LEU A O 1
ATOM 5111 N N . ILE A 1 655 ? 23.396 -16.050 -30.206 1.00 89.44 655 ILE A N 1
ATOM 5112 C CA . ILE A 1 655 ? 23.683 -17.268 -30.982 1.00 89.44 655 ILE A CA 1
ATOM 5113 C C . ILE A 1 655 ? 25.187 -17.442 -31.244 1.00 89.44 655 ILE A C 1
ATOM 5115 O O . ILE A 1 655 ? 25.722 -18.517 -30.988 1.00 89.44 655 ILE A O 1
ATOM 5119 N N . ASN A 1 656 ? 25.889 -16.420 -31.737 1.00 87.19 656 ASN A N 1
ATOM 5120 C CA . ASN A 1 656 ? 27.277 -16.553 -32.196 1.00 87.19 656 ASN A CA 1
ATOM 5121 C C . ASN A 1 656 ? 28.307 -16.439 -31.065 1.00 87.19 656 ASN A C 1
ATOM 5123 O O . ASN A 1 656 ? 29.266 -17.212 -31.029 1.00 87.19 656 ASN A O 1
ATOM 5127 N N . ASN A 1 657 ? 28.121 -15.488 -30.148 1.00 90.62 657 ASN A N 1
ATOM 5128 C CA . ASN A 1 657 ? 29.104 -15.157 -29.115 1.00 90.62 657 ASN A CA 1
ATOM 5129 C C . ASN A 1 657 ? 28.921 -16.058 -27.885 1.00 90.62 657 ASN A C 1
ATOM 5131 O O . ASN A 1 657 ? 29.905 -16.513 -27.300 1.00 90.62 657 ASN A O 1
ATOM 5135 N N . ASN A 1 658 ? 27.668 -16.381 -27.539 1.00 92.94 658 ASN A N 1
ATOM 5136 C CA . ASN A 1 658 ? 27.322 -17.235 -26.396 1.00 92.94 658 ASN A CA 1
ATOM 5137 C C . ASN A 1 658 ? 26.927 -18.674 -26.798 1.00 92.94 658 ASN A C 1
ATOM 5139 O O . ASN A 1 658 ? 26.601 -19.502 -25.942 1.00 92.94 658 ASN A O 1
ATOM 5143 N N . ASN A 1 659 ? 26.976 -19.020 -28.089 1.00 94.19 659 ASN A N 1
ATOM 5144 C CA . ASN A 1 659 ? 26.586 -20.335 -28.618 1.00 94.19 659 ASN A CA 1
ATOM 5145 C C . ASN A 1 659 ? 25.143 -20.743 -28.236 1.00 94.19 659 ASN A C 1
ATOM 5147 O O . ASN A 1 659 ? 24.877 -21.920 -27.970 1.00 94.19 659 ASN A O 1
ATOM 5151 N N . TRP A 1 660 ? 24.211 -19.785 -28.128 1.00 97.38 660 TRP A N 1
ATOM 5152 C CA . TRP A 1 660 ? 22.807 -20.089 -27.833 1.00 97.38 660 TRP A CA 1
ATOM 5153 C C . TRP A 1 660 ? 22.121 -20.799 -29.004 1.00 97.38 660 TRP A C 1
ATOM 5155 O O . TRP A 1 660 ? 22.424 -20.584 -30.175 1.00 97.38 660 TRP A O 1
ATOM 5165 N N . THR A 1 661 ? 21.131 -21.629 -28.682 1.00 96.88 661 THR A N 1
ATOM 5166 C CA . THR A 1 661 ? 20.219 -22.236 -29.660 1.00 96.88 661 THR A CA 1
ATOM 5167 C C . THR A 1 661 ? 18.810 -21.698 -29.425 1.00 96.88 661 THR A C 1
ATOM 5169 O O . THR A 1 661 ? 18.110 -22.162 -28.524 1.00 96.88 661 THR A O 1
ATOM 5172 N N . ILE A 1 662 ? 18.398 -20.711 -30.220 1.00 96.69 662 ILE A N 1
ATOM 5173 C CA . ILE A 1 662 ? 17.038 -20.153 -30.191 1.00 96.69 662 ILE A CA 1
ATOM 5174 C C . ILE A 1 662 ? 16.174 -20.937 -31.193 1.00 96.69 662 ILE A C 1
ATOM 5176 O O . ILE A 1 662 ? 16.627 -21.231 -32.302 1.00 96.69 662 ILE A O 1
ATOM 5180 N N . VAL A 1 663 ? 14.981 -21.375 -30.774 1.00 94.44 663 VAL A N 1
ATOM 5181 C CA . VAL A 1 663 ? 14.155 -22.337 -31.527 1.00 94.44 663 VAL A CA 1
ATOM 5182 C C . VAL A 1 663 ? 12.694 -21.906 -31.626 1.00 94.44 663 VAL A C 1
ATOM 5184 O O . VAL A 1 663 ? 11.985 -21.866 -30.618 1.00 94.44 663 VAL A O 1
ATOM 5187 N N . GLY A 1 664 ? 12.226 -21.761 -32.868 1.00 88.69 664 GLY A N 1
ATOM 5188 C CA . GLY A 1 664 ? 10.807 -21.665 -33.231 1.00 88.69 664 GLY A CA 1
ATOM 5189 C C . GLY A 1 664 ? 10.285 -20.245 -33.456 1.00 88.69 664 GLY A C 1
ATOM 5190 O O . GLY A 1 664 ? 9.093 -20.082 -33.712 1.00 88.69 664 GLY A O 1
ATOM 5191 N N . ASP A 1 665 ? 11.172 -19.263 -33.367 1.00 94.25 665 ASP A N 1
ATOM 5192 C CA . ASP A 1 665 ? 10.950 -17.859 -33.677 1.00 94.25 665 ASP A CA 1
ATOM 5193 C C . ASP A 1 665 ? 11.289 -17.522 -35.143 1.00 94.25 665 ASP A C 1
ATOM 5195 O O . ASP A 1 665 ? 11.987 -18.282 -35.826 1.00 94.25 665 ASP A O 1
ATOM 5199 N N . ALA A 1 666 ? 10.800 -16.381 -35.634 1.00 89.94 666 ALA A N 1
ATOM 5200 C CA . ALA A 1 666 ? 11.025 -15.905 -37.002 1.00 89.94 666 ALA A CA 1
ATOM 5201 C C . ALA A 1 666 ? 11.307 -14.393 -37.067 1.00 89.94 666 ALA A C 1
ATOM 5203 O O . ALA A 1 666 ? 10.868 -13.638 -36.206 1.00 89.94 666 ALA A O 1
ATOM 5204 N N . ASN A 1 667 ? 12.020 -13.953 -38.110 1.00 82.69 667 ASN A N 1
ATOM 5205 C CA . ASN A 1 667 ? 12.168 -12.530 -38.420 1.00 82.69 667 ASN A CA 1
ATOM 5206 C C . ASN A 1 667 ? 10.897 -12.010 -39.116 1.00 82.69 667 ASN A C 1
ATOM 5208 O O . ASN A 1 667 ? 10.416 -12.657 -40.046 1.00 82.69 667 ASN A O 1
ATOM 5212 N N . SER A 1 668 ? 10.411 -10.842 -38.698 1.00 76.19 668 SER A N 1
ATOM 5213 C CA . SER A 1 668 ? 9.241 -10.138 -39.250 1.00 76.19 668 SER A CA 1
ATOM 5214 C C . SER A 1 668 ? 9.576 -8.773 -39.881 1.00 76.19 668 SER A C 1
ATOM 5216 O O . SER A 1 668 ? 8.701 -8.133 -40.461 1.00 76.19 668 SER A O 1
ATOM 5218 N N . CYS A 1 669 ? 10.843 -8.341 -39.833 1.00 61.66 669 CYS A N 1
ATOM 5219 C CA . CYS A 1 669 ? 11.320 -7.099 -40.449 1.00 61.66 669 CYS A CA 1
ATOM 5220 C C . CYS A 1 669 ? 11.394 -7.192 -41.993 1.00 61.66 669 CYS A C 1
ATOM 5222 O O . CYS A 1 669 ? 12.420 -7.584 -42.550 1.00 61.66 669 CYS A O 1
ATOM 5224 N N . GLU A 1 670 ? 10.329 -6.761 -42.678 1.00 61.66 670 GLU A N 1
ATOM 5225 C CA . GLU A 1 670 ? 10.366 -6.231 -44.054 1.00 61.66 670 GLU A CA 1
ATOM 5226 C C . GLU A 1 670 ? 9.783 -4.802 -44.048 1.00 61.66 670 GLU A C 1
ATOM 5228 O O . GLU A 1 670 ? 8.597 -4.598 -44.305 1.00 61.66 670 GLU A O 1
ATOM 5233 N N . GLY A 1 671 ? 10.613 -3.812 -43.697 1.00 74.38 671 GLY A N 1
ATOM 5234 C CA . GLY A 1 671 ? 10.237 -2.393 -43.610 1.00 74.38 671 GLY A CA 1
ATOM 5235 C C . GLY A 1 671 ? 10.934 -1.541 -44.684 1.00 74.38 671 GLY A C 1
ATOM 5236 O O . GLY A 1 671 ? 12.144 -1.704 -44.873 1.00 74.38 671 GLY A O 1
ATOM 5237 N N . PRO A 1 672 ? 10.224 -0.648 -45.399 1.00 89.81 672 PRO A N 1
ATOM 5238 C CA . PRO A 1 672 ? 10.817 0.200 -46.431 1.00 89.81 672 PRO A CA 1
ATOM 5239 C C . PRO A 1 672 ? 11.709 1.311 -45.860 1.00 89.81 672 PRO A C 1
ATOM 5241 O O . PRO A 1 672 ? 11.450 1.841 -44.787 1.00 89.81 672 PRO A O 1
ATOM 5244 N N . PHE A 1 673 ? 12.706 1.739 -46.633 1.00 95.06 673 PHE A N 1
ATOM 5245 C CA . PHE A 1 673 ? 13.322 3.059 -46.468 1.00 95.06 673 PHE A CA 1
ATOM 5246 C C . PHE A 1 673 ? 12.385 4.110 -47.076 1.00 95.06 673 PHE A C 1
ATOM 5248 O O . PHE A 1 673 ? 12.081 4.043 -48.272 1.00 95.06 673 PHE A O 1
ATOM 5255 N N . VAL A 1 674 ? 11.903 5.057 -46.268 1.00 97.25 674 VAL A N 1
ATOM 5256 C CA . VAL A 1 674 ? 10.847 6.011 -46.648 1.00 97.25 674 VAL A CA 1
ATOM 5257 C C . VAL A 1 674 ? 11.382 7.438 -46.668 1.00 97.25 674 VAL A C 1
ATOM 5259 O O . VAL A 1 674 ? 12.000 7.910 -45.716 1.00 97.25 674 VAL A O 1
ATOM 5262 N N . THR A 1 675 ? 11.116 8.156 -47.759 1.00 98.25 675 THR A N 1
ATOM 5263 C CA . THR A 1 675 ? 11.583 9.534 -47.981 1.00 98.25 675 THR A CA 1
ATOM 5264 C C . THR A 1 675 ? 10.501 10.422 -48.594 1.00 98.25 675 THR A C 1
ATOM 5266 O O . THR A 1 675 ? 9.674 9.955 -49.380 1.00 98.25 675 THR A O 1
ATOM 5269 N N . ILE A 1 676 ? 10.521 11.724 -48.288 1.00 98.38 676 ILE A N 1
ATOM 5270 C CA . ILE A 1 676 ? 9.694 12.733 -48.968 1.00 98.38 676 ILE A CA 1
ATOM 5271 C C . ILE A 1 676 ? 10.535 13.494 -49.987 1.00 98.38 676 ILE A C 1
ATOM 5273 O O . ILE A 1 676 ? 11.625 13.987 -49.691 1.00 98.38 676 ILE A O 1
ATOM 5277 N N . TRP A 1 677 ? 9.979 13.641 -51.186 1.00 98.25 677 TRP A N 1
ATOM 5278 C CA . TRP A 1 677 ? 10.570 14.357 -52.307 1.00 98.25 677 TRP A CA 1
ATOM 5279 C C . TRP A 1 677 ? 9.612 15.416 -52.842 1.00 98.25 677 TRP A C 1
ATOM 5281 O O . TRP A 1 677 ? 8.396 15.247 -52.818 1.00 98.25 677 TRP A O 1
ATOM 5291 N N . LYS A 1 678 ? 10.155 16.490 -53.407 1.00 97.81 678 LYS A N 1
ATOM 5292 C CA . LYS A 1 678 ? 9.408 17.526 -54.117 1.00 97.81 678 LYS A CA 1
ATOM 5293 C C . LYS A 1 678 ? 9.983 17.706 -55.516 1.00 97.81 678 LYS A C 1
ATOM 5295 O O . LYS A 1 678 ? 11.061 18.267 -55.702 1.00 97.81 678 LYS A O 1
ATOM 5300 N N . SER A 1 679 ? 9.258 17.195 -56.510 1.00 97.19 679 SER A N 1
ATOM 5301 C CA . SER A 1 679 ? 9.780 16.967 -57.861 1.00 97.19 679 SER A CA 1
ATOM 5302 C C . SER A 1 679 ? 10.074 18.252 -58.644 1.00 97.19 679 SER A C 1
ATOM 5304 O O . SER A 1 679 ? 10.827 18.211 -59.617 1.00 97.19 679 SER A O 1
ATOM 5306 N N . ASP A 1 680 ? 9.477 19.379 -58.238 1.00 96.25 680 ASP A N 1
ATOM 5307 C CA . ASP A 1 680 ? 9.571 20.690 -58.886 1.00 96.25 680 ASP A CA 1
ATOM 5308 C C . ASP A 1 680 ? 10.534 21.680 -58.214 1.00 96.25 680 ASP A C 1
ATOM 5310 O O . ASP A 1 680 ? 10.693 22.796 -58.717 1.00 96.25 680 ASP A O 1
ATOM 5314 N N . ASN A 1 681 ? 11.217 21.268 -57.141 1.00 96.88 681 ASN A N 1
ATOM 5315 C CA . ASN A 1 681 ? 12.439 21.934 -56.688 1.00 96.88 681 ASN A CA 1
ATOM 5316 C C . ASN A 1 681 ? 13.561 21.802 -57.753 1.00 96.88 681 ASN A C 1
ATOM 5318 O O . ASN A 1 681 ? 13.470 20.952 -58.647 1.00 96.88 681 ASN A O 1
ATOM 5322 N N . PRO A 1 682 ? 14.624 22.629 -57.689 1.00 94.38 682 PRO A N 1
ATOM 5323 C CA . PRO A 1 682 ? 15.783 22.504 -58.572 1.00 94.38 682 PRO A CA 1
ATOM 5324 C C . PRO A 1 682 ? 16.439 21.113 -58.535 1.00 94.38 682 PRO A C 1
ATOM 5326 O O . PRO A 1 682 ? 16.401 20.401 -57.535 1.00 94.38 682 PRO A O 1
ATOM 5329 N N . GLY A 1 683 ? 17.051 20.723 -59.649 1.00 92.94 683 GLY A N 1
ATOM 5330 C CA . GLY A 1 683 ? 17.714 19.432 -59.812 1.00 92.94 683 GLY A CA 1
ATOM 5331 C C . GLY A 1 683 ? 18.054 19.159 -61.275 1.00 92.94 683 GLY A C 1
ATOM 5332 O O . GLY A 1 683 ? 17.822 20.006 -62.144 1.00 92.94 683 GLY A O 1
ATOM 5333 N N . ALA A 1 684 ? 18.608 17.982 -61.544 1.00 94.00 684 ALA A N 1
ATOM 5334 C CA . ALA A 1 684 ? 19.003 17.552 -62.880 1.00 94.00 684 ALA A CA 1
ATOM 5335 C C . ALA A 1 684 ? 17.834 16.990 -63.711 1.00 94.00 684 ALA A C 1
ATOM 5337 O O . ALA A 1 684 ? 17.840 17.110 -64.940 1.00 94.00 684 ALA A O 1
ATOM 5338 N N . SER A 1 685 ? 16.825 16.388 -63.069 1.00 95.81 685 SER A N 1
ATOM 5339 C CA . SER A 1 685 ? 15.648 15.836 -63.754 1.00 95.81 685 SER A CA 1
ATOM 5340 C C . SER A 1 685 ? 14.509 16.857 -63.894 1.00 95.81 685 SER A C 1
ATOM 5342 O O . SER A 1 685 ? 14.469 17.883 -63.208 1.00 95.81 685 SER A O 1
ATOM 5344 N N . PHE A 1 686 ? 13.545 16.599 -64.786 1.00 97.25 686 PHE A N 1
ATOM 5345 C CA . PHE A 1 686 ? 12.429 17.525 -65.026 1.00 97.25 686 PHE A CA 1
ATOM 5346 C C . PHE A 1 686 ? 11.515 17.695 -63.794 1.00 97.25 686 PHE A C 1
ATOM 5348 O O . PHE A 1 686 ? 11.511 16.870 -62.886 1.00 97.25 686 PHE A O 1
ATOM 5355 N N . ASN A 1 687 ? 10.682 18.744 -63.767 1.00 96.75 687 ASN A N 1
ATOM 5356 C CA . ASN A 1 687 ? 9.804 19.059 -62.624 1.00 96.75 687 ASN A CA 1
ATOM 5357 C C . ASN A 1 687 ? 8.771 17.965 -62.267 1.00 96.75 687 ASN A C 1
ATOM 5359 O O . ASN A 1 687 ? 8.128 18.059 -61.226 1.00 96.75 687 ASN A O 1
ATOM 5363 N N . ASN A 1 688 ? 8.580 16.951 -63.117 1.00 95.56 688 ASN A N 1
ATOM 5364 C CA . ASN A 1 688 ? 7.757 15.761 -62.867 1.00 95.56 688 ASN A CA 1
ATOM 5365 C C . ASN A 1 688 ? 8.611 14.475 -62.788 1.00 95.56 688 ASN A C 1
ATOM 5367 O O . ASN A 1 688 ? 8.183 13.397 -63.195 1.00 95.56 688 ASN A O 1
ATOM 5371 N N . GLN A 1 689 ? 9.855 14.591 -62.330 1.00 97.69 689 GLN A N 1
ATOM 5372 C CA . GLN A 1 689 ? 10.797 13.487 -62.166 1.00 97.69 689 GLN A CA 1
ATOM 5373 C C . GLN A 1 689 ? 11.604 13.654 -60.875 1.00 97.69 689 GLN A C 1
ATOM 5375 O O . GLN A 1 689 ? 11.749 14.768 -60.361 1.00 97.69 689 GLN A O 1
ATOM 5380 N N . ILE A 1 690 ? 12.138 12.533 -60.393 1.00 97.56 690 ILE A N 1
ATOM 5381 C CA . ILE A 1 690 ? 13.185 12.459 -59.368 1.00 97.56 690 ILE A CA 1
ATOM 5382 C C . ILE A 1 690 ? 14.205 11.382 -59.761 1.00 97.56 690 ILE A C 1
ATOM 5384 O O . ILE A 1 690 ? 13.853 10.407 -60.432 1.00 97.56 690 ILE A O 1
ATOM 5388 N N . ILE A 1 691 ? 15.456 11.550 -59.348 1.00 96.44 691 ILE A N 1
ATOM 5389 C CA . ILE A 1 691 ? 16.544 10.578 -59.491 1.00 96.44 691 ILE A CA 1
ATOM 5390 C C . ILE A 1 691 ? 16.845 9.977 -58.119 1.00 96.44 691 ILE A C 1
ATOM 5392 O O . ILE A 1 691 ? 17.082 10.723 -57.174 1.00 96.44 691 ILE A O 1
ATOM 5396 N N . ILE A 1 692 ? 16.889 8.646 -58.031 1.00 95.38 692 ILE A N 1
ATOM 5397 C CA . ILE A 1 692 ? 17.434 7.920 -56.876 1.00 95.38 692 ILE A CA 1
ATOM 5398 C C . ILE A 1 692 ? 18.866 7.485 -57.236 1.00 95.38 692 ILE A C 1
ATOM 5400 O O . ILE A 1 692 ? 19.009 6.634 -58.122 1.00 95.38 692 ILE A O 1
ATOM 5404 N N . PRO A 1 693 ? 19.914 8.072 -56.624 1.00 94.50 693 PRO A N 1
ATOM 5405 C CA . PRO A 1 693 ? 21.302 7.800 -56.984 1.00 94.50 693 PRO A CA 1
ATOM 5406 C C . PRO A 1 693 ? 21.962 6.796 -56.027 1.00 94.50 693 PRO A C 1
ATOM 5408 O O . PRO A 1 693 ? 21.716 6.807 -54.822 1.00 94.50 693 PRO A O 1
ATOM 5411 N N . THR A 1 694 ? 22.805 5.919 -56.565 1.00 88.25 694 THR A N 1
ATOM 5412 C CA . THR A 1 694 ? 23.243 4.675 -55.906 1.00 88.25 694 THR A CA 1
ATOM 5413 C C . THR A 1 694 ? 24.706 4.290 -56.160 1.00 88.25 694 THR A C 1
ATOM 5415 O O . THR A 1 694 ? 25.245 3.491 -55.401 1.00 88.25 694 THR A O 1
ATOM 5418 N N . ASP A 1 695 ? 25.357 4.848 -57.192 1.00 79.50 695 ASP A N 1
ATOM 5419 C CA . ASP A 1 695 ? 26.762 4.608 -57.615 1.00 79.50 695 ASP A CA 1
ATOM 5420 C C . ASP A 1 695 ? 27.098 3.191 -58.133 1.00 79.50 695 ASP A C 1
ATOM 5422 O O . ASP A 1 695 ? 27.950 3.038 -59.016 1.00 79.50 695 ASP A O 1
ATOM 5426 N N . GLY A 1 696 ? 26.393 2.164 -57.658 1.00 67.38 696 GLY A N 1
ATOM 5427 C CA . GLY A 1 696 ? 26.598 0.767 -58.023 1.00 67.38 696 GLY A CA 1
ATOM 5428 C C . GLY A 1 696 ? 25.770 0.252 -59.208 1.00 67.38 696 GLY A C 1
ATOM 5429 O O . GLY A 1 696 ? 24.839 0.874 -59.712 1.00 67.38 696 GLY A O 1
ATOM 5430 N N . ALA A 1 697 ? 26.083 -0.978 -59.623 1.00 66.31 697 ALA A N 1
ATOM 5431 C CA . ALA A 1 697 ? 25.249 -1.781 -60.513 1.00 66.31 697 ALA A CA 1
ATOM 5432 C C . ALA A 1 697 ? 25.203 -3.230 -60.006 1.00 66.31 697 ALA A C 1
ATOM 5434 O O . ALA A 1 697 ? 26.230 -3.782 -59.614 1.00 66.31 697 ALA A O 1
ATOM 5435 N N . GLY A 1 698 ? 24.022 -3.853 -60.051 1.00 72.69 698 GLY A N 1
ATOM 5436 C CA . GLY A 1 698 ? 23.791 -5.213 -59.542 1.00 72.69 698 GLY A CA 1
ATOM 5437 C C . GLY A 1 698 ? 22.982 -5.303 -58.244 1.00 72.69 698 GLY A C 1
ATOM 5438 O O . GLY A 1 698 ? 22.769 -6.414 -57.774 1.00 72.69 698 GLY A O 1
ATOM 5439 N N . TYR A 1 699 ? 22.515 -4.169 -57.710 1.00 86.88 699 TYR A N 1
ATOM 5440 C CA . TYR A 1 699 ? 21.492 -4.103 -56.655 1.00 86.88 699 TYR A CA 1
ATOM 5441 C C . TYR A 1 699 ? 20.174 -4.728 -57.146 1.00 86.88 699 TYR A C 1
ATOM 5443 O O . TYR A 1 699 ? 19.986 -4.870 -58.357 1.00 86.88 699 TYR A O 1
ATOM 5451 N N . ASN A 1 700 ? 19.262 -5.072 -56.235 1.00 89.81 700 ASN A N 1
ATOM 5452 C CA . ASN A 1 700 ? 17.945 -5.615 -56.577 1.00 89.81 700 ASN A CA 1
ATOM 5453 C C . ASN A 1 700 ? 16.879 -5.089 -55.608 1.00 89.81 700 ASN A C 1
ATOM 5455 O O . ASN A 1 700 ? 16.527 -5.756 -54.629 1.00 89.81 700 ASN A O 1
ATOM 5459 N N . TYR A 1 701 ? 16.375 -3.893 -55.908 1.00 92.38 701 TYR A N 1
ATOM 5460 C CA . TYR A 1 701 ? 15.400 -3.185 -55.083 1.00 92.38 701 TYR A CA 1
ATOM 5461 C C . TYR A 1 701 ? 14.094 -2.893 -55.834 1.00 92.38 701 TYR A C 1
ATOM 5463 O O . TYR A 1 701 ? 14.057 -2.811 -57.065 1.00 92.38 701 TYR A O 1
ATOM 5471 N N . ASP A 1 702 ? 13.022 -2.723 -55.071 1.00 93.75 702 ASP A N 1
ATOM 5472 C CA . ASP A 1 702 ? 11.695 -2.320 -55.531 1.00 93.75 702 ASP A CA 1
ATOM 5473 C C . ASP A 1 702 ? 11.347 -0.961 -54.901 1.00 93.75 702 ASP A C 1
ATOM 5475 O O . ASP A 1 702 ? 11.685 -0.692 -53.747 1.00 93.75 702 ASP A O 1
ATOM 5479 N N . LEU A 1 703 ? 10.685 -0.092 -55.668 1.00 95.94 703 LEU A N 1
ATOM 5480 C CA . LEU A 1 703 ? 10.340 1.279 -55.292 1.00 95.94 703 LEU A CA 1
ATOM 5481 C C . LEU A 1 703 ? 8.846 1.534 -55.512 1.00 95.94 703 LEU A C 1
ATOM 5483 O O . LEU A 1 703 ? 8.340 1.367 -56.625 1.00 95.94 703 LEU A O 1
ATOM 5487 N N . TYR A 1 704 ? 8.158 2.010 -54.477 1.00 96.56 704 TYR A N 1
ATOM 5488 C CA . TYR A 1 704 ? 6.803 2.564 -54.544 1.00 96.56 704 TYR A CA 1
ATOM 5489 C C . TYR A 1 704 ? 6.840 4.087 -54.347 1.00 96.56 704 TYR A C 1
ATOM 5491 O O . TYR A 1 704 ? 7.730 4.617 -53.682 1.00 96.56 704 TYR A O 1
ATOM 5499 N N . TRP A 1 705 ? 5.896 4.808 -54.949 1.00 97.62 705 TRP A N 1
ATOM 5500 C CA . TRP A 1 705 ? 5.721 6.246 -54.736 1.00 97.62 705 TRP A CA 1
ATOM 5501 C C . TRP A 1 705 ? 4.244 6.646 -54.770 1.00 97.62 705 TRP A C 1
ATOM 5503 O O . TRP A 1 705 ? 3.459 6.060 -55.516 1.00 97.62 705 TRP A O 1
ATOM 5513 N N . GLU A 1 706 ? 3.878 7.686 -54.019 1.00 97.00 706 GLU A N 1
ATOM 5514 C CA . GLU A 1 706 ? 2.526 8.270 -53.989 1.00 97.00 706 GLU A CA 1
ATOM 5515 C C . GLU A 1 706 ? 2.556 9.793 -53.774 1.00 97.00 706 GLU A C 1
ATOM 5517 O O . GLU A 1 706 ? 3.445 10.304 -53.089 1.00 97.00 706 GLU A O 1
ATOM 5522 N N . ASP A 1 707 ? 1.618 10.539 -54.372 1.00 97.00 707 ASP A N 1
ATOM 5523 C CA . ASP A 1 707 ? 1.472 11.985 -54.122 1.00 97.00 707 ASP A CA 1
ATOM 5524 C C . ASP A 1 707 ? 0.937 12.211 -52.700 1.00 97.00 707 ASP A C 1
ATOM 5526 O O . ASP A 1 707 ? -0.109 11.683 -52.320 1.00 97.00 707 ASP A O 1
ATOM 5530 N N . VAL A 1 708 ? 1.629 13.037 -51.914 1.00 95.94 708 VAL A N 1
ATOM 5531 C CA . VAL A 1 708 ? 1.284 13.317 -50.507 1.00 95.94 708 VAL A CA 1
ATOM 5532 C C . VAL A 1 708 ? -0.094 13.992 -50.370 1.00 95.94 708 VAL A C 1
ATOM 5534 O O . VAL A 1 708 ? -0.730 13.914 -49.320 1.00 95.94 708 VAL A O 1
ATOM 5537 N N . ASN A 1 709 ? -0.588 14.636 -51.431 1.00 93.69 709 ASN A N 1
ATOM 5538 C CA . ASN A 1 709 ? -1.880 15.328 -51.471 1.00 93.69 709 ASN A CA 1
ATOM 5539 C C . ASN A 1 709 ? -3.001 14.465 -52.079 1.00 93.69 709 ASN A C 1
ATOM 5541 O O . ASN A 1 709 ? -4.180 14.762 -51.874 1.00 93.69 709 ASN A O 1
ATOM 5545 N N . ASP A 1 710 ? -2.645 13.418 -52.828 1.00 93.31 710 ASP A N 1
ATOM 5546 C CA . ASP A 1 710 ? -3.561 12.428 -53.399 1.00 93.31 710 ASP A CA 1
ATOM 5547 C C . ASP A 1 710 ? -2.887 11.044 -53.482 1.00 93.31 710 ASP A C 1
ATOM 5549 O O . ASP A 1 710 ? -2.397 10.657 -54.546 1.00 93.31 710 ASP A O 1
ATOM 5553 N N . PRO A 1 711 ? -2.928 10.238 -52.404 1.00 90.25 711 PRO A N 1
ATOM 5554 C CA . PRO A 1 711 ? -2.365 8.887 -52.412 1.00 90.25 711 PRO A CA 1
ATOM 5555 C C . PRO A 1 711 ? -3.021 7.914 -53.410 1.00 90.25 711 PRO A C 1
ATOM 5557 O O . PRO A 1 711 ? -2.552 6.788 -53.565 1.00 90.25 711 PRO A O 1
ATOM 5560 N N . SER A 1 712 ? -4.100 8.303 -54.110 1.00 90.31 712 SER A N 1
ATOM 5561 C CA . SER A 1 712 ? -4.626 7.521 -55.242 1.00 90.31 712 SER A CA 1
ATOM 5562 C C . SER A 1 712 ? -3.837 7.727 -56.545 1.00 90.31 712 SER A C 1
ATOM 5564 O O . SER A 1 712 ? -3.952 6.920 -57.471 1.00 90.31 712 SER A O 1
ATOM 5566 N N . THR A 1 713 ? -2.989 8.758 -56.594 1.00 94.06 713 THR A N 1
ATOM 5567 C CA . THR A 1 713 ? -1.989 9.005 -57.634 1.00 94.06 713 THR A CA 1
ATOM 5568 C C . THR A 1 713 ? -0.647 8.412 -57.182 1.00 94.06 713 THR A C 1
ATOM 5570 O O . THR A 1 713 ? 0.161 9.072 -56.530 1.00 94.06 713 THR A O 1
ATOM 5573 N N . ASN A 1 714 ? -0.424 7.138 -57.518 1.00 96.31 714 ASN A N 1
ATOM 5574 C CA . ASN A 1 714 ? 0.728 6.340 -57.079 1.00 96.31 714 ASN A CA 1
ATOM 5575 C C . ASN A 1 714 ? 1.298 5.433 -58.192 1.00 96.31 714 ASN A C 1
ATOM 5577 O O . ASN A 1 714 ? 0.744 5.355 -59.296 1.00 96.31 714 ASN A O 1
ATOM 5581 N N . GLY A 1 715 ? 2.412 4.749 -57.913 1.00 95.00 715 GLY A N 1
ATOM 5582 C CA . GLY A 1 715 ? 3.006 3.766 -58.819 1.00 95.00 715 GLY A CA 1
ATOM 5583 C C . GLY A 1 715 ? 4.159 2.956 -58.218 1.00 95.00 715 GLY A C 1
ATOM 5584 O O . GLY A 1 715 ? 4.683 3.275 -57.157 1.00 95.00 715 GLY A O 1
ATOM 5585 N N . THR A 1 716 ? 4.569 1.901 -58.930 1.00 95.50 716 THR A N 1
ATOM 5586 C CA . THR A 1 716 ? 5.622 0.961 -58.501 1.00 95.50 716 THR A CA 1
ATOM 5587 C C . THR A 1 716 ? 6.618 0.693 -59.631 1.00 95.50 716 THR A C 1
ATOM 5589 O O . THR A 1 716 ? 6.240 0.626 -60.805 1.00 95.50 716 THR A O 1
ATOM 5592 N N . LEU A 1 717 ? 7.885 0.507 -59.272 1.00 94.62 717 LEU A N 1
ATOM 5593 C CA . LEU A 1 717 ? 8.989 0.072 -60.123 1.00 94.62 717 LEU A CA 1
ATOM 5594 C C . LEU A 1 717 ? 9.705 -1.092 -59.424 1.00 94.62 717 LEU A C 1
ATOM 5596 O O . LEU A 1 717 ? 9.992 -0.993 -58.239 1.00 94.62 717 LEU A O 1
ATOM 5600 N N . SER A 1 718 ? 10.007 -2.173 -60.145 1.00 93.81 718 SER A N 1
ATOM 5601 C CA . SER A 1 718 ? 10.507 -3.418 -59.540 1.00 93.81 718 SER A CA 1
ATOM 5602 C C . SER A 1 718 ? 11.744 -3.972 -60.238 1.00 93.81 718 SER A C 1
ATOM 5604 O O . SER A 1 718 ? 11.874 -3.826 -61.456 1.00 93.81 718 SER A O 1
ATOM 5606 N N . ASN A 1 719 ? 12.573 -4.722 -59.503 1.00 90.19 719 ASN A N 1
ATOM 5607 C CA . ASN A 1 719 ? 13.845 -5.306 -59.961 1.00 90.19 719 ASN A CA 1
ATOM 5608 C C . ASN A 1 719 ? 14.815 -4.220 -60.479 1.00 90.19 719 ASN A C 1
ATOM 5610 O O . ASN A 1 719 ? 15.413 -4.353 -61.552 1.00 90.19 719 ASN A O 1
ATOM 5614 N N . LEU A 1 720 ? 14.916 -3.107 -59.749 1.00 92.44 720 LEU A N 1
ATOM 5615 C CA . LEU A 1 720 ? 15.790 -1.984 -60.074 1.00 92.44 720 LEU A CA 1
ATOM 5616 C C . LEU A 1 720 ? 17.247 -2.313 -59.740 1.00 92.44 720 LEU A C 1
ATOM 5618 O O . LEU A 1 720 ? 17.546 -2.909 -58.705 1.00 92.44 720 LEU A O 1
ATOM 5622 N N . THR A 1 721 ? 18.155 -1.904 -60.631 1.00 89.38 721 THR A N 1
ATOM 5623 C CA . THR A 1 721 ? 19.592 -2.183 -60.526 1.00 89.38 721 THR A CA 1
ATOM 5624 C C . THR A 1 721 ? 20.387 -0.900 -60.790 1.00 89.38 721 THR A C 1
ATOM 5626 O O . THR A 1 721 ? 20.494 -0.474 -61.943 1.00 89.38 721 THR A O 1
ATOM 5629 N N . GLY A 1 722 ? 20.964 -0.297 -59.750 1.00 88.06 722 GLY A N 1
ATOM 5630 C CA . GLY A 1 722 ? 21.631 1.007 -59.854 1.00 88.06 722 GLY A CA 1
ATOM 5631 C C . GLY A 1 722 ? 20.654 2.190 -59.962 1.00 88.06 722 GLY A C 1
ATOM 5632 O O . GLY A 1 722 ? 19.482 2.065 -59.595 1.00 88.06 722 GLY A O 1
ATOM 5633 N N . ASP A 1 723 ? 21.143 3.327 -60.464 1.00 91.12 723 ASP A N 1
ATOM 5634 C CA . ASP A 1 723 ? 20.421 4.610 -60.487 1.00 91.12 723 ASP A CA 1
ATOM 5635 C C . ASP A 1 723 ? 19.126 4.562 -61.320 1.00 91.12 723 ASP A C 1
ATOM 5637 O O . ASP A 1 723 ? 19.098 4.021 -62.431 1.00 91.12 723 ASP A O 1
ATOM 5641 N N . VAL A 1 724 ? 18.056 5.204 -60.832 1.00 93.50 724 VAL A N 1
ATOM 5642 C CA . VAL A 1 724 ? 16.766 5.282 -61.544 1.00 93.50 724 VAL A CA 1
ATOM 5643 C C . VAL A 1 724 ? 16.208 6.704 -61.600 1.00 93.50 724 VAL A C 1
ATOM 5645 O O . VAL A 1 724 ? 16.181 7.421 -60.604 1.00 93.50 724 VAL A O 1
ATOM 5648 N N . THR A 1 725 ? 15.692 7.105 -62.768 1.00 95.81 725 THR A N 1
ATOM 5649 C CA . THR A 1 725 ? 14.839 8.297 -62.912 1.00 95.81 725 THR A CA 1
ATOM 5650 C C . THR A 1 725 ? 13.367 7.890 -62.852 1.00 95.81 725 THR A C 1
ATOM 5652 O O . THR A 1 725 ? 12.817 7.337 -63.813 1.00 95.81 725 THR A O 1
ATOM 5655 N N . VAL A 1 726 ? 12.704 8.181 -61.735 1.00 96.38 726 VAL A N 1
ATOM 5656 C CA . VAL A 1 726 ? 11.264 7.962 -61.563 1.00 96.38 726 VAL A CA 1
ATOM 5657 C C . VAL A 1 726 ? 10.504 9.018 -62.370 1.00 96.38 726 VAL A C 1
ATOM 5659 O O . VAL A 1 726 ? 10.838 10.202 -62.345 1.00 96.38 726 VAL A O 1
ATOM 5662 N N . ASN A 1 727 ? 9.486 8.591 -63.120 1.00 96.00 727 ASN A N 1
ATOM 5663 C CA . ASN A 1 727 ? 8.653 9.476 -63.937 1.00 96.00 727 ASN A CA 1
ATOM 5664 C C . ASN A 1 727 ? 7.289 9.646 -63.267 1.00 96.00 727 ASN A C 1
ATOM 5666 O O . ASN A 1 727 ? 6.502 8.702 -63.219 1.00 96.00 727 ASN A O 1
ATOM 5670 N N . LEU A 1 728 ? 7.026 10.850 -62.767 1.00 95.94 728 LEU A N 1
ATOM 5671 C CA . LEU A 1 728 ? 5.852 11.191 -61.972 1.00 95.94 728 LEU A CA 1
ATOM 5672 C C . LEU A 1 728 ? 4.767 11.824 -62.873 1.00 95.94 728 LEU A C 1
ATOM 5674 O O . LEU A 1 728 ? 5.104 12.461 -63.881 1.00 95.94 728 LEU A O 1
ATOM 5678 N N . PRO A 1 729 ? 3.463 11.677 -62.559 1.00 92.94 729 PRO A N 1
ATOM 5679 C CA . PRO A 1 729 ? 2.384 12.159 -63.429 1.00 92.94 729 PRO A CA 1
ATOM 5680 C C . PRO A 1 729 ? 2.324 13.686 -63.549 1.00 92.94 729 PRO A C 1
ATOM 5682 O O . PRO A 1 729 ? 1.936 14.208 -64.596 1.00 92.94 729 PRO A O 1
ATOM 5685 N N . LEU A 1 730 ? 2.696 14.394 -62.479 1.00 94.12 730 LEU A N 1
ATOM 5686 C CA . LEU A 1 730 ? 2.678 15.851 -62.357 1.00 94.12 730 LEU A CA 1
ATOM 5687 C C . LEU A 1 730 ? 3.879 16.345 -61.534 1.00 94.12 730 LEU A C 1
ATOM 5689 O O . LEU A 1 730 ? 4.622 15.562 -60.947 1.00 94.12 730 LEU A O 1
ATOM 5693 N N . ALA A 1 731 ? 4.046 17.665 -61.488 1.00 96.06 731 ALA A N 1
ATOM 5694 C CA . ALA A 1 731 ? 4.902 18.342 -60.521 1.00 96.06 731 ALA A CA 1
ATOM 5695 C C . ALA A 1 731 ? 4.215 18.390 -59.144 1.00 96.06 731 ALA A C 1
ATOM 5697 O O . ALA A 1 731 ? 3.067 18.831 -59.076 1.00 96.06 731 ALA A O 1
ATOM 5698 N N . GLY A 1 732 ? 4.893 17.957 -58.076 1.00 95.75 732 GLY A N 1
ATOM 5699 C CA . GLY A 1 732 ? 4.303 17.883 -56.734 1.00 95.75 732 GLY A CA 1
ATOM 5700 C C . GLY A 1 732 ? 5.235 17.319 -55.657 1.00 95.75 732 GLY A C 1
ATOM 5701 O O . GLY A 1 732 ? 6.434 17.140 -55.883 1.00 95.75 732 GLY A O 1
ATOM 5702 N N . THR A 1 733 ? 4.662 17.036 -54.484 1.00 98.12 733 THR A N 1
ATOM 5703 C CA . THR A 1 733 ? 5.350 16.403 -53.348 1.00 98.12 733 THR A CA 1
ATOM 5704 C C . THR A 1 733 ? 4.932 14.940 -53.252 1.00 98.12 733 THR A C 1
ATOM 5706 O O . THR A 1 733 ? 3.740 14.643 -53.203 1.00 98.12 733 THR A O 1
ATOM 5709 N N . TYR A 1 734 ? 5.905 14.038 -53.190 1.00 98.31 734 TYR A N 1
ATOM 5710 C CA . TYR A 1 734 ? 5.713 12.594 -53.244 1.00 98.31 734 TYR A CA 1
ATOM 5711 C C . TYR A 1 734 ? 6.423 11.905 -52.081 1.00 98.31 734 TYR A C 1
ATOM 5713 O O . TYR A 1 734 ? 7.560 12.249 -51.755 1.00 98.31 734 TYR A O 1
ATOM 5721 N N . LYS A 1 735 ? 5.769 10.906 -51.489 1.00 98.19 735 LYS A N 1
ATOM 5722 C CA . LYS A 1 735 ? 6.416 9.927 -50.614 1.00 98.19 735 LYS A CA 1
ATOM 5723 C C . LYS A 1 735 ? 6.995 8.819 -51.491 1.00 98.19 735 LYS A C 1
ATOM 5725 O O . LYS A 1 735 ? 6.352 8.414 -52.460 1.00 98.19 735 LYS A O 1
ATOM 5730 N N . VAL A 1 736 ? 8.193 8.350 -51.165 1.00 98.06 736 VAL A N 1
ATOM 5731 C CA . VAL A 1 736 ? 8.921 7.295 -51.878 1.00 98.06 736 VAL A CA 1
ATOM 5732 C C . VAL A 1 736 ? 9.351 6.239 -50.869 1.00 98.06 736 VAL A C 1
ATOM 5734 O O . VAL A 1 736 ? 10.000 6.567 -49.879 1.00 98.06 736 VAL A O 1
ATOM 5737 N N . GLU A 1 737 ? 8.991 4.988 -51.131 1.00 97.25 737 GLU A N 1
ATOM 5738 C CA . GLU A 1 737 ? 9.295 3.815 -50.308 1.00 97.25 737 GLU A CA 1
ATOM 5739 C C . GLU A 1 737 ? 10.213 2.877 -51.103 1.00 97.25 737 GLU A C 1
ATOM 5741 O O . GLU A 1 737 ? 9.908 2.550 -52.253 1.00 97.25 737 GLU A O 1
ATOM 5746 N N . ILE A 1 738 ? 11.329 2.440 -50.518 1.00 95.44 738 ILE A N 1
ATOM 5747 C CA . ILE A 1 738 ? 12.316 1.555 -51.157 1.00 95.44 738 ILE A CA 1
ATOM 5748 C C . ILE A 1 738 ? 12.482 0.276 -50.332 1.00 95.44 738 ILE A C 1
ATOM 5750 O O . ILE A 1 738 ? 12.663 0.329 -49.120 1.00 95.44 738 ILE A O 1
ATOM 5754 N N . THR A 1 739 ? 12.442 -0.881 -50.994 1.00 90.81 739 THR A N 1
ATOM 5755 C CA . THR A 1 739 ? 12.519 -2.218 -50.377 1.00 90.81 739 THR A CA 1
ATOM 5756 C C . THR A 1 739 ? 13.494 -3.129 -51.126 1.00 90.81 739 THR A C 1
ATOM 5758 O O . THR A 1 739 ? 13.768 -2.922 -52.308 1.00 90.81 739 THR A O 1
ATOM 5761 N N . GLY A 1 740 ? 14.001 -4.169 -50.460 1.00 86.56 740 GLY A N 1
ATOM 5762 C CA . GLY A 1 740 ? 14.928 -5.138 -51.053 1.00 86.56 740 GLY A CA 1
ATOM 5763 C C . GLY A 1 740 ? 16.403 -4.751 -50.905 1.00 86.56 740 GLY A C 1
ATOM 5764 O O . GLY A 1 740 ? 16.795 -4.094 -49.943 1.00 86.56 740 GLY A O 1
ATOM 5765 N N . ASP A 1 741 ? 17.238 -5.202 -51.842 1.00 88.12 741 ASP A N 1
ATOM 5766 C CA . ASP A 1 741 ? 18.693 -5.015 -51.802 1.00 88.12 741 ASP A CA 1
ATOM 5767 C C . ASP A 1 741 ? 19.070 -3.619 -52.325 1.00 88.12 741 ASP A C 1
ATOM 5769 O O . ASP A 1 741 ? 19.380 -3.442 -53.507 1.00 88.12 741 ASP A O 1
ATOM 5773 N N . PHE A 1 742 ? 18.991 -2.627 -51.430 1.00 91.69 742 PHE A N 1
ATOM 5774 C CA . PHE A 1 742 ? 19.352 -1.219 -51.646 1.00 91.69 742 PHE A CA 1
ATOM 5775 C C . PHE A 1 742 ? 20.493 -0.791 -50.694 1.00 91.69 742 PHE A C 1
ATOM 5777 O O . PHE A 1 742 ? 20.282 -0.014 -49.767 1.00 91.69 742 PHE A O 1
ATOM 5784 N N . PRO A 1 743 ? 21.724 -1.305 -50.860 1.00 89.12 743 PRO A N 1
ATOM 5785 C CA . PRO A 1 743 ? 22.763 -1.212 -49.832 1.00 89.12 743 PRO A CA 1
ATOM 5786 C C . PRO A 1 743 ? 23.489 0.149 -49.777 1.00 89.12 743 PRO A C 1
ATOM 5788 O O . PRO A 1 743 ? 24.471 0.273 -49.035 1.00 89.12 743 PRO A O 1
ATOM 5791 N N . ARG A 1 744 ? 23.070 1.144 -50.579 1.00 92.19 744 ARG A N 1
ATOM 5792 C CA . ARG A 1 744 ? 23.640 2.502 -50.646 1.00 92.19 744 ARG A CA 1
ATOM 5793 C C . ARG A 1 744 ? 22.712 3.488 -51.374 1.00 92.19 744 ARG A C 1
ATOM 5795 O O . ARG A 1 744 ? 22.157 3.158 -52.419 1.00 92.19 744 ARG A O 1
ATOM 5802 N N . ILE A 1 745 ? 22.671 4.728 -50.883 1.00 94.62 745 ILE A N 1
ATOM 5803 C CA . ILE A 1 745 ? 22.262 5.937 -51.619 1.00 94.62 745 ILE A CA 1
ATOM 5804 C C . ILE A 1 745 ? 23.490 6.864 -51.739 1.00 94.62 745 ILE A C 1
ATOM 5806 O O . ILE A 1 745 ? 24.358 6.824 -50.867 1.00 94.62 745 ILE A O 1
ATOM 5810 N N . TYR A 1 746 ? 23.635 7.628 -52.828 1.00 95.44 746 TYR A N 1
ATOM 5811 C CA . TYR A 1 746 ? 24.883 8.352 -53.134 1.00 95.44 746 TYR A CA 1
ATOM 5812 C C . TYR A 1 746 ? 24.660 9.656 -53.919 1.00 95.44 746 TYR A C 1
ATOM 5814 O O . TYR A 1 746 ? 24.719 9.675 -55.148 1.00 95.44 746 TYR A O 1
ATOM 5822 N N . PHE A 1 747 ? 24.418 10.773 -53.225 1.00 96.38 747 PHE A N 1
ATOM 5823 C CA . PHE A 1 747 ? 24.229 12.072 -53.890 1.00 96.38 747 PHE A CA 1
ATOM 5824 C C . PHE A 1 747 ? 25.545 12.772 -54.277 1.00 96.38 747 PHE A C 1
ATOM 5826 O O . PHE A 1 747 ? 25.600 13.379 -55.350 1.00 96.38 747 PHE A O 1
ATOM 5833 N N . ASN A 1 748 ? 26.591 12.685 -53.440 1.00 94.12 748 ASN A N 1
ATOM 5834 C CA . ASN A 1 748 ? 27.963 13.157 -53.724 1.00 94.12 748 ASN A CA 1
ATOM 5835 C C . ASN A 1 748 ? 28.105 14.602 -54.254 1.00 94.12 748 ASN A C 1
ATOM 5837 O O . ASN A 1 748 ? 29.087 14.932 -54.920 1.00 94.12 748 ASN A O 1
ATOM 5841 N N . ASN A 1 749 ? 27.130 15.476 -53.980 1.00 91.56 749 ASN A N 1
ATOM 5842 C CA . ASN A 1 749 ? 27.064 16.838 -54.520 1.00 91.56 749 ASN A CA 1
ATOM 5843 C C . ASN A 1 749 ? 27.238 16.898 -56.059 1.00 91.56 749 ASN A C 1
ATOM 5845 O O . ASN A 1 749 ? 27.770 17.868 -56.605 1.00 91.56 749 ASN A O 1
ATOM 5849 N N . ASP A 1 750 ? 26.819 15.845 -56.774 1.00 90.62 750 ASP A N 1
ATOM 5850 C CA . ASP A 1 750 ? 26.878 15.816 -58.234 1.00 90.62 750 ASP A CA 1
ATOM 5851 C C . ASP A 1 750 ? 25.733 16.661 -58.817 1.00 90.62 750 ASP A C 1
ATOM 5853 O O . ASP A 1 750 ? 24.558 16.452 -58.520 1.00 90.62 750 ASP A O 1
ATOM 5857 N N . VAL A 1 751 ? 26.072 17.594 -59.707 1.00 87.62 751 VAL A N 1
ATOM 5858 C CA . VAL A 1 751 ? 25.118 18.433 -60.453 1.00 87.62 751 VAL A CA 1
ATOM 5859 C C . VAL A 1 751 ? 24.215 17.643 -61.413 1.00 87.62 751 VAL A C 1
ATOM 5861 O O . VAL A 1 751 ? 23.294 18.216 -61.992 1.00 87.62 751 VAL A O 1
ATOM 5864 N N . ASN A 1 752 ? 24.483 16.348 -61.609 1.00 89.25 752 ASN A N 1
ATOM 5865 C CA . ASN A 1 752 ? 23.624 15.406 -62.327 1.00 89.25 752 ASN A CA 1
ATOM 5866 C C . ASN A 1 752 ? 22.584 14.713 -61.417 1.00 89.25 752 ASN A C 1
ATOM 5868 O O . ASN A 1 752 ? 21.738 13.983 -61.934 1.00 89.25 752 ASN A O 1
ATOM 5872 N N . ASN A 1 753 ? 22.611 14.959 -60.100 1.00 91.19 753 ASN A N 1
ATOM 5873 C CA . ASN A 1 753 ? 21.642 14.454 -59.123 1.00 91.19 753 ASN A CA 1
ATOM 5874 C C . ASN A 1 753 ? 20.607 15.523 -58.719 1.00 91.19 753 ASN A C 1
ATOM 5876 O O . ASN A 1 753 ? 20.761 16.722 -58.953 1.00 91.19 753 ASN A O 1
ATOM 5880 N N . ASP A 1 754 ? 19.519 15.083 -58.087 1.00 95.69 754 ASP A N 1
ATOM 5881 C CA . ASP A 1 754 ? 18.382 15.926 -57.693 1.00 95.69 754 ASP A CA 1
ATOM 5882 C C . ASP A 1 754 ? 18.515 16.474 -56.254 1.00 95.69 754 ASP A C 1
ATOM 5884 O O . ASP A 1 754 ? 17.625 16.320 -55.418 1.00 95.69 754 ASP A O 1
ATOM 5888 N N . LEU A 1 755 ? 19.653 17.119 -55.976 1.00 95.44 755 LEU A N 1
ATOM 5889 C CA . LEU A 1 755 ? 20.112 17.548 -54.641 1.00 95.44 755 LEU A CA 1
ATOM 5890 C C . LEU A 1 755 ? 19.087 18.359 -53.821 1.00 95.44 755 LEU A C 1
ATOM 5892 O O . LEU A 1 755 ? 18.975 18.172 -52.614 1.00 95.44 755 LEU A O 1
ATOM 5896 N N . GLU A 1 756 ? 18.316 19.252 -54.450 1.00 96.25 756 GLU A N 1
ATOM 5897 C CA . GLU A 1 756 ? 17.305 20.063 -53.750 1.00 96.25 756 GLU A CA 1
ATOM 5898 C C . GLU A 1 756 ? 15.909 19.413 -53.711 1.00 96.25 756 GLU A C 1
ATOM 5900 O O . GLU A 1 756 ? 14.991 19.982 -53.109 1.00 96.25 756 GLU A O 1
ATOM 5905 N N . LYS A 1 757 ? 15.705 18.249 -54.345 1.00 97.69 757 LYS A N 1
ATOM 5906 C CA . LYS A 1 757 ? 14.380 17.607 -54.431 1.00 97.69 757 LYS A CA 1
ATOM 5907 C C . LYS A 1 757 ? 14.059 16.697 -53.254 1.00 97.69 757 LYS A C 1
ATOM 5909 O O . LYS A 1 757 ? 12.882 16.595 -52.921 1.00 97.69 757 LYS A O 1
ATOM 5914 N N . ILE A 1 758 ? 15.042 16.049 -52.630 1.00 97.94 758 ILE A N 1
ATOM 5915 C CA . ILE A 1 758 ? 14.800 15.314 -51.383 1.00 97.94 758 ILE A CA 1
ATOM 5916 C C . ILE A 1 758 ? 14.566 16.315 -50.239 1.00 97.94 758 ILE A C 1
ATOM 5918 O O . ILE A 1 758 ? 15.280 17.312 -50.122 1.00 97.94 758 ILE A O 1
ATOM 5922 N N . LEU A 1 759 ? 13.526 16.079 -49.437 1.00 97.94 759 LEU A N 1
ATOM 5923 C CA . LEU A 1 759 ? 13.137 16.929 -48.306 1.00 97.94 759 LEU A CA 1
ATOM 5924 C C . LEU A 1 759 ? 13.352 16.230 -46.964 1.00 97.94 759 LEU A C 1
ATOM 5926 O O . LEU A 1 759 ? 13.791 16.867 -46.010 1.00 97.94 759 LEU A O 1
ATOM 5930 N N . SER A 1 760 ? 13.064 14.931 -46.871 1.00 98.06 760 SER A N 1
ATOM 5931 C CA . SER A 1 760 ? 13.239 14.207 -45.611 1.00 98.06 760 SER A CA 1
ATOM 5932 C C . SER A 1 760 ? 13.389 12.697 -45.756 1.00 98.06 760 SER A C 1
ATOM 5934 O O . SER A 1 760 ? 12.917 12.105 -46.728 1.00 98.06 760 SER A O 1
ATOM 5936 N N . VAL A 1 761 ? 14.030 12.087 -44.755 1.00 98.12 761 VAL A N 1
ATOM 5937 C CA . VAL A 1 761 ? 13.874 10.664 -44.402 1.00 98.12 761 VAL A CA 1
ATOM 5938 C C . VAL A 1 761 ? 12.793 10.562 -43.324 1.00 98.12 761 VAL A C 1
ATOM 5940 O O . VAL A 1 761 ? 12.872 11.277 -42.326 1.00 98.12 761 VAL A O 1
ATOM 5943 N N . GLU A 1 762 ? 11.802 9.695 -43.523 1.00 97.19 762 GLU A N 1
ATOM 5944 C CA . GLU A 1 762 ? 10.686 9.453 -42.590 1.00 97.19 762 GLU A CA 1
ATOM 5945 C C . GLU A 1 762 ? 10.801 8.101 -41.872 1.00 97.19 762 GLU A C 1
ATOM 5947 O O . GLU A 1 762 ? 10.362 7.994 -40.735 1.00 97.19 762 GLU A O 1
ATOM 5952 N N . GLU A 1 763 ? 11.408 7.091 -42.505 1.00 94.38 763 GLU A N 1
ATOM 5953 C CA . GLU A 1 763 ? 11.716 5.778 -41.911 1.00 94.38 763 GLU A CA 1
ATOM 5954 C C . GLU A 1 763 ? 13.024 5.261 -42.537 1.00 94.38 763 GLU A C 1
ATOM 5956 O O . GLU A 1 763 ? 13.228 5.399 -43.750 1.00 94.38 763 GLU A O 1
ATOM 5961 N N . TRP A 1 764 ? 13.922 4.672 -41.746 1.00 92.38 764 TRP A N 1
ATOM 5962 C CA . TRP A 1 764 ? 15.143 4.022 -42.246 1.00 92.38 764 TRP A CA 1
ATOM 5963 C C . TRP A 1 764 ? 14.889 2.597 -42.746 1.00 92.38 764 TRP A C 1
ATOM 5965 O O . TRP A 1 764 ? 15.535 2.162 -43.707 1.00 92.38 764 TRP A O 1
ATOM 5975 N N . GLY A 1 765 ? 13.934 1.900 -42.129 1.00 86.44 765 GLY A N 1
ATOM 5976 C CA . GLY A 1 765 ? 13.481 0.573 -42.524 1.00 86.44 765 GLY A CA 1
ATOM 5977 C C . GLY A 1 765 ? 14.516 -0.531 -42.302 1.00 86.44 765 GLY A C 1
ATOM 5978 O O . GLY A 1 765 ? 15.584 -0.339 -41.721 1.00 86.44 765 GLY A O 1
ATOM 5979 N N . SER A 1 766 ? 14.225 -1.727 -42.815 1.00 82.12 766 SER A N 1
ATOM 5980 C CA . SER A 1 766 ? 15.087 -2.908 -42.670 1.00 82.12 766 SER A CA 1
ATOM 5981 C C . SER A 1 766 ? 16.186 -2.991 -43.744 1.00 82.12 766 SER A C 1
ATOM 5983 O O . SER A 1 766 ? 16.556 -4.085 -44.176 1.00 82.12 766 SER A O 1
ATOM 5985 N N . ILE A 1 767 ? 16.687 -1.846 -44.223 1.00 86.12 767 ILE A N 1
ATOM 5986 C CA . ILE A 1 767 ? 17.745 -1.787 -45.240 1.00 86.12 767 ILE A CA 1
ATOM 5987 C C . ILE A 1 767 ? 19.112 -2.070 -44.604 1.00 86.12 767 ILE A C 1
ATOM 5989 O O . ILE A 1 767 ? 19.543 -1.392 -43.672 1.00 86.12 767 ILE A O 1
ATOM 5993 N N . LEU A 1 768 ? 19.821 -3.062 -45.148 1.00 85.19 768 LEU A N 1
ATOM 5994 C CA . LEU A 1 768 ? 21.182 -3.417 -44.743 1.00 85.19 768 LEU A CA 1
ATOM 5995 C C . LEU A 1 768 ? 22.200 -2.522 -45.466 1.00 85.19 768 LEU A C 1
ATOM 5997 O O . LEU A 1 768 ? 22.678 -2.842 -46.556 1.00 85.19 768 LEU A O 1
ATOM 6001 N N . TRP A 1 769 ? 22.526 -1.385 -44.855 1.00 90.94 769 TRP A N 1
ATOM 6002 C CA . TRP A 1 769 ? 23.448 -0.407 -45.426 1.00 90.94 769 TRP A CA 1
ATOM 6003 C C . TRP A 1 769 ? 24.889 -0.939 -45.466 1.00 90.94 769 TRP A C 1
ATOM 6005 O O . TRP A 1 769 ? 25.436 -1.397 -44.465 1.00 90.94 769 TRP A O 1
ATOM 6015 N N . SER A 1 770 ? 25.524 -0.843 -46.636 1.00 89.88 770 SER A N 1
ATOM 6016 C CA . SER A 1 770 ? 26.943 -1.179 -46.848 1.00 89.88 770 SER A CA 1
ATOM 6017 C C . SER A 1 770 ? 27.859 0.047 -46.800 1.00 89.88 770 SER A C 1
ATOM 6019 O O . SER A 1 770 ? 29.044 -0.064 -46.494 1.00 89.88 770 SER A O 1
ATOM 6021 N N . SER A 1 771 ? 27.318 1.232 -47.098 1.00 92.31 771 SER A N 1
ATOM 6022 C CA . SER A 1 771 ? 28.022 2.507 -46.999 1.00 92.31 771 SER A CA 1
ATOM 6023 C C . SER A 1 771 ? 27.036 3.663 -46.850 1.00 92.31 771 SER A C 1
ATOM 6025 O O . SER A 1 771 ? 26.015 3.690 -47.535 1.00 92.31 771 SER A O 1
ATOM 6027 N N . MET A 1 772 ? 27.390 4.634 -46.005 1.00 96.06 772 MET A N 1
ATOM 6028 C CA . MET A 1 772 ? 26.752 5.955 -45.933 1.00 96.06 772 MET A CA 1
ATOM 6029 C C . MET A 1 772 ? 27.664 7.073 -46.480 1.00 96.06 772 MET A C 1
ATOM 6031 O O . MET A 1 772 ? 27.351 8.258 -46.355 1.00 96.06 772 MET A O 1
ATOM 6035 N N . GLU A 1 773 ? 28.807 6.725 -47.085 1.00 95.88 773 GLU A N 1
ATOM 6036 C CA . GLU A 1 773 ? 29.754 7.710 -47.615 1.00 95.88 773 GLU A CA 1
ATOM 6037 C C . GLU A 1 773 ? 29.131 8.500 -48.777 1.00 95.88 773 GLU A C 1
ATOM 6039 O O . GLU A 1 773 ? 28.693 7.905 -49.767 1.00 95.88 773 GLU A O 1
ATOM 6044 N N . ASP A 1 774 ? 29.112 9.831 -48.626 1.00 96.94 774 ASP A N 1
ATOM 6045 C CA . ASP A 1 774 ? 28.425 10.829 -49.466 1.00 96.94 774 ASP A CA 1
ATOM 6046 C C . ASP A 1 774 ? 26.894 10.657 -49.616 1.00 96.94 774 ASP A C 1
ATOM 6048 O O . ASP A 1 774 ? 26.299 11.218 -50.547 1.00 96.94 774 ASP A O 1
ATOM 6052 N N . ALA A 1 775 ? 26.240 9.909 -48.717 1.00 96.69 775 ALA A N 1
ATOM 6053 C CA . ALA A 1 775 ? 24.846 9.486 -48.891 1.00 96.69 775 ALA A CA 1
ATOM 6054 C C . ALA A 1 775 ? 23.852 10.631 -49.135 1.00 96.69 775 ALA A C 1
ATOM 6056 O O . ALA A 1 775 ? 22.973 10.475 -49.972 1.00 96.69 775 ALA A O 1
ATOM 6057 N N . PHE A 1 776 ? 24.028 11.789 -48.494 1.00 97.75 776 PHE A N 1
ATOM 6058 C CA . PHE A 1 776 ? 23.203 12.992 -48.670 1.00 97.75 776 PHE A CA 1
ATOM 6059 C C . PHE A 1 776 ? 24.048 14.262 -48.897 1.00 97.75 776 PHE A C 1
ATOM 6061 O O . PHE A 1 776 ? 23.598 15.387 -48.659 1.00 97.75 776 PHE A O 1
ATOM 6068 N N . HIS A 1 777 ? 25.281 14.103 -49.384 1.00 97.69 777 HIS A N 1
ATOM 6069 C CA . HIS A 1 777 ? 26.197 15.211 -49.664 1.00 97.69 777 HIS A CA 1
ATOM 6070 C C . HIS A 1 777 ? 25.578 16.177 -50.695 1.00 97.69 777 HIS A C 1
ATOM 6072 O O . HIS A 1 777 ? 25.265 15.785 -51.819 1.00 97.69 777 HIS A O 1
ATOM 6078 N N . GLY A 1 778 ? 25.401 17.441 -50.299 1.00 96.69 778 GLY A N 1
ATOM 6079 C CA . GLY A 1 778 ? 24.792 18.526 -51.076 1.00 96.69 778 GLY A CA 1
ATOM 6080 C C . GLY A 1 778 ? 23.264 18.636 -50.964 1.00 96.69 778 GLY A C 1
ATOM 6081 O O . GLY A 1 778 ? 22.673 19.477 -51.640 1.00 96.69 778 GLY A O 1
ATOM 6082 N N . CYS A 1 779 ? 22.602 17.821 -50.133 1.00 97.38 779 CYS A N 1
ATOM 6083 C CA . CYS A 1 779 ? 21.138 17.808 -50.016 1.00 97.38 779 CYS A CA 1
ATOM 6084 C C . CYS A 1 779 ? 20.608 18.962 -49.144 1.00 97.38 779 CYS A C 1
ATOM 6086 O O . CYS A 1 779 ? 20.131 18.756 -48.028 1.00 97.38 779 CYS A O 1
ATOM 6088 N N . ASN A 1 780 ? 20.691 20.194 -49.658 1.00 94.81 780 ASN A N 1
ATOM 6089 C CA . ASN A 1 780 ? 20.417 21.447 -48.936 1.00 94.81 780 ASN A CA 1
ATOM 6090 C C . ASN A 1 780 ? 19.086 21.477 -48.155 1.00 94.81 780 ASN A C 1
ATOM 6092 O O . ASN A 1 780 ? 19.012 22.120 -47.104 1.00 94.81 780 ASN A O 1
ATOM 6096 N N . ASN A 1 781 ? 18.044 20.810 -48.666 1.00 96.81 781 ASN A N 1
ATOM 6097 C CA . ASN A 1 781 ? 16.680 20.814 -48.120 1.00 96.81 781 ASN A CA 1
ATOM 6098 C C . ASN A 1 781 ? 16.372 19.639 -47.172 1.00 96.81 781 ASN A C 1
ATOM 6100 O O . ASN A 1 781 ? 15.253 19.567 -46.671 1.00 96.81 781 ASN A O 1
ATOM 6104 N N . LEU A 1 782 ? 17.321 18.725 -46.943 1.00 97.62 782 LEU A N 1
ATOM 6105 C CA . LEU A 1 782 ? 17.082 17.492 -46.194 1.00 97.62 782 LEU A CA 1
ATOM 6106 C C . LEU A 1 782 ? 16.948 17.719 -44.681 1.00 97.62 782 LEU A C 1
ATOM 6108 O O . LEU A 1 782 ? 17.775 18.404 -44.080 1.00 97.62 782 LEU A O 1
ATOM 6112 N N . ASN A 1 783 ? 15.984 17.032 -44.066 1.00 96.38 783 ASN A N 1
ATOM 6113 C CA . ASN A 1 783 ? 15.932 16.750 -42.630 1.00 96.38 783 ASN A CA 1
ATOM 6114 C C . ASN A 1 783 ? 15.699 15.240 -42.364 1.00 96.38 783 ASN A C 1
ATOM 6116 O O . ASN A 1 783 ? 15.346 14.495 -43.277 1.00 96.38 783 ASN A O 1
ATOM 6120 N N . VAL A 1 784 ? 15.871 14.758 -41.131 1.00 97.06 784 VAL A N 1
ATOM 6121 C CA . VAL A 1 784 ? 15.535 13.370 -40.741 1.00 97.06 784 VAL A CA 1
ATOM 6122 C C . VAL A 1 784 ? 14.385 13.404 -39.733 1.00 97.06 784 VAL A C 1
ATOM 6124 O O . VAL A 1 784 ? 14.563 13.820 -38.594 1.00 97.06 784 VAL A O 1
ATOM 6127 N N . ASN A 1 785 ? 13.189 13.010 -40.152 1.00 95.06 785 ASN A N 1
ATOM 6128 C CA . ASN A 1 785 ? 11.996 12.974 -39.299 1.00 95.06 785 ASN A CA 1
ATOM 6129 C C . ASN A 1 785 ? 11.780 11.587 -38.658 1.00 95.06 785 ASN A C 1
ATOM 6131 O O . ASN A 1 785 ? 10.923 11.437 -37.788 1.00 95.06 785 ASN A O 1
ATOM 6135 N N . ALA A 1 786 ? 12.562 10.599 -39.100 1.00 91.06 786 ALA A N 1
ATOM 6136 C CA . ALA A 1 786 ? 12.509 9.205 -38.688 1.00 91.06 786 ALA A CA 1
ATOM 6137 C C . ALA A 1 786 ? 12.736 8.979 -37.186 1.00 91.06 786 ALA A C 1
ATOM 6139 O O . ALA A 1 786 ? 13.615 9.590 -36.577 1.00 91.06 786 ALA A O 1
ATOM 6140 N N . THR A 1 787 ? 11.950 8.068 -36.607 1.00 82.94 787 THR A N 1
ATOM 6141 C CA . THR A 1 787 ? 12.051 7.635 -35.200 1.00 82.94 787 THR A CA 1
ATOM 6142 C C . THR A 1 787 ? 12.781 6.301 -35.025 1.00 82.94 787 THR A C 1
ATOM 6144 O O . THR A 1 787 ? 13.183 5.969 -33.909 1.00 82.94 787 THR A O 1
ATOM 6147 N N . ASP A 1 788 ? 12.971 5.545 -36.107 1.00 84.50 788 ASP A N 1
ATOM 6148 C CA . ASP A 1 788 ? 13.894 4.415 -36.185 1.00 84.50 788 ASP A CA 1
ATOM 6149 C C . ASP A 1 788 ? 15.326 4.897 -36.506 1.00 84.50 788 ASP A C 1
ATOM 6151 O O . ASP A 1 788 ? 15.613 6.099 -36.544 1.00 84.50 788 ASP A O 1
ATOM 6155 N N . SER A 1 789 ? 16.263 3.966 -36.677 1.00 88.62 789 SER A N 1
ATOM 6156 C CA . SER A 1 789 ? 17.661 4.270 -36.996 1.00 88.62 789 SER A CA 1
ATOM 6157 C C . SER A 1 789 ? 18.232 3.278 -38.019 1.00 88.62 789 SER A C 1
ATOM 6159 O O . SER A 1 789 ? 17.763 2.142 -38.112 1.00 88.62 789 SER A O 1
ATOM 6161 N N . PRO A 1 790 ? 19.219 3.687 -38.839 1.00 91.00 790 PRO A N 1
ATOM 6162 C CA . PRO A 1 790 ? 19.750 2.837 -39.897 1.00 91.00 790 PRO A CA 1
ATOM 6163 C C . PRO A 1 790 ? 20.563 1.662 -39.342 1.00 91.00 790 PRO A C 1
ATOM 6165 O O . PRO A 1 790 ? 21.381 1.819 -38.436 1.00 91.00 790 PRO A O 1
ATOM 6168 N N . PHE A 1 791 ? 20.430 0.489 -39.968 1.00 85.81 791 PHE A N 1
ATOM 6169 C CA . PHE A 1 791 ? 21.268 -0.679 -39.676 1.00 85.81 791 PHE A CA 1
ATOM 6170 C C . PHE A 1 791 ? 22.702 -0.485 -40.208 1.00 85.81 791 PHE A C 1
ATOM 6172 O O . PHE A 1 791 ? 23.058 -0.956 -41.289 1.00 85.81 791 PHE A O 1
ATOM 6179 N N . LEU A 1 792 ? 23.542 0.213 -39.435 1.00 89.00 792 LEU A N 1
ATOM 6180 C CA . LEU A 1 792 ? 24.912 0.595 -39.810 1.00 89.00 792 LEU A CA 1
ATOM 6181 C C . LEU A 1 792 ? 25.972 -0.511 -39.641 1.00 89.00 792 LEU A C 1
ATOM 6183 O O . LEU A 1 792 ? 27.129 -0.286 -39.980 1.00 89.00 792 LEU A O 1
ATOM 6187 N N . MET A 1 793 ? 25.625 -1.718 -39.180 1.00 82.38 793 MET A N 1
ATOM 6188 C CA . MET A 1 793 ? 26.607 -2.759 -38.808 1.00 82.38 793 MET A CA 1
ATOM 6189 C C . MET A 1 793 ? 27.538 -3.247 -39.936 1.00 82.38 793 MET A C 1
ATOM 6191 O O . MET A 1 793 ? 28.561 -3.868 -39.650 1.00 82.38 793 MET A O 1
ATOM 6195 N N . SER A 1 794 ? 27.207 -2.997 -41.209 1.00 86.94 794 SER A N 1
ATOM 6196 C CA . SER A 1 794 ? 28.097 -3.265 -42.359 1.00 86.94 794 SER A CA 1
ATOM 6197 C C . SER A 1 794 ? 28.759 -2.004 -42.938 1.00 86.94 794 SER A C 1
ATOM 6199 O O . SER A 1 794 ? 29.564 -2.105 -43.862 1.00 86.94 794 SER A O 1
ATOM 6201 N N . VAL A 1 795 ? 28.460 -0.829 -42.378 1.00 94.19 795 VAL A N 1
ATOM 6202 C CA . VAL A 1 795 ? 29.060 0.470 -42.701 1.00 94.19 795 VAL A CA 1
ATOM 6203 C C . VAL A 1 795 ? 30.256 0.707 -41.782 1.00 94.19 795 VAL A C 1
ATOM 6205 O O . VAL A 1 795 ? 30.147 0.548 -40.570 1.00 94.19 795 VAL A O 1
ATOM 6208 N N . SER A 1 796 ? 31.387 1.146 -42.339 1.00 94.62 796 SER A N 1
ATOM 6209 C CA . SER A 1 796 ? 32.578 1.546 -41.566 1.00 94.62 796 SER A CA 1
ATOM 6210 C C . SER A 1 796 ? 32.916 3.039 -41.667 1.00 94.62 796 SER A C 1
ATOM 6212 O O . SER A 1 796 ? 33.905 3.489 -41.080 1.00 94.62 796 SER A O 1
ATOM 6214 N N . SER A 1 797 ? 32.139 3.800 -42.445 1.00 96.94 797 SER A N 1
ATOM 6215 C CA . SER A 1 797 ? 32.403 5.187 -42.841 1.00 96.94 797 SER A CA 1
ATOM 6216 C C . SER A 1 797 ? 31.104 5.989 -42.927 1.00 96.94 797 SER A C 1
ATOM 6218 O O . SER A 1 797 ? 30.200 5.612 -43.674 1.00 96.94 797 SER A O 1
ATOM 6220 N N . LEU A 1 798 ? 31.041 7.116 -42.210 1.00 98.12 798 LEU A N 1
ATOM 6221 C CA . LEU A 1 798 ? 30.016 8.157 -42.393 1.00 98.12 798 LEU A CA 1
ATOM 6222 C C . LEU A 1 798 ? 30.572 9.363 -43.176 1.00 98.12 798 LEU A C 1
ATOM 6224 O O . LEU A 1 798 ? 30.050 10.476 -43.079 1.00 98.12 798 LEU A O 1
ATOM 6228 N N . SER A 1 799 ? 31.675 9.181 -43.912 1.00 98.12 799 SER A N 1
ATOM 6229 C CA . SER A 1 799 ? 32.392 10.292 -44.538 1.00 98.12 799 SER A CA 1
ATOM 6230 C C . SER A 1 799 ? 31.491 11.111 -45.466 1.00 98.12 799 SER A C 1
ATOM 6232 O O . SER A 1 799 ? 30.864 10.576 -46.378 1.00 98.12 799 SER A O 1
ATOM 6234 N N . ARG A 1 800 ? 31.433 12.426 -45.226 1.00 98.44 800 ARG A N 1
ATOM 6235 C CA . ARG A 1 800 ? 30.623 13.406 -45.971 1.00 98.44 800 ARG A CA 1
ATOM 6236 C C . ARG A 1 800 ? 29.109 13.116 -46.011 1.00 98.44 800 ARG A C 1
ATOM 6238 O O . ARG A 1 800 ? 28.417 13.734 -46.816 1.00 98.44 800 ARG A O 1
ATOM 6245 N N . MET A 1 801 ? 28.582 12.225 -45.158 1.00 98.00 801 MET A N 1
ATOM 6246 C CA . MET A 1 801 ? 27.189 11.741 -45.214 1.00 98.00 801 MET A CA 1
ATOM 6247 C C . MET A 1 801 ? 26.155 12.871 -45.329 1.00 98.00 801 MET A C 1
ATOM 6249 O O . MET A 1 801 ? 25.315 12.820 -46.220 1.00 98.00 801 MET A O 1
ATOM 6253 N N . PHE A 1 802 ? 26.251 13.902 -44.488 1.00 98.31 802 PHE A N 1
ATOM 6254 C CA . PHE A 1 802 ? 25.369 15.074 -44.468 1.00 98.31 802 PHE A CA 1
ATOM 6255 C C . PHE A 1 802 ? 26.104 16.367 -44.856 1.00 98.31 802 PHE A C 1
ATOM 6257 O O . PHE A 1 802 ? 25.688 17.471 -44.494 1.00 98.31 802 PHE A O 1
ATOM 6264 N N . LYS A 1 803 ? 27.211 16.262 -45.604 1.00 98.25 803 LYS A N 1
ATOM 6265 C CA . LYS A 1 803 ? 28.004 17.430 -45.994 1.00 98.25 803 LYS A CA 1
ATOM 6266 C C . LYS A 1 803 ? 27.167 18.389 -46.845 1.00 98.25 803 LYS A C 1
ATOM 6268 O O . LYS A 1 803 ? 26.684 18.013 -47.907 1.00 98.25 803 LYS A O 1
ATOM 6273 N N . GLY A 1 804 ? 27.000 19.631 -46.404 1.00 97.06 804 GLY A N 1
ATOM 6274 C CA . GLY A 1 804 ? 26.156 20.629 -47.064 1.00 97.06 804 GLY A CA 1
ATOM 6275 C C . GLY A 1 804 ? 24.647 20.396 -46.913 1.00 97.06 804 GLY A C 1
ATOM 6276 O O . GLY A 1 804 ? 23.876 21.035 -47.620 1.00 97.06 804 GLY A O 1
ATOM 6277 N N . ALA A 1 805 ? 24.190 19.516 -46.015 1.00 96.88 805 ALA A N 1
ATOM 6278 C CA . ALA A 1 805 ? 22.765 19.346 -45.720 1.00 96.88 805 ALA A CA 1
ATOM 6279 C C . ALA A 1 805 ? 22.245 20.526 -44.873 1.00 96.88 805 ALA A C 1
ATOM 6281 O O . ALA A 1 805 ? 22.006 20.408 -43.673 1.00 96.88 805 ALA A O 1
ATOM 6282 N N . THR A 1 806 ? 22.120 21.709 -45.485 1.00 96.50 806 THR A N 1
ATOM 6283 C CA . THR A 1 806 ? 21.920 22.978 -44.762 1.00 96.50 806 THR A CA 1
ATOM 6284 C C . THR A 1 806 ? 20.645 23.063 -43.922 1.00 96.50 806 THR A C 1
ATOM 6286 O O . THR A 1 806 ? 20.602 23.891 -43.018 1.00 96.50 806 THR A O 1
ATOM 6289 N N . SER A 1 807 ? 19.621 22.248 -44.193 1.00 96.62 807 SER A N 1
ATOM 6290 C CA . SER A 1 807 ? 18.350 22.240 -43.444 1.00 96.62 807 SER A CA 1
ATOM 6291 C C . SER A 1 807 ? 18.285 21.202 -42.318 1.00 96.62 807 SER A C 1
ATOM 6293 O O . SER A 1 807 ? 17.298 21.189 -41.585 1.00 96.62 807 SER A O 1
ATOM 6295 N N . LEU A 1 808 ? 19.306 20.352 -42.166 1.00 97.44 808 LEU A N 1
ATOM 6296 C CA . LEU A 1 808 ? 19.307 19.275 -41.179 1.00 97.44 808 LEU A CA 1
ATOM 6297 C C . LEU A 1 808 ? 19.397 19.842 -39.757 1.00 97.44 808 LEU A C 1
ATOM 6299 O O . LEU A 1 808 ? 20.343 20.559 -39.442 1.00 97.44 808 LEU A O 1
ATOM 6303 N N . ALA A 1 809 ? 18.447 19.477 -38.894 1.00 94.69 809 ALA A N 1
ATOM 6304 C CA . ALA A 1 809 ? 18.414 19.882 -37.482 1.00 94.69 809 ALA A CA 1
ATOM 6305 C C . ALA A 1 809 ? 18.008 18.749 -36.511 1.00 94.69 809 ALA A C 1
ATOM 6307 O O . ALA A 1 809 ? 17.811 18.995 -35.323 1.00 94.69 809 ALA A O 1
ATOM 6308 N N . SER A 1 810 ? 17.854 17.522 -37.013 1.00 92.06 810 SER A N 1
ATOM 6309 C CA . SER A 1 810 ? 17.304 16.367 -36.289 1.00 92.06 810 SER A CA 1
ATOM 6310 C C . SER A 1 810 ? 18.171 15.821 -35.161 1.00 92.06 810 SER A C 1
ATOM 6312 O O . SER A 1 810 ? 19.381 15.701 -35.315 1.00 92.06 810 SER A O 1
ATOM 6314 N N . ASP A 1 811 ? 17.523 15.367 -34.087 1.00 91.62 811 ASP A N 1
ATOM 6315 C CA . ASP A 1 811 ? 18.091 14.398 -33.144 1.00 91.62 811 ASP A CA 1
ATOM 6316 C C . ASP A 1 811 ? 18.400 13.080 -33.887 1.00 91.62 811 ASP A C 1
ATOM 6318 O O . ASP A 1 811 ? 17.561 12.596 -34.648 1.00 91.62 811 ASP A O 1
ATOM 6322 N N . LEU A 1 812 ? 19.611 12.541 -33.712 1.00 94.81 812 LEU A N 1
ATOM 6323 C CA . LEU A 1 812 ? 20.087 11.283 -34.311 1.00 94.81 812 LEU A CA 1
ATOM 6324 C C . LEU A 1 812 ? 20.659 10.341 -33.230 1.00 94.81 812 LEU A C 1
ATOM 6326 O O . LEU A 1 812 ? 21.476 9.460 -33.508 1.00 94.81 812 LEU A O 1
ATOM 6330 N N . ASN A 1 813 ? 20.289 10.557 -31.967 1.00 91.06 813 ASN A N 1
ATOM 6331 C CA . ASN A 1 813 ? 20.946 9.965 -30.804 1.00 91.06 813 ASN A CA 1
ATOM 6332 C C . ASN A 1 813 ? 20.687 8.450 -30.650 1.00 91.06 813 ASN A C 1
ATOM 6334 O O . ASN A 1 813 ? 21.438 7.756 -29.967 1.00 91.06 813 ASN A O 1
ATOM 6338 N N . ASN A 1 814 ? 19.651 7.928 -31.314 1.00 84.69 814 ASN A N 1
ATOM 6339 C CA . ASN A 1 814 ? 19.233 6.520 -31.337 1.00 84.69 814 ASN A CA 1
ATOM 6340 C C . ASN A 1 814 ? 20.016 5.631 -32.338 1.00 84.69 814 ASN A C 1
ATOM 6342 O O . ASN A 1 814 ? 19.589 4.511 -32.628 1.00 84.69 814 ASN A O 1
ATOM 6346 N N . TRP A 1 815 ? 21.124 6.112 -32.914 1.00 91.44 815 TRP A N 1
ATOM 6347 C CA . TRP A 1 815 ? 21.909 5.379 -33.918 1.00 91.44 815 TRP A CA 1
ATOM 6348 C C . TRP A 1 815 ? 23.032 4.553 -33.274 1.00 91.44 815 TRP A C 1
ATOM 6350 O O . TRP A 1 815 ? 23.872 5.097 -32.559 1.00 91.44 815 TRP A O 1
ATOM 6360 N N . ASN A 1 816 ? 23.118 3.253 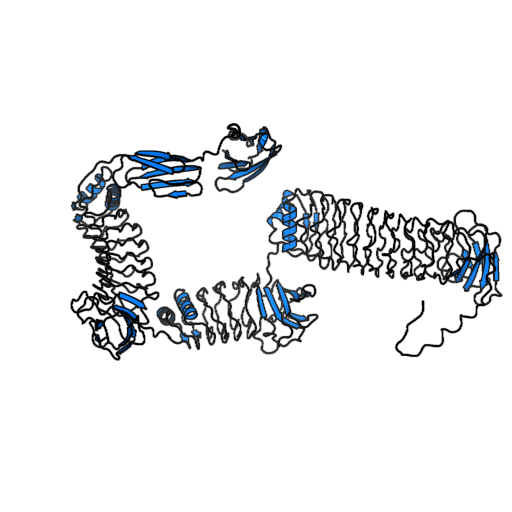-33.591 1.00 86.75 816 ASN A N 1
ATOM 6361 C CA . ASN A 1 816 ? 24.310 2.462 -33.268 1.00 86.75 816 ASN A CA 1
ATOM 6362 C C . ASN A 1 816 ? 25.431 2.782 -34.273 1.00 86.75 816 ASN A C 1
ATOM 6364 O O . ASN A 1 816 ? 25.346 2.423 -35.447 1.00 86.75 816 ASN A O 1
ATOM 6368 N N . THR A 1 817 ? 26.489 3.443 -33.801 1.00 94.00 817 THR A N 1
ATOM 6369 C CA . THR A 1 817 ? 27.669 3.815 -34.598 1.00 94.00 817 THR A CA 1
ATOM 6370 C C . THR A 1 817 ? 28.911 2.966 -34.302 1.00 94.00 817 THR A C 1
ATOM 6372 O O . THR A 1 817 ? 30.001 3.332 -34.736 1.00 94.00 817 THR A O 1
ATOM 6375 N N . GLU A 1 818 ? 28.803 1.843 -33.580 1.00 91.56 818 GLU A N 1
ATOM 6376 C CA . GLU A 1 818 ? 29.978 1.099 -33.086 1.00 91.56 818 GLU A CA 1
ATOM 6377 C C . GLU A 1 818 ? 30.919 0.580 -34.190 1.00 91.56 818 GLU A C 1
ATOM 6379 O O . GLU A 1 818 ? 32.120 0.432 -33.961 1.00 91.56 818 GLU A O 1
ATOM 6384 N N . SER A 1 819 ? 30.402 0.333 -35.396 1.00 92.62 819 SER A N 1
ATOM 6385 C CA . SER A 1 819 ? 31.169 -0.108 -36.568 1.00 92.62 819 SER A CA 1
ATOM 6386 C C . SER A 1 819 ? 31.945 1.017 -37.271 1.00 92.62 819 SER A C 1
ATOM 6388 O O . SER A 1 819 ? 32.772 0.743 -38.147 1.00 92.62 819 SER A O 1
ATOM 6390 N N . ILE A 1 820 ? 31.689 2.284 -36.927 1.00 97.62 820 ILE A N 1
ATOM 6391 C CA . ILE A 1 820 ? 32.219 3.443 -37.647 1.00 97.62 820 ILE A CA 1
ATOM 6392 C C . ILE A 1 820 ? 33.683 3.706 -37.270 1.00 97.62 820 ILE A C 1
ATOM 6394 O O . ILE A 1 820 ? 34.043 3.862 -36.107 1.00 97.62 820 ILE A O 1
ATOM 6398 N N . THR A 1 821 ? 34.536 3.808 -38.293 1.00 96.69 821 THR A N 1
ATOM 6399 C CA . THR A 1 821 ? 35.988 4.039 -38.148 1.00 96.69 821 THR A CA 1
ATOM 6400 C C . THR A 1 821 ? 36.434 5.420 -38.642 1.00 96.69 821 THR A C 1
ATOM 6402 O O . THR A 1 821 ? 37.538 5.870 -38.323 1.00 96.69 821 THR A O 1
ATOM 6405 N N . THR A 1 822 ? 35.577 6.119 -39.396 1.00 97.94 822 THR A N 1
ATOM 6406 C CA . THR A 1 822 ? 35.810 7.478 -39.906 1.00 97.94 822 THR A CA 1
ATOM 6407 C C . THR A 1 822 ? 34.506 8.272 -39.993 1.00 97.94 822 THR A C 1
ATOM 6409 O O . THR A 1 822 ? 33.482 7.773 -40.467 1.00 97.94 822 THR A O 1
ATOM 6412 N N . MET A 1 823 ? 34.574 9.529 -39.557 1.00 98.06 823 MET A N 1
ATOM 6413 C CA . MET A 1 823 ? 33.501 10.529 -39.601 1.00 98.06 823 MET A CA 1
ATOM 6414 C C . MET A 1 823 ? 33.950 11.780 -40.383 1.00 98.06 823 MET A C 1
ATOM 6416 O O . MET A 1 823 ? 33.476 12.887 -40.142 1.00 98.06 823 MET A O 1
ATOM 6420 N N . GLU A 1 824 ? 34.903 11.622 -41.314 1.00 98.38 824 GLU A N 1
ATOM 6421 C CA . GLU A 1 824 ? 35.484 12.743 -42.065 1.00 98.38 824 GLU A CA 1
ATOM 6422 C C . GLU A 1 824 ? 34.414 13.578 -42.787 1.00 98.38 824 GLU A C 1
ATOM 6424 O O . GLU A 1 824 ? 33.715 13.086 -43.672 1.00 98.38 824 GLU A O 1
ATOM 6429 N N . GLU A 1 825 ? 34.321 14.857 -42.421 1.00 98.62 825 GLU A N 1
ATOM 6430 C CA . GLU A 1 825 ? 33.413 15.859 -42.987 1.00 98.62 825 GLU A CA 1
ATOM 6431 C C . GLU A 1 825 ? 31.911 15.507 -42.894 1.00 98.62 825 GLU A C 1
ATOM 6433 O O . GLU A 1 825 ? 31.112 16.055 -43.654 1.00 98.62 825 GLU A O 1
ATOM 6438 N N . VAL A 1 826 ? 31.517 14.622 -41.963 1.00 98.38 826 VAL A N 1
ATOM 6439 C CA . VAL A 1 826 ? 30.152 14.064 -41.831 1.00 98.38 826 VAL A CA 1
ATOM 6440 C C . VAL A 1 826 ? 29.033 15.118 -41.816 1.00 98.38 826 VAL A C 1
ATOM 6442 O O . VAL A 1 826 ? 28.079 14.966 -42.575 1.00 98.38 826 VAL A O 1
ATOM 6445 N N . PHE A 1 827 ? 29.176 16.204 -41.048 1.00 98.44 827 PHE A N 1
ATOM 6446 C CA . PHE A 1 827 ? 28.244 17.341 -40.966 1.00 98.44 827 PHE A CA 1
ATOM 6447 C C . PHE A 1 827 ? 28.863 18.644 -41.507 1.00 98.44 827 PHE A C 1
ATOM 6449 O O . PHE A 1 827 ? 28.396 19.742 -41.197 1.00 98.44 827 PHE A O 1
ATOM 6456 N N . SER A 1 828 ? 29.930 18.572 -42.313 1.00 98.38 828 SER A N 1
ATOM 6457 C CA . SER A 1 828 ? 30.592 19.783 -42.809 1.00 98.38 828 SER A CA 1
ATOM 6458 C C . SER A 1 828 ? 29.618 20.642 -43.626 1.00 98.38 828 SER A C 1
ATOM 6460 O O . SER A 1 828 ? 28.955 20.140 -44.526 1.00 98.38 828 SER A O 1
ATOM 6462 N N . ASN A 1 829 ? 29.534 21.944 -43.350 1.00 98.00 829 ASN A N 1
ATOM 6463 C CA . ASN A 1 829 ? 28.584 22.882 -43.962 1.00 98.00 829 ASN A CA 1
ATOM 6464 C C . ASN A 1 829 ? 27.093 22.518 -43.744 1.00 98.00 829 ASN A C 1
ATOM 6466 O O . ASN A 1 829 ? 26.221 23.046 -44.437 1.00 98.00 829 ASN A O 1
ATOM 6470 N N . ALA A 1 830 ? 26.760 21.666 -42.767 1.00 97.50 830 ALA A N 1
ATOM 6471 C CA . ALA A 1 830 ? 25.393 21.517 -42.264 1.00 97.50 830 ALA A CA 1
ATOM 6472 C C . ALA A 1 830 ? 25.060 22.714 -41.347 1.00 97.50 830 ALA A C 1
ATOM 6474 O O . ALA A 1 830 ? 25.030 22.612 -40.125 1.00 97.50 830 ALA A O 1
ATOM 6475 N N . ILE A 1 831 ? 24.885 23.890 -41.960 1.00 96.75 831 ILE A N 1
ATOM 6476 C CA . ILE A 1 831 ? 24.872 25.220 -41.316 1.00 96.75 831 ILE A CA 1
ATOM 6477 C C . ILE A 1 831 ? 23.933 25.331 -40.100 1.00 96.75 831 ILE A C 1
ATOM 6479 O O . ILE A 1 831 ? 24.293 26.001 -39.132 1.00 96.75 831 ILE A O 1
ATOM 6483 N N . ASN A 1 832 ? 22.763 24.679 -40.142 1.00 96.75 832 ASN A N 1
ATOM 6484 C CA . ASN A 1 832 ? 21.757 24.693 -39.070 1.00 96.75 832 ASN A CA 1
ATOM 6485 C C . ASN A 1 832 ? 21.802 23.461 -38.139 1.00 96.75 832 ASN A C 1
ATOM 6487 O O . ASN A 1 832 ? 20.942 23.341 -37.265 1.00 96.75 832 ASN A O 1
ATOM 6491 N N . PHE A 1 833 ? 22.762 22.543 -38.308 1.00 97.81 833 PHE A N 1
ATOM 6492 C CA . PHE A 1 833 ? 22.784 21.301 -37.539 1.00 97.81 833 PHE A CA 1
ATOM 6493 C C . PHE A 1 833 ? 23.169 21.538 -36.079 1.00 97.81 833 PHE A C 1
ATOM 6495 O O . PHE A 1 833 ? 24.286 21.943 -35.769 1.00 97.81 833 PHE A O 1
ATOM 6502 N N . ASN A 1 834 ? 22.232 21.228 -35.186 1.00 96.50 834 ASN A N 1
ATOM 6503 C CA . ASN A 1 834 ? 22.419 21.234 -33.739 1.00 96.50 834 ASN A CA 1
ATOM 6504 C C . ASN A 1 834 ? 21.624 20.089 -33.083 1.00 96.50 834 ASN A C 1
ATOM 6506 O O . ASN A 1 834 ? 20.961 20.277 -32.063 1.00 96.50 834 ASN A O 1
ATOM 6510 N N . GLY A 1 835 ? 21.619 18.921 -33.728 1.00 94.94 835 GLY A N 1
ATOM 6511 C CA . GLY A 1 835 ? 20.894 17.730 -33.291 1.00 94.94 835 GLY A CA 1
ATOM 6512 C C . GLY A 1 835 ? 21.690 16.867 -32.315 1.00 94.94 835 GLY A C 1
ATOM 6513 O O . GLY A 1 835 ? 22.909 16.762 -32.435 1.00 94.94 835 GLY A O 1
ATOM 6514 N N . ASN A 1 836 ? 21.010 16.254 -31.345 1.00 93.69 836 ASN A N 1
ATOM 6515 C CA . ASN A 1 836 ? 21.646 15.412 -30.331 1.00 93.69 836 ASN A CA 1
ATOM 6516 C C . ASN A 1 836 ? 22.274 14.145 -30.948 1.00 93.69 836 ASN A C 1
ATOM 6518 O O . ASN A 1 836 ? 21.656 13.463 -31.766 1.00 93.69 836 ASN A O 1
ATOM 6522 N N . ILE A 1 837 ? 23.507 13.864 -30.524 1.00 96.75 837 ILE A N 1
ATOM 6523 C CA . ILE A 1 837 ? 24.380 12.749 -30.935 1.00 96.75 837 ILE A CA 1
ATOM 6524 C C . ILE A 1 837 ? 25.257 12.265 -29.755 1.00 96.75 837 ILE A C 1
ATOM 6526 O O . ILE A 1 837 ? 26.286 11.615 -29.945 1.00 96.75 837 ILE A O 1
ATOM 6530 N N . SER A 1 838 ? 24.878 12.608 -28.520 1.00 93.44 838 SER A N 1
ATOM 6531 C CA . SER A 1 838 ? 25.674 12.383 -27.302 1.00 93.44 838 SER A CA 1
ATOM 6532 C C . SER A 1 838 ? 25.957 10.904 -26.997 1.00 93.44 838 SER A C 1
ATOM 6534 O O . SER A 1 838 ? 27.036 10.596 -26.495 1.00 93.44 838 SER A O 1
ATOM 6536 N N . SER A 1 839 ? 25.054 9.976 -27.346 1.00 91.38 839 SER A N 1
ATOM 6537 C CA . SER A 1 839 ? 25.255 8.525 -27.172 1.00 91.38 839 SER A CA 1
ATOM 6538 C C . SER A 1 839 ? 25.796 7.788 -28.405 1.00 91.38 839 SER A C 1
ATOM 6540 O O . SER A 1 839 ? 25.764 6.558 -28.438 1.00 91.38 839 SER A O 1
ATOM 6542 N N . TRP A 1 840 ? 26.321 8.497 -29.412 1.00 95.50 840 TRP A N 1
ATOM 6543 C CA . TRP A 1 840 ? 27.088 7.858 -30.488 1.00 95.50 840 TRP A CA 1
ATOM 6544 C C . TRP A 1 840 ? 28.364 7.212 -29.928 1.00 95.50 840 TRP A C 1
ATOM 6546 O O . TRP A 1 840 ? 29.190 7.866 -29.292 1.00 95.50 840 TRP A O 1
ATOM 6556 N N . ASN A 1 841 ? 28.559 5.919 -30.195 1.00 93.94 841 ASN A N 1
ATOM 6557 C CA . ASN A 1 841 ? 29.794 5.221 -29.856 1.00 93.94 841 ASN A CA 1
ATOM 6558 C C . ASN A 1 841 ? 30.895 5.602 -30.859 1.00 93.94 841 ASN A C 1
ATOM 6560 O O . ASN A 1 841 ? 30.850 5.196 -32.023 1.00 93.94 841 ASN A O 1
ATOM 6564 N N . THR A 1 842 ? 31.885 6.366 -30.399 1.00 96.94 842 THR A N 1
ATOM 6565 C CA . THR A 1 842 ? 33.035 6.825 -31.193 1.00 96.94 842 THR A CA 1
ATOM 6566 C C . THR A 1 842 ? 34.320 6.030 -30.959 1.00 96.94 842 THR A C 1
ATOM 6568 O O . THR A 1 842 ? 35.316 6.306 -31.622 1.00 96.94 842 THR A O 1
ATOM 6571 N N . SER A 1 843 ? 34.325 5.027 -30.072 1.00 96.31 843 SER A N 1
ATOM 6572 C CA . SER A 1 843 ? 35.551 4.345 -29.607 1.00 96.31 843 SER A CA 1
ATOM 6573 C C . SER A 1 843 ? 36.401 3.701 -30.718 1.00 96.31 843 SER A C 1
ATOM 6575 O O . SER A 1 843 ? 37.618 3.591 -30.576 1.00 96.31 843 SER A O 1
ATOM 6577 N N . ASN A 1 844 ? 35.794 3.321 -31.849 1.00 96.06 844 ASN A N 1
ATOM 6578 C CA . ASN A 1 844 ? 36.485 2.769 -33.024 1.00 96.06 844 ASN A CA 1
ATOM 6579 C C . ASN A 1 844 ? 36.890 3.828 -34.076 1.00 96.06 844 ASN A C 1
ATOM 6581 O O . ASN A 1 844 ? 37.529 3.490 -35.079 1.00 96.06 844 ASN A O 1
ATOM 6585 N N . VAL A 1 845 ? 36.545 5.105 -33.877 1.00 98.38 845 VAL A N 1
ATOM 6586 C CA . VAL A 1 845 ? 36.814 6.190 -34.831 1.00 98.38 845 VAL A CA 1
ATOM 6587 C C . VAL A 1 845 ? 38.279 6.621 -34.764 1.00 98.38 845 VAL A C 1
ATOM 6589 O O . VAL A 1 845 ? 38.815 6.953 -33.712 1.00 98.38 845 VAL A O 1
ATOM 6592 N N . THR A 1 846 ? 38.926 6.672 -35.929 1.00 97.88 846 THR A N 1
ATOM 6593 C CA . THR A 1 846 ? 40.339 7.072 -36.077 1.00 97.88 846 THR A CA 1
ATOM 6594 C C . THR A 1 846 ? 40.522 8.413 -36.791 1.00 97.88 846 THR A C 1
ATOM 6596 O O . THR A 1 846 ? 41.582 9.034 -36.694 1.00 97.88 846 THR A O 1
ATOM 6599 N N . ASN A 1 847 ? 39.491 8.893 -37.491 1.00 98.44 847 ASN A N 1
ATOM 6600 C CA . ASN A 1 847 ? 39.532 10.105 -38.307 1.00 98.44 847 ASN A CA 1
ATOM 6601 C C . ASN A 1 847 ? 38.230 10.906 -38.150 1.00 98.44 847 ASN A C 1
ATOM 6603 O O . ASN A 1 847 ? 37.164 10.455 -38.571 1.00 98.44 847 ASN A O 1
ATOM 6607 N N . MET A 1 848 ? 38.339 12.100 -37.566 1.00 98.56 848 MET A N 1
ATOM 6608 C CA . MET A 1 848 ? 37.249 13.067 -37.372 1.00 98.56 848 MET A CA 1
ATOM 6609 C C . MET A 1 848 ? 37.503 14.378 -38.140 1.00 98.56 848 MET A C 1
ATOM 6611 O O . MET A 1 848 ? 36.899 15.410 -37.840 1.00 98.56 848 MET A O 1
ATOM 6615 N N . LYS A 1 849 ? 38.404 14.360 -39.139 1.00 98.56 849 LYS A N 1
ATOM 6616 C CA . LYS A 1 849 ? 38.753 15.538 -39.947 1.00 98.56 849 LYS A CA 1
ATOM 6617 C C . LYS A 1 849 ? 37.501 16.262 -40.438 1.00 98.56 849 LYS A C 1
ATOM 6619 O O . LYS A 1 849 ? 36.688 15.689 -41.155 1.00 98.56 849 LYS A O 1
ATOM 6624 N N . GLY A 1 850 ? 37.376 17.538 -40.097 1.00 98.50 850 GLY A N 1
ATOM 6625 C CA . GLY A 1 850 ? 36.315 18.408 -40.586 1.00 98.50 850 GLY A CA 1
ATOM 6626 C C . GLY A 1 850 ? 34.889 18.012 -40.200 1.00 98.50 850 GLY A C 1
ATOM 6627 O O . GLY A 1 850 ? 33.975 18.488 -40.869 1.00 98.50 850 GLY A O 1
ATOM 6628 N N . ALA A 1 851 ? 34.678 17.149 -39.195 1.00 98.44 851 ALA A N 1
ATOM 6629 C CA . ALA A 1 851 ? 33.365 16.572 -38.874 1.00 98.44 851 ALA A CA 1
ATOM 6630 C C . ALA A 1 851 ? 32.228 17.613 -38.793 1.00 98.44 851 ALA A C 1
ATOM 6632 O O . ALA A 1 851 ? 31.170 17.381 -39.374 1.00 98.44 851 ALA A O 1
ATOM 6633 N N . PHE A 1 852 ? 32.486 18.775 -38.183 1.00 98.56 852 PHE A N 1
ATOM 6634 C CA . PHE A 1 852 ? 31.563 19.910 -38.044 1.00 98.56 852 PHE A CA 1
ATOM 6635 C C . PHE A 1 852 ? 32.067 21.180 -38.765 1.00 98.56 852 PHE A C 1
ATOM 6637 O O . PHE A 1 852 ? 31.625 22.287 -38.467 1.00 98.56 852 PHE A O 1
ATOM 6644 N N . ASN A 1 853 ? 32.984 21.047 -39.733 1.00 98.56 853 ASN A N 1
ATOM 6645 C CA . ASN A 1 853 ? 33.582 22.174 -40.463 1.00 98.56 853 ASN A CA 1
ATOM 6646 C C . ASN A 1 853 ? 32.512 22.988 -41.218 1.00 98.56 853 ASN A C 1
ATOM 6648 O O . ASN A 1 853 ? 31.984 22.501 -42.220 1.00 98.56 853 ASN A O 1
ATOM 6652 N N . GLY A 1 854 ? 32.202 24.202 -40.765 1.00 98.06 854 GLY A N 1
ATOM 6653 C CA . GLY A 1 854 ? 31.140 25.064 -41.293 1.00 98.06 854 GLY A CA 1
ATOM 6654 C C . GLY A 1 854 ? 29.732 24.745 -40.766 1.00 98.06 854 GLY A C 1
ATOM 6655 O O . GLY A 1 854 ? 28.750 25.262 -41.300 1.00 98.06 854 GLY A O 1
ATOM 6656 N N . ALA A 1 855 ? 29.592 23.896 -39.743 1.00 97.62 855 ALA A N 1
ATOM 6657 C CA . ALA A 1 855 ? 28.325 23.657 -39.044 1.00 97.62 855 ALA A CA 1
ATOM 6658 C C . ALA A 1 855 ? 28.067 24.789 -38.030 1.00 97.62 855 ALA A C 1
ATOM 6660 O O . ALA A 1 855 ? 28.161 24.615 -36.817 1.00 97.62 855 ALA A O 1
ATOM 6661 N N . SER A 1 856 ? 27.802 25.994 -38.540 1.00 96.19 856 SER A N 1
ATOM 6662 C CA . SER A 1 856 ? 27.862 27.249 -37.774 1.00 96.19 856 SER A CA 1
ATOM 6663 C C . SER A 1 856 ? 26.889 27.385 -36.596 1.00 96.19 856 SER A C 1
ATOM 6665 O O . SER A 1 856 ? 27.064 28.315 -35.815 1.00 96.19 856 SER A O 1
ATOM 6667 N N . ALA A 1 857 ? 25.876 26.516 -36.494 1.00 97.12 857 ALA A N 1
ATOM 6668 C CA . ALA A 1 857 ? 24.902 26.471 -35.399 1.00 97.12 857 ALA A CA 1
ATOM 6669 C C . ALA A 1 857 ? 25.124 25.308 -34.407 1.00 97.12 857 ALA A C 1
ATOM 6671 O O . ALA A 1 857 ? 24.339 25.162 -33.468 1.00 97.12 857 ALA A O 1
ATOM 6672 N N . PHE A 1 858 ? 26.155 24.478 -34.606 1.00 97.94 858 PHE A N 1
ATOM 6673 C CA . PHE A 1 858 ? 26.429 23.327 -33.749 1.00 97.94 858 PHE A CA 1
ATOM 6674 C C . PHE A 1 858 ? 26.968 23.760 -32.377 1.00 97.94 858 PHE A C 1
ATOM 6676 O O . PHE A 1 858 ? 27.894 24.569 -32.284 1.00 97.94 858 PHE A O 1
ATOM 6683 N N . ASN A 1 859 ? 26.374 23.224 -31.311 1.00 96.62 859 ASN A N 1
ATOM 6684 C CA . ASN A 1 859 ? 26.752 23.431 -29.913 1.00 96.62 859 ASN A CA 1
ATOM 6685 C C . ASN A 1 859 ? 26.159 22.334 -28.992 1.00 96.62 859 ASN A C 1
ATOM 6687 O O . ASN A 1 859 ? 25.708 22.638 -27.889 1.00 96.62 859 ASN A O 1
ATOM 6691 N N . GLN A 1 860 ? 26.080 21.078 -29.456 1.00 95.94 860 GLN A N 1
ATOM 6692 C CA . GLN A 1 860 ? 25.587 19.951 -28.644 1.00 95.94 860 GLN A CA 1
ATOM 6693 C C . GLN A 1 860 ? 26.697 19.307 -27.814 1.00 95.94 860 GLN A C 1
ATOM 6695 O O . GLN A 1 860 ? 27.842 19.222 -28.263 1.00 95.94 860 GLN A O 1
ATOM 6700 N N . ASP A 1 861 ? 26.333 18.824 -26.624 1.00 94.19 861 ASP A N 1
ATOM 6701 C CA . ASP A 1 861 ? 27.243 18.127 -25.714 1.00 94.19 861 ASP A CA 1
ATOM 6702 C C . ASP A 1 861 ? 27.715 16.790 -26.315 1.00 94.19 861 ASP A C 1
ATOM 6704 O O . ASP A 1 861 ? 26.923 15.923 -26.694 1.00 94.19 861 ASP A O 1
ATOM 6708 N N . ILE A 1 862 ? 29.038 16.656 -26.398 1.00 96.81 862 ILE A N 1
ATOM 6709 C CA . ILE A 1 862 ? 29.787 15.490 -26.882 1.00 96.81 862 ILE A CA 1
ATOM 6710 C C . ILE A 1 862 ? 30.941 15.136 -25.921 1.00 96.81 862 ILE A C 1
ATOM 6712 O O . ILE A 1 862 ? 31.862 14.396 -26.273 1.00 96.81 862 ILE A O 1
ATOM 6716 N N . SER A 1 863 ? 30.893 15.631 -24.679 1.00 94.62 863 SER A N 1
ATOM 6717 C CA . SER A 1 863 ? 31.876 15.358 -23.615 1.00 94.62 863 SER A CA 1
ATOM 6718 C C . SER A 1 863 ? 31.986 13.867 -23.254 1.00 94.62 863 SER A C 1
ATOM 6720 O O . SER A 1 863 ? 33.019 13.421 -22.751 1.00 94.62 863 SER A O 1
ATOM 6722 N N . ALA A 1 864 ? 30.944 13.083 -23.551 1.00 93.88 864 ALA A N 1
ATOM 6723 C CA . ALA A 1 864 ? 30.873 11.637 -23.338 1.00 93.88 864 ALA A CA 1
ATOM 6724 C C . ALA A 1 864 ? 31.522 10.785 -24.453 1.00 93.88 864 ALA A C 1
ATOM 6726 O O . ALA A 1 864 ? 31.621 9.567 -24.299 1.00 93.88 864 ALA A O 1
ATOM 6727 N N . TRP A 1 865 ? 31.947 11.383 -25.572 1.00 97.81 865 TRP A N 1
ATOM 6728 C CA . TRP A 1 865 ? 32.556 10.654 -26.690 1.00 97.81 865 TRP A CA 1
ATOM 6729 C C . TRP A 1 865 ? 33.953 10.112 -26.342 1.00 97.81 865 TRP A C 1
ATOM 6731 O O . TRP A 1 865 ? 34.855 10.858 -25.962 1.00 97.81 865 TRP A O 1
ATOM 6741 N N . ASP A 1 866 ? 34.165 8.809 -26.550 1.00 96.94 866 ASP A N 1
ATOM 6742 C CA . ASP A 1 866 ? 35.500 8.205 -26.517 1.00 96.94 866 ASP A CA 1
ATOM 6743 C C . ASP A 1 866 ? 36.254 8.556 -27.807 1.00 96.94 866 ASP A C 1
ATOM 6745 O O . ASP A 1 866 ? 35.999 7.986 -28.872 1.00 96.94 866 ASP A O 1
ATOM 6749 N N . VAL A 1 867 ? 37.173 9.515 -27.709 1.00 97.81 867 VAL A N 1
ATOM 6750 C CA . VAL A 1 867 ? 38.056 9.941 -28.806 1.00 97.81 867 VAL A CA 1
ATOM 6751 C C . VAL A 1 867 ? 39.462 9.327 -28.724 1.00 97.81 867 VAL A C 1
ATOM 6753 O O . VAL A 1 867 ? 40.334 9.695 -29.510 1.00 97.81 867 VAL A O 1
ATOM 6756 N N . SER A 1 868 ? 39.699 8.368 -27.819 1.00 97.56 868 SER A N 1
ATOM 6757 C CA . SER A 1 868 ? 41.045 7.862 -27.495 1.00 97.56 868 SER A CA 1
ATOM 6758 C C . SER A 1 868 ? 41.786 7.205 -28.666 1.00 97.56 868 SER A C 1
ATOM 6760 O O . SER A 1 868 ? 43.018 7.183 -28.677 1.00 97.56 868 SER A O 1
ATOM 6762 N N . ASN A 1 869 ? 41.075 6.713 -29.687 1.00 97.44 869 ASN A N 1
ATOM 6763 C CA . ASN A 1 869 ? 41.661 6.137 -30.905 1.00 97.44 869 ASN A CA 1
ATOM 6764 C C . ASN A 1 869 ? 41.792 7.128 -32.083 1.00 97.44 869 ASN A C 1
ATOM 6766 O O . ASN A 1 869 ? 42.334 6.763 -33.134 1.00 97.44 869 ASN A O 1
ATOM 6770 N N . VAL A 1 870 ? 41.345 8.381 -31.930 1.00 98.50 870 VAL A N 1
ATOM 6771 C CA . VAL A 1 870 ? 41.371 9.393 -32.996 1.00 98.50 870 VAL A CA 1
ATOM 6772 C C . VAL A 1 870 ? 42.801 9.877 -33.250 1.00 98.50 870 VAL A C 1
ATOM 6774 O O . VAL A 1 870 ? 43.527 10.258 -32.340 1.00 98.50 870 VAL A O 1
ATOM 6777 N N . GLN A 1 871 ? 43.204 9.898 -34.523 1.00 98.06 871 GLN A N 1
ATOM 6778 C CA . GLN A 1 871 ? 44.535 10.332 -34.970 1.00 98.06 871 GLN A CA 1
ATOM 6779 C C . GLN A 1 871 ? 44.498 11.681 -35.705 1.00 98.06 871 GLN A C 1
ATOM 6781 O O . GLN A 1 871 ? 45.521 12.360 -35.809 1.00 98.06 871 GLN A O 1
ATOM 6786 N N . ASN A 1 872 ? 43.331 12.093 -36.212 1.00 98.50 872 ASN A N 1
ATOM 6787 C CA . ASN A 1 872 ? 43.167 13.307 -37.010 1.00 98.50 872 ASN A CA 1
ATOM 6788 C C . ASN A 1 872 ? 41.871 14.051 -36.650 1.00 98.50 872 ASN A C 1
ATOM 6790 O O . ASN A 1 872 ? 40.777 13.537 -36.891 1.00 98.50 872 ASN A O 1
ATOM 6794 N N . MET A 1 873 ? 42.022 15.271 -36.130 1.00 98.56 873 MET A N 1
ATOM 6795 C CA . MET A 1 873 ? 40.954 16.225 -35.792 1.00 98.56 873 MET A CA 1
ATOM 6796 C C . MET A 1 873 ? 41.095 17.546 -36.578 1.00 98.56 873 MET A C 1
ATOM 6798 O O . MET A 1 873 ? 40.491 18.560 -36.231 1.00 98.56 873 MET A O 1
ATOM 6802 N N . SER A 1 874 ? 41.903 17.574 -37.646 1.00 98.62 874 SER A N 1
ATOM 6803 C CA . SER A 1 874 ? 42.079 18.797 -38.445 1.00 98.62 874 SER A CA 1
ATOM 6804 C C . SER A 1 874 ? 40.750 19.320 -39.001 1.00 98.62 874 SER A C 1
ATOM 6806 O O . SER A 1 874 ? 39.909 18.543 -39.448 1.00 98.62 874 SER A O 1
ATOM 6808 N N . TYR A 1 875 ? 40.551 20.639 -38.966 1.00 98.69 875 TYR A N 1
ATOM 6809 C CA . TYR A 1 875 ? 39.299 21.326 -39.320 1.00 98.69 875 TYR A CA 1
ATOM 6810 C C . TYR A 1 875 ? 38.040 20.927 -38.518 1.00 98.69 875 TYR A C 1
ATOM 6812 O O . TYR A 1 875 ? 36.956 21.353 -38.907 1.00 98.69 875 TYR A O 1
ATOM 6820 N N . MET A 1 876 ? 38.116 20.102 -37.459 1.00 98.31 876 MET A N 1
ATOM 6821 C CA . MET A 1 876 ? 36.931 19.449 -36.863 1.00 98.31 876 MET A CA 1
ATOM 6822 C C . MET A 1 876 ? 35.785 20.412 -36.510 1.00 98.31 876 MET A C 1
ATOM 6824 O O . MET A 1 876 ? 34.643 20.085 -36.823 1.00 98.31 876 MET A O 1
ATOM 6828 N N . PHE A 1 877 ? 36.097 21.592 -35.967 1.00 98.56 877 PHE A N 1
ATOM 6829 C CA . PHE A 1 877 ? 35.167 22.680 -35.636 1.00 98.56 877 PHE A CA 1
ATOM 6830 C C . PHE A 1 877 ? 35.523 24.001 -36.354 1.00 98.56 877 PHE A C 1
ATOM 6832 O O . PHE A 1 877 ? 35.148 25.080 -35.897 1.00 98.56 877 PHE A O 1
ATOM 6839 N N . ASN A 1 878 ? 36.236 23.942 -37.489 1.00 98.50 878 ASN A N 1
ATOM 6840 C CA . ASN A 1 878 ? 36.518 25.125 -38.313 1.00 98.50 878 ASN A CA 1
ATOM 6841 C C . ASN A 1 878 ? 35.203 25.828 -38.696 1.00 98.50 878 ASN A C 1
ATOM 6843 O O . ASN A 1 878 ? 34.279 25.165 -39.165 1.00 98.50 878 ASN A O 1
ATOM 6847 N N . GLU A 1 879 ? 35.106 27.143 -38.502 1.00 98.06 879 GLU A N 1
ATOM 6848 C CA . GLU A 1 879 ? 33.897 27.948 -38.763 1.00 98.06 879 GLU A CA 1
ATOM 6849 C C . GLU A 1 879 ? 32.623 27.458 -38.015 1.00 98.06 879 GLU A C 1
ATOM 6851 O O . GLU A 1 879 ? 31.498 27.866 -38.337 1.00 98.06 879 GLU A O 1
ATOM 6856 N N . ALA A 1 880 ? 32.755 26.620 -36.975 1.00 97.31 880 ALA A N 1
ATOM 6857 C CA . ALA A 1 880 ? 31.655 26.202 -36.096 1.00 97.31 880 ALA A CA 1
ATOM 6858 C C . ALA A 1 880 ? 31.347 27.305 -35.064 1.00 97.31 880 ALA A C 1
ATOM 6860 O O . ALA A 1 880 ? 31.565 27.162 -33.864 1.00 97.31 880 ALA A O 1
ATOM 6861 N N . ASN A 1 881 ? 30.883 28.450 -35.572 1.00 95.00 881 ASN A N 1
ATOM 6862 C CA . ASN A 1 881 ? 30.825 29.742 -34.881 1.00 95.00 881 ASN A CA 1
ATOM 6863 C C . ASN A 1 881 ? 30.194 29.717 -33.472 1.00 95.00 881 ASN A C 1
ATOM 6865 O O . ASN A 1 881 ? 30.613 30.514 -32.634 1.00 95.00 881 ASN A O 1
ATOM 6869 N N . THR A 1 882 ? 29.211 28.844 -33.211 1.00 96.44 882 THR A N 1
ATOM 6870 C CA . THR A 1 882 ? 28.504 28.717 -31.920 1.00 96.44 882 THR A CA 1
ATOM 6871 C C . THR A 1 882 ? 29.083 27.702 -30.935 1.00 96.44 882 THR A C 1
ATOM 6873 O O . THR A 1 882 ? 28.580 27.627 -29.815 1.00 96.44 882 THR A O 1
ATOM 6876 N N . PHE A 1 883 ? 30.060 26.885 -31.333 1.00 97.31 883 PHE A N 1
ATOM 6877 C CA . PHE A 1 883 ? 30.489 25.738 -30.534 1.00 97.31 883 PHE A CA 1
ATOM 6878 C C . PHE A 1 883 ? 31.298 26.171 -29.303 1.00 97.31 883 PHE A C 1
ATOM 6880 O O . PHE A 1 883 ? 32.364 26.766 -29.440 1.00 97.31 883 PHE A O 1
ATOM 6887 N N . ASN A 1 884 ? 30.798 25.852 -28.107 1.00 95.31 884 ASN A N 1
ATOM 6888 C CA . ASN A 1 884 ? 31.426 26.179 -26.824 1.00 95.31 884 ASN A CA 1
ATOM 6889 C C . ASN A 1 884 ? 31.051 25.162 -25.720 1.00 95.31 884 ASN A C 1
ATOM 6891 O O . ASN A 1 884 ? 30.588 25.548 -24.649 1.00 95.31 884 ASN A O 1
ATOM 6895 N N . GLN A 1 885 ? 31.165 23.859 -26.006 1.00 95.12 885 GLN A N 1
ATOM 6896 C CA . GLN A 1 885 ? 30.936 22.788 -25.020 1.00 95.12 885 GLN A CA 1
ATOM 6897 C C . GLN A 1 885 ? 32.250 22.332 -24.380 1.00 95.12 885 GLN A C 1
ATOM 6899 O O . GLN A 1 885 ? 33.272 22.273 -25.065 1.00 95.12 885 GLN A O 1
ATOM 6904 N N . ASP A 1 886 ? 32.217 21.970 -23.095 1.00 91.75 886 ASP A N 1
ATOM 6905 C CA . ASP A 1 886 ? 33.394 21.464 -22.381 1.00 91.75 886 ASP A CA 1
ATOM 6906 C C . ASP A 1 886 ? 33.853 20.108 -22.950 1.00 91.75 886 ASP A C 1
ATOM 6908 O O . ASP A 1 886 ? 33.083 19.153 -23.042 1.00 91.75 886 ASP A O 1
ATOM 6912 N N . LEU A 1 887 ? 35.136 20.033 -23.314 1.00 95.12 887 LEU A N 1
ATOM 6913 C CA . LEU A 1 887 ? 35.814 18.839 -23.828 1.00 95.12 887 LEU A CA 1
ATOM 6914 C C . LEU A 1 887 ? 36.978 18.397 -22.914 1.00 95.12 887 LEU A C 1
ATOM 6916 O O . LEU A 1 887 ? 37.867 17.654 -23.337 1.00 95.12 887 LEU A O 1
ATOM 6920 N N . SER A 1 888 ? 37.009 18.858 -21.660 1.00 91.38 888 SER A N 1
ATOM 6921 C CA . SER A 1 888 ? 38.049 18.553 -20.663 1.00 91.38 888 SER A CA 1
ATOM 6922 C C . SER A 1 888 ? 38.206 17.054 -20.357 1.00 91.38 888 SER A C 1
ATOM 6924 O O . SER A 1 888 ? 39.267 16.620 -19.907 1.00 91.38 888 SER A O 1
ATOM 6926 N N . THR A 1 889 ? 37.175 16.255 -20.642 1.00 94.19 889 THR A N 1
ATOM 6927 C CA . THR A 1 889 ? 37.118 14.793 -20.480 1.00 94.19 889 THR A CA 1
ATOM 6928 C C . THR A 1 889 ? 37.843 14.000 -21.573 1.00 94.19 889 THR A C 1
ATOM 6930 O O . THR A 1 889 ? 38.117 12.816 -21.373 1.00 94.19 889 THR A O 1
ATOM 6933 N N . TRP A 1 890 ? 38.134 14.605 -22.730 1.00 97.75 890 TRP A N 1
ATOM 6934 C CA . TRP A 1 890 ? 38.628 13.895 -23.915 1.00 97.75 890 TRP A CA 1
ATOM 6935 C C . TRP A 1 890 ? 40.102 13.463 -23.802 1.00 97.75 890 TRP A C 1
ATOM 6937 O O . TRP A 1 890 ? 41.007 14.294 -23.688 1.00 97.75 890 TRP A O 1
ATOM 6947 N N . ASP A 1 891 ? 40.371 12.158 -23.943 1.00 97.38 891 ASP A N 1
ATOM 6948 C CA . ASP A 1 891 ? 41.736 11.645 -24.117 1.00 97.38 891 ASP A CA 1
ATOM 6949 C C . ASP A 1 891 ? 42.204 11.807 -25.571 1.00 97.38 891 ASP A C 1
ATOM 6951 O O . ASP A 1 891 ? 41.996 10.946 -26.423 1.00 97.38 891 ASP A O 1
ATOM 6955 N N . VAL A 1 892 ? 42.879 12.920 -25.853 1.00 97.75 892 VAL A N 1
ATOM 6956 C CA . VAL A 1 892 ? 43.463 13.209 -27.173 1.00 97.75 892 VAL A CA 1
ATOM 6957 C C . VAL A 1 892 ? 44.878 12.633 -27.369 1.00 97.75 892 VAL A C 1
ATOM 6959 O O . VAL A 1 892 ? 45.543 12.985 -28.344 1.00 97.75 892 VAL A O 1
ATOM 6962 N N . THR A 1 893 ? 45.365 11.741 -26.490 1.00 97.19 893 THR A N 1
ATOM 6963 C CA . THR A 1 893 ? 46.772 11.273 -26.476 1.00 97.19 893 THR A CA 1
ATOM 6964 C C . THR A 1 893 ? 47.262 10.701 -27.817 1.00 97.19 893 THR A C 1
ATOM 6966 O O . THR A 1 893 ? 48.452 10.806 -28.121 1.00 97.19 893 THR A O 1
ATOM 6969 N N . ASN A 1 894 ? 46.389 10.102 -28.636 1.00 97.31 894 ASN A N 1
ATOM 6970 C CA . ASN A 1 894 ? 46.759 9.521 -29.937 1.00 97.31 894 ASN A CA 1
ATOM 6971 C C . ASN A 1 894 ? 46.613 10.479 -31.140 1.00 97.31 894 ASN A C 1
ATOM 6973 O O . ASN A 1 894 ? 46.978 10.103 -32.261 1.00 97.31 894 ASN A O 1
ATOM 6977 N N . VAL A 1 895 ? 46.127 11.709 -30.934 1.00 98.44 895 VAL A N 1
ATOM 6978 C CA . VAL A 1 895 ? 45.910 12.685 -32.010 1.00 98.44 895 VAL A CA 1
ATOM 6979 C C . VAL A 1 895 ? 47.250 13.213 -32.530 1.00 98.44 895 VAL A C 1
ATOM 6981 O O . VAL A 1 895 ? 48.104 13.668 -31.775 1.00 98.44 895 VAL A O 1
ATOM 6984 N N . GLN A 1 896 ? 47.428 13.182 -33.852 1.00 97.75 896 GLN A N 1
ATOM 6985 C CA . GLN A 1 896 ? 48.647 13.629 -34.538 1.00 97.75 896 GLN A CA 1
ATOM 6986 C C . GLN A 1 896 ? 48.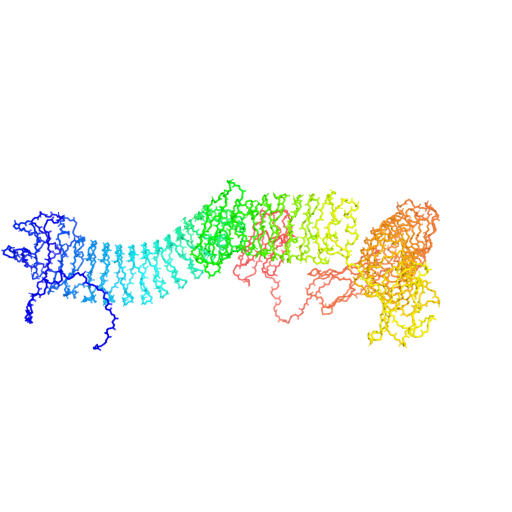450 14.952 -35.291 1.00 97.75 896 GLN A C 1
ATOM 6988 O O . GLN A 1 896 ? 49.429 15.637 -35.590 1.00 97.75 896 GLN A O 1
ATOM 6993 N N . ASN A 1 897 ? 47.206 15.325 -35.609 1.00 98.50 897 ASN A N 1
ATOM 6994 C CA . ASN A 1 897 ? 46.893 16.534 -36.369 1.00 98.50 897 ASN A CA 1
ATOM 6995 C C . ASN A 1 897 ? 45.637 17.247 -35.838 1.00 98.50 897 ASN A C 1
ATOM 6997 O O . ASN A 1 897 ? 44.542 16.682 -35.882 1.00 98.50 897 ASN A O 1
ATOM 7001 N N . MET A 1 898 ? 45.816 18.498 -35.408 1.00 98.56 898 MET A N 1
ATOM 7002 C CA . MET A 1 898 ? 44.784 19.435 -34.941 1.00 98.56 898 MET A CA 1
ATOM 7003 C C . MET A 1 898 ? 44.790 20.749 -35.754 1.00 98.56 898 MET A C 1
ATOM 7005 O O . MET A 1 898 ? 44.242 21.759 -35.317 1.00 98.56 898 MET A O 1
ATOM 7009 N N . SER A 1 899 ? 45.416 20.782 -36.939 1.00 98.44 899 SER A N 1
ATOM 7010 C CA . SER A 1 899 ? 45.464 22.003 -37.758 1.00 98.44 899 SER A CA 1
ATOM 7011 C C . SER A 1 899 ? 44.059 22.505 -38.101 1.00 98.44 899 SER A C 1
ATOM 7013 O O . SER A 1 899 ? 43.229 21.713 -38.557 1.00 98.44 899 SER A O 1
ATOM 7015 N N . PHE A 1 900 ? 43.804 23.802 -37.935 1.00 98.62 900 PHE A N 1
ATOM 7016 C CA . PHE A 1 900 ? 42.498 24.443 -38.129 1.00 98.62 900 PHE A CA 1
ATOM 7017 C C . PHE A 1 900 ? 41.359 23.878 -37.253 1.00 98.62 900 PHE A C 1
ATOM 7019 O O . PHE A 1 900 ? 40.195 24.081 -37.583 1.00 98.62 900 PHE A O 1
ATOM 7026 N N . MET A 1 901 ? 41.642 23.144 -36.164 1.00 98.25 901 MET A N 1
ATOM 7027 C CA . MET A 1 901 ? 40.600 22.451 -35.384 1.00 98.25 901 MET A CA 1
ATOM 7028 C C . MET A 1 901 ? 39.494 23.387 -34.871 1.00 98.25 901 MET A C 1
ATOM 7030 O O . MET A 1 901 ? 38.334 22.999 -34.955 1.00 98.25 901 MET A O 1
ATOM 7034 N N . PHE A 1 902 ? 39.839 24.600 -34.428 1.00 98.44 902 PHE A N 1
ATOM 7035 C CA . PHE A 1 902 ? 38.917 25.646 -33.964 1.00 98.44 902 PHE A CA 1
ATOM 7036 C C . PHE A 1 902 ? 39.109 26.979 -34.722 1.00 98.44 902 PHE A C 1
ATOM 7038 O O . PHE A 1 902 ? 38.751 28.041 -34.215 1.00 98.44 902 PHE A O 1
ATOM 7045 N N . ASN A 1 903 ? 39.679 26.952 -35.934 1.00 98.25 903 ASN A N 1
ATOM 7046 C CA . ASN A 1 903 ? 39.866 28.158 -36.751 1.00 98.25 903 ASN A CA 1
ATOM 7047 C C . ASN A 1 903 ? 38.512 28.840 -37.034 1.00 98.25 903 ASN A C 1
ATOM 7049 O O . ASN A 1 903 ? 37.566 28.176 -37.461 1.00 98.25 903 ASN A O 1
ATOM 7053 N N . ASP A 1 904 ? 38.419 30.149 -36.793 1.00 97.62 904 ASP A N 1
ATOM 7054 C CA . ASP A 1 904 ? 37.184 30.946 -36.893 1.00 97.62 904 ASP A CA 1
ATOM 7055 C C . ASP A 1 904 ? 35.996 30.396 -36.044 1.00 97.62 904 ASP A C 1
ATOM 7057 O O . ASP A 1 904 ? 34.829 30.711 -36.297 1.00 97.62 904 ASP A O 1
ATOM 7061 N N . ALA A 1 905 ? 36.255 29.585 -35.005 1.00 96.88 905 ALA A N 1
ATOM 7062 C CA . ALA A 1 905 ? 35.241 29.124 -34.046 1.00 96.88 905 ALA A CA 1
ATOM 7063 C C . ALA A 1 905 ? 34.930 30.227 -33.012 1.00 96.88 905 ALA A C 1
ATOM 7065 O O . ALA A 1 905 ? 35.380 30.190 -31.867 1.00 96.88 905 ALA A O 1
ATOM 7066 N N . SER A 1 906 ? 34.186 31.248 -33.449 1.00 94.25 906 SER A N 1
ATOM 7067 C CA . SER A 1 906 ? 34.109 32.573 -32.804 1.00 94.25 906 SER A CA 1
ATOM 7068 C C . SER A 1 906 ? 33.623 32.644 -31.347 1.00 94.25 906 SER A C 1
ATOM 7070 O O . SER A 1 906 ? 33.821 33.675 -30.709 1.00 94.25 906 SER A O 1
ATOM 7072 N N . LEU A 1 907 ? 32.971 31.597 -30.825 1.00 94.88 907 LEU A N 1
ATOM 7073 C CA . LEU A 1 907 ? 32.510 31.514 -29.431 1.00 94.88 907 LEU A CA 1
ATOM 7074 C C . LEU A 1 907 ? 33.194 30.399 -28.622 1.00 94.88 907 LEU A C 1
ATOM 7076 O O . LEU A 1 907 ? 32.813 30.190 -27.475 1.00 94.88 907 LEU A O 1
ATOM 7080 N N . PHE A 1 908 ? 34.173 29.685 -29.188 1.00 95.81 908 PHE A N 1
ATOM 7081 C CA . PHE A 1 908 ? 34.876 28.611 -28.484 1.00 95.81 908 PHE A CA 1
ATOM 7082 C C . PHE A 1 908 ? 35.856 29.177 -27.450 1.00 95.81 908 PHE A C 1
ATOM 7084 O O . PHE A 1 908 ? 36.906 29.698 -27.821 1.00 95.81 908 PHE A O 1
ATOM 7091 N N . ASP A 1 909 ? 35.522 29.036 -26.169 1.00 92.44 909 ASP A N 1
ATOM 7092 C CA . ASP A 1 909 ? 36.312 29.502 -25.030 1.00 92.44 909 ASP A CA 1
ATOM 7093 C C . ASP A 1 909 ? 36.342 28.420 -23.934 1.00 92.44 909 ASP A C 1
ATOM 7095 O O . ASP A 1 909 ? 35.647 28.504 -22.924 1.00 92.44 909 ASP A O 1
ATOM 7099 N N . GLN A 1 910 ? 37.084 27.332 -24.187 1.00 93.12 910 GLN A N 1
ATOM 7100 C CA . GLN A 1 910 ? 37.176 26.164 -23.297 1.00 93.12 910 GLN A CA 1
ATOM 7101 C C . GLN A 1 910 ? 38.626 25.766 -23.013 1.00 93.12 910 GLN A C 1
ATOM 7103 O O . GLN A 1 910 ? 39.500 25.817 -23.882 1.00 93.12 910 GLN A O 1
ATOM 7108 N N . ASN A 1 911 ? 38.887 25.317 -21.784 1.00 90.62 911 ASN A N 1
ATOM 7109 C CA . ASN A 1 911 ? 40.238 25.055 -21.296 1.00 90.62 911 ASN A CA 1
ATOM 7110 C C . ASN A 1 911 ? 40.791 23.693 -21.762 1.00 90.62 911 ASN A C 1
ATOM 7112 O O . ASN A 1 911 ? 40.803 22.708 -21.022 1.00 90.62 911 ASN A O 1
ATOM 7116 N N . THR A 1 912 ? 41.353 23.654 -22.972 1.00 94.44 912 THR A N 1
ATOM 7117 C CA . THR A 1 912 ? 42.082 22.482 -23.497 1.00 94.44 912 THR A CA 1
ATOM 7118 C C . THR A 1 912 ? 43.469 22.277 -22.857 1.00 94.44 912 THR A C 1
ATOM 7120 O O . THR A 1 912 ? 44.258 21.461 -23.335 1.00 94.44 912 THR A O 1
ATOM 7123 N N . GLY A 1 913 ? 43.821 23.001 -21.786 1.00 93.69 913 GLY A N 1
ATOM 7124 C CA . GLY A 1 913 ? 45.118 22.888 -21.104 1.00 93.69 913 GLY A CA 1
ATOM 7125 C C . GLY A 1 913 ? 45.324 21.569 -20.363 1.00 93.69 913 GLY A C 1
ATOM 7126 O O . GLY A 1 913 ? 46.463 21.172 -20.121 1.00 93.69 913 GLY A O 1
ATOM 7127 N N . VAL A 1 914 ? 44.233 20.867 -20.047 1.00 94.62 914 VAL A N 1
ATOM 7128 C CA . VAL A 1 914 ? 44.250 19.524 -19.443 1.00 94.62 914 VAL A CA 1
ATOM 7129 C C . VAL A 1 914 ? 44.594 18.409 -20.440 1.00 94.62 914 VAL A C 1
ATOM 7131 O O . VAL A 1 914 ? 44.916 17.297 -20.023 1.00 94.62 914 VAL A O 1
ATOM 7134 N N . TRP A 1 915 ? 44.541 18.684 -21.748 1.00 97.75 915 TRP A N 1
ATOM 7135 C CA . TRP A 1 915 ? 44.774 17.692 -22.797 1.00 97.75 915 TRP A CA 1
ATOM 7136 C C . TRP A 1 915 ? 46.245 17.276 -22.925 1.00 97.75 915 TRP A C 1
ATOM 7138 O O . TRP A 1 915 ? 47.153 18.107 -22.987 1.00 97.75 915 TRP A O 1
ATOM 7148 N N . ASN A 1 916 ? 46.475 15.971 -23.084 1.00 96.69 916 ASN A N 1
ATOM 7149 C CA . ASN A 1 916 ? 47.793 15.412 -23.372 1.00 96.69 916 ASN A CA 1
ATOM 7150 C C . ASN A 1 916 ? 48.150 15.530 -24.866 1.00 96.69 916 ASN A C 1
ATOM 7152 O O . ASN A 1 916 ? 47.937 14.605 -25.649 1.00 96.69 916 ASN A O 1
ATOM 7156 N N . VAL A 1 917 ? 48.720 16.667 -25.263 1.00 97.31 917 VAL A N 1
ATOM 7157 C CA . VAL A 1 917 ? 49.070 16.965 -26.666 1.00 97.31 917 VAL A CA 1
ATOM 7158 C C . VAL A 1 917 ? 50.492 16.538 -27.084 1.00 97.31 917 VAL A C 1
ATOM 7160 O O . VAL A 1 917 ? 50.986 16.984 -28.119 1.00 97.31 917 VAL A O 1
ATOM 7163 N N . GLU A 1 918 ? 51.179 15.670 -26.324 1.00 97.19 918 GLU A N 1
ATOM 7164 C CA . GLU A 1 918 ? 52.587 15.300 -26.593 1.00 97.19 918 GLU A CA 1
ATOM 7165 C C . GLU A 1 918 ? 52.837 14.749 -28.012 1.00 97.19 918 GLU A C 1
ATOM 7167 O O . GLU A 1 918 ? 53.876 15.047 -28.611 1.00 97.19 918 GLU A O 1
ATOM 7172 N N . ASN A 1 919 ? 51.886 13.992 -28.572 1.00 96.56 919 ASN A N 1
ATOM 7173 C CA . ASN A 1 919 ? 52.000 13.347 -29.889 1.00 96.56 919 ASN A CA 1
ATOM 7174 C C . ASN A 1 919 ? 51.520 14.209 -31.076 1.00 96.56 919 ASN A C 1
ATOM 7176 O O . ASN A 1 919 ? 51.646 13.776 -32.226 1.00 96.56 919 ASN A O 1
ATOM 7180 N N . VAL A 1 920 ? 50.990 15.415 -30.837 1.00 97.75 920 VAL A N 1
ATOM 7181 C CA . VAL A 1 920 ? 50.456 16.267 -31.909 1.00 97.75 920 VAL A CA 1
ATOM 7182 C C . VAL A 1 920 ? 51.608 16.854 -32.731 1.00 97.75 920 VAL A C 1
ATOM 7184 O O . VAL A 1 920 ? 52.457 17.583 -32.222 1.00 97.75 920 VAL A O 1
ATOM 7187 N N . ALA A 1 921 ? 51.631 16.547 -34.028 1.00 96.31 921 ALA A N 1
ATOM 7188 C CA . ALA A 1 921 ? 52.673 16.977 -34.959 1.00 96.31 921 ALA A CA 1
ATOM 7189 C C . ALA A 1 921 ? 52.293 18.226 -35.776 1.00 96.31 921 ALA A C 1
ATOM 7191 O O . ALA A 1 921 ? 53.171 18.841 -36.382 1.00 96.31 921 ALA A O 1
ATOM 7192 N N . ASN A 1 922 ? 51.009 18.607 -35.811 1.00 97.75 922 ASN A N 1
ATOM 7193 C CA . ASN A 1 922 ? 50.541 19.812 -36.498 1.00 97.75 922 ASN A CA 1
ATOM 7194 C C . ASN A 1 922 ? 49.391 20.512 -35.745 1.00 97.75 922 ASN A C 1
ATOM 7196 O O . ASN A 1 922 ? 48.369 19.887 -35.457 1.00 97.75 922 ASN A O 1
ATOM 7200 N N . MET A 1 923 ? 49.567 21.812 -35.484 1.00 98.19 923 MET A N 1
ATOM 7201 C CA . MET A 1 923 ? 48.605 22.744 -34.873 1.00 98.19 923 MET A CA 1
ATOM 7202 C C . MET A 1 923 ? 48.512 24.066 -35.675 1.00 98.19 923 MET A C 1
ATOM 7204 O O . MET A 1 923 ? 48.156 25.117 -35.135 1.00 98.19 923 MET A O 1
ATOM 7208 N N . GLU A 1 924 ? 48.858 24.038 -36.971 1.00 97.56 924 GLU A N 1
ATOM 7209 C CA . GLU A 1 924 ? 48.750 25.193 -37.874 1.00 97.56 924 GLU A CA 1
ATOM 7210 C C . GLU A 1 924 ? 47.321 25.754 -37.847 1.00 97.56 924 GLU A C 1
ATOM 7212 O O . GLU A 1 924 ? 46.360 25.012 -38.053 1.00 97.56 924 GLU A O 1
ATOM 7217 N N . SER A 1 925 ? 47.187 27.043 -37.522 1.00 98.00 925 SER A N 1
ATOM 7218 C CA . SER A 1 925 ? 45.903 27.741 -37.351 1.00 98.00 925 SER A CA 1
ATOM 7219 C C . SER A 1 925 ? 44.904 27.054 -36.405 1.00 98.00 925 SER A C 1
ATOM 7221 O O . SER A 1 925 ? 43.703 27.202 -36.579 1.00 98.00 925 SER A O 1
ATOM 7223 N N . MET A 1 926 ? 45.358 26.287 -35.402 1.00 98.00 926 MET A N 1
ATOM 7224 C CA . MET A 1 926 ? 44.461 25.539 -34.502 1.00 98.00 926 MET A CA 1
ATOM 7225 C C . MET A 1 926 ? 43.406 26.421 -33.814 1.00 98.00 926 MET A C 1
ATOM 7227 O O . MET A 1 926 ? 42.260 25.988 -33.723 1.00 98.00 926 MET A O 1
ATOM 7231 N N . PHE A 1 927 ? 43.783 27.627 -33.375 1.00 98.12 927 PHE A N 1
ATOM 7232 C CA . PHE A 1 927 ? 42.929 28.568 -32.641 1.00 98.12 927 PHE A CA 1
ATOM 7233 C C . PHE A 1 927 ? 42.797 29.951 -33.311 1.00 98.12 927 PHE A C 1
ATOM 7235 O O . PHE A 1 927 ? 42.272 30.874 -32.688 1.00 98.12 927 PHE A O 1
ATOM 7242 N N . ASP A 1 928 ? 43.279 30.127 -34.549 1.00 98.19 928 ASP A N 1
ATOM 7243 C CA . ASP A 1 928 ? 43.230 31.419 -35.256 1.00 98.19 928 ASP A CA 1
ATOM 7244 C C . ASP A 1 928 ? 41.780 31.948 -35.315 1.00 98.19 928 ASP A C 1
ATOM 7246 O O . ASP A 1 928 ? 40.870 31.247 -35.758 1.00 98.19 928 ASP A O 1
ATOM 7250 N N . ASN A 1 929 ? 41.561 33.180 -34.842 1.00 95.69 929 ASN A N 1
ATOM 7251 C CA . ASN A 1 929 ? 40.251 33.840 -34.719 1.00 95.69 929 ASN A CA 1
ATOM 7252 C C . ASN A 1 929 ? 39.179 33.069 -33.902 1.00 95.69 929 ASN A C 1
ATOM 7254 O O . ASN A 1 929 ? 37.983 33.340 -34.053 1.00 95.69 929 ASN A O 1
ATOM 7258 N N . SER A 1 930 ? 39.567 32.105 -33.061 1.00 95.88 930 SER A N 1
ATOM 7259 C CA . SER A 1 930 ? 38.636 31.434 -32.138 1.00 95.88 930 SER A CA 1
ATOM 7260 C C . SER A 1 930 ? 38.197 32.353 -30.986 1.00 95.88 930 SER A C 1
ATOM 7262 O O . SER A 1 930 ? 38.754 33.433 -30.791 1.00 95.88 930 SER A O 1
ATOM 7264 N N . GLY A 1 931 ? 37.185 31.930 -30.225 1.00 91.88 931 GLY A N 1
ATOM 7265 C CA . GLY A 1 931 ? 36.639 32.692 -29.096 1.00 91.88 931 GLY A CA 1
ATOM 7266 C C . GLY A 1 931 ? 37.517 32.759 -27.839 1.00 91.88 931 GLY A C 1
ATOM 7267 O O . GLY A 1 931 ? 37.113 33.438 -26.898 1.00 91.88 931 GLY A O 1
ATOM 7268 N N . LEU A 1 932 ? 38.674 32.079 -27.813 1.00 91.94 932 LEU A N 1
ATOM 7269 C CA . LEU A 1 932 ? 39.507 31.901 -26.619 1.00 91.94 932 LEU A CA 1
ATOM 7270 C C . LEU A 1 932 ? 39.874 33.233 -25.958 1.00 91.94 932 LEU A C 1
ATOM 7272 O O . LEU A 1 932 ? 40.585 34.065 -26.533 1.00 91.94 932 LEU A O 1
ATOM 7276 N N . ASP A 1 933 ? 39.462 33.384 -24.704 1.00 87.75 933 ASP A N 1
ATOM 7277 C CA . ASP A 1 933 ? 39.890 34.486 -23.859 1.00 87.75 933 ASP A CA 1
ATOM 7278 C C . ASP A 1 933 ? 41.374 34.337 -23.450 1.00 87.75 933 ASP A C 1
ATOM 7280 O O . ASP A 1 933 ? 41.989 33.264 -23.475 1.00 87.75 933 ASP A O 1
ATOM 7284 N N . HIS A 1 934 ? 41.968 35.459 -23.049 1.00 86.38 934 HIS A N 1
ATOM 7285 C CA . HIS A 1 934 ? 43.356 35.551 -22.614 1.00 86.38 934 HIS A CA 1
ATOM 7286 C C . HIS A 1 934 ? 43.660 34.684 -21.381 1.00 86.38 934 HIS A C 1
ATOM 7288 O O . HIS A 1 934 ? 44.803 34.266 -21.180 1.00 86.38 934 HIS A O 1
ATOM 7294 N N . CYS A 1 935 ? 42.666 34.422 -20.533 1.00 85.62 935 CYS A N 1
ATOM 7295 C CA . CYS A 1 935 ? 42.785 33.674 -19.289 1.00 85.62 935 CYS A CA 1
ATOM 7296 C C . CYS A 1 935 ? 42.632 32.160 -19.517 1.00 85.62 935 CYS A C 1
ATOM 7298 O O . CYS A 1 935 ? 43.466 31.399 -19.018 1.00 85.62 935 CYS A O 1
ATOM 7300 N N 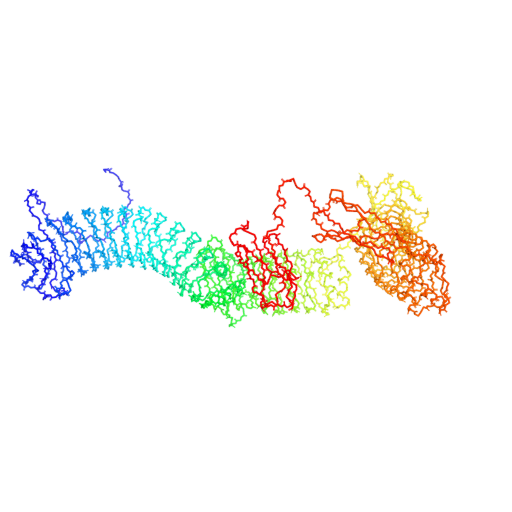. THR A 1 936 ? 41.698 31.729 -20.366 1.00 89.56 936 THR A N 1
ATOM 7301 C CA . THR A 1 936 ? 41.633 30.361 -20.902 1.00 89.56 936 THR A CA 1
ATOM 7302 C C . THR A 1 936 ? 42.916 30.019 -21.668 1.00 89.56 936 THR A C 1
ATOM 7304 O O . THR A 1 936 ? 43.546 28.993 -21.400 1.00 89.56 936 THR A O 1
ATOM 7307 N N . TYR A 1 937 ? 43.396 30.908 -22.548 1.00 94.12 937 TYR A N 1
ATOM 7308 C CA . TYR A 1 937 ? 44.651 30.705 -23.283 1.00 94.12 937 TYR A CA 1
ATOM 7309 C C . TYR A 1 937 ? 45.886 30.677 -22.364 1.00 94.12 937 TYR A C 1
ATOM 7311 O O . TYR A 1 937 ? 46.783 29.850 -22.553 1.00 94.12 937 TYR A O 1
ATOM 7319 N N . ASN A 1 938 ? 45.919 31.499 -21.306 1.00 92.06 938 ASN A N 1
ATOM 7320 C CA . ASN A 1 938 ? 46.940 31.398 -20.258 1.00 92.06 938 ASN A CA 1
ATOM 7321 C C . ASN A 1 938 ? 46.966 29.999 -19.611 1.00 92.06 938 ASN A C 1
ATOM 7323 O O . ASN A 1 938 ? 48.049 29.483 -19.335 1.00 92.06 938 ASN A O 1
ATOM 7327 N N . ASP A 1 939 ? 45.809 29.392 -19.335 1.00 92.50 939 ASP A N 1
ATOM 7328 C CA . ASP A 1 939 ? 45.725 28.066 -18.710 1.00 92.50 939 ASP A CA 1
ATOM 7329 C C . ASP A 1 939 ? 46.077 26.927 -19.677 1.00 92.50 939 ASP A C 1
ATOM 7331 O O . ASP A 1 939 ? 46.776 25.991 -19.274 1.00 92.50 939 ASP A O 1
ATOM 7335 N N . ILE A 1 940 ? 45.731 27.059 -20.963 1.00 95.94 940 ILE A N 1
ATOM 7336 C CA . ILE A 1 940 ? 46.218 26.179 -22.038 1.00 95.94 940 ILE A CA 1
ATOM 7337 C C . ILE A 1 940 ? 47.754 26.177 -22.070 1.00 95.94 940 ILE A C 1
ATOM 7339 O O . ILE A 1 940 ? 48.387 25.120 -21.997 1.00 95.94 940 ILE A O 1
ATOM 7343 N N . LEU A 1 941 ? 48.369 27.365 -22.085 1.00 96.69 941 LEU A N 1
ATOM 7344 C CA . LEU A 1 941 ? 49.825 27.528 -22.068 1.00 96.69 941 LEU A CA 1
ATOM 7345 C C . LEU A 1 941 ? 50.469 26.971 -20.787 1.00 96.69 941 LEU A C 1
ATOM 7347 O O . LEU A 1 941 ? 51.505 26.308 -20.870 1.00 96.69 941 LEU A O 1
ATOM 7351 N N . LYS A 1 942 ? 49.869 27.191 -19.606 1.00 95.12 942 LYS A N 1
ATOM 7352 C CA . LYS A 1 942 ? 50.349 26.616 -18.334 1.00 95.12 942 LYS A CA 1
ATOM 7353 C C . LYS A 1 942 ? 50.345 25.091 -18.387 1.00 95.12 942 LYS A C 1
ATOM 7355 O O . LYS A 1 942 ? 51.393 24.492 -18.144 1.00 95.12 942 LYS A O 1
ATOM 7360 N N . GLY A 1 943 ? 49.210 24.479 -18.731 1.00 95.62 943 GLY A N 1
ATOM 7361 C CA . GLY A 1 943 ? 49.045 23.025 -18.779 1.00 95.62 943 GLY A CA 1
ATOM 7362 C C . GLY A 1 943 ? 50.044 22.365 -19.726 1.00 95.62 943 GLY A C 1
ATOM 7363 O O . GLY A 1 943 ? 50.873 21.555 -19.296 1.00 95.62 943 GLY A O 1
ATOM 7364 N N . TRP A 1 944 ? 50.062 22.796 -20.990 1.00 97.38 944 TRP A N 1
ATOM 7365 C CA . TRP A 1 944 ? 50.949 22.231 -22.010 1.00 97.38 944 TRP A CA 1
ATOM 7366 C C . TRP A 1 944 ? 52.439 22.466 -21.711 1.00 97.38 944 TRP A C 1
ATOM 7368 O O . TRP A 1 944 ? 53.267 21.630 -22.068 1.00 97.38 944 TRP A O 1
ATOM 7378 N N . SER A 1 945 ? 52.810 23.532 -20.984 1.00 96.31 945 SER A N 1
ATOM 7379 C CA . SER A 1 945 ? 54.210 23.768 -20.579 1.00 96.31 945 SER A CA 1
ATOM 7380 C C . SER A 1 945 ? 54.780 22.726 -19.603 1.00 96.31 945 SER A C 1
ATOM 7382 O O . SER A 1 945 ? 55.997 22.693 -19.393 1.00 96.31 945 SER A O 1
ATOM 7384 N N . THR A 1 946 ? 53.927 21.872 -19.020 1.00 96.44 946 THR A N 1
ATOM 7385 C CA . THR A 1 946 ? 54.334 20.759 -18.143 1.00 96.44 946 THR A CA 1
ATOM 7386 C C . THR A 1 946 ? 54.606 19.446 -18.888 1.00 96.44 946 THR A C 1
ATOM 7388 O O . THR A 1 946 ? 55.199 18.536 -18.305 1.00 96.44 946 THR A O 1
ATOM 7391 N N . LEU A 1 947 ? 54.209 19.353 -20.164 1.00 96.50 947 LEU A N 1
ATOM 7392 C CA . LEU A 1 947 ? 54.302 18.154 -21.001 1.00 96.50 947 LEU A CA 1
ATOM 7393 C C . LEU A 1 947 ? 55.645 18.054 -21.748 1.00 96.50 947 LEU A C 1
ATOM 7395 O O . LEU A 1 947 ? 56.342 19.046 -21.972 1.00 96.50 947 LEU A O 1
ATOM 7399 N N . ASN A 1 948 ? 56.002 16.851 -22.197 1.00 95.88 948 ASN A N 1
ATOM 7400 C CA . ASN A 1 948 ? 57.147 16.583 -23.068 1.00 95.88 948 ASN A CA 1
ATOM 7401 C C . ASN A 1 948 ? 56.733 16.668 -24.554 1.00 95.88 948 ASN A C 1
ATOM 7403 O O . ASN A 1 948 ? 56.611 15.665 -25.255 1.00 95.88 948 ASN A O 1
ATOM 7407 N N . LEU A 1 949 ? 56.499 17.894 -25.024 1.00 97.12 949 LEU A N 1
ATOM 7408 C CA . LEU A 1 949 ? 55.905 18.189 -26.331 1.00 97.12 949 LEU A CA 1
ATOM 7409 C C . LEU A 1 949 ? 56.758 17.743 -27.542 1.00 97.12 949 LEU A C 1
ATOM 7411 O O . LEU A 1 949 ? 57.995 17.777 -27.532 1.00 97.12 949 LEU A O 1
ATOM 7415 N N . THR A 1 950 ? 56.085 17.404 -28.648 1.00 95.94 950 THR A N 1
ATOM 7416 C CA . THR A 1 950 ? 56.725 17.184 -29.958 1.00 95.94 950 THR A CA 1
ATOM 7417 C C . THR A 1 950 ? 57.472 18.440 -30.427 1.00 95.94 950 THR A C 1
ATOM 7419 O O . THR A 1 950 ? 57.033 19.565 -30.215 1.00 95.94 950 THR A O 1
ATOM 7422 N N . ASN A 1 951 ? 58.645 18.276 -31.047 1.00 95.88 951 ASN A N 1
ATOM 7423 C CA . ASN A 1 951 ? 59.529 19.401 -31.382 1.00 95.88 951 ASN A CA 1
ATOM 7424 C C . ASN A 1 951 ? 59.191 20.049 -32.738 1.00 95.88 951 ASN A C 1
ATOM 7426 O O . ASN A 1 951 ? 58.973 19.344 -33.722 1.00 95.88 951 ASN A O 1
ATOM 7430 N N . ASN A 1 952 ? 59.345 21.376 -32.829 1.00 96.38 952 ASN A N 1
ATOM 7431 C CA . ASN A 1 952 ? 59.119 22.206 -34.030 1.00 96.38 952 ASN A CA 1
ATOM 7432 C C . ASN A 1 952 ? 57.653 22.282 -34.514 1.00 96.38 952 ASN A C 1
ATOM 7434 O O . ASN A 1 952 ? 57.416 22.473 -35.707 1.00 96.38 952 ASN A O 1
ATOM 7438 N N . VAL A 1 953 ? 56.675 22.142 -33.615 1.00 97.56 953 VAL A N 1
ATOM 7439 C CA . VAL A 1 953 ? 55.260 22.393 -33.937 1.00 97.56 953 VAL A CA 1
ATOM 7440 C C . VAL A 1 953 ? 55.030 23.900 -34.111 1.00 97.56 953 VAL A C 1
ATOM 7442 O O . VAL A 1 953 ? 55.595 24.717 -33.377 1.00 97.56 953 VAL A O 1
ATOM 7445 N N . THR A 1 954 ? 54.190 24.268 -35.079 1.00 97.88 954 THR A N 1
ATOM 7446 C CA . THR A 1 954 ? 53.620 25.616 -35.186 1.00 97.88 954 THR A CA 1
ATOM 7447 C C . THR A 1 954 ? 52.219 25.595 -34.588 1.00 97.88 954 THR A C 1
ATOM 7449 O O . THR A 1 954 ? 51.384 24.828 -35.062 1.00 97.88 954 THR A O 1
ATOM 7452 N N . LEU A 1 955 ? 51.968 26.438 -33.589 1.00 97.81 955 LEU A N 1
ATOM 7453 C CA . LEU A 1 955 ? 50.645 26.719 -33.038 1.00 97.81 955 LEU A CA 1
ATOM 7454 C C . LEU A 1 955 ? 50.133 28.034 -33.637 1.00 97.81 955 LEU A C 1
ATOM 7456 O O . LEU A 1 955 ? 50.777 29.077 -33.486 1.00 97.81 955 LEU A O 1
ATOM 7460 N N . GLY A 1 956 ? 48.993 27.980 -34.323 1.00 97.44 956 GLY A N 1
ATOM 7461 C CA . GLY A 1 956 ? 48.236 29.179 -34.685 1.00 97.44 956 GLY A CA 1
ATOM 7462 C C . GLY A 1 956 ? 47.273 29.577 -33.569 1.00 97.44 956 GLY A C 1
ATOM 7463 O O . GLY A 1 956 ? 46.499 28.735 -33.109 1.00 97.44 956 GLY A O 1
ATOM 7464 N N . ALA A 1 957 ? 47.365 30.834 -33.138 1.00 96.62 957 ALA A N 1
ATOM 7465 C CA . ALA A 1 957 ? 46.491 31.484 -32.167 1.00 96.62 957 ALA A CA 1
ATOM 7466 C C . ALA A 1 957 ? 46.308 32.978 -32.531 1.00 96.62 957 ALA A C 1
ATOM 7468 O O . ALA A 1 957 ? 46.328 33.858 -31.670 1.00 96.62 957 ALA A O 1
ATOM 7469 N N . LEU A 1 958 ? 46.194 33.274 -33.832 1.00 95.81 958 LEU A N 1
ATOM 7470 C CA . LEU A 1 958 ? 46.067 34.633 -34.364 1.00 95.81 958 LEU A CA 1
ATOM 7471 C C . LEU A 1 958 ? 44.832 35.334 -33.779 1.00 95.81 958 LEU A C 1
ATOM 7473 O O . LEU A 1 958 ? 43.743 34.764 -33.766 1.00 95.81 958 LEU A O 1
ATOM 7477 N N . GLY A 1 959 ? 44.999 36.579 -33.329 1.00 91.38 959 GLY A N 1
ATOM 7478 C CA . GLY A 1 959 ? 43.946 37.365 -32.682 1.00 91.38 959 GLY A CA 1
ATOM 7479 C C . GLY A 1 959 ? 43.772 37.099 -31.182 1.00 91.38 959 GLY A C 1
ATOM 7480 O O . GLY A 1 959 ? 43.034 37.840 -30.536 1.00 91.38 959 GLY A O 1
ATOM 7481 N N . ILE A 1 960 ? 44.468 36.107 -30.616 1.00 94.12 960 ILE A N 1
ATOM 7482 C CA . ILE A 1 960 ? 44.469 35.805 -29.178 1.00 94.12 960 ILE A CA 1
ATOM 7483 C C . ILE A 1 960 ? 45.713 36.432 -28.534 1.00 94.12 960 ILE A C 1
ATOM 7485 O O . ILE A 1 960 ? 46.810 36.386 -29.094 1.00 94.12 960 ILE A O 1
ATOM 7489 N N . HIS A 1 961 ? 45.566 36.991 -27.333 1.00 91.62 961 HIS A N 1
ATOM 7490 C CA . HIS A 1 961 ? 46.685 37.413 -26.482 1.00 91.62 961 HIS A CA 1
ATOM 7491 C C . HIS A 1 961 ? 46.855 36.480 -25.276 1.00 91.62 961 HIS A C 1
ATOM 7493 O O . HIS A 1 961 ? 45.897 35.883 -24.798 1.00 91.62 961 HIS A O 1
ATOM 7499 N N . TYR A 1 962 ? 48.063 36.420 -24.719 1.00 92.06 962 TYR A N 1
ATOM 7500 C CA . TYR A 1 962 ? 48.303 35.880 -23.372 1.00 92.06 962 TYR A CA 1
ATOM 7501 C C . TYR A 1 962 ? 48.580 37.037 -22.396 1.00 92.06 962 TYR A C 1
ATOM 7503 O O . TYR A 1 962 ? 48.753 38.176 -22.831 1.00 92.06 962 TYR A O 1
ATOM 7511 N N . THR A 1 963 ? 48.644 36.788 -21.086 1.00 88.94 963 THR A N 1
ATOM 7512 C CA . THR A 1 963 ? 48.928 37.843 -20.087 1.00 88.94 963 THR A CA 1
ATOM 7513 C C . THR A 1 963 ? 50.166 37.544 -19.244 1.00 88.94 963 THR A C 1
ATOM 7515 O O . THR A 1 963 ? 50.788 36.485 -19.366 1.00 88.94 963 THR A O 1
ATOM 7518 N N . GLU A 1 964 ? 50.515 38.461 -18.336 1.00 85.50 964 GLU A N 1
ATOM 7519 C CA . GLU A 1 964 ? 51.638 38.334 -17.397 1.00 85.50 964 GLU A CA 1
ATOM 7520 C C . GLU A 1 964 ? 51.635 37.040 -16.545 1.00 85.50 964 GLU A C 1
ATOM 7522 O O . GLU A 1 964 ? 52.637 36.716 -15.900 1.00 85.50 964 GLU A O 1
ATOM 7527 N N . PHE A 1 965 ? 50.526 36.289 -16.538 1.00 86.00 965 PHE A N 1
ATOM 7528 C CA . PHE A 1 965 ? 50.354 35.023 -15.821 1.00 86.00 965 PHE A CA 1
ATOM 7529 C C . PHE A 1 965 ? 50.762 33.757 -16.601 1.00 86.00 965 PHE A C 1
ATOM 7531 O O . PHE A 1 965 ? 50.732 32.683 -15.999 1.00 86.00 965 PHE A O 1
ATOM 7538 N N . ALA A 1 966 ? 51.139 33.846 -17.885 1.00 92.06 966 ALA A N 1
ATOM 7539 C CA . ALA A 1 966 ? 51.653 32.703 -18.666 1.00 92.06 966 ALA A CA 1
ATOM 7540 C C . ALA A 1 966 ? 52.953 32.988 -19.450 1.00 92.06 966 ALA A C 1
ATOM 7542 O O . ALA A 1 966 ? 53.409 32.156 -20.242 1.00 92.06 966 ALA A O 1
ATOM 7543 N N . THR A 1 967 ? 53.583 34.153 -19.250 1.00 93.50 967 THR A N 1
ATOM 7544 C CA . THR A 1 967 ? 54.796 34.565 -19.979 1.00 93.50 967 THR A CA 1
ATOM 7545 C C . THR A 1 967 ? 55.952 33.563 -19.853 1.00 93.50 967 THR A C 1
ATOM 7547 O O . THR A 1 967 ? 56.684 33.347 -20.823 1.00 93.50 967 THR A O 1
ATOM 7550 N N . ASN A 1 968 ? 56.143 32.928 -18.688 1.00 93.62 968 ASN A N 1
ATOM 7551 C CA . ASN A 1 968 ? 57.246 31.977 -18.484 1.00 93.62 968 ASN A CA 1
ATOM 7552 C C . ASN A 1 968 ? 56.944 30.625 -19.140 1.00 93.62 968 ASN A C 1
ATOM 7554 O O . ASN A 1 968 ? 57.835 29.976 -19.682 1.00 93.62 968 ASN A O 1
ATOM 7558 N N . GLU A 1 969 ? 55.682 30.226 -19.098 1.00 97.44 969 GLU A N 1
ATOM 7559 C CA . GLU A 1 969 ? 55.124 28.951 -19.523 1.00 97.44 969 GLU A CA 1
ATOM 7560 C C . GLU A 1 969 ? 55.119 28.880 -21.057 1.00 97.44 969 GLU A C 1
ATOM 7562 O O . GLU A 1 969 ? 55.717 27.976 -21.647 1.00 97.44 969 GLU A O 1
ATOM 7567 N N . ARG A 1 970 ? 54.622 29.934 -21.715 1.00 97.00 970 ARG A N 1
ATOM 7568 C CA . ARG A 1 970 ? 54.762 30.147 -23.164 1.00 97.00 970 ARG A CA 1
ATOM 7569 C C . ARG A 1 970 ? 56.228 30.165 -23.603 1.00 97.00 970 ARG A C 1
ATOM 7571 O O . ARG A 1 970 ? 56.605 29.527 -24.588 1.00 97.00 970 ARG A O 1
ATOM 7578 N N . GLN A 1 971 ? 57.088 30.871 -22.863 1.00 96.06 971 GLN A N 1
ATOM 7579 C CA . GLN A 1 971 ? 58.514 30.937 -23.183 1.00 96.06 971 GLN A CA 1
ATOM 7580 C C . GLN A 1 971 ? 59.229 29.590 -22.955 1.00 96.06 971 GLN A C 1
ATOM 7582 O O . GLN A 1 971 ? 60.181 29.286 -23.683 1.00 96.06 971 GLN A O 1
ATOM 7587 N N . SER A 1 972 ? 58.763 28.765 -22.011 1.00 96.50 972 SER A N 1
ATOM 7588 C CA . SER A 1 972 ? 59.212 27.384 -21.792 1.00 96.50 972 SER A CA 1
ATOM 7589 C C . SER A 1 972 ? 58.908 26.516 -23.014 1.00 96.50 972 SER A C 1
ATOM 7591 O O . SER A 1 972 ? 59.831 25.915 -23.563 1.00 96.50 972 SER A O 1
ATOM 7593 N N . ILE A 1 973 ? 57.663 26.534 -23.510 1.00 97.50 973 ILE A N 1
ATOM 7594 C CA . ILE A 1 973 ? 57.240 25.778 -24.703 1.00 97.50 973 ILE A CA 1
ATOM 7595 C C . ILE A 1 973 ? 58.124 26.125 -25.915 1.00 97.50 973 ILE A C 1
ATOM 7597 O O . ILE A 1 973 ? 58.748 25.246 -26.518 1.00 97.50 973 ILE A O 1
ATOM 7601 N N . ILE A 1 974 ? 58.267 27.421 -26.215 1.00 96.75 974 ILE A N 1
ATOM 7602 C CA . ILE A 1 974 ? 59.087 27.917 -27.334 1.00 96.75 974 ILE A CA 1
ATOM 7603 C C . ILE A 1 974 ? 60.561 27.504 -27.184 1.00 96.75 974 ILE A C 1
ATOM 7605 O O . ILE A 1 974 ? 61.179 27.047 -28.145 1.00 96.75 974 ILE A O 1
ATOM 7609 N N . SER A 1 975 ? 61.151 27.666 -25.993 1.00 95.44 975 SER A N 1
ATOM 7610 C CA . SER A 1 975 ? 62.601 27.487 -25.805 1.00 95.44 975 SER A CA 1
ATOM 7611 C C . SER A 1 975 ? 63.051 26.037 -25.614 1.00 95.44 975 SER A C 1
ATOM 7613 O O . SER A 1 975 ? 64.166 25.707 -26.018 1.00 95.44 975 SER A O 1
ATOM 7615 N N . ASN A 1 976 ? 62.205 25.170 -25.048 1.00 96.44 976 ASN A N 1
ATOM 7616 C CA . ASN A 1 976 ? 62.535 23.762 -24.815 1.00 96.44 976 ASN A CA 1
ATOM 7617 C C . ASN A 1 976 ? 62.228 22.873 -26.031 1.00 96.44 976 ASN A C 1
ATOM 7619 O O . ASN A 1 976 ? 62.999 21.957 -26.312 1.00 96.44 976 ASN A O 1
ATOM 7623 N N . PHE A 1 977 ? 61.153 23.163 -26.775 1.00 97.38 977 PHE A N 1
ATOM 7624 C CA . PHE A 1 977 ? 60.664 22.312 -27.874 1.00 97.38 977 PHE A CA 1
ATOM 7625 C C . PHE A 1 977 ? 60.769 22.962 -29.266 1.00 97.38 977 PHE A C 1
ATOM 7627 O O . PHE A 1 977 ? 60.347 22.376 -30.264 1.00 97.38 977 PHE A O 1
ATOM 7634 N N . SER A 1 978 ? 61.354 24.163 -29.362 1.00 97.00 978 SER A N 1
ATOM 7635 C CA . SER A 1 978 ? 61.493 24.933 -30.614 1.00 97.00 978 SER A CA 1
ATOM 7636 C C . SER A 1 978 ? 60.157 25.229 -31.317 1.00 97.00 978 SER A C 1
ATOM 7638 O O . SER A 1 978 ? 60.100 25.265 -32.545 1.00 97.00 978 SER A O 1
ATOM 7640 N N . TRP A 1 979 ? 59.079 25.409 -30.547 1.00 97.81 979 TRP A N 1
ATOM 7641 C CA . TRP A 1 979 ? 57.756 25.752 -31.079 1.00 97.81 979 TRP A CA 1
ATOM 7642 C C . TRP A 1 979 ? 57.721 27.162 -31.675 1.00 97.81 979 TRP A C 1
ATOM 7644 O O . TRP A 1 979 ? 58.390 28.079 -31.190 1.00 97.81 979 TRP A O 1
ATOM 7654 N N . VAL A 1 980 ? 56.874 27.343 -32.687 1.00 97.38 980 VAL A N 1
ATOM 7655 C CA . VAL A 1 980 ? 56.477 28.656 -33.209 1.00 97.38 980 VAL A CA 1
ATOM 7656 C C . VAL A 1 980 ? 55.042 28.912 -32.764 1.00 97.38 980 VAL A C 1
ATOM 7658 O O . VAL A 1 980 ? 54.142 28.197 -33.185 1.00 97.38 980 VAL A O 1
ATOM 7661 N N . ILE A 1 981 ? 54.828 29.910 -31.907 1.00 97.50 981 ILE A N 1
ATOM 7662 C CA . ILE A 1 981 ? 53.494 30.293 -31.432 1.00 97.50 981 ILE A CA 1
ATOM 7663 C C . ILE A 1 981 ? 53.132 31.635 -32.069 1.00 97.50 981 ILE A C 1
ATOM 7665 O O . ILE A 1 981 ? 53.777 32.648 -31.786 1.00 97.50 981 ILE A O 1
ATOM 7669 N N . ASN A 1 982 ? 52.135 31.615 -32.952 1.00 95.62 982 ASN A N 1
ATOM 7670 C CA . ASN A 1 982 ? 51.639 32.778 -33.684 1.00 95.62 982 ASN A CA 1
ATOM 7671 C C . ASN A 1 982 ? 50.415 33.363 -32.963 1.00 95.62 982 ASN A C 1
ATOM 7673 O O . ASN A 1 982 ? 49.299 33.237 -33.456 1.00 95.62 982 ASN A O 1
ATOM 7677 N N . ASP A 1 983 ? 50.641 33.963 -31.794 1.00 96.06 983 ASP A N 1
ATOM 7678 C CA . ASP A 1 983 ? 49.652 34.773 -31.072 1.00 96.06 983 ASP A CA 1
ATOM 7679 C C . ASP A 1 983 ? 49.988 36.273 -31.159 1.00 96.06 983 ASP A C 1
ATOM 7681 O O . ASP A 1 983 ? 51.102 36.662 -31.537 1.00 96.06 983 ASP A O 1
ATOM 7685 N N . ASP A 1 984 ? 49.032 37.127 -30.793 1.00 94.94 984 ASP A N 1
ATOM 7686 C CA . ASP A 1 984 ? 49.152 38.589 -30.872 1.00 94.94 984 ASP A CA 1
ATOM 7687 C C . ASP A 1 984 ? 49.943 39.190 -29.681 1.00 94.94 984 ASP A C 1
ATOM 7689 O O . ASP A 1 984 ? 50.048 40.412 -29.525 1.00 94.94 984 ASP A O 1
ATOM 7693 N N . GLY A 1 985 ? 50.574 38.345 -28.858 1.00 90.44 985 GLY A N 1
ATOM 7694 C CA . GLY A 1 985 ? 51.515 38.734 -27.806 1.00 90.44 985 GLY A CA 1
ATOM 7695 C C . GLY A 1 985 ? 50.898 39.000 -26.428 1.00 90.44 985 GLY A C 1
ATOM 7696 O O . GLY A 1 985 ? 49.745 38.672 -26.164 1.00 90.44 985 GLY A O 1
ATOM 7697 N N . GLU A 1 986 ? 51.701 39.581 -25.531 1.00 90.81 986 GLU A N 1
ATOM 7698 C CA . GLU A 1 986 ? 51.330 39.838 -24.131 1.00 90.81 986 GLU A CA 1
ATOM 7699 C C . GLU A 1 986 ? 50.423 41.073 -23.988 1.00 90.81 986 GLU A C 1
ATOM 7701 O O . GLU A 1 986 ? 50.788 42.170 -24.424 1.00 90.81 986 GLU A O 1
ATOM 7706 N N . THR A 1 987 ? 49.280 40.910 -23.320 1.00 85.38 987 THR A N 1
ATOM 7707 C CA . THR A 1 987 ? 48.372 41.988 -22.900 1.00 85.38 987 THR A CA 1
ATOM 7708 C C . THR A 1 987 ? 48.287 42.070 -21.371 1.00 85.38 987 THR A C 1
ATOM 7710 O O . THR A 1 987 ? 48.578 41.103 -20.674 1.00 85.38 987 THR A O 1
ATOM 7713 N N . THR A 1 988 ? 47.927 43.235 -20.827 1.00 76.62 988 THR A N 1
ATOM 7714 C CA . THR A 1 988 ? 47.960 43.505 -19.375 1.00 76.62 988 THR A CA 1
ATOM 7715 C C . THR A 1 988 ? 46.594 43.352 -18.721 1.00 76.62 988 THR A C 1
ATOM 7717 O O . THR A 1 988 ? 45.641 43.985 -19.184 1.00 76.62 988 THR A O 1
ATOM 7720 N N . THR A 1 989 ? 46.507 42.639 -17.596 1.00 67.75 989 THR A N 1
ATOM 7721 C CA . THR A 1 989 ? 45.226 42.484 -16.886 1.00 67.75 989 THR A CA 1
ATOM 7722 C C . THR A 1 989 ? 44.742 43.751 -16.162 1.00 67.75 989 THR A C 1
ATOM 7724 O O . THR A 1 989 ? 45.507 44.601 -15.695 1.00 67.75 989 THR A O 1
ATOM 7727 N N . THR A 1 990 ? 43.420 43.873 -16.056 1.00 71.00 990 THR A N 1
ATOM 7728 C CA . THR A 1 990 ? 42.686 44.892 -15.303 1.00 71.00 990 THR A CA 1
ATOM 7729 C C . THR A 1 990 ? 41.700 44.215 -14.352 1.00 71.00 990 THR A C 1
ATOM 7731 O O . THR A 1 990 ? 40.893 43.388 -14.768 1.00 71.00 990 THR A O 1
ATOM 7734 N N . ASN A 1 991 ? 41.757 44.548 -13.061 1.00 73.19 991 ASN A N 1
ATOM 7735 C CA . ASN A 1 991 ? 40.900 43.910 -12.056 1.00 73.19 991 ASN A CA 1
ATOM 7736 C C . ASN A 1 991 ? 39.416 44.238 -12.284 1.00 73.19 991 ASN A C 1
ATOM 7738 O O . ASN A 1 991 ? 39.066 45.412 -12.444 1.00 73.19 991 ASN A O 1
ATOM 7742 N N . ILE A 1 992 ? 38.546 43.233 -12.174 1.00 79.50 992 ILE A N 1
ATOM 7743 C CA . ILE A 1 992 ? 37.094 43.436 -12.088 1.00 79.50 992 ILE A CA 1
ATOM 7744 C C . ILE A 1 992 ? 36.740 44.224 -10.819 1.00 79.50 992 ILE A C 1
ATOM 7746 O O . ILE A 1 992 ? 37.299 44.029 -9.737 1.00 79.50 992 ILE A O 1
ATOM 7750 N N . SER A 1 993 ? 35.727 45.074 -10.939 1.00 79.19 993 SER A N 1
ATOM 7751 C CA . SER A 1 993 ? 34.938 45.587 -9.826 1.00 79.19 993 SER A CA 1
ATOM 7752 C C . SER A 1 993 ? 33.450 45.436 -10.145 1.00 79.19 993 SER A C 1
ATOM 7754 O O . SER A 1 993 ? 32.988 45.866 -11.202 1.00 79.19 993 SER A O 1
ATOM 7756 N N . VAL A 1 994 ? 32.700 44.814 -9.235 1.00 82.94 994 VAL A N 1
ATOM 7757 C CA . VAL A 1 994 ? 31.238 44.690 -9.302 1.00 82.94 994 VAL A CA 1
ATOM 7758 C C . VAL A 1 994 ? 30.600 45.614 -8.267 1.00 82.94 994 VAL A C 1
ATOM 7760 O O . VAL A 1 994 ? 31.123 45.796 -7.171 1.00 82.94 994 VAL A O 1
ATOM 7763 N N . THR A 1 995 ? 29.484 46.225 -8.655 1.00 79.12 995 THR A N 1
ATOM 7764 C CA . THR A 1 995 ? 28.548 46.959 -7.794 1.00 79.12 995 THR A CA 1
ATOM 7765 C C . THR A 1 995 ? 27.132 46.723 -8.321 1.00 79.12 995 THR A C 1
ATOM 7767 O O . THR A 1 995 ? 26.978 46.248 -9.448 1.00 79.12 995 THR A O 1
ATOM 7770 N N . GLY A 1 996 ? 26.085 47.077 -7.575 1.00 78.62 996 GLY A N 1
ATOM 7771 C CA . GLY A 1 996 ? 24.712 46.973 -8.078 1.00 78.62 996 GLY A CA 1
ATOM 7772 C C . GLY A 1 996 ? 23.696 47.856 -7.361 1.00 78.62 996 GLY A C 1
ATOM 7773 O O . GLY A 1 996 ? 23.996 48.518 -6.367 1.00 78.62 996 GLY A O 1
ATOM 7774 N N . THR A 1 997 ? 22.472 47.870 -7.886 1.00 79.12 997 THR A N 1
ATOM 7775 C CA . THR A 1 997 ? 21.323 48.593 -7.327 1.00 79.12 997 THR A CA 1
ATOM 7776 C C . THR A 1 997 ? 20.089 47.699 -7.278 1.00 79.12 997 THR A C 1
ATOM 7778 O O . THR A 1 997 ? 19.779 46.997 -8.240 1.00 79.12 997 THR A O 1
ATOM 7781 N N . VAL A 1 998 ? 19.379 47.744 -6.150 1.00 76.88 998 VAL A N 1
ATOM 7782 C CA . VAL A 1 998 ? 18.103 47.048 -5.948 1.00 76.88 998 VAL A CA 1
ATOM 7783 C C . VAL A 1 998 ? 16.969 48.027 -6.250 1.00 76.88 998 VAL A C 1
ATOM 7785 O O . VAL A 1 998 ? 16.864 49.074 -5.608 1.00 76.88 998 VAL A O 1
ATOM 7788 N N . ASN A 1 999 ? 16.139 47.707 -7.242 1.00 73.56 999 ASN A N 1
ATOM 7789 C CA . ASN A 1 999 ? 15.043 48.544 -7.727 1.00 73.56 999 ASN A CA 1
ATOM 7790 C C . ASN A 1 999 ? 13.716 47.792 -7.553 1.00 73.56 999 ASN A C 1
ATOM 7792 O O . ASN A 1 999 ? 13.288 47.046 -8.429 1.00 73.56 999 ASN A O 1
ATOM 7796 N N . GLY A 1 1000 ? 13.070 47.960 -6.396 1.00 71.62 1000 GLY A N 1
ATOM 7797 C CA . GLY A 1 1000 ? 11.969 47.079 -5.997 1.00 71.62 1000 GLY A CA 1
ATOM 7798 C C . GLY A 1 1000 ? 12.519 45.695 -5.657 1.00 71.62 1000 GLY A C 1
ATOM 7799 O O . GLY A 1 1000 ? 13.368 45.589 -4.779 1.00 71.62 1000 GLY A O 1
ATOM 7800 N N . SER A 1 1001 ? 12.068 44.663 -6.367 1.00 67.50 1001 SER A N 1
ATOM 7801 C CA . SER A 1 1001 ? 12.610 43.299 -6.288 1.00 67.50 1001 SER A CA 1
ATOM 7802 C C . SER A 1 1001 ? 13.749 43.021 -7.280 1.00 67.50 1001 SER A C 1
ATOM 7804 O O . SER A 1 1001 ? 14.329 41.948 -7.230 1.00 67.50 1001 SER A O 1
ATOM 7806 N N . ASP A 1 1002 ? 14.087 43.939 -8.193 1.00 80.75 1002 ASP A N 1
ATOM 7807 C CA . ASP A 1 1002 ? 15.055 43.657 -9.266 1.00 80.75 1002 ASP A CA 1
ATOM 7808 C C . ASP A 1 1002 ? 16.483 44.075 -8.881 1.00 80.75 1002 ASP A C 1
ATOM 7810 O O . ASP A 1 1002 ? 16.721 45.235 -8.525 1.00 80.75 1002 ASP A O 1
ATOM 7814 N N . ILE A 1 1003 ? 17.458 43.173 -9.028 1.00 85.50 1003 ILE A N 1
ATOM 7815 C CA . ILE A 1 1003 ? 18.882 43.454 -8.790 1.00 85.50 1003 ILE A CA 1
ATOM 7816 C C . ILE A 1 1003 ? 19.568 43.729 -10.128 1.00 85.50 1003 ILE A C 1
ATOM 7818 O O . ILE A 1 1003 ? 19.660 42.855 -10.990 1.00 85.50 1003 ILE A O 1
ATOM 7822 N N . ASN A 1 1004 ? 20.061 44.957 -10.288 1.00 86.56 1004 ASN A N 1
ATOM 7823 C CA . ASN A 1 1004 ? 20.713 45.431 -11.505 1.00 86.56 1004 ASN A CA 1
ATOM 7824 C C . ASN A 1 1004 ? 22.187 45.732 -11.207 1.00 86.56 1004 ASN A C 1
ATOM 7826 O O . ASN A 1 1004 ? 22.475 46.634 -10.412 1.00 86.56 1004 ASN A O 1
ATOM 7830 N N . LEU A 1 1005 ? 23.112 44.991 -11.818 1.00 88.38 1005 LEU A N 1
ATOM 7831 C CA . LEU A 1 1005 ? 24.551 45.161 -11.621 1.00 88.38 1005 LEU A CA 1
ATOM 7832 C C . LEU A 1 1005 ? 25.147 46.271 -12.493 1.00 88.38 1005 LEU A C 1
ATOM 7834 O O . LEU A 1 1005 ? 24.589 46.737 -13.485 1.00 88.38 1005 LEU A O 1
ATOM 7838 N N . THR A 1 1006 ? 26.340 46.703 -12.106 1.00 85.12 1006 THR A N 1
ATOM 7839 C CA . THR A 1 1006 ? 27.234 47.547 -12.892 1.00 85.12 1006 THR A CA 1
ATOM 7840 C C . THR A 1 1006 ? 28.667 47.105 -12.610 1.00 85.12 1006 THR A C 1
ATOM 7842 O O . THR A 1 1006 ? 29.228 47.380 -11.545 1.00 85.12 1006 THR A O 1
ATOM 7845 N N . THR A 1 1007 ? 29.244 46.393 -13.574 1.00 83.88 1007 THR A N 1
ATOM 7846 C CA . THR A 1 1007 ? 30.626 45.905 -13.566 1.00 83.88 1007 THR A CA 1
ATOM 7847 C C . THR A 1 1007 ? 31.552 46.866 -14.313 1.00 83.88 1007 THR A C 1
ATOM 7849 O O . THR A 1 1007 ? 31.155 47.506 -15.285 1.00 83.88 1007 THR A O 1
ATOM 7852 N N . ASN A 1 1008 ? 32.784 47.023 -13.823 1.00 79.38 1008 ASN A N 1
ATOM 7853 C CA . ASN A 1 1008 ? 33.827 47.854 -14.430 1.00 79.38 1008 ASN A CA 1
ATOM 7854 C C . ASN A 1 1008 ? 35.190 47.162 -14.284 1.00 79.38 1008 ASN A C 1
ATOM 7856 O O . ASN A 1 1008 ? 35.523 46.715 -13.185 1.00 79.38 1008 ASN A O 1
ATOM 7860 N N . GLY A 1 1009 ? 35.996 47.144 -15.348 1.00 76.62 1009 GLY A N 1
ATOM 7861 C CA . GLY A 1 1009 ? 37.205 46.310 -15.426 1.00 76.62 1009 GLY A CA 1
ATOM 7862 C C . GLY A 1 1009 ? 36.883 44.874 -15.853 1.00 76.62 1009 GLY A C 1
ATOM 7863 O O . GLY A 1 1009 ? 35.725 44.573 -16.145 1.00 76.62 1009 GLY A O 1
ATOM 7864 N N . GLY A 1 1010 ? 37.900 44.013 -15.882 1.00 71.50 1010 GLY A N 1
ATOM 7865 C CA . GLY A 1 1010 ? 37.837 42.693 -16.516 1.00 71.50 1010 GLY A CA 1
ATOM 7866 C C . GLY A 1 1010 ? 38.384 42.712 -17.948 1.00 71.50 1010 GLY A C 1
ATOM 7867 O O . GLY A 1 1010 ? 38.454 43.769 -18.581 1.00 71.50 1010 GLY A O 1
ATOM 7868 N N . ASN A 1 1011 ? 38.828 41.550 -18.429 1.00 66.50 1011 ASN A N 1
ATOM 7869 C CA . ASN A 1 1011 ? 39.728 41.418 -19.585 1.00 66.50 1011 ASN A CA 1
ATOM 7870 C C . ASN A 1 1011 ? 39.185 40.531 -20.719 1.00 66.50 1011 ASN A C 1
ATOM 7872 O O . ASN A 1 1011 ? 39.864 40.369 -21.735 1.00 66.50 1011 ASN A O 1
ATOM 7876 N N . GLY A 1 1012 ? 37.962 40.028 -20.555 1.00 64.31 1012 GLY A N 1
ATOM 7877 C CA . GLY A 1 1012 ? 37.210 39.219 -21.511 1.00 64.31 1012 GLY A CA 1
ATOM 7878 C C . GLY A 1 1012 ? 35.699 39.373 -21.272 1.00 64.31 1012 GLY A C 1
ATOM 7879 O O . GLY A 1 1012 ? 35.263 40.406 -20.743 1.00 64.31 1012 GLY A O 1
ATOM 7880 N N . PRO A 1 1013 ? 34.882 38.372 -21.642 1.00 66.25 1013 PRO A N 1
ATOM 7881 C CA . PRO A 1 1013 ? 33.528 38.213 -21.115 1.00 66.25 1013 PRO A CA 1
ATOM 7882 C C . PRO A 1 1013 ? 33.518 38.215 -19.577 1.00 66.25 1013 PRO A C 1
ATOM 7884 O O . PRO A 1 1013 ? 34.541 37.988 -18.934 1.00 66.25 1013 PRO A O 1
ATOM 7887 N N . LEU A 1 1014 ? 32.357 38.494 -18.980 1.00 77.62 1014 LEU A N 1
ATOM 7888 C CA . LEU A 1 1014 ? 32.180 38.411 -17.530 1.00 77.62 1014 LEU A CA 1
ATOM 7889 C C . LEU A 1 1014 ? 31.161 37.328 -17.203 1.00 77.62 1014 LEU A C 1
ATOM 7891 O O . LEU A 1 1014 ? 29.992 37.468 -17.571 1.00 77.62 1014 LEU A O 1
ATOM 7895 N N . ASP A 1 1015 ? 31.599 36.312 -16.471 1.00 79.44 1015 ASP A N 1
ATOM 7896 C CA . ASP A 1 1015 ? 30.719 35.321 -15.864 1.00 79.44 1015 ASP A CA 1
ATOM 7897 C C . ASP A 1 1015 ? 30.139 35.855 -14.558 1.00 79.44 1015 ASP A C 1
ATOM 7899 O O . ASP A 1 1015 ? 30.806 36.568 -13.803 1.00 79.44 1015 ASP A O 1
ATOM 7903 N N . TYR A 1 1016 ? 28.889 35.487 -14.283 1.00 86.75 1016 TYR A N 1
ATOM 7904 C CA . TYR A 1 1016 ? 28.159 35.866 -13.077 1.00 86.75 1016 TYR A CA 1
ATOM 7905 C C . TYR A 1 1016 ? 27.656 34.598 -12.396 1.00 86.75 1016 TYR A C 1
ATOM 7907 O O . TYR A 1 1016 ? 26.694 34.005 -12.864 1.00 86.75 1016 TYR A O 1
ATOM 7915 N N . GLU A 1 1017 ? 28.245 34.192 -11.276 1.00 87.81 1017 GLU A N 1
ATOM 7916 C CA . GLU A 1 1017 ? 27.680 33.119 -10.454 1.00 87.81 1017 GLU A CA 1
ATOM 7917 C C . GLU A 1 1017 ? 26.865 33.724 -9.315 1.00 87.81 1017 GLU A C 1
ATOM 7919 O O . GLU A 1 1017 ? 27.408 34.231 -8.328 1.00 87.81 1017 GLU A O 1
ATOM 7924 N N . TRP A 1 1018 ? 25.540 33.670 -9.439 1.00 85.31 1018 TRP A N 1
ATOM 7925 C CA . TRP A 1 1018 ? 24.649 34.019 -8.340 1.00 85.31 1018 TRP A CA 1
ATOM 7926 C C . TRP A 1 1018 ? 24.357 32.827 -7.438 1.00 85.31 1018 TRP A C 1
ATOM 7928 O O . TRP A 1 1018 ? 24.090 31.722 -7.909 1.00 85.31 1018 TRP A O 1
ATOM 7938 N N . SER A 1 1019 ? 24.289 33.096 -6.136 1.00 79.75 1019 SER A N 1
ATOM 7939 C CA . SER A 1 1019 ? 23.719 32.202 -5.127 1.00 79.75 1019 SER A CA 1
ATOM 7940 C C . SER A 1 1019 ? 22.754 32.972 -4.221 1.00 79.75 1019 SER A C 1
ATOM 7942 O O . SER A 1 1019 ? 22.973 34.150 -3.926 1.00 79.75 1019 SER A O 1
ATOM 7944 N N . GLY A 1 1020 ? 21.665 32.332 -3.794 1.00 81.44 1020 GLY A N 1
ATOM 7945 C CA . GLY A 1 1020 ? 20.612 32.970 -3.000 1.00 81.44 1020 GLY A CA 1
ATOM 7946 C C . GLY A 1 1020 ? 19.813 32.004 -2.113 1.00 81.44 1020 GLY A C 1
ATOM 7947 O O . GLY A 1 1020 ? 20.232 30.863 -1.896 1.00 81.44 1020 GLY A O 1
ATOM 7948 N N . PRO A 1 1021 ? 18.661 32.447 -1.574 1.00 71.62 1021 PRO A N 1
ATOM 7949 C CA . PRO A 1 1021 ? 17.747 31.608 -0.797 1.00 71.62 1021 PRO A CA 1
ATOM 7950 C C . PRO A 1 1021 ? 17.208 30.432 -1.623 1.00 71.62 1021 PRO A C 1
ATOM 7952 O O . PRO A 1 1021 ? 17.251 30.462 -2.847 1.00 71.62 1021 PRO A O 1
ATOM 7955 N N . ASN A 1 1022 ? 16.654 29.407 -0.967 1.00 72.31 1022 ASN A N 1
ATOM 7956 C CA . ASN A 1 1022 ? 15.913 28.317 -1.628 1.00 72.31 1022 ASN A CA 1
ATOM 7957 C C . ASN A 1 1022 ? 16.686 27.584 -2.755 1.00 72.31 1022 ASN A C 1
ATOM 7959 O O . ASN A 1 1022 ? 16.086 27.103 -3.711 1.00 72.31 1022 ASN A O 1
ATOM 7963 N N . ASN A 1 1023 ? 18.017 27.481 -2.628 1.00 73.88 1023 ASN A N 1
ATOM 7964 C CA . ASN A 1 1023 ? 18.946 26.975 -3.653 1.00 73.88 1023 ASN A CA 1
ATOM 7965 C C . ASN A 1 1023 ? 18.913 27.759 -4.983 1.00 73.88 1023 ASN A C 1
ATOM 7967 O O . ASN A 1 1023 ? 19.264 27.213 -6.027 1.00 73.88 1023 ASN A O 1
ATOM 7971 N N . PHE A 1 1024 ? 18.518 29.034 -4.956 1.00 76.69 1024 PHE A N 1
ATOM 7972 C CA . PHE A 1 1024 ? 18.576 29.911 -6.120 1.00 76.69 1024 PHE A CA 1
ATOM 7973 C C . PHE A 1 1024 ? 20.011 30.025 -6.650 1.00 76.69 1024 PHE A C 1
ATOM 7975 O O . PHE A 1 1024 ? 20.926 30.406 -5.911 1.00 76.69 1024 PHE A O 1
ATOM 7982 N N . SER A 1 1025 ? 20.171 29.787 -7.950 1.00 82.06 1025 SER A N 1
ATOM 7983 C CA . SER A 1 1025 ? 21.351 30.145 -8.731 1.00 82.06 1025 SER A CA 1
ATOM 7984 C C . SER A 1 1025 ? 20.943 30.749 -10.078 1.00 82.06 1025 SER A C 1
ATOM 7986 O O . SER A 1 1025 ? 19.821 30.564 -10.552 1.00 82.06 1025 SER A O 1
ATOM 7988 N N . SER A 1 1026 ? 21.836 31.535 -10.680 1.00 84.69 1026 SER A N 1
ATOM 7989 C CA . SER A 1 1026 ? 21.617 32.191 -11.975 1.00 84.69 1026 SER A CA 1
ATOM 7990 C C . SER A 1 1026 ? 22.955 32.595 -12.588 1.00 84.69 1026 SER A C 1
ATOM 7992 O O . SER A 1 1026 ? 23.817 33.092 -11.868 1.00 84.69 1026 SER A O 1
ATOM 7994 N N . SER A 1 1027 ? 23.086 32.452 -13.910 1.00 86.06 1027 SER A N 1
ATOM 7995 C CA . SER A 1 1027 ? 24.218 32.957 -14.705 1.00 86.06 1027 SER A CA 1
ATOM 7996 C C . SER A 1 1027 ? 23.992 34.362 -15.297 1.00 86.06 1027 SER A C 1
ATOM 7998 O O . SER A 1 1027 ? 24.858 34.926 -15.961 1.00 86.06 1027 SER A O 1
ATOM 8000 N N . ASN A 1 1028 ? 22.813 34.957 -15.081 1.00 85.50 1028 ASN A N 1
ATOM 8001 C CA . ASN A 1 1028 ? 22.455 36.256 -15.654 1.00 85.50 1028 ASN A CA 1
ATOM 8002 C C . ASN A 1 1028 ? 23.119 37.425 -14.908 1.00 85.50 1028 ASN A C 1
ATOM 8004 O O . ASN A 1 1028 ? 23.034 37.504 -13.685 1.00 85.50 1028 ASN A O 1
ATOM 8008 N N . GLN A 1 1029 ? 23.642 38.416 -15.641 1.00 88.62 1029 GLN A N 1
ATOM 8009 C CA . GLN A 1 1029 ? 24.186 39.664 -15.072 1.00 88.62 1029 GLN A CA 1
ATOM 8010 C C . GLN A 1 1029 ? 23.204 40.402 -14.141 1.00 88.62 1029 GLN A C 1
ATOM 8012 O O . GLN A 1 1029 ? 23.623 41.044 -13.182 1.00 88.62 1029 GLN A O 1
ATOM 8017 N N . ASN A 1 1030 ? 21.902 40.341 -14.422 1.00 88.69 1030 ASN A N 1
ATOM 8018 C CA . ASN A 1 1030 ? 20.853 41.001 -13.645 1.00 88.69 1030 ASN A CA 1
ATOM 8019 C C . ASN A 1 1030 ? 19.770 39.974 -13.299 1.00 88.69 1030 ASN A C 1
ATOM 8021 O O . ASN A 1 1030 ? 19.480 39.103 -14.121 1.00 88.69 1030 ASN A O 1
ATOM 8025 N N . ILE A 1 1031 ? 19.137 40.098 -12.130 1.00 86.25 1031 ILE A N 1
ATOM 8026 C CA . ILE A 1 1031 ? 18.032 39.220 -11.718 1.00 86.25 1031 ILE A CA 1
ATOM 8027 C C . ILE A 1 1031 ? 16.758 40.053 -11.554 1.00 86.25 1031 ILE A C 1
ATOM 8029 O O . ILE A 1 1031 ? 16.768 41.087 -10.887 1.00 86.25 1031 ILE A O 1
ATOM 8033 N N . THR A 1 1032 ? 15.656 39.589 -12.147 1.00 83.69 1032 THR A N 1
ATOM 8034 C CA . THR A 1 1032 ? 14.333 40.230 -12.067 1.00 83.69 1032 THR A CA 1
ATOM 8035 C C . THR A 1 1032 ? 13.366 39.391 -11.236 1.00 83.69 1032 THR A C 1
ATOM 8037 O O . THR A 1 1032 ? 13.350 38.166 -11.341 1.00 83.69 1032 THR A O 1
ATOM 8040 N N . ALA A 1 1033 ? 12.607 40.059 -10.367 1.00 70.94 1033 ALA A N 1
ATOM 8041 C CA . ALA A 1 1033 ? 11.693 39.484 -9.376 1.00 70.94 1033 ALA A CA 1
ATOM 8042 C C . ALA A 1 1033 ? 12.191 38.340 -8.433 1.00 70.94 1033 ALA A C 1
ATOM 8044 O O . ALA A 1 1033 ? 11.363 37.498 -8.076 1.00 70.94 1033 ALA A O 1
ATOM 8045 N N . PRO A 1 1034 ? 13.465 38.269 -7.975 1.00 73.00 1034 PRO A N 1
ATOM 8046 C CA . PRO A 1 1034 ? 13.861 37.346 -6.903 1.00 73.00 1034 PRO A CA 1
ATOM 8047 C C . PRO A 1 1034 ? 13.069 37.528 -5.591 1.00 73.00 1034 PRO A C 1
ATOM 8049 O O . PRO A 1 1034 ? 12.594 38.619 -5.271 1.00 73.00 1034 PRO A O 1
ATOM 8052 N N . GLU A 1 1035 ? 12.953 36.439 -4.822 1.00 76.81 1035 GLU A N 1
ATOM 8053 C CA . GLU A 1 1035 ? 12.269 36.386 -3.519 1.00 76.81 1035 GLU A CA 1
ATOM 8054 C C . GLU A 1 1035 ? 13.033 37.153 -2.420 1.00 76.81 1035 GLU A C 1
ATOM 8056 O O . GLU A 1 1035 ? 14.253 37.307 -2.502 1.00 76.81 1035 GLU A O 1
ATOM 8061 N N . ASP A 1 1036 ? 12.340 37.586 -1.359 1.00 75.00 1036 ASP A N 1
ATOM 8062 C CA . ASP A 1 1036 ? 12.945 38.301 -0.221 1.00 75.00 1036 ASP A CA 1
ATOM 8063 C C . ASP A 1 1036 ? 14.078 37.486 0.439 1.00 75.00 1036 ASP A C 1
ATOM 8065 O O . ASP A 1 1036 ? 13.890 36.343 0.865 1.00 75.00 1036 ASP A O 1
ATOM 8069 N N . GLY A 1 1037 ? 15.264 38.088 0.560 1.00 73.25 1037 GLY A N 1
ATOM 8070 C CA . GLY A 1 1037 ? 16.458 37.429 1.091 1.00 73.25 1037 GLY A CA 1
ATOM 8071 C C . GLY A 1 1037 ? 17.780 38.027 0.606 1.00 73.25 1037 GLY A C 1
ATOM 8072 O O . GLY A 1 1037 ? 17.821 39.117 0.033 1.00 73.25 1037 GLY A O 1
ATOM 8073 N N . THR A 1 1038 ? 18.875 37.307 0.869 1.00 80.44 1038 THR A N 1
ATOM 8074 C CA . THR A 1 1038 ? 20.253 37.707 0.539 1.00 80.44 1038 THR A CA 1
ATOM 8075 C C . THR A 1 1038 ? 20.764 36.957 -0.688 1.00 80.44 1038 THR A C 1
ATOM 8077 O O . THR A 1 1038 ? 20.786 35.728 -0.684 1.00 80.44 1038 THR A O 1
ATOM 8080 N N . TYR A 1 1039 ? 21.247 37.696 -1.685 1.00 80.25 1039 TYR A N 1
ATOM 8081 C CA . TYR A 1 1039 ? 21.850 37.175 -2.912 1.00 80.25 1039 TYR A CA 1
ATOM 8082 C C . TYR A 1 1039 ? 23.313 37.608 -2.993 1.00 80.25 1039 TYR A C 1
ATOM 8084 O O . TYR A 1 1039 ? 23.627 38.789 -2.829 1.00 80.25 1039 TYR A O 1
ATOM 8092 N N . ILE A 1 1040 ? 24.205 36.659 -3.254 1.00 83.81 1040 ILE A N 1
ATOM 8093 C CA . ILE A 1 1040 ? 25.637 36.888 -3.458 1.00 83.81 1040 ILE A CA 1
ATOM 8094 C C . ILE A 1 1040 ? 25.924 36.671 -4.940 1.00 83.81 1040 ILE A C 1
ATOM 8096 O O . ILE A 1 1040 ? 25.466 35.678 -5.504 1.00 83.81 1040 ILE A O 1
ATOM 8100 N N . VAL A 1 1041 ? 26.703 37.568 -5.546 1.00 89.00 1041 VAL A N 1
ATOM 8101 C CA . VAL A 1 1041 ? 27.267 37.359 -6.885 1.00 89.00 1041 VAL A CA 1
ATOM 8102 C C . VAL A 1 1041 ? 28.782 37.235 -6.795 1.00 89.00 1041 VAL A C 1
ATOM 8104 O O . VAL A 1 1041 ? 29.441 38.061 -6.155 1.00 89.00 1041 VAL A O 1
ATOM 8107 N N . LEU A 1 1042 ? 29.331 36.218 -7.452 1.00 86.69 1042 LEU A N 1
ATOM 8108 C CA . LEU A 1 1042 ? 30.722 36.197 -7.891 1.00 86.69 1042 LEU A CA 1
ATOM 8109 C C . LEU A 1 1042 ? 30.749 36.661 -9.349 1.00 86.69 1042 LEU A C 1
ATOM 8111 O O . LEU A 1 1042 ? 29.918 36.233 -10.145 1.00 86.69 1042 LEU A O 1
ATOM 8115 N N . VAL A 1 1043 ? 31.682 37.545 -9.691 1.00 83.50 1043 VAL A N 1
ATOM 8116 C CA . VAL A 1 1043 ? 31.922 37.983 -11.070 1.00 83.50 1043 VAL A CA 1
ATOM 8117 C C . VAL A 1 1043 ? 33.357 37.647 -11.437 1.00 83.50 1043 VAL A C 1
ATOM 8119 O O . VAL A 1 1043 ? 34.272 38.074 -10.728 1.00 83.50 1043 VAL A O 1
ATOM 8122 N N . SER A 1 1044 ? 33.540 36.902 -12.523 1.00 80.12 1044 SER A N 1
ATOM 8123 C CA . SER A 1 1044 ? 34.839 36.407 -12.992 1.00 80.12 1044 SER A CA 1
ATOM 8124 C C . SER A 1 1044 ? 35.105 36.816 -14.441 1.00 80.12 1044 SER A C 1
ATOM 8126 O O . SER A 1 1044 ? 34.167 37.046 -15.199 1.00 80.12 1044 SER A O 1
ATOM 8128 N N . ASP A 1 1045 ? 36.381 36.897 -14.810 1.00 71.75 1045 ASP A N 1
ATOM 8129 C CA . ASP A 1 1045 ? 36.885 37.048 -16.184 1.00 71.75 1045 ASP A CA 1
ATOM 8130 C C . ASP A 1 1045 ? 37.956 35.987 -16.490 1.00 71.75 1045 ASP A C 1
ATOM 8132 O O . ASP A 1 1045 ? 38.917 36.250 -17.205 1.00 71.75 1045 ASP A O 1
ATOM 8136 N N . GLY A 1 1046 ? 37.872 34.829 -15.827 1.00 66.19 1046 GLY A N 1
ATOM 8137 C CA . GLY A 1 1046 ? 38.882 33.765 -15.852 1.00 66.19 1046 GLY A CA 1
ATOM 8138 C C . GLY A 1 1046 ? 40.159 34.103 -15.066 1.00 66.19 1046 GLY A C 1
ATOM 8139 O O . GLY A 1 1046 ? 40.620 33.303 -14.253 1.00 66.19 1046 GLY A O 1
ATOM 8140 N N . CYS A 1 1047 ? 40.725 35.301 -15.248 1.00 66.62 1047 CYS A N 1
ATOM 8141 C CA . CYS A 1 1047 ? 41.955 35.742 -14.577 1.00 66.62 1047 CYS A CA 1
ATOM 8142 C C . CYS A 1 1047 ? 41.726 36.268 -13.153 1.00 66.62 1047 CYS A C 1
ATOM 8144 O O . CYS A 1 1047 ? 42.599 36.132 -12.290 1.00 66.62 1047 CYS A O 1
ATOM 8146 N N . THR A 1 1048 ? 40.607 36.949 -12.912 1.00 69.88 1048 THR A N 1
ATOM 8147 C CA . THR A 1 1048 ? 40.319 37.679 -11.675 1.00 69.88 1048 THR A CA 1
ATOM 8148 C C . THR A 1 1048 ? 38.878 37.457 -11.227 1.00 69.88 1048 THR A C 1
ATOM 8150 O O . THR A 1 1048 ? 38.004 37.136 -12.024 1.00 69.88 1048 THR A O 1
ATOM 8153 N N . VAL A 1 1049 ? 38.622 37.627 -9.925 1.00 77.38 1049 VAL A N 1
ATOM 8154 C CA . VAL A 1 1049 ? 37.285 37.467 -9.334 1.00 77.38 1049 VAL A CA 1
ATOM 8155 C C . VAL A 1 1049 ? 36.976 38.650 -8.423 1.00 77.38 1049 VAL A C 1
ATOM 8157 O O . VAL A 1 1049 ? 37.786 39.024 -7.570 1.00 77.38 1049 VAL A O 1
ATOM 8160 N N . ALA A 1 1050 ? 35.777 39.205 -8.567 1.00 78.81 1050 ALA A N 1
ATOM 8161 C CA . ALA A 1 1050 ? 35.180 40.170 -7.653 1.00 78.81 1050 ALA A CA 1
ATOM 8162 C C . ALA A 1 1050 ? 33.850 39.625 -7.103 1.00 78.81 1050 ALA A C 1
ATOM 8164 O O . ALA A 1 1050 ? 33.272 38.696 -7.657 1.00 78.81 1050 ALA A O 1
ATOM 8165 N N . SER A 1 1051 ? 33.352 40.180 -5.996 1.00 85.00 1051 SER A N 1
ATOM 8166 C CA . SER A 1 1051 ? 32.068 39.760 -5.414 1.00 85.00 1051 SER A CA 1
ATOM 8167 C C . SER A 1 1051 ? 31.342 40.915 -4.733 1.00 85.00 1051 SER A C 1
ATOM 8169 O O . SER A 1 1051 ? 31.982 41.847 -4.242 1.00 85.00 1051 SER A O 1
ATOM 8171 N N . ASP A 1 1052 ? 30.011 40.847 -4.711 1.00 83.44 1052 ASP A N 1
ATOM 8172 C CA . ASP A 1 1052 ? 29.138 41.782 -3.989 1.00 83.44 1052 ASP A CA 1
ATOM 8173 C C . ASP A 1 1052 ? 27.907 41.036 -3.432 1.00 83.44 1052 ASP A C 1
ATOM 8175 O O . ASP A 1 1052 ? 27.693 39.850 -3.707 1.00 83.44 1052 ASP A O 1
ATOM 8179 N N . THR A 1 1053 ? 27.117 41.684 -2.575 1.00 82.81 1053 THR A N 1
ATOM 8180 C CA . THR A 1 1053 ? 25.996 41.051 -1.865 1.00 82.81 1053 THR A CA 1
ATOM 8181 C C . THR A 1 1053 ? 24.814 41.999 -1.706 1.00 82.81 1053 THR A C 1
ATOM 8183 O O . THR A 1 1053 ? 24.921 43.079 -1.123 1.00 82.81 1053 THR A O 1
ATOM 8186 N N . PHE A 1 1054 ? 23.650 41.548 -2.162 1.00 80.56 1054 PHE A N 1
ATOM 8187 C CA . PHE A 1 1054 ? 22.417 42.322 -2.248 1.00 80.56 1054 PHE A CA 1
ATOM 8188 C C . PHE A 1 1054 ? 21.335 41.703 -1.365 1.00 80.56 1054 PHE A C 1
ATOM 8190 O O . PHE A 1 1054 ? 21.302 40.492 -1.162 1.00 80.56 1054 PHE A O 1
ATOM 8197 N N . ASN A 1 1055 ? 20.447 42.538 -0.826 1.00 76.88 1055 ASN A N 1
ATOM 8198 C CA . ASN A 1 1055 ? 19.322 42.093 -0.005 1.00 76.88 1055 ASN A CA 1
ATOM 8199 C C . ASN A 1 1055 ? 18.026 42.689 -0.549 1.00 76.88 1055 ASN A C 1
ATOM 8201 O O . ASN A 1 1055 ? 18.005 43.867 -0.914 1.00 76.88 1055 ASN A O 1
ATOM 8205 N N . ILE A 1 1056 ? 16.964 41.888 -0.560 1.00 72.19 1056 ILE A N 1
ATOM 8206 C CA . ILE A 1 1056 ? 15.611 42.299 -0.941 1.00 72.19 1056 ILE A CA 1
ATOM 8207 C C . ILE A 1 1056 ? 14.682 42.058 0.247 1.00 72.19 1056 ILE A C 1
ATOM 8209 O O . ILE A 1 1056 ? 14.711 40.992 0.859 1.00 72.19 1056 ILE A O 1
ATOM 8213 N N . GLU A 1 1057 ? 13.878 43.071 0.564 1.00 61.41 1057 GLU A N 1
ATOM 8214 C CA . GLU A 1 1057 ? 12.811 43.031 1.563 1.00 61.41 1057 GLU A CA 1
ATOM 8215 C C . GLU A 1 1057 ? 11.601 43.792 0.993 1.00 61.41 1057 GLU A C 1
ATOM 8217 O O . GLU A 1 1057 ? 11.718 44.971 0.639 1.00 61.41 1057 GLU A O 1
ATOM 8222 N N . THR A 1 1058 ? 10.430 43.160 0.903 1.00 45.06 1058 THR A N 1
ATOM 8223 C CA . THR A 1 1058 ? 9.211 43.824 0.416 1.00 45.06 1058 THR A CA 1
ATOM 8224 C C . THR A 1 1058 ? 8.636 44.814 1.441 1.00 45.06 1058 THR A C 1
ATOM 8226 O O . THR A 1 1058 ? 8.348 44.469 2.590 1.00 45.06 1058 THR A O 1
ATOM 8229 N N . GLU A 1 1059 ? 8.388 46.069 1.026 1.00 38.66 1059 GLU A N 1
ATOM 8230 C CA . GLU A 1 1059 ? 7.730 47.078 1.877 1.00 38.66 1059 GLU A CA 1
ATOM 8231 C C . GLU A 1 1059 ? 6.245 46.745 2.127 1.00 38.66 1059 GLU A C 1
ATOM 8233 O O . GLU A 1 1059 ? 5.327 47.263 1.483 1.00 38.66 1059 GLU A O 1
ATOM 8238 N N . THR A 1 1060 ? 5.984 45.909 3.131 1.00 33.53 1060 THR A N 1
ATOM 8239 C CA . THR A 1 1060 ? 4.641 45.753 3.700 1.00 33.53 1060 THR A CA 1
ATOM 8240 C C . THR A 1 1060 ? 4.260 46.981 4.539 1.00 33.53 1060 THR A C 1
ATOM 8242 O O . THR A 1 1060 ? 5.040 47.516 5.330 1.00 33.53 1060 THR A O 1
ATOM 8245 N N . ASN A 1 1061 ? 3.030 47.474 4.350 1.00 30.70 1061 ASN A N 1
ATOM 8246 C CA . ASN A 1 1061 ? 2.577 48.732 4.949 1.00 30.70 1061 ASN A CA 1
ATOM 8247 C C . ASN A 1 1061 ? 2.504 48.671 6.488 1.00 30.70 1061 ASN A C 1
ATOM 8249 O O . ASN A 1 1061 ? 1.630 48.019 7.050 1.00 30.70 1061 ASN A O 1
ATOM 8253 N N . SER A 1 1062 ? 3.365 49.456 7.139 1.00 39.16 1062 SER A N 1
ATOM 8254 C CA . SER A 1 1062 ? 3.196 50.083 8.461 1.00 39.16 1062 SER A CA 1
ATOM 8255 C C . SER A 1 1062 ? 2.372 49.343 9.538 1.00 39.16 1062 SER A C 1
ATOM 8257 O O . SER A 1 1062 ? 1.154 49.509 9.596 1.00 39.16 1062 SER A O 1
ATOM 8259 N N . ILE A 1 1063 ? 3.056 48.727 10.514 1.00 31.95 1063 ILE A N 1
ATOM 8260 C CA . ILE A 1 1063 ? 2.823 48.908 11.969 1.00 31.95 1063 ILE A CA 1
ATOM 8261 C C . ILE A 1 1063 ? 4.010 48.318 12.773 1.00 31.95 1063 ILE A C 1
ATOM 8263 O O . ILE A 1 1063 ? 4.644 47.362 12.347 1.00 31.95 1063 ILE A O 1
ATOM 8267 N N . ASP A 1 1064 ? 4.338 48.937 13.915 1.00 34.22 1064 ASP A N 1
ATOM 8268 C CA . ASP A 1 1064 ? 5.272 48.497 14.972 1.00 34.22 1064 ASP A CA 1
ATOM 8269 C C . ASP A 1 1064 ? 6.648 47.894 14.595 1.00 34.22 1064 ASP A C 1
ATOM 8271 O O . ASP A 1 1064 ? 6.912 46.699 14.745 1.00 34.22 1064 ASP A O 1
ATOM 8275 N N . LYS A 1 1065 ? 7.635 48.784 14.391 1.00 34.91 1065 LYS A N 1
ATOM 8276 C CA . LYS A 1 1065 ? 9.088 48.475 14.456 1.00 34.91 1065 LYS A CA 1
ATOM 8277 C C . LYS A 1 1065 ? 9.604 48.046 15.858 1.00 34.91 1065 LYS A C 1
ATOM 8279 O O . LYS A 1 1065 ? 10.809 48.023 16.090 1.00 34.91 1065 LYS A O 1
ATOM 8284 N N . GLU A 1 1066 ? 8.712 47.671 16.777 1.00 38.53 1066 GLU A N 1
ATOM 8285 C CA . GLU A 1 1066 ? 9.000 47.120 18.116 1.00 38.53 1066 GLU A CA 1
ATOM 8286 C C . GLU A 1 1066 ? 8.899 45.576 18.171 1.00 38.53 1066 GLU A C 1
ATOM 8288 O O . GLU A 1 1066 ? 9.260 44.968 19.177 1.00 38.53 1066 GLU A O 1
ATOM 8293 N N . ALA A 1 1067 ? 8.424 44.903 17.114 1.00 36.50 1067 ALA A N 1
ATOM 8294 C CA . ALA A 1 1067 ? 8.291 43.437 17.104 1.00 36.50 1067 ALA A CA 1
ATOM 8295 C C . ALA A 1 1067 ? 9.631 42.675 16.954 1.00 36.50 1067 ALA A C 1
ATOM 8297 O O . ALA A 1 1067 ? 9.765 41.553 17.437 1.00 36.50 1067 ALA A O 1
ATOM 8298 N N . LEU A 1 1068 ? 10.651 43.292 16.344 1.00 37.00 1068 LEU A N 1
ATOM 8299 C CA . LEU A 1 1068 ? 11.894 42.649 15.869 1.00 37.00 1068 LEU A CA 1
ATOM 8300 C C . LEU A 1 1068 ? 12.899 42.179 16.953 1.00 37.00 1068 LEU A C 1
ATOM 8302 O O . LEU A 1 1068 ? 14.070 41.945 16.654 1.00 37.00 1068 LEU A O 1
ATOM 8306 N N . LYS A 1 1069 ? 12.494 42.051 18.225 1.00 51.22 1069 LYS A N 1
ATOM 8307 C CA . LYS A 1 1069 ? 13.369 41.628 19.344 1.00 51.22 1069 LYS A CA 1
ATOM 8308 C C . LYS A 1 1069 ? 12.665 40.687 20.325 1.00 51.22 1069 LYS A C 1
ATOM 8310 O O . LYS A 1 1069 ? 12.650 40.937 21.529 1.00 51.22 1069 LYS A O 1
ATOM 8315 N N . MET A 1 1070 ? 12.071 39.604 19.818 1.00 55.34 1070 MET A N 1
ATOM 8316 C CA . MET A 1 1070 ? 11.290 38.675 20.647 1.00 55.34 1070 MET A CA 1
ATOM 8317 C C . MET A 1 1070 ? 12.059 37.489 21.263 1.00 55.34 1070 MET A C 1
ATOM 8319 O O . MET A 1 1070 ? 11.542 36.918 22.219 1.00 55.34 1070 MET A O 1
ATOM 8323 N N . PHE A 1 1071 ? 13.296 37.172 20.858 1.00 58.06 1071 PHE A N 1
ATOM 8324 C CA . PHE A 1 1071 ? 14.226 36.421 21.723 1.00 58.06 1071 PHE A CA 1
ATOM 8325 C C . PHE A 1 1071 ? 15.707 36.712 21.427 1.00 58.06 1071 PHE A C 1
ATOM 8327 O O . PHE A 1 1071 ? 16.047 37.281 20.386 1.00 58.06 1071 PHE A O 1
ATOM 8334 N N . LYS A 1 1072 ? 16.591 36.332 22.358 1.00 67.19 1072 LYS A N 1
ATOM 8335 C CA . LYS A 1 1072 ? 18.056 36.395 22.235 1.00 67.19 1072 LYS A CA 1
ATOM 8336 C C . LYS A 1 1072 ? 18.708 35.172 22.876 1.00 67.19 1072 LYS A C 1
ATOM 8338 O O . LYS A 1 1072 ? 18.238 34.687 23.901 1.00 67.19 1072 LYS A O 1
ATOM 8343 N N . VAL A 1 1073 ? 19.845 34.755 22.327 1.00 61.19 1073 VAL A N 1
ATOM 8344 C CA . VAL A 1 1073 ? 20.753 33.776 22.939 1.00 61.19 1073 VAL A CA 1
ATOM 8345 C C . VAL A 1 1073 ? 21.987 34.532 23.435 1.00 61.19 1073 VAL A C 1
ATOM 8347 O O . VAL A 1 1073 ? 22.555 35.334 22.691 1.00 61.19 1073 VAL A O 1
ATOM 8350 N N . TYR A 1 1074 ? 22.380 34.313 24.688 1.00 60.22 1074 TYR A N 1
ATOM 8351 C CA . TYR A 1 1074 ? 23.582 34.897 25.295 1.00 60.22 1074 TYR A CA 1
ATOM 8352 C C . TYR A 1 1074 ? 24.712 33.842 25.344 1.00 60.22 1074 TYR A C 1
ATOM 8354 O O . TYR A 1 1074 ? 24.424 32.652 25.215 1.00 60.22 1074 TYR A O 1
ATOM 8362 N N . PRO A 1 1075 ? 25.996 34.255 25.406 1.00 53.12 1075 PRO A N 1
ATOM 8363 C CA . PRO A 1 1075 ? 27.077 33.595 24.660 1.00 53.12 1075 PRO A CA 1
ATOM 8364 C C . PRO A 1 1075 ? 27.486 32.199 25.156 1.00 53.12 1075 PRO A C 1
ATOM 8366 O O . PRO A 1 1075 ? 27.086 31.768 26.236 1.00 53.12 1075 PRO A O 1
ATOM 8369 N N . ASN A 1 1076 ? 28.303 31.530 24.326 1.00 53.03 1076 ASN A N 1
ATOM 8370 C CA . ASN A 1 1076 ? 28.734 30.131 24.431 1.00 53.03 1076 ASN A CA 1
ATOM 8371 C C . ASN A 1 1076 ? 28.933 29.625 25.875 1.00 53.03 1076 ASN A C 1
ATOM 8373 O O . ASN A 1 1076 ? 29.627 30.275 26.666 1.00 53.03 1076 ASN A O 1
ATOM 8377 N N . PRO A 1 1077 ? 28.395 28.438 26.218 1.00 49.84 1077 PRO A N 1
ATOM 8378 C CA . PRO A 1 1077 ? 28.524 27.892 27.561 1.00 49.84 1077 PRO A CA 1
ATOM 8379 C C . PRO A 1 1077 ? 29.963 27.522 27.926 1.00 49.84 1077 PRO A C 1
ATOM 8381 O O . PRO A 1 1077 ? 30.477 26.489 27.509 1.00 49.84 1077 PRO A O 1
ATOM 8384 N N . SER A 1 1078 ? 30.573 28.275 28.840 1.00 52.09 1078 SER A N 1
ATOM 8385 C CA . SER A 1 1078 ? 31.801 27.849 29.531 1.00 52.09 1078 SER A CA 1
ATOM 8386 C C . SER A 1 1078 ? 31.557 26.757 30.591 1.00 52.09 1078 SER A C 1
ATOM 8388 O O . SER A 1 1078 ? 32.494 26.324 31.262 1.00 52.09 1078 SER A O 1
ATOM 8390 N N . SER A 1 1079 ? 30.303 26.316 30.761 1.00 53.31 1079 SER A N 1
ATOM 8391 C CA . SER A 1 1079 ? 29.872 25.330 31.762 1.00 53.31 1079 SER A CA 1
ATOM 8392 C C . SER A 1 1079 ? 28.618 24.535 31.347 1.00 53.31 1079 SER A C 1
ATOM 8394 O O . SER A 1 1079 ? 27.696 24.378 32.146 1.00 53.31 1079 SER A O 1
ATOM 8396 N N . SER A 1 1080 ? 28.550 24.066 30.094 1.00 67.94 1080 SER A N 1
ATOM 8397 C CA . SER A 1 1080 ? 27.539 23.091 29.616 1.00 67.94 1080 SER A CA 1
ATOM 8398 C C . SER A 1 1080 ? 26.058 23.528 29.637 1.00 67.94 1080 SER A C 1
ATOM 8400 O O . SER A 1 1080 ? 25.176 22.686 29.484 1.00 67.94 1080 SER A O 1
ATOM 8402 N N . VAL A 1 1081 ? 25.758 24.823 29.806 1.00 67.62 1081 VAL A N 1
ATOM 8403 C CA . VAL A 1 1081 ? 24.389 25.374 29.887 1.00 67.62 1081 VAL A CA 1
ATOM 8404 C C . VAL A 1 1081 ? 24.224 26.632 29.019 1.00 67.62 1081 VAL A C 1
ATOM 8406 O O . VAL A 1 1081 ? 24.899 27.638 29.243 1.00 67.62 1081 VAL A O 1
ATOM 8409 N N . LEU A 1 1082 ? 23.305 26.587 28.050 1.00 77.44 1082 LEU A N 1
ATOM 8410 C CA . LEU A 1 1082 ? 22.953 27.683 27.136 1.00 77.44 1082 LEU A CA 1
ATOM 8411 C C . LEU A 1 1082 ? 21.894 28.607 27.759 1.00 77.44 1082 LEU A C 1
ATOM 8413 O O . LEU A 1 1082 ? 20.914 28.125 28.320 1.00 77.44 1082 LEU A O 1
ATOM 8417 N N . ASN A 1 1083 ? 22.069 29.929 27.642 1.00 74.25 1083 ASN A N 1
ATOM 8418 C CA . ASN A 1 1083 ? 21.202 30.935 28.273 1.00 74.25 1083 ASN A CA 1
ATOM 8419 C C . ASN A 1 1083 ? 20.394 31.717 27.227 1.00 74.25 1083 ASN A C 1
ATOM 8421 O O . ASN A 1 1083 ? 20.968 32.267 26.283 1.00 74.25 1083 ASN A O 1
ATOM 8425 N N . ILE A 1 1084 ? 19.074 31.806 27.414 1.00 73.50 1084 ILE A N 1
ATOM 8426 C CA . ILE A 1 1084 ? 18.144 32.395 26.440 1.00 73.50 1084 ILE A CA 1
ATOM 8427 C C . ILE A 1 1084 ? 17.198 33.372 27.148 1.00 73.50 1084 ILE A C 1
ATOM 8429 O O . ILE A 1 1084 ? 16.679 33.085 28.227 1.00 73.50 1084 ILE A O 1
ATOM 8433 N N . GLU A 1 1085 ? 16.965 34.524 26.522 1.00 75.12 1085 GLU A N 1
ATOM 8434 C CA . GLU A 1 1085 ? 15.965 35.521 26.918 1.00 75.12 1085 GLU A CA 1
ATOM 8435 C C . GLU A 1 1085 ? 14.837 35.524 25.881 1.00 75.12 1085 GLU A C 1
ATOM 8437 O O . GLU A 1 1085 ? 15.083 35.836 24.714 1.00 75.12 1085 GLU A O 1
ATOM 8442 N N . VAL A 1 1086 ? 13.613 35.179 26.287 1.00 68.94 1086 VAL A N 1
ATOM 8443 C CA . VAL A 1 1086 ? 12.436 35.041 25.411 1.00 68.94 1086 VAL A CA 1
ATOM 8444 C C . VAL A 1 1086 ? 11.335 36.003 25.856 1.00 68.94 1086 VAL A C 1
ATOM 8446 O O . VAL A 1 1086 ? 10.976 36.060 27.029 1.00 68.94 1086 VAL A O 1
ATOM 8449 N N . SER A 1 1087 ? 10.790 36.772 24.915 1.00 65.12 1087 SER A N 1
ATOM 8450 C CA . SER A 1 1087 ? 9.827 37.840 25.182 1.00 65.12 1087 SER A CA 1
ATOM 8451 C C . SER A 1 1087 ? 8.438 37.317 25.544 1.00 65.12 1087 SER A C 1
ATOM 8453 O O . SER A 1 1087 ? 7.865 36.476 24.852 1.00 65.12 1087 SER A O 1
ATOM 8455 N N . ASN A 1 1088 ? 7.839 37.934 26.564 1.00 55.69 1088 ASN A N 1
ATOM 8456 C CA . ASN A 1 1088 ? 6.507 37.641 27.103 1.00 55.69 1088 ASN A CA 1
ATOM 8457 C C . ASN A 1 1088 ? 5.349 37.810 26.089 1.00 55.69 1088 ASN A C 1
ATOM 8459 O O . ASN A 1 1088 ? 4.201 37.536 26.431 1.00 55.69 1088 ASN A O 1
ATOM 8463 N N . LYS A 1 1089 ? 5.619 38.261 24.853 1.00 53.44 1089 LYS A N 1
ATOM 8464 C CA . LYS A 1 1089 ? 4.648 38.271 23.743 1.00 53.44 1089 LYS A CA 1
ATOM 8465 C C . LYS A 1 1089 ? 4.347 36.874 23.170 1.00 53.44 1089 LYS A C 1
ATOM 8467 O O . LYS A 1 1089 ? 3.312 36.730 22.533 1.00 53.44 1089 LYS A O 1
ATOM 8472 N N . PHE A 1 1090 ? 5.200 35.868 23.386 1.00 52.91 1090 PHE A N 1
ATOM 8473 C CA . PHE A 1 1090 ? 4.998 34.504 22.861 1.00 52.91 1090 PHE A CA 1
ATOM 8474 C C . PHE A 1 1090 ? 4.048 33.616 23.698 1.00 52.91 1090 PHE A C 1
ATOM 8476 O O . PHE A 1 1090 ? 3.796 32.478 23.321 1.00 52.91 1090 PHE A O 1
ATOM 8483 N N . GLY A 1 1091 ? 3.512 34.106 24.822 1.00 55.44 1091 GLY A N 1
ATOM 8484 C CA . GLY A 1 1091 ? 2.792 33.280 25.803 1.00 55.44 1091 GLY A CA 1
ATOM 8485 C C . GLY A 1 1091 ? 3.672 32.913 27.003 1.00 55.44 1091 GLY A C 1
ATOM 8486 O O . GLY A 1 1091 ? 4.794 33.398 27.116 1.00 55.44 1091 GLY A O 1
ATOM 8487 N N . LYS A 1 1092 ? 3.149 32.110 27.945 1.00 64.56 1092 LYS A N 1
ATOM 8488 C CA . LYS A 1 1092 ? 3.864 31.794 29.202 1.00 64.56 1092 LYS A CA 1
ATOM 8489 C C . LYS A 1 1092 ? 5.025 30.822 28.991 1.00 64.56 1092 LYS A C 1
ATOM 8491 O O . LYS A 1 1092 ? 6.064 30.985 29.620 1.00 64.56 1092 LYS A O 1
ATOM 8496 N N . TYR A 1 1093 ? 4.841 29.837 28.121 1.00 65.31 1093 TYR A N 1
ATOM 8497 C CA . TYR A 1 1093 ? 5.856 28.869 27.718 1.00 65.31 1093 TYR A CA 1
ATOM 8498 C C . TYR A 1 1093 ? 5.991 28.921 26.201 1.00 65.31 1093 TYR A C 1
ATOM 8500 O O . TYR A 1 1093 ? 5.000 29.164 25.514 1.00 65.31 1093 TYR A O 1
ATOM 8508 N N . VAL A 1 1094 ? 7.209 28.739 25.701 1.00 70.38 1094 VAL A N 1
ATOM 8509 C CA . VAL A 1 1094 ? 7.541 28.837 24.277 1.00 70.38 1094 VAL A CA 1
ATOM 8510 C C . VAL A 1 1094 ? 8.335 27.603 23.885 1.00 70.38 1094 VAL A C 1
ATOM 8512 O O . VAL A 1 1094 ? 9.278 27.238 24.586 1.00 70.38 1094 VAL A O 1
ATOM 8515 N N . GLU A 1 1095 ? 7.948 26.955 22.795 1.00 80.12 1095 GLU A N 1
ATOM 8516 C CA . GLU A 1 1095 ? 8.631 25.765 22.288 1.00 80.12 1095 GLU A CA 1
ATOM 8517 C C . GLU A 1 1095 ? 9.911 26.146 21.539 1.00 80.12 1095 GLU A C 1
ATOM 8519 O O . GLU A 1 1095 ? 9.961 27.140 20.805 1.00 80.12 1095 GLU A O 1
ATOM 8524 N N . PHE A 1 1096 ? 10.960 25.355 21.756 1.00 85.31 1096 PHE A N 1
ATOM 8525 C CA . PHE A 1 1096 ? 12.228 25.444 21.052 1.00 85.31 1096 PHE A CA 1
ATOM 8526 C C . PHE A 1 1096 ? 12.619 24.092 20.458 1.00 85.31 1096 PHE A C 1
ATOM 8528 O O . PHE A 1 1096 ? 12.382 23.042 21.046 1.00 85.31 1096 PHE A O 1
ATOM 8535 N N . GLU A 1 1097 ? 13.321 24.154 19.335 1.00 85.38 1097 GLU A N 1
ATOM 8536 C CA . GLU A 1 1097 ? 13.956 23.044 18.633 1.00 85.38 1097 GLU A CA 1
ATOM 8537 C C . GLU A 1 1097 ? 15.438 23.397 18.443 1.00 85.38 1097 GLU A C 1
ATOM 8539 O O . GLU A 1 1097 ? 15.761 24.518 18.052 1.00 85.38 1097 GLU A O 1
ATOM 8544 N N . ILE A 1 1098 ? 16.358 22.471 18.711 1.00 83.56 1098 ILE A N 1
ATOM 8545 C CA . ILE A 1 1098 ? 17.781 22.610 18.386 1.00 83.56 1098 ILE A CA 1
ATOM 8546 C C . ILE A 1 1098 ? 18.156 21.570 17.337 1.00 83.56 1098 ILE A C 1
ATOM 8548 O O . ILE A 1 1098 ? 18.034 20.370 17.580 1.00 83.56 1098 ILE A O 1
ATOM 8552 N N . ILE A 1 1099 ? 18.683 22.039 16.207 1.00 79.38 1099 ILE A N 1
ATOM 8553 C CA . ILE A 1 1099 ? 19.220 21.220 15.114 1.00 79.38 1099 ILE A CA 1
ATOM 8554 C C . ILE A 1 1099 ? 20.739 21.412 14.982 1.00 79.38 1099 ILE A C 1
ATOM 8556 O O . ILE A 1 1099 ? 21.287 22.455 15.358 1.00 79.38 1099 ILE A O 1
ATOM 8560 N N . ASN A 1 1100 ? 21.442 20.411 14.451 1.00 78.12 1100 ASN A N 1
ATOM 8561 C CA . ASN A 1 1100 ? 22.858 20.532 14.091 1.00 78.12 1100 ASN A CA 1
ATOM 8562 C C . ASN A 1 1100 ? 23.046 21.142 12.685 1.00 78.12 1100 ASN A C 1
ATOM 8564 O O . ASN A 1 1100 ? 22.087 21.412 11.963 1.00 78.12 1100 ASN A O 1
ATOM 8568 N N . ALA A 1 1101 ? 24.302 21.336 12.275 1.00 67.56 1101 ALA A N 1
ATOM 8569 C CA . ALA A 1 1101 ? 24.658 21.862 10.953 1.00 67.56 1101 ALA A CA 1
ATOM 8570 C C . ALA A 1 1101 ? 24.270 20.967 9.747 1.00 67.56 1101 ALA A C 1
ATOM 8572 O O . ALA A 1 1101 ? 24.448 21.398 8.614 1.00 67.56 1101 ALA A O 1
ATOM 8573 N N . LEU A 1 1102 ? 23.748 19.755 9.974 1.00 66.88 1102 LEU A N 1
ATOM 8574 C CA . LEU A 1 1102 ? 23.196 18.853 8.950 1.00 66.88 1102 LEU A CA 1
ATOM 8575 C C . LEU A 1 1102 ? 21.653 18.817 8.973 1.00 66.88 1102 LEU A C 1
ATOM 8577 O O . LEU A 1 1102 ? 21.048 17.954 8.348 1.00 66.88 1102 LEU A O 1
ATOM 8581 N N . GLY A 1 1103 ? 21.005 19.710 9.731 1.00 66.75 1103 GLY A N 1
ATOM 8582 C CA . GLY A 1 1103 ? 19.545 19.791 9.842 1.00 66.75 1103 GLY A CA 1
ATOM 8583 C C . GLY A 1 1103 ? 18.896 18.757 10.770 1.00 66.75 1103 GLY A C 1
ATOM 8584 O O . GLY A 1 1103 ? 17.696 18.842 11.011 1.00 66.75 1103 GLY A O 1
ATOM 8585 N N . MET A 1 1104 ? 19.654 17.813 11.340 1.00 67.75 1104 MET A N 1
ATOM 8586 C CA . MET A 1 1104 ? 19.102 16.818 12.269 1.00 67.75 1104 MET A CA 1
ATOM 8587 C C . MET A 1 1104 ? 18.766 17.454 13.621 1.00 67.75 1104 MET A C 1
ATOM 8589 O O . MET A 1 1104 ? 19.603 18.161 14.191 1.00 67.75 1104 MET A O 1
ATOM 8593 N N . LYS A 1 1105 ? 17.572 17.161 14.155 1.00 83.81 1105 LYS A N 1
ATOM 8594 C CA . LYS A 1 1105 ? 17.136 17.550 15.506 1.00 83.81 1105 LYS A CA 1
ATOM 8595 C C . LYS A 1 1105 ? 17.965 16.836 16.580 1.00 83.81 1105 LYS A C 1
ATOM 8597 O O . LYS A 1 1105 ? 18.248 15.648 16.474 1.00 83.81 1105 LYS A O 1
ATOM 8602 N N . ILE A 1 1106 ? 18.362 17.594 17.601 1.00 80.94 1106 ILE A N 1
ATOM 8603 C CA . ILE A 1 1106 ? 19.287 17.198 18.677 1.00 80.94 1106 ILE A CA 1
ATOM 8604 C C . ILE A 1 1106 ? 18.622 17.304 20.053 1.00 80.94 1106 ILE A C 1
ATOM 8606 O O . ILE A 1 1106 ? 18.924 16.526 20.953 1.00 80.94 1106 ILE A O 1
ATOM 8610 N N . SER A 1 1107 ? 17.739 18.286 20.237 1.00 81.75 1107 SER A N 1
ATOM 8611 C CA . SER A 1 1107 ? 17.008 18.523 21.484 1.00 81.75 1107 SER A CA 1
ATOM 8612 C C . SER A 1 1107 ? 15.823 19.447 21.215 1.00 81.75 1107 SER A C 1
ATOM 8614 O O . SER A 1 1107 ? 15.907 20.307 20.342 1.00 81.75 1107 SER A O 1
ATOM 8616 N N . GLU A 1 1108 ? 14.742 19.311 21.973 1.00 86.31 1108 GLU A N 1
ATOM 8617 C CA . GLU A 1 1108 ? 13.608 20.236 21.954 1.00 86.31 1108 GLU A CA 1
ATOM 8618 C C . GLU A 1 1108 ? 12.963 20.345 23.340 1.00 86.31 1108 GLU A C 1
ATOM 8620 O O . GLU A 1 1108 ? 13.312 19.599 24.259 1.00 86.31 1108 GLU A O 1
ATOM 8625 N N . GLY A 1 1109 ? 12.052 21.302 23.513 1.00 79.88 1109 GLY A N 1
ATOM 8626 C CA . GLY A 1 1109 ? 11.296 21.470 24.753 1.00 79.88 1109 GLY A CA 1
ATOM 8627 C C . GLY A 1 1109 ? 10.704 22.866 24.922 1.00 79.88 1109 GLY A C 1
ATOM 8628 O O . GLY A 1 1109 ? 10.713 23.684 24.007 1.00 79.88 1109 GLY A O 1
ATOM 8629 N N . THR A 1 1110 ? 10.195 23.160 26.119 1.00 76.38 1110 THR A N 1
ATOM 8630 C CA . THR A 1 1110 ? 9.547 24.443 26.438 1.00 76.38 1110 THR A CA 1
ATOM 8631 C C . THR A 1 1110 ? 10.372 25.297 27.398 1.00 76.38 1110 THR A C 1
ATOM 8633 O O . THR A 1 1110 ? 10.801 24.814 28.447 1.00 76.38 1110 THR A O 1
ATOM 8636 N N . ILE A 1 1111 ? 10.505 26.592 27.108 1.00 75.50 1111 ILE A N 1
ATOM 8637 C CA . ILE A 1 1111 ? 11.142 27.595 27.974 1.00 75.50 1111 ILE A CA 1
ATOM 8638 C C . ILE A 1 1111 ? 10.101 28.604 28.495 1.00 75.50 1111 ILE A C 1
ATOM 8640 O O . ILE A 1 1111 ? 9.237 29.052 27.743 1.00 75.50 1111 ILE A O 1
ATOM 8644 N N . GLU A 1 1112 ? 10.140 28.953 29.789 1.00 71.00 1112 GLU A N 1
ATOM 8645 C CA . GLU A 1 1112 ? 9.225 29.960 30.363 1.00 71.00 1112 GLU A CA 1
ATOM 8646 C C . GLU A 1 1112 ? 9.626 31.376 29.914 1.00 71.00 1112 GLU A C 1
ATOM 8648 O O . GLU A 1 1112 ? 10.812 31.713 29.876 1.00 71.00 1112 GLU A O 1
ATOM 8653 N N . SER A 1 1113 ? 8.646 32.219 29.577 1.00 66.69 1113 SER A N 1
ATOM 8654 C CA . SER A 1 1113 ? 8.888 33.584 29.096 1.00 66.69 1113 SER A CA 1
ATOM 8655 C C . SER A 1 1113 ? 9.628 34.433 30.135 1.00 66.69 1113 SER A C 1
ATOM 8657 O O . SER A 1 1113 ? 9.206 34.508 31.292 1.00 66.69 1113 SER A O 1
ATOM 8659 N N . GLY A 1 1114 ? 10.699 35.107 29.718 1.00 73.25 1114 GLY A N 1
ATOM 8660 C CA . GLY A 1 1114 ? 11.680 35.731 30.600 1.00 73.25 1114 GLY A CA 1
ATOM 8661 C C . GLY A 1 1114 ? 13.085 35.223 30.276 1.00 73.25 1114 GLY A C 1
ATOM 8662 O O . GLY A 1 1114 ? 13.505 35.277 29.123 1.00 73.25 1114 GLY A O 1
ATOM 8663 N N . PHE A 1 1115 ? 13.813 34.739 31.283 1.00 70.31 1115 PHE A N 1
ATOM 8664 C CA . PHE A 1 1115 ? 15.111 34.077 31.114 1.00 70.31 1115 PHE A CA 1
ATOM 8665 C C . PHE A 1 1115 ? 15.001 32.596 31.475 1.00 70.31 1115 PHE A C 1
ATOM 8667 O O . PHE A 1 1115 ? 14.478 32.263 32.538 1.00 70.31 1115 PHE A O 1
ATOM 8674 N N . GLY A 1 1116 ? 15.569 31.727 30.640 1.00 70.88 1116 GLY A N 1
ATOM 8675 C CA . GLY A 1 1116 ? 15.681 30.295 30.911 1.00 70.88 1116 GLY A CA 1
ATOM 8676 C C . GLY A 1 1116 ? 16.965 29.688 30.346 1.00 70.88 1116 GLY A C 1
ATOM 8677 O O . GLY A 1 1116 ? 17.764 30.362 29.688 1.00 70.88 1116 GLY A O 1
ATOM 8678 N N . THR A 1 1117 ? 17.182 28.409 30.652 1.00 78.00 1117 THR A N 1
ATOM 8679 C CA . THR A 1 1117 ? 18.473 27.737 30.460 1.00 78.00 1117 THR A CA 1
ATOM 8680 C C . THR A 1 1117 ? 18.309 26.318 29.936 1.00 78.00 1117 THR A C 1
ATOM 8682 O O . THR A 1 1117 ? 17.557 25.541 30.524 1.00 78.00 1117 THR A O 1
ATOM 8685 N N . ILE A 1 1118 ? 19.059 25.959 28.895 1.00 76.50 1118 ILE A N 1
ATOM 8686 C CA . ILE A 1 1118 ? 19.064 24.617 28.297 1.00 76.50 1118 ILE A CA 1
ATOM 8687 C C . ILE A 1 1118 ? 20.378 23.921 28.660 1.00 76.50 1118 ILE A C 1
ATOM 8689 O O . ILE A 1 1118 ? 21.452 24.500 28.494 1.00 76.50 1118 ILE A O 1
ATOM 8693 N N . SER A 1 1119 ? 20.307 22.680 29.144 1.00 79.19 1119 SER A N 1
ATOM 8694 C CA . SER A 1 1119 ? 21.498 21.839 29.312 1.00 79.19 1119 SER A CA 1
ATOM 8695 C C . SER A 1 1119 ? 21.977 21.346 27.949 1.00 79.19 1119 SER A C 1
ATOM 8697 O O . SER A 1 1119 ? 21.192 20.790 27.189 1.00 79.19 1119 SER A O 1
ATOM 8699 N N . VAL A 1 1120 ? 23.264 21.524 27.657 1.00 75.62 1120 VAL A N 1
ATOM 8700 C CA . VAL A 1 1120 ? 23.918 21.030 26.431 1.00 75.62 1120 VAL A CA 1
ATOM 8701 C C . VAL A 1 1120 ? 25.090 20.096 26.762 1.00 75.62 1120 VAL A C 1
ATOM 8703 O O . VAL A 1 1120 ? 26.055 19.999 26.012 1.00 75.62 1120 VAL A O 1
ATOM 8706 N N . VAL A 1 1121 ? 25.042 19.439 27.928 1.00 73.81 1121 VAL A N 1
ATOM 8707 C CA . VAL A 1 1121 ? 26.157 18.638 28.469 1.00 73.81 1121 VAL A CA 1
ATOM 8708 C C . VAL A 1 1121 ? 26.491 17.397 27.632 1.00 73.81 1121 VAL A C 1
ATOM 8710 O O . VAL A 1 1121 ? 27.657 17.016 27.570 1.00 73.81 1121 VAL A O 1
ATOM 8713 N N . ASP A 1 1122 ? 25.501 16.832 26.941 1.00 68.75 1122 ASP A N 1
ATOM 8714 C CA . ASP A 1 1122 ? 25.641 15.642 26.090 1.00 68.75 1122 ASP A CA 1
ATOM 8715 C C . ASP A 1 1122 ? 25.856 15.983 24.599 1.00 68.75 1122 ASP A C 1
ATOM 8717 O O . ASP A 1 1122 ? 25.940 15.095 23.752 1.00 68.75 1122 ASP A O 1
ATOM 8721 N N . PHE A 1 1123 ? 25.949 17.272 24.251 1.00 80.19 1123 PHE A N 1
ATOM 8722 C CA . PHE A 1 1123 ? 26.103 17.720 22.866 1.00 80.19 1123 PHE A CA 1
ATOM 8723 C C . PHE A 1 1123 ? 27.570 17.593 22.433 1.00 80.19 1123 PHE A C 1
ATOM 8725 O O . PHE A 1 1123 ? 28.484 18.055 23.120 1.00 80.19 1123 PHE A O 1
ATOM 8732 N N . SER A 1 1124 ? 27.817 17.035 21.245 1.00 76.19 1124 SER A N 1
ATOM 8733 C CA . SER A 1 1124 ? 29.157 17.032 20.646 1.00 76.19 1124 SER A CA 1
ATOM 8734 C C . SER A 1 1124 ? 29.650 18.453 20.334 1.00 76.19 1124 SER A C 1
ATOM 8736 O O . SER A 1 1124 ? 28.851 19.347 20.050 1.00 76.19 1124 SER A O 1
ATOM 8738 N N . LYS A 1 1125 ? 30.971 18.665 20.323 1.00 77.75 1125 LYS A N 1
ATOM 8739 C CA . LYS A 1 1125 ? 31.569 19.942 19.897 1.00 77.75 1125 LYS A CA 1
ATOM 8740 C C . LYS A 1 1125 ? 31.185 20.238 18.445 1.00 77.75 1125 LYS A C 1
ATOM 8742 O O . LYS A 1 1125 ? 31.393 19.391 17.579 1.00 77.75 1125 LYS A O 1
ATOM 8747 N N . GLY A 1 1126 ? 30.618 21.412 18.175 1.00 71.25 1126 GLY A N 1
ATOM 8748 C CA . GLY A 1 1126 ? 30.048 21.714 16.861 1.00 71.25 1126 GLY A CA 1
ATOM 8749 C C . GLY A 1 1126 ? 29.170 22.963 16.810 1.00 71.25 1126 GLY A C 1
ATOM 8750 O O . GLY A 1 1126 ? 28.996 23.679 17.797 1.00 71.25 1126 GLY A O 1
ATOM 8751 N N . VAL A 1 1127 ? 28.622 23.224 15.622 1.00 73.12 1127 VAL A N 1
ATOM 8752 C CA . VAL A 1 1127 ? 27.708 24.340 15.344 1.00 73.12 1127 VAL A CA 1
ATOM 8753 C C . VAL A 1 1127 ? 26.264 23.846 15.383 1.00 73.12 1127 VAL A C 1
ATOM 8755 O O . VAL A 1 1127 ? 25.934 22.847 14.743 1.00 73.12 1127 VAL A O 1
ATOM 8758 N N . TYR A 1 1128 ? 25.409 24.590 16.084 1.00 81.12 1128 TYR A N 1
ATOM 8759 C CA . TYR A 1 1128 ? 23.992 24.280 16.253 1.00 81.12 1128 TYR A CA 1
ATOM 8760 C C . TYR A 1 1128 ? 23.125 25.512 15.985 1.00 81.12 1128 TYR A C 1
ATOM 8762 O O . TYR A 1 1128 ? 23.565 26.659 16.133 1.00 81.12 1128 TYR A O 1
ATOM 8770 N N . LEU A 1 1129 ? 21.876 25.271 15.604 1.00 77.31 1129 LEU A N 1
ATOM 8771 C CA . LEU A 1 1129 ? 20.847 26.285 15.420 1.00 77.31 1129 LEU A CA 1
ATOM 8772 C C . LEU A 1 1129 ? 19.715 26.002 16.407 1.00 77.31 1129 LEU A C 1
ATOM 8774 O O . LEU A 1 1129 ? 19.196 24.892 16.424 1.00 77.31 1129 LEU A O 1
ATOM 8778 N N . ILE A 1 1130 ? 19.323 26.996 17.203 1.00 80.06 1130 ILE A N 1
ATOM 8779 C CA . ILE A 1 1130 ? 18.083 26.957 17.981 1.00 80.06 1130 ILE A CA 1
ATOM 8780 C C . ILE A 1 1130 ? 16.993 27.751 17.264 1.00 80.06 1130 ILE A C 1
ATOM 8782 O O . ILE A 1 1130 ? 17.195 28.900 16.864 1.00 80.06 1130 ILE A O 1
ATOM 8786 N N . LYS A 1 1131 ? 15.836 27.123 17.118 1.00 79.06 1131 LYS A N 1
ATOM 8787 C CA . LYS A 1 1131 ? 14.616 27.624 16.500 1.00 79.06 1131 LYS A CA 1
ATOM 8788 C C . LYS A 1 1131 ? 13.546 27.759 17.583 1.00 79.06 1131 LYS A C 1
ATOM 8790 O O . LYS A 1 1131 ? 13.393 26.854 18.394 1.00 79.06 1131 LYS A O 1
ATOM 8795 N N . LEU A 1 1132 ? 12.827 28.879 17.612 1.00 73.44 1132 LEU A N 1
ATOM 8796 C CA . LEU A 1 1132 ? 11.596 29.056 18.390 1.00 73.44 1132 LEU A CA 1
ATOM 8797 C C . LEU A 1 1132 ? 10.533 29.609 17.441 1.00 73.44 1132 LEU A C 1
ATOM 8799 O O . LEU A 1 1132 ? 10.680 30.733 16.952 1.00 73.44 1132 LEU A O 1
ATOM 8803 N N . ASN A 1 1133 ? 9.493 28.820 17.160 1.00 70.62 1133 ASN A N 1
ATOM 8804 C CA . ASN A 1 1133 ? 8.566 29.059 16.044 1.00 70.62 1133 ASN A CA 1
ATOM 8805 C C . ASN A 1 1133 ? 9.348 29.331 14.732 1.00 70.62 1133 ASN A C 1
ATOM 8807 O O . ASN A 1 1133 ? 10.341 28.658 14.450 1.00 70.62 1133 ASN A O 1
ATOM 8811 N N . ASP A 1 1134 ? 8.962 30.347 13.960 1.00 60.69 1134 ASP A N 1
ATOM 8812 C CA . ASP A 1 1134 ? 9.558 30.707 12.660 1.00 60.69 1134 ASP A CA 1
ATOM 8813 C C . ASP A 1 1134 ? 10.866 31.523 12.772 1.00 60.69 1134 ASP A C 1
ATOM 8815 O O . ASP A 1 1134 ? 11.206 32.315 11.890 1.00 60.69 1134 ASP A O 1
ATOM 8819 N N . GLN A 1 1135 ? 11.589 31.428 13.894 1.00 63.94 1135 GLN A N 1
ATOM 8820 C CA . GLN A 1 1135 ? 12.750 32.276 14.190 1.00 63.94 1135 GLN A CA 1
ATOM 8821 C C . GLN A 1 1135 ? 13.951 31.466 14.686 1.00 63.94 1135 GLN A C 1
ATOM 8823 O O . GLN A 1 1135 ? 13.881 30.785 15.706 1.00 63.94 1135 GLN A O 1
ATOM 8828 N N . VAL A 1 1136 ? 15.087 31.600 13.992 1.00 70.44 1136 VAL A N 1
ATOM 8829 C CA . VAL A 1 1136 ? 16.303 30.797 14.218 1.00 70.44 1136 VAL A CA 1
ATOM 8830 C C . VAL A 1 1136 ? 17.489 31.662 14.682 1.00 70.44 1136 VAL A C 1
ATOM 8832 O O . VAL A 1 1136 ? 17.655 32.815 14.256 1.00 70.44 1136 VAL A O 1
ATOM 8835 N N . LYS A 1 1137 ? 18.334 31.111 15.567 1.00 74.94 1137 LYS A N 1
ATOM 8836 C CA . LYS A 1 1137 ? 19.619 31.678 16.017 1.00 74.94 1137 LYS A CA 1
ATOM 8837 C C . LYS A 1 1137 ? 20.699 30.599 16.126 1.00 74.94 1137 LYS A C 1
ATOM 8839 O O . LYS A 1 1137 ? 20.449 29.497 16.596 1.00 74.94 1137 LYS A O 1
ATOM 8844 N N . ARG A 1 1138 ? 21.927 30.938 15.732 1.00 75.94 1138 ARG A N 1
ATOM 8845 C CA . ARG A 1 1138 ? 23.104 30.057 15.797 1.00 75.94 1138 ARG A CA 1
ATOM 8846 C C . ARG A 1 1138 ? 23.811 30.152 17.151 1.00 75.94 1138 ARG A C 1
ATOM 8848 O O . ARG A 1 1138 ? 23.981 31.254 17.668 1.00 75.94 1138 ARG A O 1
ATOM 8855 N N . PHE A 1 1139 ? 24.303 29.024 17.658 1.00 72.88 1139 PHE A N 1
ATOM 8856 C CA . PHE A 1 1139 ? 25.287 28.956 18.744 1.00 72.88 1139 PHE A CA 1
ATOM 8857 C C . PHE A 1 1139 ? 26.346 27.872 18.460 1.00 72.88 1139 PHE A C 1
ATOM 8859 O O . PHE A 1 1139 ? 26.288 27.182 17.437 1.00 72.88 1139 PHE A O 1
ATOM 8866 N N . ILE A 1 1140 ? 27.361 27.766 19.320 1.00 71.50 1140 ILE A N 1
ATOM 8867 C CA . ILE A 1 1140 ? 28.460 26.799 19.184 1.00 71.50 1140 ILE A CA 1
ATOM 8868 C C . ILE A 1 1140 ? 28.674 26.100 20.533 1.00 71.50 1140 ILE A C 1
ATOM 8870 O O . ILE A 1 1140 ? 28.603 26.737 21.585 1.00 71.50 1140 ILE A O 1
ATOM 8874 N N . VAL A 1 1141 ? 28.935 24.794 20.495 1.00 67.81 1141 VAL A N 1
ATOM 8875 C CA . VAL A 1 1141 ? 29.442 24.017 21.636 1.00 67.81 1141 VAL A CA 1
ATOM 8876 C C . VAL A 1 1141 ? 30.942 23.822 21.409 1.00 67.81 1141 VAL A C 1
ATOM 8878 O O . VAL A 1 1141 ? 31.334 23.184 20.431 1.00 67.81 1141 VAL A O 1
ATOM 8881 N N . GLU A 1 1142 ? 31.764 24.443 22.261 1.00 68.06 1142 GLU A N 1
ATOM 8882 C CA . GLU A 1 1142 ? 33.233 24.548 22.122 1.00 68.06 1142 GLU A CA 1
ATOM 8883 C C . GLU A 1 1142 ? 34.013 23.355 22.669 1.00 68.06 1142 GLU A C 1
ATOM 8885 O O . GLU A 1 1142 ? 33.625 22.762 23.703 1.00 68.06 1142 GLU A O 1
#

Organism: NCBI:txid2058658

InterPro domains:
  IPR005046 Protein of unknown function DUF285 [PF03382] (134-254)
  IPR005046 Protein of unknown function DUF285 [PF03382] (301-390)
  IPR005046 Protein of unknown function DUF285 [PF03382] (527-633)
  IPR005046 Protein of unknown function DUF285 [PF03382] (836-930)
  IPR011889 Bacterial surface protein 26-residue repeat [TIGR02167] (165-188)
  IPR011889 Bacterial surface protein 26-residue repeat [TIGR02167] (190-214)
  IPR011889 Bacterial surface protein 26-residue repeat [TIGR02167] (215-239)
  IPR011889 Bacterial surface protein 26-residue repeat [TIGR02167] (240-264)
  IPR011889 Bacterial surface protein 26-residue repeat [TIGR02167] (558-581)
  IPR011889 Bacterial surface protein 26-residue repeat [TIGR02167] (801-824)
  IPR011889 Bacterial surface protein 26-residue repeat [TIGR02167] (827-850)
  IPR011889 Bacterial surface protein 26-residue repeat [TIGR02167] (852-875)
  IPR013783 Immunoglobulin-like fold [G3DSA:2.60.40.10] (980-1056)
  IPR026444 Secretion system, C-terminal sorting domain [PF18962] (1072-1137)
  IPR026444 Secretion system, C-terminal sorting domain [TIGR04183] (1073-1141)

pLDDT: mean 89.45, std 14.31, range [25.72, 98.88]

Radius of gyration: 50.89 Å; chains: 1; bounding box: 133×90×134 Å

Sequence (1142 aa):
MKKMIFGLKTSGILSILFLLAFNVIFAQVTPGATTNFITTWKTDNSGSSNNNQIRIPTAGTGYNYDIYWEDVNDPNISGGINANSGSALITFPNAGTYRVEISGNFPRIYFDDSYYSDKPKILTVEQWGDIAWTSMYGAFDGCRNLTVPATDAPDLSNVTTTYRMFRYATSLNNDFSNWNTSTITNMQEMFIYASSFNGDITTWNTSNVSNMSSMFNSASAFNQNINSWNVSNVTSMQNMFMNAQAFNQDLNSWNTSSVTNMQNMFRGTSAFNGNIISWNTSNVSNMSSMFYGASAFNQDISGWDVTGTDNLNSMFREALVFNQDLSAWNTSNIVSMQRTFQNTGAFNQSLASWDISSVTTMVSMLDNSPISTANYDATLIGWEAQTVQNNVVLGANMLQYCNADVERNNLVTNSNWTINGDANICTTPFVTRWKTDNSGSSNNNQIRIPTTGAGYNYNIYWEDVNDPNINGGINGNSGSALITFPNAGTYRVEISGNFPRIYFNDSYYSDKLKILTVEQWGDIAWTSMYGAFNGCENLTVPATDAPDLSNVTTTYRMFRDATSLNNDFSNWNTSTITNMQEMFIGASAYDQTLGMWDVSNVSNMQNMLSNTNISVSNYDDILISWSNQSVQNNVTLGANNLEYCLAMLERLNLINNNNWTIVGDANSCEGPFVTIWKSDNPGASFNNQIIIPTDGAGYNYDLYWEDVNDPSTNGTLSNLTGDVTVNLPLAGTYKVEITGDFPRIYFNNDVNNDLEKILSVEEWGSILWSSMEDAFHGCNNLNVNATDSPFLMSVSSLSRMFKGATSLASDLNNWNTESITTMEEVFSNAINFNGNISSWNTSNVTNMKGAFNGASAFNQDISAWDVSNVQNMSYMFNEANTFNQDLSTWDVTNVQNMSFMFNDASLFDQNTGVWNVENVANMESMFDNSGLDHCTYNDILKGWSTLNLTNNVTLGALGIHYTEFATNERQSIISNFSWVINDDGETTTTNISVTGTVNGSDINLTTNGGNGPLDYEWSGPNNFSSSNQNITAPEDGTYIVLVSDGCTVASDTFNIETETNSIDKEALKMFKVYPNPSSSVLNIEVSNKFGKYVEFEIINALGMKISEGTIESGFGTISVVDFSKGVYLIKLNDQVKRFIVE

Foldseek 3Di:
DDDDDDDDDDDDDDPDPPPDPPDDDPDPDDPPDWWWFKFKWQQLPDFQDDLQKDKFADDDWDDQKKKKKAAPVGRVQIDIDGRDIGIDMDGGPDGHMMMMTMDDADQETAQPDPPGHPLCGIAERAEQIAHQHQELARASALNCNYEYVHPDEHNCVNYAENHRNCHNNQPYAEAPLRYACQNYAYQANNCANVQCYAYDPLNYACQNHQEQANNCANVQCHAYANLSYACQNHAELHCNCANVQNHAEANLNYAQQNYAYQDLNCHLNCCYAHHDQNYACQNHAYQALNCHLVQNHAYDNLPYACQNYQENACNCQNNAQHAYDNLNYAQQNHAYHAQNCAQHNHHAAAPLNYDQQNYAEAHNNQHNPPHAQVSVLSNLVSHLPHNHAAAYEHENAPAEYANNPVSNVCCCPVRVYHYPHYYHDPWFWFKFKFFQCWDFQDHLQKAKFADDDFAFFKKKKKAAPVGRVQIDIDGGDTGIDMDGGPDGHMMMMTMDGAPQETAQPDDNGHPLCGTQEGAEQIPHNHQELARASALSLRYEYNYPDEHNCVNYAENHRNCQNNQCYADDPLVYACQNYAEQASNNQNVAAHAAANLSYDQQNHQEQHSNQANYPHAQVSVLSNLQSHLPHNHAAAYEHENAPAEYEPNPVSNVSCCPVRVYHYPHYYYPFFWWFKFKWFQQPDAQDDLQKAKFAQPFFDFFKKKKKAAPVGRVQIDIDGRDTGMDIDGGPDGGMMMMTMGGRRQATAPQVDRNHGQQTTQEGAEQGPYNHQELANRNQNNCRYEYNYPAEHNCQNYQELASNCANNCNYAEARQNYAQQNYAEQHLNCALVQQYAHDNQNHACQNYAYQHLNCQNVQNYAYDNLNYACQNYAYQASNCQNVQPHAYENLNYACQNHAEQASNCQLNQQHAYQCLSYQQQNHNEQHSNAANHNHAQLSVLSNLQSCLVHNHAAAYEHENEPYEHEPSRVVSNVSCCPVRVYHYHYPYYDYAWAKDKDWDCDQQKIAIDIDGARHDKWKWKAWPPRDTDRDNIDPRDDFGKMKIWIDNSVYIDIDMDGHDHDDDDDDPPPPPQKDWDAEDPPQKTKMAGACVCPQKFKKWKAFPVRHTDDIDIDGHGMDMDGRPVPDFHKMWMDTPPDIDIYTHD

Secondary structure (DSSP, 8-state):
--------------TTSSSSS---------TT----EEEEEETTSSSSS-TTEEEE---SS--EEEEEEEETTEEEEEEEEEEE-S-EEEE-SSSSEEEEEEEEE--------SSS--TTTEEEEEE-TT-B-S--TTSSTT-TT-B---SS--B-TT--B-TTTTTT-TT-----TT---TT--B-TTTTTT-TT-----TT---TT--B-TTTTTT-TT-----TT---TT--B-TTTTTT-TT-----TT---TT--B-TTTTTT-TT-----TT---TT-SB-TTTTTT-TT-----TT---TT-SB-TTTTTT-TT-----TT---TT--B-TTTTTT-SS-----TTS--TT--BBTTTTTT----HHHHHHHHHHHHTS-PPTTPEEE-TT-EESTTHHHHHHHHHTS--EEES-EE---PPEEEEEETTSSSSS-TTEEEE---SS--EEEEEEEETTEEEEEEEEEEE-S-EEEE-SSSSEEEEEEEEE--------SSS--TTTEEEEEE--S---S--TTTTTT-TT-B---SS----TT--B-TTTTTT-TT-----TT---TT--B-TTSSTT-TT-----TTS--TT--BBTTTTTT----HHHHHHHHHHHHTS-PPTT-EEE-TT-EESTTHHHHHHHHHHS--EEES-EE-----EEEEEETTSSSSS-TTEEEE--S-SS-EEEEEEEETTEEEEEEEEEEE-S-EEEE-SSSSEEEEEEEEE------TT-TTS-TTTEEEEEE-TT-B-S--TTTTTT-TT-EE--SS--BGGG--B-TTTTTT-TT-----TT---TT--B-TTTTTT-TT-----TT---TT--B-TTTTTT-TT-----TT---TT--B-TTTTTT-TT-----TT---TT--B-TTTTTT-TT----GGGS--TT--BBTTSSTT----HHHHHHHHHHHTTS-PPTTPEEEETT--EETTTHHHHHHHHHHH--EEEE--EE-----EEEEEEETTEEEEEEE--SS--EEEEE-GGG-EE--SSBSSPPSEEEEEEEE-SS-EEEEEEEE--------TTSS-SEEEE---TTSEEEEEE-GGG-SEEEEEEEETTS-EEEEEEEESEEEEEE-TTPPSEEEEEEETTEEEEEEE-